Protein AF-0000000084347188 (afdb_homodimer)

Sequence (782 aa):
MLTTLTDHEYLALNSTCSFADGHAYHELPGGLEGVVNKLPTIWHDCNQTKVRDMEQSFKREWANLLDSSELLRHKHFRVSPTASNSIDIVATLLAERAPRVLLIEPTFDNLYLMLKRRGCEVSPLNEQLMIEAIDQNRLAELLDSYSFDTLFLVNPNNPTGYLIREQQFIVVAEYCQRYNKVLVVDSTFRFYAKAPFNDYAALLKAGGSFVVIEDTGKTWPTQDMKSSMIVYSEDLAEGLEKFYEEIYLCHSRFVMGVFVDLFRRTAEVGLEQALMQEIGLRRGKVRDLLANTNFRCITDNSATVMPVEWIDVSGSGKTDAELIKQFMSHGFHCLPGSHFFWHAYYERGVHSSRFIRISLARPSAVFEKGLVLLREICEETNLARVTVSVEMLTTLTDHEYLALNSTCSFADGHAYHELPGGLEGVVNKLPTIWHDCNQTKVRDMEQSFKREWANLLDSSELLRHKHFRVSPTASNSIDIVATLLAERAPRVLLIEPTFDNLYLMLKRRGCEVSPLNEQLMIEAIDQNRLAELLDSYSFDTLFLVNPNNPTGYLIREQQFIVVAEYCQRYNKVLVVDSTFRFYAKAPFNDYAALLKAGGSFVVIEDTGKTWPTQDMKSSMIVYSEDLAEGLEKFYEEIYLCHSRFVMGVFVDLFRRTAEVGLEQALMQEIGLRRGKVRDLLANTNFRCITDNSATVMPVEWIDVSGSGKTDAELIKQFMSHGFHCLPGSHFFWHAYYERGVHSSRFIRISLARPSAVFEKGLVLLREICEETNLARVTVSVE

InterPro domains:
  IPR004839 Aminotransferase, class I/classII, large domain [PF00155] (52-362)
  IPR015421 Pyridoxal phosphate-dependent transferase, major domain [G3DSA:3.40.640.10] (31-260)
  IPR015422 Pyridoxal phosphate-dependent transferase, small domain [G3DSA:3.90.1150.10] (261-380)
  IPR015424 Pyridoxal phosphate-dependent transferase [SSF53383] (78-378)
  IPR050596 Aspartate/prephenate aminotransferase-like [PTHR46383] (76-381)

pLDDT: mean 94.42, std 7.4, range [38.97, 98.94]

Solvent-accessible surface area (backbone atoms only — not comparable to full-atom values): 39246 Å² total; per-residue (Å²): 132,78,82,46,64,46,47,46,28,47,56,18,55,74,44,84,24,53,23,32,54,69,50,20,50,24,72,61,40,79,80,52,45,62,55,47,76,37,40,42,58,42,46,55,53,31,74,75,42,52,58,57,59,40,52,49,48,32,49,44,39,51,21,55,63,58,68,27,71,56,56,58,68,50,80,52,66,46,66,39,63,34,46,47,58,48,49,47,49,49,23,50,43,28,34,75,76,33,28,33,28,34,34,49,31,62,22,61,41,47,60,56,51,44,29,46,73,48,58,28,47,79,43,81,35,53,47,67,60,49,51,52,22,55,76,66,72,34,45,66,64,57,56,67,73,52,88,61,31,20,43,37,43,50,40,34,23,54,56,46,24,48,62,76,46,68,73,58,41,40,53,53,37,38,50,26,29,75,67,71,23,36,38,34,35,39,33,42,47,38,81,31,33,76,73,69,70,55,60,56,53,42,42,61,68,48,63,34,49,38,38,38,37,31,32,40,32,52,63,47,44,47,46,58,55,41,45,8,38,42,36,43,29,76,91,52,40,69,60,47,50,50,56,45,43,51,55,43,77,74,63,25,37,40,61,39,43,52,47,36,53,49,39,53,38,32,59,74,67,28,58,53,68,56,54,35,47,66,36,48,54,48,49,50,53,52,50,61,70,32,67,87,49,52,47,40,81,63,40,37,58,87,59,23,50,52,52,48,44,22,29,39,31,57,67,61,77,46,39,19,59,59,46,50,54,53,33,46,75,73,47,39,29,53,34,56,31,23,45,25,35,37,60,46,28,77,75,66,66,38,77,57,28,45,25,35,34,37,31,57,37,35,37,65,71,42,44,55,53,40,50,54,51,50,51,52,51,52,52,54,51,53,49,57,48,56,59,52,72,71,99,133,78,84,46,66,46,48,46,27,47,56,16,54,73,43,85,24,53,23,32,53,67,49,19,50,24,72,61,37,80,81,52,46,61,55,47,76,36,39,41,58,43,44,54,54,31,74,75,43,51,58,58,58,43,51,50,50,31,51,43,40,51,21,55,63,60,67,28,70,56,54,60,68,51,80,52,64,48,66,39,63,34,48,48,57,48,49,47,50,50,25,48,44,28,34,76,74,32,29,35,29,34,33,49,31,61,22,62,40,45,59,58,51,42,29,44,74,47,60,27,47,77,44,79,35,54,45,68,60,49,51,52,22,55,76,66,73,34,44,66,65,58,56,66,73,54,89,63,32,21,44,38,43,53,42,34,22,54,56,46,25,47,62,76,46,67,72,57,41,40,53,52,37,39,48,26,31,76,67,71,23,34,37,34,34,40,32,42,46,36,83,31,32,75,73,68,69,55,60,58,54,42,42,61,68,48,63,35,49,38,38,39,36,31,32,40,33,52,63,48,45,47,47,56,58,42,45,9,38,43,36,43,28,75,92,51,39,68,60,46,50,52,56,45,43,53,56,43,79,74,64,26,34,41,61,39,42,53,47,36,53,49,36,52,38,32,59,72,67,28,60,54,68,55,55,36,47,65,36,48,54,48,48,50,53,53,49,61,69,30,66,87,48,53,45,41,82,62,40,38,58,87,58,21,49,54,52,47,44,21,29,40,31,57,66,60,77,46,41,19,57,61,45,49,53,54,34,45,75,73,47,39,29,51,35,55,30,22,47,25,36,38,60,45,28,76,74,67,65,39,76,58,28,43,24,36,35,38,31,57,39,35,37,64,71,43,45,57,52,42,50,53,48,50,50,52,52,52,52,52,49,53,49,56,48,55,58,52,74,71,99

Foldseek 3Di:
DQQFLVSLQVVLVPFLFRFADLFFAADFFPLQVVLVVCLVVLVVVLVVDDQVVLVLLLQVLVCVLLVHPLSNPADQKAKDFFLLVVLLLVLLLCQPPWQAEAAEPLAHLSSVVSNVVNRHRYDYDYPVVCVVCLVVVNNLVSPVVDDGQEYEEEACGPPQRDHCDDVSLLVVLLSCAVVQHEYEYEDQQQLQFPDRDDSSVSNVVSPHWYKYKYKPRSFGNPVSRMMMMIGTHPVSRVSSVVSCVVVDDGDDSSSSSSVSSSSVSCSVVDSCSRGQVQLVVLVVLLCVLCVPFLKAFRRDPPGGSRQKTKIFNVSLVDWQVVLQVVCVVLRHGYGHSQVSRVCCVPVVVDRTDRITMTGNSHYPVSSVVNSVSVSVSRVVSVVVVVVVVVD/DQQFLVSLQVVLVPFLFRFADLFFAADFFPLQVVLVVCLVVLVVVLVVDDQVRLVLLLQCLVCVLLVHPLSNPADQKAKDFFLLVVLLLVLLLCQPPWQAEAEEPLAHLSSVVSNVVNHHRYDYDYPVVCVVCLVVVNNLVSPVVDDGQEYEEEACGPPQRDHCDDVSLLVVLLSCAVVQHEYEYEDQQQLQFPDRDDSSVSNVVSPHWYKYKYKCRSFGNPVSRIMMMIGTHPVSRVSSVVSCVVVDDGDDSSSSSSVSSSSVSCSVVDSCSRGQVQLVVLVVLLCVLCVPFLKAFRRDPPGGSRQKTKIFNVSLVDWQVVLQVVCVVLRHGYGHSQVSRVCCVPVVVDRTDRITMTGNSHYPVSSVVNSVSVSVSRVVSVVVVVVVVVD

Nearest PDB structures (foldseek):
  7rgb-assembly2_D  TM=9.705E-01  e=7.318E-42  Pseudoalteromonas luteoviolacea
  7rgb-assembly2_C  TM=9.639E-01  e=2.837E-41  Pseudoalteromonas luteoviolacea
  7rf9-assembly2_D  TM=9.584E-01  e=8.292E-41  Pseudoalteromonas luteoviolacea
  1bkg-assembly1_B  TM=7.785E-01  e=8.347E-17  Thermus thermophilus HB8
  1b5p-assembly1_B  TM=7.735E-01  e=7.985E-16  Thermus thermophilus HB8

Secondary structure (DSSP, 8-state):
---SHHHHHHHHHTSSEE----S--SPPPGGGTHHHHTHHHHHHHHHTS-HHHHHHHHHHHHHHHHT-HHHHH-S-EEEES-HHHHHHHHHHHHHHH--EEEEEES--HHHHHHHHHTT-EEEEEEHHHHHHHHHTT-HHHHHHTS--SEEEEESS-TTT-----HHHHHHHHHHHHHTT-EEEEE-TTGGGBSS---HHHHHHHHT-EEEEEEESTTTS-STT---EEEEE-GGGHHHHHHHHHHH-S---HHHHHHHHHHHHHHHHH-HIIIIIHHHHHHHHHHHHHHTTSS-EE----SSB--SEEEEE-GGGT--HHHHHHHHHHTTEE-EEGGGGSHIIIIIT-----SEEEEE----HHHHHHHHHHHHHHHHHHHHHHHHHHT-/---SHHHHHHHHHTSSEE----S--SPPPGGGTHHHHTHHHHHHHHHTS-HHHHHHHHHHHHHHHHT-HHHHH-S-EEEES-HHHHHHHHHHHHHHH--EEEEEES--HHHHHHHHHTT-EEEEEEHHHHHHHHHTT-HHHHHHTS--SEEEEESS-TTT-----HHHHHHHHHHHHHTT-EEEEE-TTGGGBSS---HHHHHHHHT-EEEEEEESTTTS-STT---EEEEE-HHHHHHHHHHHHHH-S---HHHHHHHHHHHHHHHHH-HIIIIIHHHHHHHHHHHHHHTTSS-EE----SSB--SEEEEE-GGGT--HHHHHHHHHHTTEE-EEGGGGSHIIIIIT-----SEEEEE----HHHHHHHHHHHHHHHHHHHHHHHHHHT-

Organism: NCBI:txid76758

Structure (mmCIF, N/CA/C/O backbone):
data_AF-0000000084347188-model_v1
#
loop_
_entity.id
_entity.type
_entity.pdbx_description
1 polymer 'Aspartate/methionine/tyrosine aminotransferase'
#
loop_
_atom_site.group_PDB
_atom_site.id
_atom_site.type_symbol
_atom_site.label_atom_id
_atom_site.label_alt_id
_atom_site.label_comp_id
_atom_site.label_asym_id
_atom_site.label_entity_id
_atom_site.label_seq_id
_atom_site.pdbx_PDB_ins_code
_atom_site.Cartn_x
_atom_site.Cartn_y
_atom_site.Cartn_z
_atom_site.occupancy
_atom_site.B_iso_or_equiv
_atom_site.auth_seq_id
_atom_site.auth_comp_id
_atom_site.auth_asym_id
_atom_site.auth_atom_id
_atom_site.pdbx_PDB_model_num
ATOM 1 N N . MET A 1 1 ? -2.037 22.281 -14.82 1 60.53 1 MET A N 1
ATOM 2 C CA . MET A 1 1 ? -2.328 22.891 -13.523 1 60.53 1 MET A CA 1
ATOM 3 C C . MET A 1 1 ? -2.33 21.844 -12.422 1 60.53 1 MET A C 1
ATOM 5 O O . MET A 1 1 ? -2.73 20.703 -12.641 1 60.53 1 MET A O 1
ATOM 9 N N . LEU A 1 2 ? -1.586 22.141 -11.289 1 80.69 2 LEU A N 1
ATOM 10 C CA . LEU A 1 2 ? -1.567 21.281 -10.109 1 80.69 2 LEU A CA 1
ATOM 11 C C . LEU A 1 2 ? -2.924 21.297 -9.414 1 80.69 2 LEU A C 1
ATOM 13 O O . LEU A 1 2 ? -3.422 22.344 -9.031 1 80.69 2 LEU A O 1
ATOM 17 N N . THR A 1 3 ? -3.527 20.188 -9.328 1 86.62 3 THR A N 1
ATOM 18 C CA . THR A 1 3 ? -4.93 20.141 -8.93 1 86.62 3 THR A CA 1
ATOM 19 C C . THR A 1 3 ? -5.082 19.531 -7.543 1 86.62 3 THR A C 1
ATOM 21 O O . THR A 1 3 ? -6.168 19.562 -6.961 1 86.62 3 THR A O 1
ATOM 24 N N . THR A 1 4 ? -4.039 19.031 -7.004 1 94.62 4 THR A N 1
ATOM 25 C CA . THR A 1 4 ? -4.102 18.438 -5.672 1 94.62 4 THR A CA 1
ATOM 26 C C . THR A 1 4 ? -2.871 18.828 -4.852 1 94.62 4 THR A C 1
ATOM 28 O O . THR A 1 4 ? -1.872 19.297 -5.406 1 94.62 4 THR A O 1
ATOM 31 N N . LEU A 1 5 ? -3.006 18.688 -3.559 1 96.12 5 LEU A N 1
ATOM 32 C CA . LEU A 1 5 ? -1.839 18.891 -2.707 1 96.12 5 LEU A CA 1
ATOM 33 C C . LEU A 1 5 ? -0.726 17.906 -3.068 1 96.12 5 LEU A C 1
ATOM 35 O O . LEU A 1 5 ? 0.453 18.266 -3.051 1 96.12 5 LEU A O 1
ATOM 39 N N . THR A 1 6 ? -1.084 16.766 -3.434 1 94.5 6 THR A N 1
ATOM 40 C CA . THR A 1 6 ? -0.098 15.75 -3.799 1 94.5 6 THR A CA 1
ATOM 41 C C . THR A 1 6 ? 0.657 16.156 -5.059 1 94.5 6 THR A C 1
ATOM 43 O O . THR A 1 6 ? 1.858 15.914 -5.18 1 94.5 6 THR A O 1
ATOM 46 N N . ASP A 1 7 ? -0.027 16.812 -6 1 92.5 7 ASP A N 1
ATOM 47 C CA . ASP A 1 7 ? 0.644 17.344 -7.184 1 92.5 7 ASP A CA 1
ATOM 48 C C . ASP A 1 7 ? 1.732 18.344 -6.793 1 92.5 7 ASP A C 1
ATOM 50 O O . ASP A 1 7 ? 2.842 18.297 -7.332 1 92.5 7 ASP A O 1
ATOM 54 N N . HIS A 1 8 ? 1.335 19.141 -5.871 1 94.31 8 HIS A N 1
ATOM 55 C CA . HIS A 1 8 ? 2.281 20.141 -5.398 1 94.31 8 HIS A CA 1
ATOM 56 C C . HIS A 1 8 ? 3.475 19.5 -4.703 1 94.31 8 HIS A C 1
ATOM 58 O O . HIS A 1 8 ? 4.613 19.922 -4.891 1 94.31 8 HIS A O 1
ATOM 64 N N . GLU A 1 9 ? 3.158 18.516 -3.92 1 95.06 9 GLU A N 1
ATOM 65 C CA . GLU A 1 9 ? 4.219 17.812 -3.205 1 95.06 9 GLU A CA 1
ATOM 66 C C . GLU A 1 9 ? 5.16 17.109 -4.172 1 95.06 9 GLU A C 1
ATOM 68 O O . GLU A 1 9 ? 6.379 17.109 -3.98 1 95.06 9 GLU A O 1
ATOM 73 N N . TYR A 1 10 ? 4.59 16.469 -5.129 1 89.81 10 TYR A N 1
ATOM 74 C CA . TYR A 1 10 ? 5.395 15.742 -6.098 1 89.81 10 TYR A CA 1
ATOM 75 C C . TYR A 1 10 ? 6.32 16.688 -6.859 1 89.81 10 TYR A C 1
ATOM 77 O O . TYR A 1 10 ? 7.496 16.375 -7.07 1 89.81 10 TYR A O 1
ATOM 85 N N . LEU A 1 11 ? 5.801 17.75 -7.281 1 89.88 11 LEU A N 1
ATOM 86 C CA . LEU A 1 11 ? 6.617 18.766 -7.941 1 89.88 11 LEU A CA 1
ATOM 87 C C . LEU A 1 11 ? 7.75 19.219 -7.035 1 89.88 11 LEU A C 1
ATOM 89 O O . LEU A 1 11 ? 8.883 19.406 -7.488 1 89.88 11 LEU A O 1
ATOM 93 N N . ALA A 1 12 ? 7.426 19.391 -5.824 1 92 12 ALA A N 1
ATOM 94 C CA . ALA A 1 12 ? 8.406 19.859 -4.848 1 92 12 ALA A CA 1
ATOM 95 C C . ALA A 1 12 ? 9.531 18.859 -4.664 1 92 12 ALA A C 1
ATOM 97 O O . ALA A 1 12 ? 10.688 19.234 -4.438 1 92 12 ALA A O 1
ATOM 98 N N . LEU A 1 13 ? 9.203 17.578 -4.719 1 84.69 13 LEU A N 1
ATOM 99 C CA . LEU A 1 13 ? 10.203 16.531 -4.516 1 84.69 13 LEU A CA 1
ATOM 100 C C . LEU A 1 13 ? 11.32 16.641 -5.547 1 84.69 13 LEU A C 1
ATOM 102 O O . LEU A 1 13 ? 12.438 16.188 -5.309 1 84.69 13 LEU A O 1
ATOM 106 N N . ASN A 1 14 ? 11.039 17.234 -6.621 1 78.12 14 ASN A N 1
ATOM 107 C CA . ASN A 1 14 ? 11.992 17.359 -7.723 1 78.12 14 ASN A CA 1
ATOM 108 C C . ASN A 1 14 ? 12.703 18.703 -7.695 1 78.12 14 ASN A C 1
ATOM 110 O O . ASN A 1 14 ? 13.445 19.031 -8.617 1 78.12 14 ASN A O 1
ATOM 114 N N . SER A 1 15 ? 12.492 19.344 -6.605 1 83.38 15 SER A N 1
ATOM 115 C CA . SER A 1 15 ? 13.055 20.688 -6.52 1 83.38 15 SER A CA 1
ATOM 116 C C . SER A 1 15 ? 14.164 20.75 -5.473 1 83.38 15 SER A C 1
ATOM 118 O O . SER A 1 15 ? 14.367 19.797 -4.711 1 83.38 15 SER A O 1
ATOM 120 N N . THR A 1 16 ? 14.906 21.812 -5.508 1 79.44 16 THR A N 1
ATOM 121 C CA . THR A 1 16 ? 16.062 21.984 -4.633 1 79.44 16 THR A CA 1
ATOM 122 C C . THR A 1 16 ? 15.625 22.266 -3.199 1 79.44 16 THR A C 1
ATOM 124 O O . THR A 1 16 ? 16.297 21.875 -2.248 1 79.44 16 THR A O 1
ATOM 127 N N . CYS A 1 17 ? 14.523 23 -3.029 1 92.25 17 CYS A N 1
ATOM 128 C CA . CYS A 1 17 ? 14.07 23.375 -1.694 1 92.25 17 CYS A CA 1
ATOM 129 C C . CYS A 1 17 ? 12.602 23.031 -1.498 1 92.25 17 CYS A C 1
ATOM 131 O O . CYS A 1 17 ? 11.734 23.891 -1.604 1 92.25 17 CYS A O 1
ATOM 133 N N . SER A 1 18 ? 12.406 21.812 -1.097 1 93.62 18 SER A N 1
ATOM 134 C CA . SER A 1 18 ? 11.047 21.328 -0.887 1 93.62 18 SER A CA 1
ATOM 135 C C . SER A 1 18 ? 10.617 21.5 0.565 1 93.62 18 SER A C 1
ATOM 137 O O . SER A 1 18 ? 11.195 20.891 1.467 1 93.62 18 SER A O 1
ATOM 139 N N . PHE A 1 19 ? 9.625 22.344 0.807 1 97 19 PHE A N 1
ATOM 140 C CA . PHE A 1 19 ? 8.961 22.516 2.094 1 97 19 PHE A CA 1
ATOM 141 C C . PHE A 1 19 ? 7.484 22.156 1.993 1 97 19 PHE A C 1
ATOM 143 O O . PHE A 1 19 ? 6.652 22.734 2.693 1 97 19 PHE A O 1
ATOM 150 N N . ALA A 1 20 ? 7.172 21.219 1.061 1 96.44 20 ALA A N 1
ATOM 151 C CA . ALA A 1 20 ? 5.77 20.984 0.734 1 96.44 20 ALA A CA 1
ATOM 152 C C . ALA A 1 20 ? 5.219 19.797 1.513 1 96.44 20 ALA A C 1
ATOM 154 O O . ALA A 1 20 ? 4.227 19.922 2.232 1 96.44 20 ALA A O 1
ATOM 155 N N . ASP A 1 21 ? 5.844 18.625 1.463 1 92.94 21 ASP A N 1
ATOM 156 C CA . ASP A 1 21 ? 5.258 17.422 2.029 1 92.94 21 ASP A CA 1
ATOM 157 C C . ASP A 1 21 ? 5.512 17.344 3.531 1 92.94 21 ASP A C 1
ATOM 159 O O . ASP A 1 21 ? 6.484 17.906 4.035 1 92.94 21 ASP A O 1
ATOM 163 N N . GLY A 1 22 ? 4.602 16.672 4.188 1 91.19 22 GLY A N 1
ATOM 164 C CA . GLY A 1 22 ? 4.684 16.547 5.637 1 91.19 22 GLY A CA 1
ATOM 165 C C . GLY A 1 22 ? 5.453 15.328 6.098 1 91.19 22 GLY A C 1
ATOM 166 O O . GLY A 1 22 ? 5.469 15.016 7.289 1 91.19 22 GLY A O 1
ATOM 167 N N . HIS A 1 23 ? 6.121 14.594 5.219 1 91.44 23 HIS A N 1
ATOM 168 C CA . HIS A 1 23 ? 6.891 13.414 5.59 1 91.44 23 HIS A CA 1
ATOM 169 C C . HIS A 1 23 ? 8.125 13.789 6.402 1 91.44 23 HIS A C 1
ATOM 171 O O . HIS A 1 23 ? 8.672 14.891 6.242 1 91.44 23 HIS A O 1
ATOM 177 N N . ALA A 1 24 ? 8.492 12.93 7.234 1 93.81 24 ALA A N 1
ATOM 178 C CA . ALA A 1 24 ? 9.695 13.141 8.039 1 93.81 24 ALA A CA 1
ATOM 179 C C . ALA A 1 24 ? 10.953 12.875 7.223 1 93.81 24 ALA A C 1
ATOM 181 O O . ALA A 1 24 ? 11.312 11.727 6.973 1 93.81 24 ALA A O 1
ATOM 182 N N . TYR A 1 25 ? 11.648 13.984 6.879 1 92.62 25 TYR A N 1
ATOM 183 C CA . TYR A 1 25 ? 12.836 13.836 6.051 1 92.62 25 TYR A CA 1
ATOM 184 C C . TYR A 1 25 ? 14.062 14.398 6.758 1 92.62 25 TYR A C 1
ATOM 186 O O . TYR A 1 25 ? 15.164 14.391 6.203 1 92.62 25 TYR A O 1
ATOM 194 N N . HIS A 1 26 ? 13.859 14.922 7.938 1 92.69 26 HIS A N 1
ATOM 195 C CA . HIS A 1 26 ? 14.992 15.422 8.703 1 92.69 26 HIS A CA 1
ATOM 196 C C . HIS A 1 26 ? 15.914 14.281 9.133 1 92.69 26 HIS A C 1
ATOM 198 O O . HIS A 1 26 ? 15.641 13.117 8.852 1 92.69 26 HIS A O 1
ATOM 204 N N . GLU A 1 27 ? 17.047 14.656 9.75 1 92.12 27 GLU A N 1
ATOM 205 C CA . GLU A 1 27 ? 18.016 13.656 10.18 1 92.12 27 GLU A CA 1
ATOM 206 C C . GLU A 1 27 ? 17.5 12.859 11.375 1 92.12 27 GLU A C 1
ATOM 208 O O . GLU A 1 27 ? 16.766 13.391 12.211 1 92.12 27 GLU A O 1
ATOM 213 N N . LEU A 1 28 ? 17.922 11.648 11.32 1 92.81 28 LEU A N 1
ATOM 214 C CA . LEU A 1 28 ? 17.656 10.859 12.516 1 92.81 28 LEU A CA 1
ATOM 215 C C . LEU A 1 28 ? 18.344 11.461 13.734 1 92.81 28 LEU A C 1
ATOM 217 O O . LEU A 1 28 ? 19.547 11.703 13.719 1 92.81 28 LEU A O 1
ATOM 221 N N . PRO A 1 29 ? 17.578 11.719 14.734 1 91 29 PRO A N 1
ATOM 222 C CA . PRO A 1 29 ? 18.203 12.258 15.953 1 91 29 PRO A CA 1
ATOM 223 C C . PRO A 1 29 ? 19.266 11.328 16.516 1 91 29 PRO A C 1
ATOM 225 O O . PRO A 1 29 ? 19.188 10.109 16.359 1 91 29 PRO A O 1
ATOM 228 N N . GLY A 1 30 ? 20.203 11.906 17.25 1 89.38 30 GLY A N 1
ATOM 229 C CA . GLY A 1 30 ? 21.344 11.172 17.75 1 89.38 30 GLY A CA 1
ATOM 230 C C . GLY A 1 30 ? 20.969 9.945 18.547 1 89.38 30 GLY A C 1
ATOM 231 O O . GLY A 1 30 ? 21.594 8.891 18.422 1 89.38 30 GLY A O 1
ATOM 232 N N . GLY A 1 31 ? 19.969 10.047 19.297 1 90.56 31 GLY A N 1
ATOM 233 C CA . GLY A 1 31 ? 19.547 8.938 20.125 1 90.56 31 GLY A CA 1
ATOM 234 C C . GLY A 1 31 ? 18.938 7.793 19.344 1 90.56 31 GLY A C 1
ATOM 235 O O . GLY A 1 31 ? 18.812 6.68 19.859 1 90.56 31 GLY A O 1
ATOM 236 N N . LEU A 1 32 ? 18.656 8.008 18.109 1 95.31 32 LEU A N 1
ATOM 237 C CA . LEU A 1 32 ? 17.984 6.988 17.297 1 95.31 32 LEU A CA 1
ATOM 238 C C . LEU A 1 32 ? 18.906 6.477 16.203 1 95.31 32 LEU A C 1
ATOM 240 O O . LEU A 1 32 ? 18.625 5.465 15.562 1 95.31 32 LEU A O 1
ATOM 244 N N . GLU A 1 33 ? 20.047 7.059 16.016 1 93.19 33 GLU A N 1
ATOM 245 C CA . GLU A 1 33 ? 20.922 6.789 14.883 1 93.19 33 GLU A CA 1
ATOM 246 C C . GLU A 1 33 ? 21.469 5.359 14.93 1 93.19 33 GLU A C 1
ATOM 248 O O . GLU A 1 33 ? 21.812 4.785 13.898 1 93.19 33 GLU A O 1
ATOM 253 N N . GLY A 1 34 ? 21.469 4.809 16.078 1 95.06 34 GLY A N 1
ATOM 254 C CA . GLY A 1 34 ? 21.984 3.463 16.25 1 95.06 34 GLY A CA 1
ATOM 255 C C . GLY A 1 34 ? 21.219 2.422 15.461 1 95.06 34 GLY A C 1
ATOM 256 O O . GLY A 1 34 ? 21.734 1.346 15.156 1 95.06 34 GLY A O 1
ATOM 257 N N . VAL A 1 35 ? 20.016 2.76 15.102 1 97.44 35 VAL A N 1
ATOM 258 C CA . VAL A 1 35 ? 19.172 1.807 14.383 1 97.44 35 VAL A CA 1
ATOM 259 C C . VAL A 1 35 ? 19.812 1.481 13.031 1 97.44 35 VAL A C 1
ATOM 261 O O . VAL A 1 35 ? 19.734 0.344 12.562 1 97.44 35 VAL A O 1
ATOM 264 N N . VAL A 1 36 ? 20.469 2.424 12.422 1 98 36 VAL A N 1
ATOM 265 C CA . VAL A 1 36 ? 21.031 2.268 11.086 1 98 36 VAL A CA 1
ATOM 266 C C . VAL A 1 36 ? 22.156 1.231 11.117 1 98 36 VAL A C 1
ATOM 268 O O . VAL A 1 36 ? 22.203 0.332 10.273 1 98 36 VAL A O 1
ATOM 271 N N . ASN A 1 37 ? 22.969 1.313 12.141 1 97.12 37 ASN A N 1
ATOM 272 C CA . ASN A 1 37 ? 24.062 0.366 12.281 1 97.12 37 ASN A CA 1
ATOM 273 C C . ASN A 1 37 ? 23.562 -1.039 12.594 1 97.12 37 ASN A C 1
ATOM 275 O O . ASN A 1 37 ? 24.25 -2.025 12.328 1 97.12 37 ASN A O 1
ATOM 279 N N . LYS A 1 38 ? 22.375 -1.131 13.062 1 98.12 38 LYS A N 1
ATOM 280 C CA . LYS A 1 38 ? 21.828 -2.412 13.5 1 98.12 38 LYS A CA 1
ATOM 281 C C . LYS A 1 38 ? 21 -3.057 12.398 1 98.12 38 LYS A C 1
ATOM 283 O O . LYS A 1 38 ? 20.484 -4.164 12.57 1 98.12 38 LYS A O 1
ATOM 288 N N . LEU A 1 39 ? 20.875 -2.451 11.281 1 98.5 39 LEU A N 1
ATOM 289 C CA . LEU A 1 39 ? 19.984 -2.93 10.227 1 98.5 39 LEU A CA 1
ATOM 290 C C . LEU A 1 39 ? 20.312 -4.375 9.859 1 98.5 39 LEU A C 1
ATOM 292 O O . LEU A 1 39 ? 19.406 -5.207 9.734 1 98.5 39 LEU A O 1
ATOM 296 N N . PRO A 1 40 ? 21.641 -4.797 9.711 1 98.38 40 PRO A N 1
ATOM 297 C CA . PRO A 1 40 ? 21.922 -6.199 9.406 1 98.38 40 PRO A CA 1
ATOM 298 C C . PRO A 1 40 ? 21.469 -7.148 10.516 1 98.38 40 PRO A C 1
ATOM 300 O O . PRO A 1 40 ? 20.922 -8.219 10.234 1 98.38 40 PRO A O 1
ATOM 303 N N . THR A 1 41 ? 21.672 -6.695 11.75 1 98.38 41 THR A N 1
ATOM 304 C CA . THR A 1 41 ? 21.25 -7.504 12.883 1 98.38 41 THR A CA 1
ATOM 305 C C . THR A 1 41 ? 19.734 -7.637 12.922 1 98.38 41 THR A C 1
ATOM 307 O O . THR A 1 41 ? 19.203 -8.727 13.164 1 98.38 41 THR A O 1
ATOM 310 N N . ILE A 1 42 ? 19.062 -6.555 12.672 1 98.38 42 ILE A N 1
ATOM 311 C CA . ILE A 1 42 ? 17.609 -6.566 12.633 1 98.38 42 ILE A CA 1
ATOM 312 C C . ILE A 1 42 ? 17.125 -7.508 11.531 1 98.38 42 ILE A C 1
ATOM 314 O O . ILE A 1 42 ? 16.188 -8.281 11.727 1 98.38 42 ILE A O 1
ATOM 318 N N . TRP A 1 43 ? 17.797 -7.441 10.375 1 97.94 43 TRP A N 1
ATOM 319 C CA . TRP A 1 43 ? 17.469 -8.32 9.258 1 97.94 43 TRP A CA 1
ATOM 320 C C . TRP A 1 43 ? 17.547 -9.781 9.672 1 97.94 43 TRP A C 1
ATOM 322 O O . TRP A 1 43 ? 16.625 -10.562 9.414 1 97.94 43 TRP A O 1
ATOM 332 N N . HIS A 1 44 ? 18.609 -10.156 10.328 1 96.88 44 HIS A N 1
ATOM 333 C CA . HIS A 1 44 ? 18.828 -11.547 10.719 1 96.88 44 HIS A CA 1
ATOM 334 C C . HIS A 1 44 ? 17.828 -11.984 11.781 1 96.88 44 HIS A C 1
ATOM 336 O O . HIS A 1 44 ? 17.297 -13.094 11.719 1 96.88 44 HIS A O 1
ATOM 342 N N . ASP A 1 45 ? 17.562 -11.102 12.719 1 97.06 45 ASP A N 1
ATOM 343 C CA . ASP A 1 45 ? 16.594 -11.422 13.773 1 97.06 45 ASP A CA 1
ATOM 344 C C . ASP A 1 45 ? 15.195 -11.617 13.195 1 97.06 45 ASP A C 1
ATOM 346 O O . ASP A 1 45 ? 14.484 -12.555 13.57 1 97.06 45 ASP A O 1
ATOM 350 N N . CYS A 1 46 ? 14.867 -10.742 12.281 1 96 46 CYS A N 1
ATOM 351 C CA . CYS A 1 46 ? 13.547 -10.82 11.664 1 96 46 CYS A CA 1
ATOM 352 C C . CYS A 1 46 ? 13.406 -12.094 10.836 1 96 46 CYS A C 1
ATOM 354 O O . CYS A 1 46 ? 12.328 -12.68 10.781 1 96 46 CYS A O 1
ATOM 356 N N . ASN A 1 47 ? 14.445 -12.461 10.195 1 92.31 47 ASN A N 1
ATOM 357 C CA . ASN A 1 47 ? 14.438 -13.664 9.375 1 92.31 47 ASN A CA 1
ATOM 358 C C . ASN A 1 47 ? 14.148 -14.906 10.219 1 92.31 47 ASN A C 1
ATOM 360 O O . ASN A 1 47 ? 13.648 -15.906 9.703 1 92.31 47 ASN A O 1
ATOM 364 N N . GLN A 1 48 ? 14.445 -14.836 11.492 1 90.38 48 GLN A N 1
ATOM 365 C CA . GLN A 1 48 ? 14.258 -15.961 12.398 1 90.38 48 GLN A CA 1
ATOM 366 C C . GLN A 1 48 ? 12.922 -15.859 13.133 1 90.38 48 GLN A C 1
ATOM 368 O O . GLN A 1 48 ? 12.57 -16.734 13.93 1 90.38 48 GLN A O 1
ATOM 373 N N . THR A 1 49 ? 12.227 -14.82 12.867 1 91.44 49 THR A N 1
ATOM 374 C CA . THR A 1 49 ? 10.961 -14.57 13.555 1 91.44 49 THR A CA 1
ATOM 375 C C . THR A 1 49 ? 9.781 -14.781 12.617 1 91.44 49 THR A C 1
ATOM 377 O O . THR A 1 49 ? 9.781 -14.289 11.484 1 91.44 49 THR A O 1
ATOM 380 N N . LYS A 1 50 ? 8.789 -15.477 13.078 1 88.5 50 LYS A N 1
ATOM 381 C CA . LYS A 1 50 ? 7.57 -15.633 12.281 1 88.5 50 LYS A CA 1
ATOM 382 C C . LYS A 1 50 ? 6.879 -14.297 12.062 1 88.5 50 LYS A C 1
ATOM 384 O O . LYS A 1 50 ? 6.969 -13.398 12.906 1 88.5 50 LYS A O 1
ATOM 389 N N . VAL A 1 51 ? 6.176 -14.164 11 1 89.19 51 VAL A N 1
ATOM 390 C CA . VAL A 1 51 ? 5.504 -12.922 10.641 1 89.19 51 VAL A CA 1
ATOM 391 C C . VAL A 1 51 ? 4.539 -12.516 11.75 1 89.19 51 VAL A C 1
ATOM 393 O O . VAL A 1 51 ? 4.523 -11.359 12.172 1 89.19 51 VAL A O 1
ATOM 396 N N . ARG A 1 52 ? 3.797 -13.383 12.234 1 88.62 52 ARG A N 1
ATOM 397 C CA . ARG A 1 52 ? 2.811 -13.102 13.273 1 88.62 52 ARG A CA 1
ATOM 398 C C . ARG A 1 52 ? 3.482 -12.594 14.547 1 88.62 52 ARG A C 1
ATOM 400 O O . ARG A 1 52 ? 2.971 -11.688 15.203 1 88.62 52 ARG A O 1
ATOM 407 N N . ASP A 1 53 ? 4.586 -13.203 14.914 1 93.19 53 ASP A N 1
ATOM 408 C CA . ASP A 1 53 ? 5.305 -12.797 16.125 1 93.19 53 ASP A CA 1
ATOM 409 C C . ASP A 1 53 ? 5.879 -11.391 15.969 1 93.19 53 ASP A C 1
ATOM 411 O O . ASP A 1 53 ? 5.902 -10.617 16.922 1 93.19 53 ASP A O 1
ATOM 415 N N . MET A 1 54 ? 6.336 -11.125 14.797 1 94.69 54 MET A N 1
ATOM 416 C CA . MET A 1 54 ? 6.852 -9.781 14.539 1 94.69 54 MET A CA 1
ATOM 417 C C . MET A 1 54 ? 5.734 -8.75 14.609 1 94.69 54 MET A C 1
ATOM 419 O O . MET A 1 54 ? 5.926 -7.664 15.164 1 94.69 54 MET A O 1
ATOM 423 N N . GLU A 1 55 ? 4.594 -9.102 14.047 1 94.75 55 GLU A N 1
ATOM 424 C CA . GLU A 1 55 ? 3.441 -8.203 14.125 1 94.75 55 GLU A CA 1
ATOM 425 C C . GLU A 1 55 ? 3.039 -7.949 15.57 1 94.75 55 GLU A C 1
ATOM 427 O O . GLU A 1 55 ? 2.727 -6.816 15.945 1 94.75 55 GLU A O 1
ATOM 432 N N . GLN A 1 56 ? 3.074 -8.953 16.375 1 95 56 GLN A N 1
ATOM 433 C CA . GLN A 1 56 ? 2.738 -8.82 17.797 1 95 56 GLN A CA 1
ATOM 434 C C . GLN A 1 56 ? 3.754 -7.941 18.516 1 95 56 GLN A C 1
ATOM 436 O O . GLN A 1 56 ? 3.383 -7.113 19.359 1 95 56 GLN A O 1
ATOM 441 N N . SER A 1 57 ? 4.984 -8.172 18.203 1 97.38 57 SER A N 1
ATOM 442 C CA . SER A 1 57 ? 6.023 -7.328 18.781 1 97.38 57 SER A CA 1
ATOM 443 C C . SER A 1 57 ? 5.836 -5.867 18.391 1 97.38 57 SER A C 1
ATOM 445 O O . SER A 1 57 ? 5.988 -4.973 19.219 1 97.38 57 SER A O 1
ATOM 447 N N . PHE A 1 58 ? 5.531 -5.668 17.141 1 98.12 58 PHE A N 1
ATOM 448 C CA . PHE A 1 58 ? 5.281 -4.324 16.625 1 98.12 58 PHE A CA 1
ATOM 449 C C . PHE A 1 58 ? 4.137 -3.66 17.391 1 98.12 58 PHE A C 1
ATOM 451 O O . PHE A 1 58 ? 4.281 -2.543 17.891 1 98.12 58 PHE A O 1
ATOM 458 N N . LYS A 1 59 ? 3.066 -4.332 17.531 1 97.19 59 LYS A N 1
ATOM 459 C CA . LYS A 1 59 ? 1.893 -3.836 18.234 1 97.19 59 LYS A CA 1
ATOM 460 C C . LYS A 1 59 ? 2.221 -3.539 19.703 1 97.19 59 LYS A C 1
ATOM 462 O O . LYS A 1 59 ? 1.817 -2.504 20.234 1 97.19 59 LYS A O 1
ATOM 467 N N . ARG A 1 60 ? 2.912 -4.41 20.297 1 97.81 60 ARG A N 1
ATOM 468 C CA . ARG A 1 60 ? 3.254 -4.266 21.703 1 97.81 60 ARG A CA 1
ATOM 469 C C . ARG A 1 60 ? 4.121 -3.033 21.938 1 97.81 60 ARG A C 1
ATOM 471 O O . ARG A 1 60 ? 3.859 -2.242 22.844 1 97.81 60 ARG A O 1
ATOM 478 N N . GLU A 1 61 ? 5.141 -2.902 21.141 1 97.88 61 GLU A N 1
ATOM 479 C CA . GLU A 1 61 ? 6.047 -1.775 21.344 1 97.88 61 GLU A CA 1
ATOM 480 C C . GLU A 1 61 ? 5.367 -0.452 21 1 97.88 61 GLU A C 1
ATOM 482 O O . GLU A 1 61 ? 5.652 0.575 21.609 1 97.88 61 GLU A O 1
ATOM 487 N N . TRP A 1 62 ? 4.449 -0.485 20.031 1 97.19 62 TRP A N 1
ATOM 488 C CA . TRP A 1 62 ? 3.646 0.699 19.75 1 97.19 62 TRP A CA 1
ATOM 489 C C . TRP A 1 62 ? 2.775 1.071 20.938 1 97.19 62 TRP A C 1
ATOM 491 O O . TRP A 1 62 ? 2.736 2.234 21.344 1 97.19 62 TRP A O 1
ATOM 501 N N . ALA A 1 63 ? 2.117 0.098 21.453 1 97.12 63 ALA A N 1
ATOM 502 C CA . ALA A 1 63 ? 1.253 0.316 22.609 1 97.12 63 ALA A CA 1
ATOM 503 C C . ALA A 1 63 ? 2.057 0.802 23.812 1 97.12 63 ALA A C 1
ATOM 505 O O . ALA A 1 63 ? 1.595 1.655 24.578 1 97.12 63 ALA A O 1
ATOM 506 N N . ASN A 1 64 ? 3.221 0.255 23.938 1 96.12 64 ASN A N 1
ATOM 507 C CA . ASN A 1 64 ? 4.098 0.673 25.031 1 96.12 64 ASN A CA 1
ATOM 508 C C . ASN A 1 64 ? 4.523 2.131 24.875 1 96.12 64 ASN A C 1
ATOM 510 O O . ASN A 1 64 ? 4.566 2.873 25.859 1 96.12 64 ASN A O 1
ATOM 514 N N . LEU A 1 65 ? 4.832 2.443 23.703 1 95.06 65 LEU A N 1
ATOM 515 C CA . LEU A 1 65 ? 5.23 3.822 23.438 1 95.06 65 LEU A CA 1
ATOM 516 C C . LEU A 1 65 ? 4.098 4.789 23.766 1 95.06 65 LEU A C 1
ATOM 518 O O . LEU A 1 65 ? 4.344 5.898 24.25 1 95.06 65 LEU A O 1
ATOM 522 N N . LEU A 1 66 ? 2.887 4.352 23.562 1 93.75 66 LEU A N 1
ATOM 523 C CA . LEU A 1 66 ? 1.7 5.16 23.828 1 93.75 66 LEU A CA 1
ATOM 524 C C . LEU A 1 66 ? 1.266 5.02 25.281 1 93.75 66 LEU A C 1
ATOM 526 O O . LEU A 1 66 ? 0.372 5.734 25.734 1 93.75 66 LEU A O 1
ATOM 530 N N . ASP A 1 67 ? 1.879 4.129 26 1 93.12 67 ASP A N 1
ATOM 531 C CA . ASP A 1 67 ? 1.464 3.785 27.359 1 93.12 67 ASP A CA 1
ATOM 532 C C . ASP A 1 67 ? -0.024 3.445 27.406 1 93.12 67 ASP A C 1
ATOM 534 O O . ASP A 1 67 ? -0.777 4.039 28.188 1 93.12 67 ASP A O 1
ATOM 538 N N . SER A 1 68 ? -0.418 2.543 26.516 1 96.06 68 SER A N 1
ATOM 539 C CA . SER A 1 68 ? -1.823 2.164 26.406 1 96.06 68 SER A CA 1
ATOM 540 C C . SER A 1 68 ? -2.014 0.672 26.656 1 96.06 68 SER A C 1
ATOM 542 O O . SER A 1 68 ? -1.851 -0.142 25.75 1 96.06 68 SER A O 1
ATOM 544 N N . SER A 1 69 ? -2.48 0.343 27.828 1 95.5 69 SER A N 1
ATOM 545 C CA . SER A 1 69 ? -2.797 -1.047 28.141 1 95.5 69 SER A CA 1
ATOM 546 C C . SER A 1 69 ? -4.023 -1.522 27.375 1 95.5 69 SER A C 1
ATOM 548 O O . SER A 1 69 ? -4.137 -2.705 27.047 1 95.5 69 SER A O 1
ATOM 550 N N . GLU A 1 70 ? -4.902 -0.61 27.078 1 95.94 70 GLU A N 1
ATOM 551 C CA . GLU A 1 70 ? -6.098 -0.919 26.297 1 95.94 70 GLU A CA 1
ATOM 552 C C . GLU A 1 70 ? -5.734 -1.386 24.891 1 95.94 70 GLU A C 1
ATOM 554 O O . GLU A 1 70 ? -6.273 -2.381 24.391 1 95.94 70 GLU A O 1
ATOM 559 N N . LEU A 1 71 ? -4.801 -0.665 24.312 1 96.44 71 LEU A N 1
ATOM 560 C CA . LEU A 1 71 ? -4.371 -1.039 22.969 1 96.44 71 LEU A CA 1
ATOM 561 C C . LEU A 1 71 ? -3.676 -2.396 22.984 1 96.44 71 LEU A 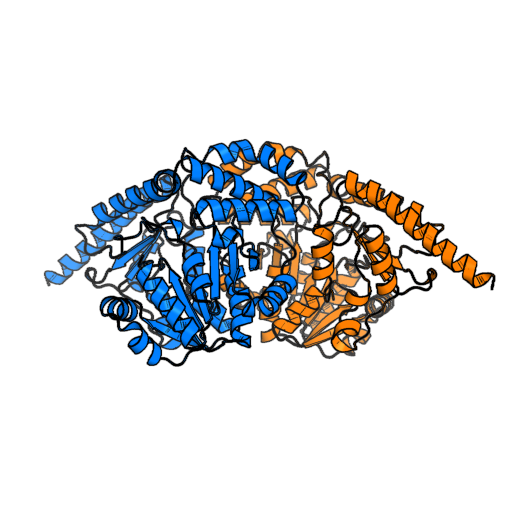C 1
ATOM 563 O O . LEU A 1 71 ? -3.84 -3.191 22.062 1 96.44 71 LEU A O 1
ATOM 567 N N . LEU A 1 72 ? -2.928 -2.668 24 1 95.06 72 LEU A N 1
ATOM 568 C CA . LEU A 1 72 ? -2.201 -3.928 24.125 1 95.06 72 LEU A CA 1
ATOM 569 C C . LEU A 1 72 ? -3.162 -5.113 24.109 1 95.06 72 LEU A C 1
ATOM 571 O O . LEU A 1 72 ? -2.83 -6.18 23.594 1 95.06 72 LEU A O 1
ATOM 575 N N . ARG A 1 73 ? -4.32 -4.906 24.594 1 94.56 73 ARG A N 1
ATOM 576 C CA . ARG A 1 73 ? -5.277 -5.996 24.734 1 94.56 73 ARG A CA 1
ATOM 577 C C . ARG A 1 73 ? -6.277 -6.012 23.594 1 94.56 73 ARG A C 1
ATOM 579 O O . ARG A 1 73 ? -7.059 -6.957 23.453 1 94.56 73 ARG A O 1
ATOM 586 N N . HIS A 1 74 ? -6.234 -5.008 22.828 1 96.5 74 HIS A N 1
ATOM 587 C CA . HIS A 1 74 ? -7.242 -4.879 21.781 1 96.5 74 HIS A CA 1
ATOM 588 C C . HIS A 1 74 ? -6.969 -5.84 20.641 1 96.5 74 HIS A C 1
ATOM 590 O O . HIS A 1 74 ? -5.836 -5.941 20.156 1 96.5 74 HIS A O 1
ATOM 596 N N . LYS A 1 75 ? -7.934 -6.5 20.125 1 94.5 75 LYS A N 1
ATOM 597 C CA . LYS A 1 75 ? -7.785 -7.59 19.156 1 94.5 75 LYS A CA 1
ATOM 598 C C . LYS A 1 75 ? -7.746 -7.059 17.719 1 94.5 75 LYS A C 1
ATOM 600 O O . LYS A 1 75 ? -7.082 -7.633 16.859 1 94.5 75 LYS A O 1
ATOM 605 N N . HIS A 1 76 ? -8.516 -6.023 17.469 1 97.19 76 HIS A N 1
ATOM 606 C CA . HIS A 1 76 ? -8.711 -5.551 16.094 1 97.19 76 HIS A CA 1
ATOM 607 C C . HIS A 1 76 ? -7.707 -4.461 15.75 1 97.19 76 HIS A C 1
ATOM 609 O O . HIS A 1 76 ? -7.984 -3.273 15.93 1 97.19 76 HIS A O 1
ATOM 615 N N . PHE A 1 77 ? -6.598 -4.93 15.305 1 96.94 77 PHE A N 1
ATOM 616 C CA . PHE A 1 77 ? -5.402 -4.145 15.008 1 96.94 77 PHE A CA 1
ATOM 617 C C . PHE A 1 77 ? -4.68 -4.699 13.789 1 96.94 77 PHE A C 1
ATOM 619 O O . PHE A 1 77 ? -4.203 -5.836 13.805 1 96.94 77 PHE A O 1
ATOM 626 N N . ARG A 1 78 ? -4.637 -3.902 12.633 1 96.44 78 ARG A N 1
ATOM 627 C CA . ARG A 1 78 ? -3.957 -4.324 11.414 1 96.44 78 ARG A CA 1
ATOM 628 C C . ARG A 1 78 ? -2.855 -3.342 11.031 1 96.44 78 ARG A C 1
ATOM 630 O O . ARG A 1 78 ? -2.922 -2.16 11.383 1 96.44 78 ARG A O 1
ATOM 637 N N . VAL A 1 79 ? -1.858 -3.859 10.336 1 96.69 79 VAL A N 1
ATOM 638 C CA . VAL A 1 79 ? -0.734 -3.057 9.867 1 96.69 79 VAL A CA 1
ATOM 639 C C . VAL A 1 79 ? -0.718 -3.029 8.344 1 96.69 79 VAL A C 1
ATOM 641 O O . VAL A 1 79 ? -0.897 -4.066 7.691 1 96.69 79 VAL A O 1
ATOM 644 N N . SER A 1 80 ? -0.632 -1.858 7.758 1 95.25 80 SER A N 1
ATOM 645 C CA . SER A 1 80 ? -0.549 -1.678 6.312 1 95.25 80 SER A CA 1
ATOM 646 C C . SER A 1 80 ? 0.646 -0.81 5.934 1 95.25 80 SER A C 1
ATOM 648 O O . SER A 1 80 ? 1.29 -0.215 6.801 1 95.25 80 SER A O 1
ATOM 650 N N . PRO A 1 81 ? 0.95 -0.685 4.691 1 94.5 81 PRO A N 1
ATOM 651 C CA . PRO A 1 81 ? 2.188 -0.01 4.293 1 94.5 81 PRO A CA 1
ATOM 652 C C . PRO A 1 81 ? 2.152 1.492 4.562 1 94.5 81 PRO A C 1
ATOM 654 O O . PRO A 1 81 ? 3.168 2.078 4.949 1 94.5 81 PRO A O 1
ATOM 657 N N . THR A 1 82 ? 0.97 2.119 4.246 1 95.31 82 THR A N 1
ATOM 658 C CA . THR A 1 82 ? 0.89 3.566 4.41 1 95.31 82 THR A CA 1
ATOM 659 C C . THR A 1 82 ? -0.449 3.967 5.023 1 95.31 82 THR A C 1
ATOM 661 O O . THR A 1 82 ? -1.422 3.215 4.949 1 95.31 82 THR A O 1
ATOM 664 N N . ALA A 1 83 ? -0.467 5.156 5.559 1 96.69 83 ALA A N 1
ATOM 665 C CA . ALA A 1 83 ? -1.728 5.688 6.066 1 96.69 83 ALA A CA 1
ATOM 666 C C . ALA A 1 83 ? -2.752 5.836 4.945 1 96.69 83 ALA A C 1
ATOM 668 O O . ALA A 1 83 ? -3.949 5.621 5.156 1 96.69 83 ALA A O 1
ATOM 669 N N . SER A 1 84 ? -2.285 6.203 3.787 1 95.69 84 SER A N 1
ATOM 670 C CA . SER A 1 84 ? -3.189 6.336 2.648 1 95.69 84 SER A CA 1
ATOM 671 C C . SER A 1 84 ? -3.85 5.004 2.309 1 95.69 84 SER A C 1
ATOM 673 O O . SER A 1 84 ? -5.027 4.961 1.95 1 95.69 84 SER A O 1
ATOM 675 N N . ASN A 1 85 ? -3.096 3.943 2.406 1 95.75 85 ASN A N 1
ATOM 676 C CA . ASN A 1 85 ? -3.678 2.623 2.197 1 95.75 85 ASN A CA 1
ATOM 677 C C . ASN A 1 85 ? -4.738 2.303 3.248 1 95.75 85 ASN A C 1
ATOM 679 O O . ASN A 1 85 ? -5.785 1.738 2.93 1 95.75 85 ASN A O 1
ATOM 683 N N . SER A 1 86 ? -4.445 2.654 4.453 1 97.56 86 SER A N 1
ATOM 684 C CA . SER A 1 86 ? -5.402 2.453 5.535 1 97.56 86 SER A CA 1
ATOM 685 C C . SER A 1 86 ? -6.684 3.242 5.289 1 97.56 86 SER A C 1
ATOM 687 O O . SER A 1 86 ? -7.785 2.709 5.441 1 97.56 86 SER A O 1
ATOM 689 N N . ILE A 1 87 ? -6.504 4.449 4.883 1 98 87 ILE A N 1
ATOM 690 C CA . ILE A 1 87 ? -7.648 5.32 4.633 1 98 87 ILE A CA 1
ATOM 691 C C . ILE A 1 87 ? -8.477 4.762 3.479 1 98 87 ILE A C 1
ATOM 693 O O . ILE A 1 87 ? -9.711 4.816 3.508 1 98 87 ILE A O 1
ATOM 697 N N . ASP A 1 88 ? -7.832 4.27 2.531 1 96.75 88 ASP A N 1
ATOM 698 C CA . ASP A 1 88 ? -8.531 3.699 1.383 1 96.75 88 ASP A CA 1
ATOM 699 C C . ASP A 1 88 ? -9.391 2.512 1.799 1 96.75 88 ASP A C 1
ATOM 701 O O . ASP A 1 88 ? -10.523 2.369 1.333 1 96.75 88 ASP A O 1
ATOM 705 N N . ILE A 1 89 ? -8.891 1.648 2.607 1 97.06 89 ILE A N 1
ATOM 706 C CA . ILE A 1 89 ? -9.625 0.498 3.123 1 97.06 89 ILE A CA 1
ATOM 707 C C . ILE A 1 89 ? -10.797 0.975 3.969 1 97.06 89 ILE A C 1
ATOM 709 O O . ILE A 1 89 ? -11.914 0.471 3.83 1 97.06 89 ILE A O 1
ATOM 713 N N . VAL A 1 90 ? -10.547 1.972 4.801 1 98.69 90 VAL A N 1
ATOM 714 C CA . VAL A 1 90 ? -11.586 2.506 5.676 1 98.69 90 VAL A CA 1
ATOM 715 C C . VAL A 1 90 ? -12.68 3.166 4.84 1 98.69 90 VAL A C 1
ATOM 717 O O . VAL A 1 90 ? -13.875 3 5.121 1 98.69 90 VAL A O 1
ATOM 720 N N . ALA A 1 91 ? -12.242 3.893 3.83 1 98.31 91 ALA A N 1
ATOM 721 C CA . ALA A 1 91 ? -13.211 4.531 2.945 1 98.31 91 ALA A CA 1
ATOM 722 C C . ALA A 1 91 ? -14.117 3.498 2.277 1 98.31 91 ALA A C 1
ATOM 724 O O . ALA A 1 91 ? -15.32 3.723 2.119 1 98.31 91 ALA A O 1
ATOM 725 N N . THR A 1 92 ? -13.531 2.379 1.878 1 96.94 92 THR A N 1
ATOM 726 C CA . THR A 1 92 ? -14.305 1.298 1.279 1 96.94 92 THR A CA 1
ATOM 727 C C . THR A 1 92 ? -15.344 0.768 2.264 1 96.94 92 THR A C 1
ATOM 729 O O . THR A 1 92 ? -16.5 0.541 1.894 1 96.94 92 THR A O 1
ATOM 732 N N . LEU A 1 93 ? -14.961 0.597 3.473 1 98.25 93 LEU A N 1
ATOM 733 C CA . LEU A 1 93 ? -15.867 0.138 4.52 1 98.25 93 LEU A CA 1
ATOM 734 C C . LEU A 1 93 ? -16.984 1.146 4.75 1 98.25 93 LEU A C 1
ATOM 736 O O . LEU A 1 93 ? -18.156 0.769 4.84 1 98.25 93 LEU A O 1
ATOM 740 N N . LEU A 1 94 ? -16.656 2.439 4.824 1 98.69 94 LEU A N 1
ATOM 741 C CA . LEU A 1 94 ? -17.625 3.49 5.137 1 98.69 94 LEU A CA 1
ATOM 742 C C . LEU A 1 94 ? -18.656 3.631 4.023 1 98.69 94 LEU A C 1
ATOM 744 O O . LEU A 1 94 ? -19.828 3.877 4.293 1 98.69 94 LEU A O 1
ATOM 748 N N . ALA A 1 95 ? -18.203 3.465 2.85 1 97.94 95 ALA A N 1
ATOM 749 C CA . ALA A 1 95 ? -19.109 3.576 1.714 1 97.94 95 ALA A CA 1
ATOM 750 C C . ALA A 1 95 ? -20.25 2.57 1.828 1 97.94 95 ALA A C 1
ATOM 752 O O . ALA A 1 95 ? -21.375 2.846 1.397 1 97.94 95 ALA A O 1
ATOM 753 N N . GLU A 1 96 ? -19.984 1.478 2.436 1 96.38 96 GLU A N 1
ATOM 754 C CA . GLU A 1 96 ? -20.984 0.418 2.566 1 96.38 96 GLU A CA 1
ATOM 755 C C . GLU A 1 96 ? -21.781 0.565 3.861 1 96.38 96 GLU A C 1
ATOM 757 O O . GLU A 1 96 ? -22.984 0.312 3.889 1 96.38 96 GLU A O 1
ATOM 762 N N . ARG A 1 97 ? -21.172 1.071 4.883 1 97.31 97 ARG A N 1
ATOM 763 C CA . ARG A 1 97 ? -21.75 0.933 6.215 1 97.31 97 ARG A CA 1
ATOM 764 C C . ARG A 1 97 ? -22.25 2.277 6.742 1 97.31 97 ARG A C 1
ATOM 766 O O . ARG A 1 97 ? -23.25 2.34 7.465 1 97.31 97 ARG A O 1
ATOM 773 N N . ALA A 1 98 ? -21.562 3.273 6.473 1 98.44 98 ALA A N 1
ATOM 774 C CA . ALA A 1 98 ? -21.797 4.613 7.012 1 98.44 98 ALA A CA 1
ATOM 775 C C . ALA A 1 98 ? -21.297 5.684 6.047 1 98.44 98 ALA A C 1
ATOM 777 O O . ALA A 1 98 ? -20.375 6.434 6.359 1 98.44 98 ALA A O 1
ATOM 778 N N . PRO A 1 99 ? -22 5.844 4.934 1 98.38 99 PRO A N 1
ATOM 779 C CA . PRO A 1 99 ? -21.469 6.531 3.76 1 98.38 99 PRO A CA 1
ATOM 780 C C . PRO A 1 99 ? -21.5 8.047 3.9 1 98.38 99 PRO A C 1
ATOM 782 O O . PRO A 1 99 ? -20.797 8.758 3.162 1 98.38 99 PRO A O 1
ATOM 785 N N . ARG A 1 100 ? -22.422 8.656 4.77 1 98.75 100 ARG A N 1
ATOM 786 C CA . ARG A 1 100 ? -22.453 10.102 4.953 1 98.75 100 ARG A CA 1
ATOM 787 C C . ARG A 1 100 ? -21.391 10.547 5.957 1 98.75 100 ARG A C 1
ATOM 789 O O . ARG A 1 100 ? -21.578 10.438 7.168 1 98.75 100 ARG A O 1
ATOM 796 N N . VAL A 1 101 ? -20.188 11.141 5.438 1 98.94 101 VAL A N 1
ATOM 797 C CA . VAL A 1 101 ? -19.016 11.438 6.262 1 98.94 101 VAL A CA 1
ATOM 798 C C . VAL A 1 101 ? -18.922 12.938 6.52 1 98.94 101 VAL A C 1
ATOM 800 O O . VAL A 1 101 ? -18.922 13.734 5.582 1 98.94 101 VAL A O 1
ATOM 803 N N . LEU A 1 102 ? -18.969 13.305 7.773 1 98.94 102 LEU A N 1
ATOM 804 C CA . LEU A 1 102 ? -18.625 14.648 8.211 1 98.94 102 LEU A CA 1
ATOM 805 C C . LEU A 1 102 ? -17.109 14.773 8.453 1 98.94 102 LEU A C 1
ATOM 807 O O . LEU A 1 102 ? -16.594 14.266 9.445 1 98.94 102 LEU A O 1
ATOM 811 N N . LEU A 1 103 ? -16.375 15.414 7.531 1 98.88 103 LEU A N 1
ATOM 812 C CA . LEU A 1 103 ? -14.914 15.5 7.535 1 98.88 103 LEU A CA 1
ATOM 813 C C . LEU A 1 103 ? -14.453 16.891 7.965 1 98.88 103 LEU A C 1
ATOM 815 O O . LEU A 1 103 ? -14.922 17.891 7.426 1 98.88 103 LEU A O 1
ATOM 819 N N . ILE A 1 104 ? -13.555 16.938 8.844 1 98.5 104 ILE A N 1
ATOM 820 C CA . ILE A 1 104 ? -13.055 18.188 9.391 1 98.5 104 ILE A CA 1
ATOM 821 C C . ILE A 1 104 ? -12.344 18.984 8.297 1 98.5 104 ILE A C 1
ATOM 823 O O . ILE A 1 104 ? -11.695 18.406 7.422 1 98.5 104 ILE A O 1
ATOM 827 N N . GLU A 1 105 ? -12.484 20.281 8.336 1 97.75 105 GLU A N 1
ATOM 828 C CA . GLU A 1 105 ? -11.828 21.234 7.438 1 97.75 105 GLU A CA 1
ATOM 829 C C . GLU A 1 105 ? -11.25 22.406 8.203 1 97.75 105 GLU A C 1
ATOM 831 O O . GLU A 1 105 ? -11.898 22.969 9.094 1 97.75 105 GLU A O 1
ATOM 836 N N . PRO A 1 106 ? -10.008 22.922 7.934 1 98.06 106 PRO A N 1
ATOM 837 C CA . PRO A 1 106 ? -9.141 22.438 6.855 1 98.06 106 PRO A CA 1
ATOM 838 C C . PRO A 1 106 ? -8.453 21.125 7.199 1 98.06 106 PRO A C 1
ATOM 840 O O . PRO A 1 106 ? -8.211 20.844 8.375 1 98.06 106 PRO A O 1
ATOM 843 N N . THR A 1 107 ? -8.195 20.297 6.215 1 98.31 107 THR A N 1
ATOM 844 C CA . THR A 1 107 ? -7.379 19.094 6.332 1 98.31 107 THR A CA 1
ATOM 845 C C . THR A 1 107 ? -6.773 18.719 4.984 1 98.31 107 THR A C 1
ATOM 847 O O . THR A 1 107 ? -7.086 19.328 3.961 1 98.31 107 THR A O 1
ATOM 850 N N . PHE A 1 108 ? -5.863 17.828 5.004 1 97.81 108 PHE A N 1
ATOM 851 C CA . PHE A 1 108 ? -5.219 17.406 3.766 1 97.81 108 PHE A CA 1
ATOM 852 C C . PHE A 1 108 ? -6.246 16.859 2.781 1 97.81 108 PHE A C 1
ATOM 854 O O . PHE A 1 108 ? -7.09 16.031 3.148 1 97.81 108 PHE A O 1
ATOM 861 N N . ASP A 1 109 ? -6.203 17.25 1.548 1 97.25 109 ASP A N 1
ATOM 862 C CA . ASP A 1 109 ? -7.297 17.062 0.603 1 97.25 109 ASP A CA 1
ATOM 863 C C . ASP A 1 109 ? -7.395 15.594 0.177 1 97.25 109 ASP A C 1
ATOM 865 O O . ASP A 1 109 ? -8.438 15.148 -0.315 1 97.25 109 ASP A O 1
ATOM 869 N N . ASN A 1 110 ? -6.359 14.781 0.333 1 96.12 110 ASN A N 1
ATOM 870 C CA . ASN A 1 110 ? -6.398 13.383 -0.085 1 96.12 110 ASN A CA 1
ATOM 871 C C . ASN A 1 110 ? -7.465 12.602 0.67 1 96.12 110 ASN A C 1
ATOM 873 O O . ASN A 1 110 ? -8.023 11.633 0.145 1 96.12 110 ASN A O 1
ATOM 877 N N . LEU A 1 111 ? -7.754 13.023 1.913 1 98.19 111 LEU A N 1
ATOM 878 C CA . LEU A 1 111 ? -8.812 12.367 2.676 1 98.19 111 LEU A CA 1
ATOM 879 C C . LEU A 1 111 ? -10.156 12.492 1.963 1 98.19 111 LEU A C 1
ATOM 881 O O . LEU A 1 111 ? -10.859 11.5 1.78 1 98.19 111 LEU A O 1
ATOM 885 N N . TYR A 1 112 ? -10.445 13.734 1.542 1 98.25 112 TYR A N 1
ATOM 886 C CA . TYR A 1 112 ? -11.672 13.992 0.804 1 98.25 112 TYR A CA 1
ATOM 887 C C . TYR A 1 112 ? -11.703 13.211 -0.502 1 98.25 112 TYR A C 1
ATOM 889 O O . TYR A 1 112 ? -12.703 12.555 -0.822 1 98.25 112 TYR A O 1
ATOM 897 N N . LEU A 1 113 ? -10.625 13.227 -1.209 1 97.06 113 LEU A N 1
ATOM 898 C CA . LEU A 1 113 ? -10.562 12.625 -2.533 1 97.06 113 LEU A CA 1
ATOM 899 C C . LEU A 1 113 ? -10.742 11.109 -2.447 1 97.06 113 LEU A C 1
ATOM 901 O O . LEU A 1 113 ? -11.461 10.516 -3.25 1 97.06 113 LEU A O 1
ATOM 905 N N . MET A 1 114 ? -10.094 10.461 -1.503 1 96.81 114 MET A N 1
ATOM 906 C CA . MET A 1 114 ? -10.188 9.016 -1.337 1 96.81 114 MET A CA 1
ATOM 907 C C . MET A 1 114 ? -11.594 8.609 -0.896 1 96.81 114 MET A C 1
ATOM 909 O O . MET A 1 114 ? -12.141 7.625 -1.392 1 96.81 114 MET A O 1
ATOM 913 N N . LEU A 1 115 ? -12.156 9.391 0.044 1 98.31 115 LEU A N 1
ATOM 914 C CA . LEU A 1 115 ? -13.516 9.109 0.495 1 98.31 115 LEU A CA 1
ATOM 915 C C . LEU A 1 115 ? -14.508 9.234 -0.657 1 98.31 115 LEU A C 1
ATOM 917 O O . LEU A 1 115 ? -15.336 8.344 -0.865 1 98.31 115 LEU A O 1
ATOM 921 N N . LYS A 1 116 ? -14.352 10.289 -1.396 1 97 116 LYS A N 1
ATOM 922 C CA . LYS A 1 116 ? -15.25 10.531 -2.521 1 97 116 LYS A CA 1
ATOM 923 C C . LYS A 1 116 ? -15.109 9.445 -3.582 1 97 116 LYS A C 1
ATOM 925 O O . LYS A 1 116 ? -16.109 8.969 -4.125 1 97 116 LYS A O 1
ATOM 930 N N . ARG A 1 117 ? -13.945 9.109 -3.859 1 94.12 117 ARG A N 1
ATOM 931 C CA . ARG A 1 117 ? -13.672 8.109 -4.883 1 94.12 117 ARG A CA 1
ATOM 932 C C . ARG A 1 117 ? -14.32 6.777 -4.531 1 94.12 117 ARG A C 1
ATOM 934 O O . ARG A 1 117 ? -14.766 6.043 -5.418 1 94.12 117 ARG A O 1
ATOM 941 N N . ARG A 1 118 ? -14.398 6.457 -3.301 1 95.56 118 ARG A N 1
ATOM 942 C CA . ARG A 1 118 ? -14.93 5.168 -2.873 1 95.56 118 ARG A CA 1
ATOM 943 C C . ARG A 1 118 ? -16.438 5.223 -2.721 1 95.56 118 ARG A C 1
ATOM 945 O O . ARG A 1 118 ? -17.078 4.215 -2.414 1 95.56 118 ARG A O 1
ATOM 952 N N . GLY A 1 119 ? -17.031 6.426 -2.857 1 95.56 119 GLY A N 1
ATOM 953 C CA . GLY A 1 119 ? -18.484 6.504 -2.898 1 95.56 119 GLY A CA 1
ATOM 954 C C . GLY A 1 119 ? -19.078 7.109 -1.644 1 95.56 119 GLY A C 1
ATOM 955 O O . GLY A 1 119 ? -20.297 7.078 -1.455 1 95.56 119 GLY A O 1
ATOM 956 N N . CYS A 1 120 ? -18.297 7.691 -0.794 1 98.38 120 CYS A N 1
ATOM 957 C CA . CYS A 1 120 ? -18.828 8.383 0.378 1 98.38 120 CYS A CA 1
ATOM 958 C C . CYS A 1 120 ? -19.406 9.742 -0.002 1 98.38 120 CYS A C 1
ATOM 960 O O . CYS A 1 120 ? -18.953 10.359 -0.968 1 98.38 120 CYS A O 1
ATOM 962 N N . GLU A 1 121 ? -20.438 10.094 0.676 1 98.5 121 GLU A N 1
ATOM 963 C CA . GLU A 1 121 ? -20.906 11.477 0.665 1 98.5 121 GLU A CA 1
ATOM 964 C C . GLU A 1 121 ? -20.219 12.312 1.739 1 98.5 121 GLU A C 1
ATOM 966 O O . GLU A 1 121 ? -20.391 12.062 2.934 1 98.5 121 GLU A O 1
ATOM 971 N N . VAL A 1 122 ? -19.453 13.328 1.332 1 98.75 122 VAL A N 1
ATOM 972 C CA . VAL A 1 122 ? -18.594 14.016 2.281 1 98.75 122 VAL A CA 1
ATOM 973 C C . VAL A 1 122 ? -19.062 15.453 2.479 1 98.75 122 VAL A C 1
ATOM 975 O O . VAL A 1 122 ? -19.25 16.188 1.508 1 98.75 122 VAL A O 1
ATOM 978 N N . SER A 1 123 ? -19.297 15.844 3.729 1 98.56 123 SER A N 1
ATOM 979 C CA . SER A 1 123 ? -19.641 17.203 4.117 1 98.56 123 SER A CA 1
ATOM 980 C C . SER A 1 123 ? -18.594 17.797 5.055 1 98.56 123 SER A C 1
ATOM 982 O O . SER A 1 123 ? -17.953 17.062 5.812 1 98.56 123 SER A O 1
ATOM 984 N N . PRO A 1 124 ? -18.453 19.094 5.008 1 98.44 124 PRO A N 1
ATOM 985 C CA . PRO A 1 124 ? -17.391 19.719 5.805 1 98.44 124 PRO A CA 1
ATOM 986 C C . PRO A 1 124 ? -17.844 20.031 7.23 1 98.44 124 PRO A C 1
ATOM 988 O O . PRO A 1 124 ? -18.984 20.469 7.438 1 98.44 124 PRO A O 1
ATOM 991 N N . LEU A 1 125 ? -17 19.797 8.148 1 98.62 125 LEU A N 1
ATOM 992 C CA . LEU A 1 125 ? -17.078 20.328 9.5 1 98.62 125 LEU A CA 1
ATOM 993 C C . LEU A 1 125 ? -16 21.375 9.734 1 98.62 125 LEU A C 1
ATOM 995 O O . LEU A 1 125 ? -14.812 21.047 9.812 1 98.62 125 LEU A O 1
ATOM 999 N N . ASN A 1 126 ? -16.422 22.516 9.93 1 97.81 126 ASN A N 1
ATOM 1000 C CA . ASN A 1 126 ? -15.469 23.594 10.141 1 97.81 126 ASN A CA 1
ATOM 1001 C C . ASN A 1 126 ? -14.758 23.469 11.477 1 97.81 126 ASN A C 1
ATOM 1003 O O . ASN A 1 126 ? -15.398 23.422 12.531 1 97.81 126 ASN A O 1
ATOM 1007 N N . GLU A 1 127 ? -13.453 23.484 11.445 1 97.44 127 GLU A N 1
ATOM 1008 C CA . GLU A 1 127 ? -12.664 23.281 12.664 1 97.44 127 GLU A CA 1
ATOM 1009 C C . GLU A 1 127 ? -12.938 24.391 13.688 1 97.44 127 GLU A C 1
ATOM 1011 O O . GLU A 1 127 ? -13.078 24.109 14.883 1 97.44 127 GLU A O 1
ATOM 1016 N N . GLN A 1 128 ? -13 25.609 13.227 1 96.06 128 GLN A N 1
ATOM 1017 C CA . GLN A 1 128 ? -13.219 26.734 14.141 1 96.06 128 GLN A CA 1
ATOM 1018 C C . GLN A 1 128 ? -14.562 26.609 14.852 1 96.06 128 GLN A C 1
ATOM 1020 O O . GLN A 1 128 ? -14.656 26.875 16.047 1 96.06 128 GLN A O 1
ATOM 1025 N N . LEU A 1 129 ? -15.547 26.234 14.109 1 96.94 129 LEU A N 1
ATOM 1026 C CA . LEU A 1 129 ? -16.859 26.016 14.711 1 96.94 129 LEU A CA 1
ATOM 1027 C C . LEU A 1 129 ? -16.797 24.906 15.758 1 96.94 129 LEU A C 1
ATOM 1029 O O . LEU A 1 129 ? -17.422 25 16.812 1 96.94 129 LEU A O 1
ATOM 1033 N N . MET A 1 130 ? -16.094 23.906 15.453 1 96 130 MET A N 1
ATOM 1034 C CA . MET A 1 130 ? -15.953 22.781 16.375 1 96 130 MET A CA 1
ATOM 1035 C C . MET A 1 130 ? -15.25 23.219 17.656 1 96 130 MET A C 1
ATOM 1037 O O . MET A 1 130 ? -15.672 22.875 18.766 1 96 130 MET A O 1
ATOM 1041 N N . ILE A 1 131 ? -14.172 23.969 17.484 1 93.75 131 ILE A N 1
ATOM 1042 C CA . ILE A 1 131 ? -13.406 24.469 18.625 1 93.75 131 ILE A CA 1
ATOM 1043 C C . ILE A 1 131 ? -14.312 25.312 19.516 1 93.75 131 ILE A C 1
ATOM 1045 O O . ILE A 1 131 ? -14.352 25.125 20.734 1 93.75 131 ILE A O 1
ATOM 1049 N N . GLU A 1 132 ? -15.031 26.156 18.953 1 95.31 132 GLU A N 1
ATOM 1050 C CA . GLU A 1 132 ? -15.945 27.016 19.688 1 95.31 132 GLU A CA 1
ATOM 1051 C C . GLU A 1 132 ? -17 26.203 20.438 1 95.31 132 GLU A C 1
ATOM 1053 O O . GLU A 1 132 ? -17.297 26.469 21.594 1 95.31 132 GLU A O 1
ATOM 1058 N N . ALA A 1 133 ? -17.547 25.25 19.75 1 95.56 133 ALA A N 1
ATOM 1059 C CA . ALA A 1 133 ? -18.578 24.406 20.344 1 95.56 133 ALA A CA 1
ATOM 1060 C C . ALA A 1 133 ? -18.031 23.625 21.531 1 95.56 133 ALA A C 1
ATOM 1062 O O . ALA A 1 133 ? -18.688 23.5 22.562 1 95.56 133 ALA A O 1
ATOM 1063 N N . ILE A 1 134 ? -16.828 23.062 21.359 1 90.19 134 ILE A N 1
ATOM 1064 C CA . ILE A 1 134 ? -16.203 22.297 22.438 1 90.19 134 ILE A CA 1
ATOM 1065 C C . ILE A 1 134 ? -15.922 23.219 23.625 1 90.19 134 ILE A C 1
ATOM 1067 O O . ILE A 1 134 ? -16.188 22.859 24.766 1 90.19 134 ILE A O 1
ATOM 1071 N N . ASP A 1 135 ? -15.477 24.406 23.422 1 88.88 135 ASP A N 1
ATOM 1072 C CA . ASP A 1 135 ? -15.148 25.359 24.469 1 88.88 135 ASP A CA 1
ATOM 1073 C C . ASP A 1 135 ? -16.391 25.781 25.234 1 88.88 135 ASP A C 1
ATOM 1075 O O . ASP A 1 135 ? -16.328 26.078 26.438 1 88.88 135 ASP A O 1
ATOM 1079 N N . GLN A 1 136 ? -17.484 25.766 24.578 1 92.88 136 GLN A N 1
ATOM 1080 C CA . GLN A 1 136 ? -18.734 26.219 25.172 1 92.88 136 GLN A CA 1
ATOM 1081 C C . GLN A 1 136 ? -19.578 25.031 25.625 1 92.88 136 GLN A C 1
ATOM 1083 O O . GLN A 1 136 ? -20.75 25.203 26 1 92.88 136 GLN A O 1
ATOM 1088 N N . ASN A 1 137 ? -19.047 23.922 25.531 1 93.38 137 ASN A N 1
ATOM 1089 C CA . ASN A 1 137 ? -19.766 22.703 25.875 1 93.38 137 ASN A CA 1
ATOM 1090 C C . ASN A 1 137 ? -21.031 22.547 25.062 1 93.38 137 ASN A C 1
ATOM 1092 O O . ASN A 1 137 ? -22.094 22.203 25.609 1 93.38 137 ASN A O 1
ATOM 1096 N N . ARG A 1 138 ? -20.953 22.828 23.734 1 95.94 138 ARG A N 1
ATOM 1097 C CA . ARG A 1 138 ? -22.094 22.766 22.844 1 95.94 138 ARG A CA 1
ATOM 1098 C C . ARG A 1 138 ? -21.812 21.891 21.641 1 95.94 138 ARG A C 1
ATOM 1100 O O . ARG A 1 138 ? -22.281 22.156 20.531 1 95.94 138 ARG A O 1
ATOM 1107 N N . LEU A 1 139 ? -21.016 20.938 21.844 1 95.88 139 LEU A N 1
ATOM 1108 C CA . LEU A 1 139 ? -20.641 20.062 20.75 1 95.88 139 LEU A CA 1
ATOM 1109 C C . LEU A 1 139 ? -21.844 19.328 20.188 1 95.88 139 LEU A C 1
ATOM 1111 O O . LEU A 1 139 ? -22 19.219 18.969 1 95.88 139 LEU A O 1
ATOM 1115 N N . ALA A 1 140 ? -22.672 18.828 21 1 96.12 140 ALA A N 1
ATOM 1116 C CA . ALA A 1 140 ? -23.859 18.094 20.562 1 96.12 140 ALA A CA 1
ATOM 1117 C C . ALA A 1 140 ? -24.766 18.969 19.688 1 96.12 140 ALA A C 1
ATOM 1119 O O . ALA A 1 140 ? -25.266 18.531 18.672 1 96.12 140 ALA A O 1
ATOM 1120 N N . GLU A 1 141 ? -24.906 20.188 20.172 1 96.88 141 GLU A N 1
ATOM 1121 C CA . GLU A 1 141 ? -25.719 21.125 19.406 1 96.88 141 GLU A CA 1
ATOM 1122 C C . GLU A 1 141 ? -25.141 21.344 18.016 1 96.88 141 GLU A C 1
ATOM 1124 O O . GLU A 1 141 ? -25.875 21.375 17.031 1 96.88 141 GLU A O 1
ATOM 1129 N N . LEU A 1 142 ? -23.875 21.5 17.969 1 97.88 142 LEU A N 1
ATOM 1130 C CA . LEU A 1 142 ? -23.219 21.672 16.672 1 97.88 142 LEU A CA 1
ATOM 1131 C C . LEU A 1 142 ? -23.438 20.453 15.781 1 97.88 142 LEU A C 1
ATOM 1133 O O . LEU A 1 142 ? -23.891 20.594 14.641 1 97.88 142 LEU A O 1
ATOM 1137 N N . LEU A 1 143 ? -23.156 19.266 16.266 1 98.06 143 LEU A N 1
ATOM 1138 C CA . LEU A 1 143 ? -23.156 18.047 15.453 1 98.06 143 LEU A CA 1
ATOM 1139 C C . LEU A 1 143 ? -24.578 17.641 15.07 1 98.06 143 LEU A C 1
ATOM 1141 O O . LEU A 1 143 ? -24.797 17.094 13.992 1 98.06 143 LEU A O 1
ATOM 1145 N N . ASP A 1 144 ? -25.531 17.984 15.906 1 97.56 144 ASP A N 1
ATOM 1146 C CA . ASP A 1 144 ? -26.922 17.672 15.617 1 97.56 144 ASP A CA 1
ATOM 1147 C C . ASP A 1 144 ? -27.422 18.469 14.414 1 97.56 144 ASP A C 1
ATOM 1149 O O . ASP A 1 144 ? -28.453 18.125 13.82 1 97.56 144 ASP A O 1
ATOM 1153 N N . SER A 1 145 ? -26.688 19.453 14.133 1 97.19 145 SER A N 1
ATOM 1154 C CA . SER A 1 145 ? -27.109 20.281 13.008 1 97.19 145 SER A CA 1
ATOM 1155 C C . SER A 1 145 ? -26.688 19.656 11.672 1 97.19 145 SER A C 1
ATOM 1157 O O . SER A 1 145 ? -27.094 20.141 10.609 1 97.19 145 SER A O 1
ATOM 1159 N N . TYR A 1 146 ? -25.922 18.625 11.695 1 97.81 146 TYR A N 1
ATOM 1160 C CA . TYR A 1 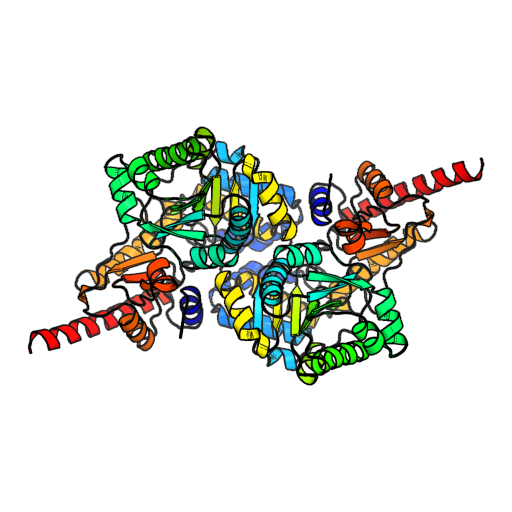146 ? -25.484 17.922 10.5 1 97.81 146 TYR A CA 1
ATOM 1161 C C . TYR A 1 146 ? -26.188 16.594 10.352 1 97.81 146 TYR A C 1
ATOM 1163 O O . TYR A 1 146 ? -26.562 15.969 11.352 1 97.81 146 TYR A O 1
ATOM 1171 N N . SER A 1 147 ? -26.406 16.188 9.109 1 97.88 147 SER A N 1
ATOM 1172 C CA . SER A 1 147 ? -26.797 14.812 8.812 1 97.88 147 SER A CA 1
ATOM 1173 C C . SER A 1 147 ? -25.609 13.969 8.383 1 97.88 147 SER A C 1
ATOM 1175 O O . SER A 1 147 ? -25.062 14.156 7.293 1 97.88 147 SER A O 1
ATOM 1177 N N . PHE A 1 148 ? -25.188 13.055 9.227 1 98.75 148 PHE A N 1
ATOM 1178 C CA . PHE A 1 148 ? -24.016 12.242 8.922 1 98.75 148 PHE A CA 1
ATOM 1179 C C . PHE A 1 148 ? -24.094 10.898 9.633 1 98.75 148 PHE A C 1
ATOM 1181 O O . PHE A 1 148 ? -24.875 10.727 10.578 1 98.75 148 PHE A O 1
ATOM 1188 N N . ASP A 1 149 ? -23.328 9.93 9.109 1 98.81 149 ASP A N 1
ATOM 1189 C CA . ASP A 1 149 ? -23.172 8.609 9.711 1 98.81 149 ASP A CA 1
ATOM 1190 C C . ASP A 1 149 ? -21.812 8.445 10.367 1 98.81 149 ASP A C 1
ATOM 1192 O O . ASP A 1 149 ? -21.656 7.668 11.305 1 98.81 149 ASP A O 1
ATOM 1196 N N . THR A 1 150 ? -20.812 9.156 9.812 1 98.94 150 THR A N 1
ATOM 1197 C CA . THR A 1 150 ? -19.422 9.055 10.234 1 98.94 150 THR A CA 1
ATOM 1198 C C . THR A 1 150 ? -18.844 10.43 10.539 1 98.94 150 THR A C 1
ATOM 1200 O O . THR A 1 150 ? -18.953 11.352 9.727 1 98.94 150 THR A O 1
ATOM 1203 N N . LEU A 1 151 ? -18.281 10.57 11.727 1 98.88 151 LEU A N 1
ATOM 1204 C CA . LEU A 1 151 ? -17.453 11.727 12.047 1 98.88 151 LEU A CA 1
ATOM 1205 C C . LEU A 1 151 ? -15.977 11.43 11.82 1 98.88 151 LEU A C 1
ATOM 1207 O O . LEU A 1 151 ? -15.414 10.523 12.453 1 98.88 151 LEU A O 1
ATOM 1211 N N . PHE A 1 152 ? -15.32 12.094 10.867 1 98.94 152 PHE A N 1
ATOM 1212 C CA . PHE A 1 152 ? -13.922 11.883 10.516 1 98.94 152 PHE A CA 1
ATOM 1213 C C . PHE A 1 152 ? -13.062 13.055 10.969 1 98.94 152 PHE A C 1
ATOM 1215 O O . PHE A 1 152 ? -13.141 14.148 10.398 1 98.94 152 PHE A O 1
ATOM 1222 N N . LEU A 1 153 ? -12.203 12.836 11.93 1 98.62 153 LEU A N 1
ATOM 1223 C CA . LEU A 1 153 ? -11.352 13.859 12.516 1 98.62 153 LEU A CA 1
ATOM 1224 C C . LEU A 1 153 ? -9.875 13.547 12.266 1 98.62 153 LEU A C 1
ATOM 1226 O O . LEU A 1 153 ? -9.516 12.398 12.023 1 98.62 153 LEU A O 1
ATOM 1230 N N . VAL A 1 154 ? -9.102 14.555 12.203 1 98.5 154 VAL A N 1
ATOM 1231 C CA . VAL A 1 154 ? -7.648 14.484 12.25 1 98.5 154 VAL A CA 1
ATOM 1232 C C . VAL A 1 154 ? -7.141 15.109 13.547 1 98.5 154 VAL A C 1
ATOM 1234 O O . VAL A 1 154 ? -7.43 16.266 13.836 1 98.5 154 VAL A O 1
ATOM 1237 N N . ASN A 1 155 ? -6.41 14.344 14.359 1 97.69 155 ASN A N 1
ATOM 1238 C CA . ASN A 1 155 ? -6.094 14.812 15.703 1 97.69 155 ASN A CA 1
ATOM 1239 C C . ASN A 1 155 ? -4.699 14.359 16.141 1 97.69 155 ASN A C 1
ATOM 1241 O O . ASN A 1 155 ? -4.488 13.188 16.438 1 97.69 155 ASN A O 1
ATOM 1245 N N . PRO A 1 156 ? -3.676 15.305 16.266 1 97.06 156 PRO A N 1
ATOM 1246 C CA . PRO A 1 156 ? -3.723 16.734 15.961 1 97.06 156 PRO A CA 1
ATOM 1247 C C . PRO A 1 156 ? -3.967 17 14.477 1 97.06 156 PRO A C 1
ATOM 1249 O O . PRO A 1 156 ? -3.57 16.203 13.625 1 97.06 156 PRO A O 1
ATOM 1252 N N . ASN A 1 157 ? -4.559 18.109 14.266 1 98 157 ASN A N 1
ATOM 1253 C CA . ASN A 1 157 ? -5 18.375 12.898 1 98 157 ASN A CA 1
ATOM 1254 C C . ASN A 1 157 ? -3.885 18.969 12.047 1 98 157 ASN A C 1
ATOM 1256 O O . ASN A 1 157 ? -3.215 19.906 12.469 1 98 157 ASN A O 1
ATOM 1260 N N . ASN A 1 158 ? -3.537 18.375 10.945 1 96.75 158 ASN A N 1
ATOM 1261 C CA . ASN A 1 158 ? -2.785 18.969 9.844 1 96.75 158 ASN A CA 1
ATOM 1262 C C . ASN A 1 158 ? -3.705 19.688 8.859 1 96.75 158 ASN A C 1
ATOM 1264 O O . ASN A 1 158 ? -4.516 19.062 8.188 1 96.75 158 ASN A O 1
ATOM 1268 N N . PRO A 1 159 ? -3.713 20.984 8.82 1 97.38 159 PRO A N 1
ATOM 1269 C CA . PRO A 1 159 ? -2.465 21.75 8.969 1 97.38 159 PRO A CA 1
ATOM 1270 C C . PRO A 1 159 ? -2.441 22.594 10.234 1 97.38 159 PRO A C 1
ATOM 1272 O O . PRO A 1 159 ? -1.431 23.25 10.523 1 97.38 159 PRO A O 1
ATOM 1275 N N . THR A 1 160 ? -3.451 22.688 11.031 1 97.88 160 THR A N 1
ATOM 1276 C CA . THR A 1 160 ? -3.666 23.781 11.977 1 97.88 160 THR A CA 1
ATOM 1277 C C . THR A 1 160 ? -2.924 23.516 13.281 1 97.88 160 THR A C 1
ATOM 1279 O O . THR A 1 160 ? -2.639 24.453 14.039 1 97.88 160 THR A O 1
ATOM 1282 N N . GLY A 1 161 ? -2.736 22.266 13.547 1 97.25 161 GLY A N 1
ATOM 1283 C CA . GLY A 1 161 ? -2.059 21.906 14.781 1 97.25 161 GLY A CA 1
ATOM 1284 C C . GLY A 1 161 ? -3 21.781 15.969 1 97.25 161 GLY A C 1
ATOM 1285 O O . GLY A 1 161 ? -2.58 21.406 17.062 1 97.25 161 GLY A O 1
ATOM 1286 N N . TYR A 1 162 ? -4.246 22.016 15.727 1 97 162 TYR A N 1
ATOM 1287 C CA . TYR A 1 162 ? -5.203 21.922 16.828 1 97 162 TYR A CA 1
ATOM 1288 C C . TYR A 1 162 ? -5.297 20.5 17.344 1 97 162 TYR A C 1
ATOM 1290 O O . TYR A 1 162 ? -5.316 19.547 16.562 1 97 162 TYR A O 1
ATOM 1298 N N . LEU A 1 163 ? -5.324 20.391 18.641 1 97.38 163 LEU A N 1
ATOM 1299 C CA . LEU A 1 163 ? -5.469 19.109 19.328 1 97.38 163 LEU A CA 1
ATOM 1300 C C . LEU A 1 163 ? -6.777 19.062 20.109 1 97.38 163 LEU A C 1
ATOM 1302 O O . LEU A 1 163 ? -7.031 19.906 20.969 1 97.38 163 LEU A O 1
ATOM 1306 N N . ILE A 1 164 ? -7.641 18.156 19.75 1 96.38 164 ILE A N 1
ATOM 1307 C CA . ILE A 1 164 ? -8.75 17.812 20.641 1 96.38 164 ILE A CA 1
ATOM 1308 C C . ILE A 1 164 ? -8.219 17.078 21.859 1 96.38 164 ILE A C 1
ATOM 1310 O O . ILE A 1 164 ? -7.766 15.93 21.766 1 96.38 164 ILE A O 1
ATOM 1314 N N . ARG A 1 165 ? -8.352 17.703 22.969 1 94.69 165 ARG A N 1
ATOM 1315 C CA . ARG A 1 165 ? -7.734 17.188 24.188 1 94.69 165 ARG A CA 1
ATOM 1316 C C . ARG A 1 165 ? -8.578 16.078 24.797 1 94.69 165 ARG A C 1
ATOM 1318 O O . ARG A 1 165 ? -9.672 15.781 24.312 1 94.69 165 ARG A O 1
ATOM 1325 N N . GLU A 1 166 ? -8.039 15.469 25.797 1 95.25 166 GLU A N 1
ATOM 1326 C CA . GLU A 1 166 ? -8.57 14.234 26.359 1 95.25 166 GLU A CA 1
ATOM 1327 C C . GLU A 1 166 ? -10.047 14.383 26.734 1 95.25 166 GLU A C 1
ATOM 1329 O O . GLU A 1 166 ? -10.883 13.594 26.297 1 95.25 166 GLU A O 1
ATOM 1334 N N . GLN A 1 167 ? -10.352 15.398 27.516 1 94.31 167 GLN A N 1
ATOM 1335 C CA . GLN A 1 167 ? -11.727 15.57 27.984 1 94.31 167 GLN A CA 1
ATOM 1336 C C . GLN A 1 167 ? -12.672 15.875 26.828 1 94.31 167 GLN A C 1
ATOM 1338 O O . GLN A 1 167 ? -13.805 15.391 26.812 1 94.31 167 GLN A O 1
ATOM 1343 N N . GLN A 1 168 ? -12.203 16.656 25.938 1 95.19 168 GLN A N 1
ATOM 1344 C CA . GLN A 1 168 ? -12.977 16.969 24.75 1 95.19 168 GLN A CA 1
ATOM 1345 C C . GLN A 1 168 ? -13.195 15.711 23.906 1 95.19 168 GLN A C 1
ATOM 1347 O O . GLN A 1 168 ? -14.289 15.508 23.359 1 95.19 168 GLN A O 1
ATOM 1352 N N . PHE A 1 169 ? -12.164 14.906 23.797 1 97.06 169 PHE A N 1
ATOM 1353 C CA . PHE A 1 169 ? -12.219 13.68 23.016 1 97.06 169 PHE A CA 1
ATOM 1354 C C . PHE A 1 169 ? -13.227 12.703 23.594 1 97.06 169 PHE A C 1
ATOM 1356 O O . PHE A 1 169 ? -13.961 12.039 22.859 1 97.06 169 PHE A O 1
ATOM 1363 N N . ILE A 1 170 ? -13.266 12.617 24.875 1 97.06 170 ILE A N 1
ATOM 1364 C CA . ILE A 1 170 ? -14.227 11.766 25.562 1 97.06 170 ILE A CA 1
ATOM 1365 C C . ILE A 1 170 ? -15.641 12.18 25.188 1 97.06 170 ILE A C 1
ATOM 1367 O O . ILE A 1 170 ? -16.484 11.336 24.875 1 97.06 170 ILE A O 1
ATOM 1371 N N . VAL A 1 171 ? -15.891 13.469 25.156 1 96.62 171 VAL A N 1
ATOM 1372 C CA . VAL A 1 171 ? -17.203 14 24.828 1 96.62 171 VAL A CA 1
ATOM 1373 C C . VAL A 1 171 ? -17.562 13.617 23.391 1 96.62 171 VAL A C 1
ATOM 1375 O O . VAL A 1 171 ? -18.703 13.242 23.109 1 96.62 171 VAL A O 1
ATOM 1378 N N . VAL A 1 172 ? -16.609 13.68 22.5 1 97.81 172 VAL A N 1
ATOM 1379 C CA . VAL A 1 172 ? -16.828 13.336 21.094 1 97.81 172 VAL A CA 1
ATOM 1380 C C . VAL A 1 172 ? -17.156 11.852 20.969 1 97.81 172 VAL A C 1
ATOM 1382 O O . VAL A 1 172 ? -18.109 11.477 20.281 1 97.81 172 VAL A O 1
ATOM 1385 N N . ALA A 1 173 ? -16.359 11 21.625 1 98.25 173 ALA A N 1
ATOM 1386 C CA . ALA A 1 173 ? -16.547 9.555 21.578 1 98.25 173 ALA A CA 1
ATOM 1387 C C . ALA A 1 173 ? -17.922 9.164 22.125 1 98.25 173 ALA A C 1
ATOM 1389 O O . ALA A 1 173 ? -18.609 8.328 21.547 1 98.25 173 ALA A O 1
ATOM 1390 N N . GLU A 1 174 ? -18.312 9.789 23.219 1 97.62 174 GLU A N 1
ATOM 1391 C CA . GLU A 1 174 ? -19.594 9.5 23.844 1 97.62 174 GLU A CA 1
ATOM 1392 C C . GLU A 1 174 ? -20.75 9.945 22.953 1 97.62 174 GLU A C 1
ATOM 1394 O O . GLU A 1 174 ? -21.781 9.258 22.875 1 97.62 174 GLU A O 1
ATOM 1399 N N . TYR A 1 175 ? -20.578 11.094 22.375 1 97.75 175 TYR A N 1
ATOM 1400 C CA . TYR A 1 175 ? -21.594 11.547 21.438 1 97.75 175 TYR A CA 1
ATOM 1401 C C . TYR A 1 175 ? -21.812 10.531 20.328 1 97.75 175 TYR A C 1
ATOM 1403 O O . TYR A 1 175 ? -22.938 10.172 20 1 97.75 175 TYR A O 1
ATOM 1411 N N . CYS A 1 176 ? -20.719 10.086 19.703 1 98.56 176 CYS A N 1
ATOM 1412 C CA . CYS A 1 176 ? -20.797 9.156 18.578 1 98.56 176 CYS A CA 1
ATOM 1413 C C . CYS A 1 176 ? -21.469 7.852 19 1 98.56 176 CYS A C 1
ATOM 1415 O O . CYS A 1 176 ? -22.266 7.289 18.25 1 98.56 176 CYS A O 1
ATOM 1417 N N . GLN A 1 177 ? -21.109 7.418 20.203 1 98.5 177 GLN A N 1
ATOM 1418 C CA . GLN A 1 177 ? -21.75 6.215 20.719 1 98.5 177 GLN A CA 1
ATOM 1419 C C . GLN A 1 177 ? -23.25 6.438 20.922 1 98.5 177 GLN A C 1
ATOM 1421 O O . GLN A 1 177 ? -24.062 5.633 20.469 1 98.5 177 GLN A O 1
ATOM 1426 N N . ARG A 1 178 ? -23.625 7.469 21.578 1 98 178 ARG A N 1
ATOM 1427 C CA . ARG A 1 178 ? -25.016 7.77 21.922 1 98 178 ARG A CA 1
ATOM 1428 C C . ARG A 1 178 ? -25.875 7.863 20.672 1 98 178 ARG A C 1
ATOM 1430 O O . ARG A 1 178 ? -27.047 7.453 20.688 1 98 178 ARG A O 1
ATOM 1437 N N . TYR A 1 179 ? -25.359 8.391 19.641 1 98.06 179 TYR A N 1
ATOM 1438 C CA . TYR A 1 179 ? -26.156 8.664 18.453 1 98.06 179 TYR A CA 1
ATOM 1439 C C . TYR A 1 179 ? -25.828 7.676 17.344 1 98.06 179 TYR A C 1
ATOM 1441 O O . TYR A 1 179 ? -26.188 7.902 16.172 1 98.06 179 TYR A O 1
ATOM 1449 N N . ASN A 1 180 ? -25.109 6.648 17.594 1 98 180 ASN A N 1
ATOM 1450 C CA . ASN A 1 180 ? -24.797 5.543 16.688 1 98 180 ASN A CA 1
ATOM 1451 C C . ASN A 1 180 ? -24.047 6.02 15.453 1 98 180 ASN A C 1
ATOM 1453 O O . ASN A 1 180 ? -24.438 5.719 14.328 1 98 180 ASN A O 1
ATOM 1457 N N . LYS A 1 181 ? -23.062 6.895 15.703 1 98.75 181 LYS A N 1
ATOM 1458 C CA . LYS A 1 181 ? -22.172 7.359 14.648 1 98.75 181 LYS A CA 1
ATOM 1459 C C . LYS A 1 181 ? -20.844 6.605 14.68 1 98.75 181 LYS A C 1
ATOM 1461 O O . LYS A 1 181 ? -20.391 6.188 15.742 1 98.75 181 LYS A O 1
ATOM 1466 N N . VAL A 1 182 ? -20.203 6.398 13.516 1 98.94 182 VAL A N 1
ATOM 1467 C CA . VAL A 1 182 ? -18.844 5.887 13.445 1 98.94 182 VAL A CA 1
ATOM 1468 C C . VAL A 1 182 ? -17.844 7.031 13.641 1 98.94 182 VAL A C 1
ATOM 1470 O O . VAL A 1 182 ? -17.953 8.078 13 1 98.94 182 VAL A O 1
ATOM 1473 N N . LEU A 1 183 ? -16.938 6.898 14.562 1 98.94 183 LEU A N 1
ATOM 1474 C CA . LEU A 1 183 ? -15.867 7.875 14.758 1 98.94 183 LEU A CA 1
ATOM 1475 C C . LEU A 1 183 ? -14.57 7.398 14.117 1 98.94 183 LEU A C 1
ATOM 1477 O O . LEU A 1 183 ? -14.031 6.355 14.484 1 98.94 183 LEU A O 1
ATOM 1481 N N . VAL A 1 184 ? -14.094 8.086 13.117 1 98.94 184 VAL A N 1
ATOM 1482 C CA . VAL A 1 184 ? -12.789 7.832 12.516 1 98.94 184 VAL A CA 1
ATOM 1483 C C . VAL A 1 184 ? -11.797 8.914 12.953 1 98.94 184 VAL A C 1
ATOM 1485 O O . VAL A 1 184 ? -12.094 10.109 12.859 1 98.94 184 VAL A O 1
ATOM 1488 N N . VAL A 1 185 ? -10.641 8.516 13.383 1 98.75 185 VAL A N 1
ATOM 1489 C CA . VAL A 1 185 ? -9.625 9.469 13.828 1 98.75 185 VAL A CA 1
ATOM 1490 C C . VAL A 1 185 ? -8.297 9.172 13.125 1 98.75 185 VAL A C 1
ATOM 1492 O O . VAL A 1 185 ? -7.711 8.102 13.32 1 98.75 185 VAL A O 1
ATOM 1495 N N . ASP A 1 186 ? -7.867 10.047 12.281 1 98.44 186 ASP A N 1
ATOM 1496 C CA . ASP A 1 186 ? -6.488 10.047 11.797 1 98.44 186 ASP A CA 1
ATOM 1497 C C . ASP A 1 186 ? -5.543 10.641 12.836 1 98.44 186 ASP A C 1
ATOM 1499 O O . ASP A 1 186 ? -5.508 11.859 13.031 1 98.44 186 ASP A O 1
ATOM 1503 N N . SER A 1 187 ? -4.77 9.781 13.445 1 97.62 187 SER A N 1
ATOM 1504 C CA . SER A 1 187 ? -3.893 10.172 14.547 1 97.62 187 SER A CA 1
ATOM 1505 C C . SER A 1 187 ? -2.428 10.125 14.125 1 97.62 187 SER A C 1
ATOM 1507 O O . SER A 1 187 ? -1.551 9.82 14.938 1 97.62 187 SER A O 1
ATOM 1509 N N . THR A 1 188 ? -2.184 10.414 12.914 1 96.25 188 THR A N 1
ATOM 1510 C CA . THR A 1 188 ? -0.864 10.266 12.312 1 96.25 188 THR A CA 1
ATOM 1511 C C . THR A 1 188 ? 0.146 11.188 12.984 1 96.25 188 THR A C 1
ATOM 1513 O O . THR A 1 188 ? 1.345 10.906 12.992 1 96.25 188 THR A O 1
ATOM 1516 N N . PHE A 1 189 ? -0.299 12.305 13.625 1 96.38 189 PHE A N 1
ATOM 1517 C CA . PHE A 1 189 ? 0.602 13.281 14.227 1 96.38 189 PHE A CA 1
ATOM 1518 C C . PHE A 1 189 ? 0.543 13.211 15.75 1 96.38 189 PHE A C 1
ATOM 1520 O O . PHE A 1 189 ? 0.971 14.141 16.438 1 96.38 189 PHE A O 1
ATOM 1527 N N . ARG A 1 190 ? 0.098 12.125 16.297 1 95.31 190 ARG A N 1
ATOM 1528 C CA . ARG A 1 190 ? -0.227 12.016 17.719 1 95.31 190 ARG A CA 1
ATOM 1529 C C . ARG A 1 190 ? 0.99 12.328 18.578 1 95.31 190 ARG A C 1
ATOM 1531 O O . ARG A 1 190 ? 0.86 12.922 19.656 1 95.31 190 ARG A O 1
ATOM 1538 N N . PHE A 1 191 ? 2.154 11.969 18.156 1 95.31 191 PHE A N 1
ATOM 1539 C CA . PHE A 1 191 ? 3.324 12.047 19.031 1 95.31 191 PHE A CA 1
ATOM 1540 C C . PHE A 1 191 ? 3.91 13.453 19.031 1 95.31 191 PHE A C 1
ATOM 1542 O O . PHE A 1 191 ? 4.898 13.719 19.719 1 95.31 191 PHE A O 1
ATOM 1549 N N . TYR A 1 192 ? 3.273 14.297 18.328 1 95.56 192 TYR A N 1
ATOM 1550 C CA . TYR A 1 192 ? 3.664 15.695 18.391 1 95.56 192 TYR A CA 1
ATOM 1551 C C . TYR A 1 192 ? 2.846 16.453 19.438 1 95.56 192 TYR A C 1
ATOM 1553 O O . TYR A 1 192 ? 3.062 17.641 19.672 1 95.56 192 TYR A O 1
ATOM 1561 N N . ALA A 1 193 ? 1.926 15.773 20.047 1 95.44 193 ALA A N 1
ATOM 1562 C CA . ALA A 1 193 ? 1.252 16.344 21.219 1 95.44 193 ALA A CA 1
ATOM 1563 C C . ALA A 1 193 ? 2.205 16.438 22.406 1 95.44 193 ALA A C 1
ATOM 1565 O O . ALA A 1 193 ? 2.943 15.5 22.703 1 95.44 193 ALA A O 1
ATOM 1566 N N . LYS A 1 194 ? 2.178 17.547 23.047 1 93 194 LYS A N 1
ATOM 1567 C CA . LYS A 1 194 ? 3.047 17.766 24.203 1 93 194 LYS A CA 1
ATOM 1568 C C . LYS A 1 194 ? 2.697 16.828 25.344 1 93 194 LYS A C 1
ATOM 1570 O O . LYS A 1 194 ? 3.578 16.391 26.094 1 93 194 LYS A O 1
ATOM 1575 N N . ALA A 1 195 ? 1.421 16.578 25.438 1 89.88 195 ALA A N 1
ATOM 1576 C CA . ALA A 1 195 ? 0.905 15.633 26.422 1 89.88 195 ALA A CA 1
ATOM 1577 C C . ALA A 1 195 ? -0.056 14.641 25.766 1 89.88 195 ALA A C 1
ATOM 1579 O O . ALA A 1 195 ? -1.274 14.758 25.922 1 89.88 195 ALA A O 1
ATOM 1580 N N . PRO A 1 196 ? 0.577 13.688 25.094 1 88.06 196 PRO A N 1
ATOM 1581 C CA . PRO A 1 196 ? -0.31 12.695 24.469 1 88.06 196 PRO A CA 1
ATOM 1582 C C . PRO A 1 196 ? -1.141 11.922 25.484 1 88.06 196 PRO A C 1
ATOM 1584 O O . PRO A 1 196 ? -0.674 11.664 26.594 1 88.06 196 PRO A O 1
ATOM 1587 N N . PHE A 1 197 ? -2.396 11.68 25.125 1 90.44 197 PHE A N 1
ATOM 1588 C CA . PHE A 1 197 ? -3.27 10.906 26 1 90.44 197 PHE A CA 1
ATOM 1589 C C . PHE A 1 197 ? -3.707 9.609 25.328 1 90.44 197 PHE A C 1
ATOM 1591 O O . PHE A 1 197 ? -3.521 9.445 24.125 1 90.44 197 PHE A O 1
ATOM 1598 N N . ASN A 1 198 ? -4.203 8.719 26.094 1 93.88 198 ASN A N 1
ATOM 1599 C CA . ASN A 1 198 ? -4.645 7.418 25.609 1 93.88 198 ASN A CA 1
ATOM 1600 C C . ASN A 1 198 ? -6.062 7.48 25.047 1 93.88 198 ASN A C 1
ATOM 1602 O O . ASN A 1 198 ? -7.023 7.137 25.734 1 93.88 198 ASN A O 1
ATOM 1606 N N . ASP A 1 199 ? -6.16 7.766 23.812 1 95.5 199 ASP A N 1
ATOM 1607 C CA . ASP A 1 199 ? -7.465 7.902 23.172 1 95.5 199 ASP A CA 1
ATOM 1608 C C . ASP A 1 199 ? -8.164 6.547 23.047 1 95.5 199 ASP A C 1
ATOM 1610 O O . ASP A 1 199 ? -9.391 6.477 23 1 95.5 199 ASP A O 1
ATOM 1614 N N . TYR A 1 200 ? -7.391 5.484 23.031 1 97.44 200 TYR A N 1
ATOM 1615 C CA . TYR A 1 200 ? -7.98 4.152 22.969 1 97.44 200 TYR A CA 1
ATOM 1616 C C . TYR A 1 200 ? -8.797 3.855 24.219 1 97.44 200 TYR A C 1
ATOM 1618 O O . TYR A 1 200 ? -9.844 3.209 24.156 1 97.44 200 TYR A O 1
ATOM 1626 N N . ALA A 1 201 ? -8.312 4.309 25.359 1 96.94 201 ALA A N 1
ATOM 1627 C CA . ALA A 1 201 ? -9.078 4.133 26.594 1 96.94 201 ALA A CA 1
ATOM 1628 C C . ALA A 1 201 ? -10.438 4.82 26.5 1 96.94 201 ALA A C 1
ATOM 1630 O O . ALA A 1 201 ? -11.453 4.254 26.906 1 96.94 201 ALA A O 1
ATOM 1631 N N . ALA A 1 202 ? -10.43 6.02 25.984 1 96.94 202 ALA A N 1
ATOM 1632 C CA . ALA A 1 202 ? -11.672 6.781 25.828 1 96.94 202 ALA A CA 1
ATOM 1633 C C . ALA A 1 202 ? -12.625 6.082 24.859 1 96.94 202 ALA A C 1
ATOM 1635 O O . ALA A 1 202 ? -13.828 5.992 25.125 1 96.94 202 ALA A O 1
ATOM 1636 N N . LEU A 1 203 ? -12.109 5.613 23.766 1 98.38 203 LEU A N 1
ATOM 1637 C CA . LEU A 1 203 ? -12.914 4.973 22.734 1 98.38 203 LEU A CA 1
ATOM 1638 C C . LEU A 1 203 ? -13.523 3.676 23.234 1 98.38 203 LEU A C 1
ATOM 1640 O O . LEU A 1 203 ? -14.719 3.43 23.047 1 98.38 203 LEU A O 1
ATOM 1644 N N . LEU A 1 204 ? -12.711 2.871 23.875 1 97.75 204 LEU A N 1
ATOM 1645 C CA . LEU A 1 204 ? -13.172 1.576 24.359 1 97.75 204 LEU A CA 1
ATOM 1646 C C . LEU A 1 204 ? -14.156 1.746 25.5 1 97.75 204 LEU A C 1
ATOM 1648 O O . LEU A 1 204 ? -15.109 0.979 25.625 1 97.75 204 LEU A O 1
ATOM 1652 N N . LYS A 1 205 ? -13.922 2.723 26.328 1 96.94 205 LYS A N 1
ATOM 1653 C CA . LYS A 1 205 ? -14.852 3.021 27.406 1 96.94 205 LYS A CA 1
ATOM 1654 C C . LYS A 1 205 ? -16.203 3.482 26.859 1 96.94 205 LYS A C 1
ATOM 1656 O O . LYS A 1 205 ? -17.25 3.088 27.375 1 96.94 205 LYS A O 1
ATOM 1661 N N . ALA A 1 206 ? -16.172 4.348 25.906 1 97.38 206 ALA A N 1
ATOM 1662 C CA . ALA A 1 206 ? -17.406 4.824 25.297 1 97.38 206 ALA A CA 1
ATOM 1663 C C . ALA A 1 206 ? -18.188 3.67 24.672 1 97.38 206 ALA A C 1
ATOM 1665 O O . ALA A 1 206 ? -19.422 3.648 24.719 1 97.38 206 ALA A O 1
ATOM 1666 N N . GLY A 1 207 ? -17.5 2.73 23.984 1 96.94 207 GLY A N 1
ATOM 1667 C CA . GLY A 1 207 ? -18.109 1.521 23.453 1 96.94 207 GLY A CA 1
ATOM 1668 C C . GLY A 1 207 ? -18.781 1.729 22.125 1 96.94 207 GLY A C 1
ATOM 1669 O O . GLY A 1 207 ? -19.625 0.925 21.703 1 96.94 207 GLY A O 1
ATOM 1670 N N . GLY A 1 208 ? -18.5 2.799 21.438 1 97.88 208 GLY A N 1
ATOM 1671 C CA . GLY A 1 208 ? -19.078 3.051 20.141 1 97.88 208 GLY A CA 1
ATOM 1672 C C . GLY A 1 208 ? -18.25 2.49 19 1 97.88 208 GLY A C 1
ATOM 1673 O O . GLY A 1 208 ? -17.25 1.804 19.234 1 97.88 208 GLY A O 1
ATOM 1674 N N . SER A 1 209 ? -18.703 2.689 17.75 1 98.75 209 SER A N 1
ATOM 1675 C CA . SER A 1 209 ? -17.984 2.312 16.531 1 98.75 209 SER A CA 1
ATOM 1676 C C . SER A 1 209 ? -16.844 3.279 16.25 1 98.75 209 SER A C 1
ATOM 1678 O O . SER A 1 209 ? -17.047 4.492 16.203 1 98.75 209 SER A O 1
ATOM 1680 N N . PHE A 1 210 ? -15.633 2.672 16.031 1 98.88 210 PHE A N 1
ATOM 1681 C CA . PHE A 1 210 ? -14.539 3.6 15.773 1 98.88 210 PHE A CA 1
ATOM 1682 C C . PHE A 1 210 ? -13.477 2.955 14.891 1 98.88 210 PHE A C 1
ATOM 1684 O O . PHE A 1 210 ? -13.391 1.729 14.805 1 98.88 210 PHE A O 1
ATOM 1691 N N . VAL A 1 211 ? -12.719 3.74 14.211 1 98.88 211 VAL A N 1
ATOM 1692 C CA . VAL A 1 211 ? -11.469 3.404 13.539 1 98.88 211 VAL A CA 1
ATOM 1693 C C . VAL A 1 211 ? -10.414 4.461 13.844 1 98.88 211 VAL A C 1
ATOM 1695 O O . VAL A 1 211 ? -10.688 5.66 13.766 1 98.88 211 VAL A O 1
ATOM 1698 N N . VAL A 1 212 ? -9.25 4.062 14.227 1 98.81 212 VAL A N 1
ATOM 1699 C CA . VAL A 1 212 ? -8.102 4.945 14.398 1 98.81 212 VAL A CA 1
ATOM 1700 C C . VAL A 1 212 ? -7.012 4.578 13.398 1 98.81 212 VAL A C 1
ATOM 1702 O O . VAL A 1 212 ? -6.668 3.402 13.25 1 98.81 212 VAL A O 1
ATOM 1705 N N . ILE A 1 213 ? -6.508 5.555 12.719 1 98.5 213 ILE A N 1
ATOM 1706 C CA . ILE A 1 213 ? -5.422 5.375 11.766 1 98.5 213 ILE A CA 1
ATOM 1707 C C . ILE A 1 213 ? -4.156 6.051 12.289 1 98.5 213 ILE A C 1
ATOM 1709 O O . ILE A 1 213 ? -4.188 7.215 12.688 1 98.5 213 ILE A O 1
ATOM 1713 N N . GLU A 1 214 ? -3.084 5.348 12.281 1 96.81 214 GLU A N 1
ATOM 1714 C CA . GLU A 1 214 ? -1.769 5.824 12.688 1 96.81 214 GLU A CA 1
ATOM 1715 C C . GLU A 1 214 ? -0.756 5.707 11.555 1 96.81 214 GLU A C 1
ATOM 1717 O O . GLU A 1 214 ? -0.961 4.941 10.609 1 96.81 214 GLU A O 1
ATOM 1722 N N . ASP A 1 215 ? 0.309 6.426 11.625 1 95.31 215 ASP A N 1
ATOM 1723 C CA . ASP A 1 215 ? 1.34 6.387 10.594 1 95.31 215 ASP A CA 1
ATOM 1724 C C . ASP A 1 215 ? 2.717 6.695 11.18 1 95.31 215 ASP A C 1
ATOM 1726 O O . ASP A 1 215 ? 2.869 7.645 11.953 1 95.31 215 ASP A O 1
ATOM 1730 N N . THR A 1 216 ? 3.695 5.977 10.797 1 96.88 216 THR A N 1
ATOM 1731 C CA . THR A 1 216 ? 5.051 6.195 11.289 1 96.88 216 THR A CA 1
ATOM 1732 C C . THR A 1 216 ? 5.797 7.188 10.398 1 96.88 216 THR A C 1
ATOM 1734 O O . THR A 1 216 ? 6.805 7.762 10.812 1 96.88 216 THR A O 1
ATOM 1737 N N . GLY A 1 217 ? 5.281 7.426 9.203 1 95.69 217 GLY A N 1
ATOM 1738 C CA . GLY A 1 217 ? 6.016 8.172 8.195 1 95.69 217 GLY A CA 1
ATOM 1739 C C . GLY A 1 217 ? 6.062 9.664 8.477 1 95.69 217 GLY A C 1
ATOM 1740 O O . GLY A 1 217 ? 6.859 10.391 7.875 1 95.69 217 GLY A O 1
ATOM 1741 N N . LYS A 1 218 ? 5.301 10.125 9.414 1 95.19 218 LYS A N 1
ATOM 1742 C CA . LYS A 1 218 ? 5.273 11.547 9.75 1 95.19 218 LYS A CA 1
ATOM 1743 C C . LYS A 1 218 ? 6.176 11.844 10.945 1 95.19 218 LYS A C 1
ATOM 1745 O O . LYS A 1 218 ? 6.453 13.008 11.25 1 95.19 218 LYS A O 1
ATOM 1750 N N . THR A 1 219 ? 6.613 10.844 11.578 1 93.75 219 THR A N 1
ATOM 1751 C CA . THR A 1 219 ? 7.262 11.008 12.867 1 93.75 219 THR A CA 1
ATOM 1752 C C . THR A 1 219 ? 8.727 10.594 12.797 1 93.75 219 THR A C 1
ATOM 1754 O O . THR A 1 219 ? 9.609 11.328 13.242 1 93.75 219 THR A O 1
ATOM 1757 N N . TRP A 1 220 ? 9.023 9.445 12.258 1 96.25 220 TRP A N 1
ATOM 1758 C CA . TRP A 1 220 ? 10.391 8.945 12.195 1 96.25 220 TRP A CA 1
ATOM 1759 C C . TRP A 1 220 ? 10.961 9.094 10.789 1 96.25 220 TRP A C 1
ATOM 1761 O O . TRP A 1 220 ? 10.328 8.688 9.812 1 96.25 220 TRP A O 1
ATOM 1771 N N . PRO A 1 221 ? 12.109 9.727 10.672 1 95.75 221 PRO A N 1
ATOM 1772 C CA . PRO A 1 221 ? 12.734 9.914 9.359 1 95.75 221 PRO A CA 1
ATOM 1773 C C . PRO A 1 221 ? 13.383 8.633 8.828 1 95.75 221 PRO A C 1
ATOM 1775 O O . PRO A 1 221 ? 14.602 8.5 8.859 1 95.75 221 PRO A O 1
ATOM 1778 N N . THR A 1 222 ? 12.578 7.793 8.258 1 96.44 222 THR A N 1
ATOM 1779 C CA . THR A 1 222 ? 13.039 6.492 7.789 1 96.44 222 THR A CA 1
ATOM 1780 C C . THR A 1 222 ? 13 6.43 6.266 1 96.44 222 THR A C 1
ATOM 1782 O O . THR A 1 222 ? 12.75 5.367 5.688 1 96.44 222 THR A O 1
ATOM 1785 N N . GLN A 1 223 ? 13.109 7.582 5.652 1 94.94 223 GLN A N 1
ATOM 1786 C CA . GLN A 1 223 ? 13.164 7.668 4.199 1 94.94 223 GLN A CA 1
ATOM 1787 C C . GLN A 1 223 ? 11.953 7 3.559 1 94.94 223 GLN A C 1
ATOM 1789 O O . GLN A 1 223 ? 12.094 6.184 2.645 1 94.94 223 GLN A O 1
ATOM 1794 N N . ASP A 1 224 ? 10.781 7.168 4.172 1 94.25 224 ASP A N 1
ATOM 1795 C CA . ASP A 1 224 ? 9.453 6.762 3.715 1 94.25 224 ASP A CA 1
ATOM 1796 C C . ASP A 1 224 ? 9.258 5.254 3.854 1 94.25 224 ASP A C 1
ATOM 1798 O O . ASP A 1 224 ? 8.336 4.684 3.266 1 94.25 224 ASP A O 1
ATOM 1802 N N . MET A 1 225 ? 10.281 4.574 4.438 1 96.06 225 MET A N 1
ATOM 1803 C CA . MET A 1 225 ? 9.891 3.285 5 1 96.06 225 MET A CA 1
ATOM 1804 C C . MET A 1 225 ? 8.883 3.467 6.129 1 96.06 225 MET A C 1
ATOM 1806 O O . MET A 1 225 ? 9.195 4.07 7.156 1 96.06 225 MET A O 1
ATOM 1810 N N . LYS A 1 226 ? 7.66 3.035 5.875 1 95.25 226 LYS A N 1
ATOM 1811 C CA . LYS A 1 226 ? 6.609 3.396 6.82 1 95.25 226 LYS A CA 1
ATOM 1812 C C . LYS A 1 226 ? 5.684 2.213 7.094 1 95.25 226 LYS A C 1
ATOM 1814 O O . LYS A 1 226 ? 5.715 1.217 6.367 1 95.25 226 LYS A O 1
ATOM 1819 N N . SER A 1 227 ? 5.012 2.301 8.172 1 97.12 227 SER A N 1
ATOM 1820 C CA . SER A 1 227 ? 3.918 1.432 8.602 1 97.12 227 SER A CA 1
ATOM 1821 C C . SER A 1 227 ? 2.727 2.244 9.094 1 97.12 227 SER A C 1
ATOM 1823 O O . SER A 1 227 ? 2.898 3.271 9.75 1 97.12 227 SER A O 1
ATOM 1825 N N . SER A 1 228 ? 1.627 1.807 8.641 1 97.5 228 SER A N 1
ATOM 1826 C CA . SER A 1 228 ? 0.379 2.367 9.156 1 97.5 228 SER A CA 1
ATOM 1827 C C . SER A 1 228 ? -0.392 1.342 9.977 1 97.5 228 SER A C 1
ATOM 1829 O O . SER A 1 228 ? -0.318 0.14 9.711 1 97.5 228 SER A O 1
ATOM 1831 N N . MET A 1 229 ? -1.036 1.79 10.969 1 97.25 229 MET A N 1
ATOM 1832 C CA . MET A 1 229 ? -1.878 0.941 11.805 1 97.25 229 MET A CA 1
ATOM 1833 C C . MET A 1 229 ? -3.346 1.34 11.688 1 97.25 229 MET A C 1
ATOM 1835 O O . MET A 1 229 ? -3.668 2.527 11.625 1 97.25 229 MET A O 1
ATOM 1839 N N . ILE A 1 230 ? -4.184 0.361 11.57 1 98.38 230 ILE A N 1
ATOM 1840 C CA . ILE A 1 230 ? -5.633 0.532 11.656 1 98.38 230 ILE A CA 1
ATOM 1841 C C . ILE A 1 230 ? -6.164 -0.175 12.898 1 98.38 230 ILE A C 1
ATOM 1843 O O . ILE A 1 230 ? -6.035 -1.395 13.031 1 98.38 230 ILE A O 1
ATOM 1847 N N . VAL A 1 231 ? -6.699 0.552 13.812 1 98.69 231 VAL A N 1
ATOM 1848 C CA . VAL A 1 231 ? -7.34 0.006 15.008 1 98.69 231 VAL A CA 1
ATOM 1849 C C . VAL A 1 231 ? -8.836 0.283 14.961 1 98.69 231 VAL A C 1
ATOM 1851 O O . VAL A 1 231 ? -9.258 1.41 14.688 1 98.69 231 VAL A O 1
ATOM 1854 N N . TYR A 1 232 ? -9.641 -0.697 15.18 1 98.81 232 TYR A N 1
ATOM 1855 C CA . TYR A 1 232 ? -11.062 -0.503 14.938 1 98.81 232 TYR A CA 1
ATOM 1856 C C . TYR A 1 232 ? -11.898 -1.306 15.922 1 98.81 232 TYR A C 1
ATOM 1858 O O . TYR A 1 232 ? -11.398 -2.234 16.562 1 98.81 232 TYR A O 1
ATOM 1866 N N . SER A 1 233 ? -13.148 -0.947 16.094 1 98.62 233 SER A N 1
ATOM 1867 C CA . SER A 1 233 ? -14.078 -1.584 17.016 1 98.62 233 SER A CA 1
ATOM 1868 C C . SER A 1 233 ? -14.562 -2.926 16.469 1 98.62 233 SER A C 1
ATOM 1870 O O . SER A 1 233 ? -14.5 -3.176 15.266 1 98.62 233 SER A O 1
ATOM 1872 N N . GLU A 1 234 ? -15.094 -3.727 17.344 1 97.88 234 GLU A N 1
ATOM 1873 C CA . GLU A 1 234 ? -15.508 -5.098 17.047 1 97.88 234 GLU A CA 1
ATOM 1874 C C . GLU A 1 234 ? -16.609 -5.125 15.984 1 97.88 234 GLU A C 1
ATOM 1876 O O . GLU A 1 234 ? -16.594 -5.977 15.094 1 97.88 234 GLU A O 1
ATOM 1881 N N . ASP A 1 235 ? -17.484 -4.215 16.094 1 97.88 235 ASP A N 1
ATOM 1882 C CA . ASP A 1 235 ? -18.656 -4.23 15.219 1 97.88 235 ASP A CA 1
ATOM 1883 C C . ASP A 1 235 ? -18.266 -3.945 13.773 1 97.88 235 ASP A C 1
ATOM 1885 O O . ASP A 1 235 ? -19 -4.277 12.852 1 97.88 235 ASP A O 1
ATOM 1889 N N . LEU A 1 236 ? -17.094 -3.33 13.562 1 98.38 236 LEU A N 1
ATOM 1890 C CA . LEU A 1 236 ? -16.641 -3.008 12.219 1 98.38 236 LEU A CA 1
ATOM 1891 C C . LEU A 1 236 ? -15.664 -4.055 11.703 1 98.38 236 LEU A C 1
ATOM 1893 O O . LEU A 1 236 ? -15.242 -4.008 10.547 1 98.38 236 LEU A O 1
ATOM 1897 N N . ALA A 1 237 ? -15.281 -5.035 12.508 1 97.81 237 ALA A N 1
ATOM 1898 C CA . ALA A 1 237 ? -14.164 -5.945 12.273 1 97.81 237 ALA A CA 1
ATOM 1899 C C . ALA A 1 237 ? -14.414 -6.828 11.055 1 97.81 237 ALA A C 1
ATOM 1901 O O . ALA A 1 237 ? -13.539 -6.984 10.203 1 97.81 237 ALA A O 1
ATOM 1902 N N . GLU A 1 238 ? -15.562 -7.367 10.953 1 96.25 238 GLU A N 1
ATOM 1903 C CA . GLU A 1 238 ? -15.852 -8.289 9.859 1 96.25 238 GLU A CA 1
ATOM 1904 C C . GLU A 1 238 ? -15.656 -7.625 8.5 1 96.25 238 GLU A C 1
ATOM 1906 O O . GLU A 1 238 ? -14.984 -8.172 7.629 1 96.25 238 GLU A O 1
ATOM 1911 N N . GLY A 1 239 ? -16.219 -6.445 8.352 1 96 239 GLY A N 1
ATOM 1912 C CA . GLY A 1 239 ? -16.094 -5.719 7.102 1 96 239 GLY A CA 1
ATOM 1913 C C . GLY A 1 239 ? -14.68 -5.254 6.812 1 96 239 GLY A C 1
ATOM 1914 O O . GLY A 1 239 ? -14.18 -5.41 5.691 1 96 239 GLY A O 1
ATOM 1915 N N . LEU A 1 240 ? -14.039 -4.711 7.801 1 97.44 240 LEU A N 1
ATOM 1916 C CA . LEU A 1 240 ? -12.703 -4.168 7.621 1 97.44 240 LEU A CA 1
ATOM 1917 C C . LEU A 1 240 ? -11.703 -5.273 7.309 1 97.44 240 LEU A C 1
ATOM 1919 O O . LEU A 1 240 ? -10.828 -5.109 6.449 1 97.44 240 LEU A O 1
ATOM 1923 N N . GLU A 1 241 ? -11.805 -6.371 8.008 1 95.38 241 GLU A N 1
ATOM 1924 C CA . GLU A 1 241 ? -10.891 -7.492 7.789 1 95.38 241 GLU A CA 1
ATOM 1925 C C . GLU A 1 241 ? -11.07 -8.086 6.395 1 95.38 241 GLU A C 1
ATOM 1927 O O . GLU A 1 241 ? -10.094 -8.453 5.742 1 95.38 241 GLU A O 1
ATOM 1932 N N . LYS A 1 242 ? -12.25 -8.141 5.984 1 94.06 242 LYS A N 1
ATOM 1933 C CA . LYS A 1 242 ? -12.523 -8.625 4.633 1 94.06 242 LYS A CA 1
ATOM 1934 C C . LYS A 1 242 ? -11.812 -7.766 3.59 1 94.06 242 LYS A C 1
ATOM 1936 O O . LYS A 1 242 ? -11.102 -8.289 2.727 1 94.06 242 LYS A O 1
ATOM 1941 N N . PHE A 1 243 ? -11.977 -6.473 3.676 1 94.69 243 PHE A N 1
ATOM 1942 C CA . PHE A 1 243 ? -11.383 -5.566 2.697 1 94.69 243 PHE A CA 1
ATOM 1943 C C . PHE A 1 243 ? -9.867 -5.562 2.811 1 94.69 243 PHE A C 1
ATOM 1945 O O . PHE A 1 243 ? -9.164 -5.469 1.802 1 94.69 243 PHE A O 1
ATOM 1952 N N . TYR A 1 244 ? -9.398 -5.664 4.023 1 95.62 244 TYR A N 1
ATOM 1953 C CA . TYR A 1 244 ? -7.961 -5.734 4.266 1 95.62 244 TYR A CA 1
ATOM 1954 C C . TYR A 1 244 ? -7.355 -6.977 3.625 1 95.62 244 TYR A C 1
ATOM 1956 O O . TYR A 1 244 ? -6.34 -6.895 2.932 1 95.62 244 TYR A O 1
ATOM 1964 N N . GLU A 1 245 ? -8.016 -8.07 3.73 1 93.06 245 GLU A N 1
ATOM 1965 C CA . GLU A 1 245 ? -7.465 -9.352 3.295 1 93.06 245 GLU A CA 1
ATOM 1966 C C . GLU A 1 245 ? -7.602 -9.523 1.784 1 93.06 245 GLU A C 1
ATOM 1968 O O . GLU A 1 245 ? -6.922 -10.367 1.187 1 93.06 245 GLU A O 1
ATOM 1973 N N . GLU A 1 246 ? -8.414 -8.781 1.207 1 93.06 246 GLU A N 1
ATOM 1974 C CA . GLU A 1 246 ? -8.484 -8.766 -0.251 1 93.06 246 GLU A CA 1
ATOM 1975 C C . GLU A 1 246 ? -7.227 -8.141 -0.853 1 93.06 246 GLU A C 1
ATOM 1977 O O . GLU A 1 246 ? -6.848 -8.461 -1.982 1 93.06 246 GLU A O 1
ATOM 1982 N N . ILE A 1 247 ? -6.578 -7.324 -0.053 1 93.88 247 ILE A N 1
ATOM 1983 C CA . ILE A 1 247 ? -5.457 -6.562 -0.591 1 93.88 247 ILE A CA 1
ATOM 1984 C C . ILE A 1 247 ? -4.152 -7.062 0.026 1 93.88 247 ILE A C 1
ATOM 1986 O O . ILE A 1 247 ? -3.145 -7.211 -0.671 1 93.88 247 ILE A O 1
ATOM 1990 N N . TYR A 1 248 ? -4.238 -7.355 1.349 1 94.19 248 TYR A N 1
ATOM 1991 C CA . TYR A 1 248 ? -2.971 -7.609 2.027 1 94.19 248 TYR A CA 1
ATOM 1992 C C . TYR A 1 248 ? -2.977 -8.977 2.705 1 94.19 248 TYR A C 1
ATOM 1994 O O . TYR A 1 248 ? -3.979 -9.367 3.309 1 94.19 248 TYR A O 1
ATOM 2002 N N . LEU A 1 249 ? -1.83 -9.617 2.639 1 93.12 249 LEU A N 1
ATOM 2003 C CA . LEU A 1 249 ? -1.575 -10.789 3.473 1 93.12 249 LEU A CA 1
ATOM 2004 C C . LEU A 1 249 ? -0.901 -10.383 4.781 1 93.12 249 LEU A C 1
ATOM 2006 O O . LEU A 1 249 ? -1.353 -10.773 5.859 1 93.12 249 LEU A O 1
ATOM 2010 N N . CYS A 1 250 ? 0.153 -9.672 4.633 1 92.62 250 CYS A N 1
ATOM 2011 C CA . CYS A 1 250 ? 0.958 -9.25 5.773 1 92.62 250 CYS A CA 1
ATOM 2012 C C . CYS A 1 250 ? 1.815 -8.039 5.422 1 92.62 250 CYS A C 1
ATOM 2014 O O . CYS A 1 250 ? 1.84 -7.605 4.27 1 92.62 250 CYS A O 1
ATOM 2016 N N . HIS A 1 251 ? 2.355 -7.457 6.43 1 95.19 251 HIS A N 1
ATOM 2017 C CA . HIS A 1 251 ? 3.348 -6.402 6.266 1 95.19 251 HIS A CA 1
ATOM 2018 C C . HIS A 1 251 ? 4.766 -6.945 6.41 1 95.19 251 HIS A C 1
ATOM 2020 O O . HIS A 1 251 ? 4.957 -8.078 6.859 1 95.19 251 HIS A O 1
ATOM 2026 N N . SER A 1 252 ? 5.746 -6.223 5.992 1 96.75 252 SER A N 1
ATOM 2027 C CA . SER A 1 252 ? 7.141 -6.652 5.996 1 96.75 252 SER A CA 1
ATOM 2028 C C . SER A 1 252 ? 7.645 -6.875 7.418 1 96.75 252 SER A C 1
ATOM 2030 O O . SER A 1 252 ? 7.613 -5.961 8.242 1 96.75 252 SER A O 1
ATOM 2032 N N . ARG A 1 253 ? 8.203 -8.039 7.66 1 95.31 253 ARG A N 1
ATOM 2033 C CA . ARG A 1 253 ? 8.797 -8.344 8.961 1 95.31 253 ARG A CA 1
ATOM 2034 C C . ARG A 1 253 ? 10 -7.453 9.234 1 95.31 253 ARG A C 1
ATOM 2036 O O . ARG A 1 253 ? 10.219 -7.016 10.367 1 95.31 253 ARG A O 1
ATOM 2043 N N . PHE A 1 254 ? 10.75 -7.195 8.188 1 97.75 254 PHE A N 1
ATOM 2044 C CA . PHE A 1 254 ? 11.938 -6.359 8.352 1 97.75 254 PHE A CA 1
ATOM 2045 C C . PHE A 1 254 ? 11.547 -4.934 8.719 1 97.75 254 PHE A C 1
ATOM 2047 O O . PHE A 1 254 ? 12.117 -4.344 9.641 1 97.75 254 PHE A O 1
ATOM 2054 N N . VAL A 1 255 ? 10.57 -4.402 8 1 98.19 255 VAL A N 1
ATOM 2055 C CA . VAL A 1 255 ? 10.133 -3.033 8.258 1 98.19 255 VAL A CA 1
ATOM 2056 C C . VAL A 1 255 ? 9.594 -2.926 9.68 1 98.19 255 VAL A C 1
ATOM 2058 O O . VAL A 1 255 ? 9.938 -2 10.422 1 98.19 255 VAL A O 1
ATOM 2061 N N . MET A 1 256 ? 8.789 -3.887 10.062 1 98.12 256 MET A N 1
ATOM 2062 C CA . MET A 1 256 ? 8.258 -3.883 11.422 1 98.12 256 MET A CA 1
ATOM 2063 C C . MET A 1 256 ? 9.383 -4.004 12.445 1 98.12 256 MET A C 1
ATOM 2065 O O . MET A 1 256 ? 9.352 -3.346 13.484 1 98.12 256 MET A O 1
ATOM 2069 N N . GLY A 1 257 ? 10.398 -4.824 12.125 1 98.31 257 GLY A N 1
ATOM 2070 C CA . GLY A 1 257 ? 11.539 -4.969 13.016 1 98.31 257 GLY A CA 1
ATOM 2071 C C . GLY A 1 257 ? 12.297 -3.672 13.219 1 98.31 257 GLY A C 1
ATOM 2072 O O . GLY A 1 257 ? 12.727 -3.369 14.336 1 98.31 257 GLY A O 1
ATOM 2073 N N . VAL A 1 258 ? 12.438 -2.918 12.156 1 98.56 258 VAL A N 1
ATOM 2074 C CA . VAL A 1 258 ? 13.109 -1.626 12.242 1 98.56 258 VAL A CA 1
ATOM 2075 C C . VAL A 1 258 ? 12.328 -0.696 13.164 1 98.56 258 VAL A C 1
ATOM 2077 O O . VAL A 1 258 ? 12.906 -0.033 14.023 1 98.56 258 VAL A O 1
ATOM 2080 N N . PHE A 1 259 ? 11.047 -0.709 13.055 1 98.44 259 PHE A N 1
ATOM 2081 C CA . PHE A 1 259 ? 10.234 0.193 13.859 1 98.44 259 PHE A CA 1
ATOM 2082 C C . PHE A 1 259 ? 10.164 -0.279 15.305 1 98.44 259 PHE A C 1
ATOM 2084 O O . PHE A 1 259 ? 10.109 0.537 16.234 1 98.44 259 PHE A O 1
ATOM 2091 N N . VAL A 1 260 ? 10.148 -1.591 15.5 1 98.44 260 VAL A N 1
ATOM 2092 C CA . VAL A 1 260 ? 10.227 -2.096 16.875 1 98.44 260 VAL A CA 1
ATOM 2093 C C . VAL A 1 260 ? 11.461 -1.517 17.562 1 98.44 260 VAL A C 1
ATOM 2095 O O . VAL A 1 260 ? 11.367 -1.032 18.703 1 98.44 260 VAL A O 1
ATOM 2098 N N . ASP A 1 261 ? 12.578 -1.566 16.906 1 98.38 261 ASP A N 1
ATOM 2099 C CA . ASP A 1 261 ? 13.805 -1.005 17.469 1 98.38 261 ASP A CA 1
ATOM 2100 C C . ASP A 1 261 ? 13.672 0.502 17.672 1 98.38 261 ASP A C 1
ATOM 2102 O O . ASP A 1 261 ? 14.086 1.028 18.719 1 98.38 261 ASP A O 1
ATOM 2106 N N . LEU A 1 262 ? 13.078 1.205 16.75 1 98 262 LEU A N 1
ATOM 2107 C CA . LEU A 1 262 ? 12.914 2.65 16.828 1 98 262 LEU A CA 1
ATOM 2108 C C . LEU A 1 262 ? 11.977 3.021 17.984 1 98 262 LEU A C 1
ATOM 2110 O O . LEU A 1 262 ? 12.211 4.012 18.672 1 98 262 LEU A O 1
ATOM 2114 N N . PHE A 1 263 ? 10.906 2.227 18.125 1 97.69 263 PHE A N 1
ATOM 2115 C CA . PHE A 1 263 ? 9.984 2.475 19.234 1 97.69 263 PHE A CA 1
ATOM 2116 C C . PHE A 1 263 ? 10.688 2.33 20.578 1 97.69 263 PHE A C 1
ATOM 2118 O O . PHE A 1 263 ? 10.539 3.178 21.453 1 97.69 263 PHE A O 1
ATOM 2125 N N . ARG A 1 264 ? 11.492 1.314 20.688 1 97.38 264 ARG A N 1
ATOM 2126 C CA . ARG A 1 264 ? 12.211 1.062 21.922 1 97.38 264 ARG A CA 1
ATOM 2127 C C . ARG A 1 264 ? 13.211 2.184 22.219 1 97.38 264 ARG A C 1
ATOM 2129 O O . ARG A 1 264 ? 13.281 2.678 23.344 1 97.38 264 ARG A O 1
ATOM 2136 N N . ARG A 1 265 ? 13.906 2.602 21.25 1 96.81 265 ARG A N 1
ATOM 2137 C CA . ARG A 1 265 ? 14.875 3.682 21.406 1 96.81 265 ARG A CA 1
ATOM 2138 C C . ARG A 1 265 ? 14.18 4.992 21.766 1 96.81 265 ARG A C 1
ATOM 2140 O O . ARG A 1 265 ? 14.688 5.766 22.578 1 96.81 265 ARG A O 1
ATOM 2147 N N . THR A 1 266 ? 13.094 5.211 21.094 1 96.88 266 THR A N 1
ATOM 2148 C CA . THR A 1 266 ? 12.328 6.418 21.375 1 96.88 266 THR A CA 1
ATOM 2149 C C . THR A 1 266 ? 11.844 6.426 22.828 1 96.88 266 THR A C 1
ATOM 2151 O O . THR A 1 266 ? 11.906 7.453 23.5 1 96.88 266 THR A O 1
ATOM 2154 N N . ALA A 1 267 ? 11.367 5.297 23.203 1 95.69 267 ALA A N 1
ATOM 2155 C CA . ALA A 1 267 ? 10.914 5.172 24.594 1 95.69 267 ALA A CA 1
ATOM 2156 C C . ALA A 1 267 ? 12.062 5.426 25.562 1 95.69 267 ALA A C 1
ATOM 2158 O O . ALA A 1 267 ? 11.859 6.012 26.625 1 95.69 267 ALA A O 1
ATOM 2159 N N . GLU A 1 268 ? 13.227 5.031 25.281 1 95.38 268 GLU A N 1
ATOM 2160 C CA . GLU A 1 268 ? 14.398 5.172 26.141 1 95.38 268 GLU A CA 1
ATOM 2161 C C . GLU A 1 268 ? 14.836 6.633 26.234 1 95.38 268 GLU A C 1
ATOM 2163 O O . GLU A 1 268 ? 15.141 7.125 27.328 1 95.38 268 GLU A O 1
ATOM 2168 N N . VAL A 1 269 ? 14.844 7.316 25.109 1 94.69 269 VAL A N 1
ATOM 2169 C CA . VAL A 1 269 ? 15.383 8.672 25.078 1 94.69 269 VAL A CA 1
ATOM 2170 C C . VAL A 1 269 ? 14.273 9.672 25.406 1 94.69 269 VAL A C 1
ATOM 2172 O O . VAL A 1 269 ? 14.547 10.789 25.859 1 94.69 269 VAL A O 1
ATOM 2175 N N . GLY A 1 270 ? 13.055 9.297 25.141 1 92.88 270 GLY A N 1
ATOM 2176 C CA . GLY A 1 270 ? 11.906 10.172 25.359 1 92.88 270 GLY A CA 1
ATOM 2177 C C . GLY A 1 270 ? 11.438 10.852 24.078 1 92.88 270 GLY A C 1
ATOM 2178 O O . GLY A 1 270 ? 12.25 11.203 23.219 1 92.88 270 GLY A O 1
ATOM 2179 N N . LEU A 1 271 ? 10.164 11.125 23.984 1 90.38 271 LEU A N 1
ATOM 2180 C CA . LEU A 1 271 ? 9.523 11.703 22.812 1 90.38 271 LEU A CA 1
ATOM 2181 C C . LEU A 1 271 ? 10.078 13.086 22.516 1 90.38 271 LEU A C 1
ATOM 2183 O O . LEU A 1 271 ? 10.305 13.438 21.359 1 90.38 271 LEU A O 1
ATOM 2187 N N . GLU A 1 272 ? 10.289 13.836 23.547 1 91.5 272 GLU A N 1
ATOM 2188 C CA . GLU A 1 272 ? 10.781 15.203 23.375 1 91.5 272 GLU A CA 1
ATOM 2189 C C . GLU A 1 272 ? 12.141 15.219 22.672 1 91.5 272 GLU A C 1
ATOM 2191 O O . GLU A 1 272 ? 12.312 15.914 21.672 1 91.5 272 GLU A O 1
ATOM 2196 N N . GLN A 1 273 ? 13 14.461 23.109 1 90.56 273 GLN A N 1
ATOM 2197 C CA . GLN A 1 273 ? 14.352 14.422 22.547 1 90.56 273 GLN A CA 1
ATOM 2198 C C . GLN A 1 273 ? 14.359 13.727 21.188 1 90.56 273 GLN A C 1
ATOM 2200 O O . GLN A 1 273 ? 15.109 14.109 20.297 1 90.56 273 GLN A O 1
ATOM 2205 N N . ALA A 1 274 ? 13.516 12.773 21.047 1 90.62 274 ALA A N 1
ATOM 2206 C CA . ALA A 1 274 ? 13.531 11.945 19.844 1 90.62 274 ALA A CA 1
ATOM 2207 C C . ALA A 1 274 ? 12.844 12.641 18.688 1 90.62 274 ALA A C 1
ATOM 2209 O O . ALA A 1 274 ? 13.219 12.461 17.516 1 90.62 274 ALA A O 1
ATOM 2210 N N . LEU A 1 275 ? 11.805 13.453 19 1 88.5 275 LEU A N 1
ATOM 2211 C CA . LEU A 1 275 ? 10.938 13.859 17.906 1 88.5 275 LEU A CA 1
ATOM 2212 C C . LEU A 1 275 ? 10.703 15.367 17.922 1 88.5 275 LEU A C 1
ATOM 2214 O O . LEU A 1 275 ? 10.727 16.016 16.875 1 88.5 275 LEU A O 1
ATOM 2218 N N . MET A 1 276 ? 10.617 15.977 19.094 1 92.12 276 MET A N 1
ATOM 2219 C CA . MET A 1 276 ? 10.008 17.297 19.203 1 92.12 276 MET A CA 1
ATOM 2220 C C . MET A 1 276 ? 11.078 18.391 19.25 1 92.12 276 MET A C 1
ATOM 2222 O O . MET A 1 276 ? 10.867 19.5 18.766 1 92.12 276 MET A O 1
ATOM 2226 N N . GLN A 1 277 ? 12.156 18.031 19.75 1 93.31 277 GLN A N 1
ATOM 2227 C CA . GLN A 1 277 ? 13.156 19.047 20.031 1 93.31 277 GLN A CA 1
ATOM 2228 C C . GLN A 1 277 ? 13.609 19.734 18.734 1 93.31 277 GLN A C 1
ATOM 2230 O O . GLN A 1 277 ? 13.586 20.969 18.641 1 93.31 277 GLN A O 1
ATOM 2235 N N . GLU A 1 278 ? 14 18.969 17.812 1 93.56 278 GLU A N 1
ATOM 2236 C CA . GLU A 1 278 ? 14.492 19.547 16.562 1 93.56 278 GLU A CA 1
ATOM 2237 C C . GLU A 1 278 ? 13.398 20.328 15.852 1 93.56 278 GLU A C 1
ATOM 2239 O O . GLU A 1 278 ? 13.656 21.391 15.281 1 93.56 278 GLU A O 1
ATOM 2244 N N . ILE A 1 279 ? 12.211 19.828 15.867 1 95.56 279 ILE A N 1
ATOM 2245 C CA . ILE A 1 279 ? 11.078 20.484 15.227 1 95.56 279 ILE A CA 1
ATOM 2246 C C . ILE A 1 279 ? 10.797 21.812 15.93 1 95.56 279 ILE A C 1
ATOM 2248 O O . ILE A 1 279 ? 10.531 22.828 15.273 1 95.56 279 ILE A O 1
ATOM 2252 N N . GLY A 1 280 ? 10.891 21.766 17.234 1 95.81 280 GLY A N 1
ATOM 2253 C CA . GLY A 1 280 ? 10.703 22.984 18.016 1 95.81 280 GLY A CA 1
ATOM 2254 C C . GLY A 1 280 ? 11.719 24.047 17.688 1 95.81 280 GLY A C 1
ATOM 2255 O O . GLY A 1 280 ? 11.375 25.234 17.562 1 95.81 280 GLY A O 1
ATOM 2256 N N . LEU A 1 281 ? 12.938 23.656 17.547 1 96.25 281 LEU A N 1
ATOM 2257 C CA . LEU A 1 281 ? 14.008 24.594 17.203 1 96.25 281 LEU A CA 1
ATOM 2258 C C . LEU A 1 281 ? 13.766 25.203 15.828 1 96.25 281 LEU A C 1
ATOM 2260 O O . LEU A 1 281 ? 13.93 26.422 15.641 1 96.25 281 LEU A O 1
ATOM 2264 N N . ARG A 1 282 ? 13.414 24.422 14.938 1 97.06 282 ARG A N 1
ATOM 2265 C CA . ARG A 1 282 ? 13.18 24.891 13.57 1 97.06 282 ARG A CA 1
ATOM 2266 C C . ARG A 1 282 ? 11.969 25.812 13.5 1 97.06 282 ARG A C 1
ATOM 2268 O O . ARG A 1 282 ? 11.977 26.797 12.773 1 97.06 282 ARG A O 1
ATOM 2275 N N . ARG A 1 283 ? 10.977 25.453 14.227 1 97.25 283 ARG A N 1
ATOM 2276 C CA . ARG A 1 283 ? 9.82 26.328 14.328 1 97.25 283 ARG A CA 1
ATOM 2277 C C . ARG A 1 283 ? 10.219 27.719 14.844 1 97.25 283 ARG A C 1
ATOM 2279 O O . ARG A 1 283 ? 9.789 28.734 14.305 1 97.25 283 ARG A O 1
ATOM 2286 N N . GLY A 1 284 ? 11.008 27.672 15.891 1 97.25 284 GLY A N 1
ATOM 2287 C CA . GLY A 1 284 ? 11.5 28.938 16.422 1 97.25 284 GLY A CA 1
ATOM 2288 C C . GLY A 1 284 ? 12.219 29.781 15.391 1 97.25 284 GLY A C 1
ATOM 2289 O O . GLY A 1 284 ? 11.992 30.984 15.305 1 97.25 284 GLY A O 1
ATOM 2290 N N . LYS A 1 285 ? 13.023 29.219 14.594 1 97.62 285 LYS A N 1
ATOM 2291 C CA . LYS A 1 285 ? 13.766 29.922 13.562 1 97.62 285 LYS A CA 1
ATOM 2292 C C . LYS A 1 285 ? 12.828 30.531 12.531 1 97.62 285 LYS A C 1
ATOM 2294 O O . LYS A 1 285 ? 13.016 31.672 12.102 1 97.62 285 LYS A O 1
ATOM 2299 N N . VAL A 1 286 ? 11.883 29.719 12.109 1 97.88 286 VAL A N 1
ATOM 2300 C CA . VAL A 1 286 ? 10.93 30.203 11.109 1 97.88 286 VAL A CA 1
ATOM 2301 C C . VAL A 1 286 ? 10.125 31.375 11.672 1 97.88 286 VAL A C 1
ATOM 2303 O O . VAL A 1 286 ? 9.953 32.406 11.008 1 97.88 286 VAL A O 1
ATOM 2306 N N . ARG A 1 287 ? 9.664 31.281 12.836 1 97.31 287 ARG A N 1
ATOM 2307 C CA . ARG A 1 287 ? 8.836 32.312 13.453 1 97.31 287 ARG A CA 1
ATOM 2308 C C . ARG A 1 287 ? 9.641 33.594 13.695 1 97.31 287 ARG A C 1
ATOM 2310 O O . ARG A 1 287 ? 9.133 34.688 13.523 1 97.31 287 ARG A O 1
ATOM 2317 N N . ASP A 1 288 ? 10.852 33.375 14.094 1 97 288 ASP A N 1
ATOM 2318 C CA . ASP A 1 288 ? 11.734 34.531 14.25 1 97 288 ASP A CA 1
ATOM 2319 C C . ASP A 1 288 ? 11.922 35.281 12.922 1 97 288 ASP A C 1
ATOM 2321 O O . ASP A 1 288 ? 11.891 36.5 12.875 1 97 288 ASP A O 1
ATOM 2325 N N . LEU A 1 289 ? 12.164 34.5 11.93 1 96.19 289 LEU A N 1
ATOM 2326 C CA . LEU A 1 289 ? 12.375 35.062 10.602 1 96.19 289 LEU A CA 1
ATOM 2327 C C . LEU A 1 289 ? 11.148 35.844 10.133 1 96.19 289 LEU A C 1
ATOM 2329 O O . LEU A 1 289 ? 11.273 36.875 9.5 1 96.19 289 LEU A O 1
ATOM 2333 N N . LEU A 1 290 ? 9.969 35.312 10.484 1 95.62 290 LEU A N 1
ATOM 2334 C CA . LEU A 1 290 ? 8.734 35.875 9.938 1 95.62 290 LEU A CA 1
ATOM 2335 C C . LEU A 1 290 ? 8.164 36.938 10.859 1 95.62 290 LEU A C 1
ATOM 2337 O O . LEU A 1 290 ? 7.23 37.656 10.492 1 95.62 290 LEU A O 1
ATOM 2341 N N . ALA A 1 291 ? 8.625 37.125 12.047 1 93.88 291 ALA A N 1
ATOM 2342 C CA . ALA A 1 291 ? 8.086 38 13.086 1 93.88 291 ALA A CA 1
ATOM 2343 C C . ALA A 1 291 ? 7.93 39.438 12.57 1 93.88 291 ALA A C 1
ATOM 2345 O O . ALA A 1 291 ? 6.988 40.125 12.953 1 93.88 291 ALA A O 1
ATOM 2346 N N . ASN A 1 292 ? 8.75 39.938 11.688 1 86.94 292 ASN A N 1
ATOM 2347 C CA . ASN A 1 292 ? 8.672 41.312 11.25 1 86.94 292 ASN A CA 1
ATOM 2348 C C . ASN A 1 292 ? 8.273 41.406 9.781 1 86.94 292 ASN A C 1
ATOM 2350 O O . ASN A 1 292 ? 8.633 42.375 9.102 1 86.94 292 ASN A O 1
ATOM 2354 N N . THR A 1 293 ? 7.57 40.375 9.422 1 91.94 293 THR A N 1
ATOM 2355 C CA . THR A 1 293 ? 7.07 40.375 8.047 1 91.94 293 THR A CA 1
ATOM 2356 C C . THR A 1 293 ? 5.543 40.375 8.031 1 91.94 293 THR A C 1
ATOM 2358 O O . THR A 1 293 ? 4.906 40.469 9.078 1 91.94 293 THR A O 1
ATOM 2361 N N . ASN A 1 294 ? 4.977 40.375 6.824 1 90.31 294 ASN A N 1
ATOM 2362 C CA . ASN A 1 294 ? 3.529 40.344 6.656 1 90.31 294 ASN A CA 1
ATOM 2363 C C . ASN A 1 294 ? 2.982 38.938 6.742 1 90.31 294 ASN A C 1
ATOM 2365 O O . ASN A 1 294 ? 1.786 38.719 6.539 1 90.31 294 ASN A O 1
ATOM 2369 N N . PHE A 1 295 ? 3.818 38.031 7.035 1 94.88 295 PHE A N 1
ATOM 2370 C CA . PHE A 1 295 ? 3.424 36.625 7.215 1 94.88 295 PHE A CA 1
ATOM 2371 C C . PHE A 1 295 ? 3.256 36.312 8.695 1 94.88 295 PHE A C 1
ATOM 2373 O O . PHE A 1 295 ? 4.086 36.688 9.523 1 94.88 295 PHE A O 1
ATOM 2380 N N . ARG A 1 296 ? 2.186 35.656 9.031 1 96.12 296 ARG A N 1
ATOM 2381 C CA . ARG A 1 296 ? 1.922 35.312 10.422 1 96.12 296 ARG A CA 1
ATOM 2382 C C . ARG A 1 296 ? 1.771 33.812 10.609 1 96.12 296 ARG A C 1
ATOM 2384 O O . ARG A 1 296 ? 0.882 33.188 10.023 1 96.12 296 ARG A O 1
ATOM 2391 N N . CYS A 1 297 ? 2.609 33.219 11.414 1 97.06 297 CYS A N 1
ATOM 2392 C CA . CYS A 1 297 ? 2.465 31.812 11.797 1 97.06 297 CYS A CA 1
ATOM 2393 C C . CYS A 1 297 ? 1.285 31.625 12.742 1 97.06 297 CYS A C 1
ATOM 2395 O O . CYS A 1 297 ? 1.219 32.281 13.797 1 97.06 297 CYS A O 1
ATOM 2397 N N . ILE A 1 298 ? 0.346 30.672 12.391 1 96.44 298 ILE A N 1
ATOM 2398 C CA . ILE A 1 298 ? -0.874 30.594 13.188 1 96.44 298 ILE A CA 1
ATOM 2399 C C . ILE A 1 298 ? -1.097 29.156 13.648 1 96.44 298 ILE A C 1
ATOM 2401 O O . ILE A 1 298 ? -2.162 28.828 14.18 1 96.44 298 ILE A O 1
ATOM 2405 N N . THR A 1 299 ? -0.149 28.281 13.359 1 95.75 299 THR A N 1
ATOM 2406 C CA . THR A 1 299 ? -0.254 26.922 13.883 1 95.75 299 THR A CA 1
ATOM 2407 C C . THR A 1 299 ? -0.457 26.953 15.398 1 95.75 299 THR A C 1
ATOM 2409 O O . THR A 1 299 ? 0.26 27.641 16.109 1 95.75 299 THR A O 1
ATOM 2412 N N . ASP A 1 300 ? -1.426 26.203 15.82 1 91.38 300 ASP A N 1
ATOM 2413 C CA . ASP A 1 300 ? -1.629 26.094 17.266 1 91.38 300 ASP A CA 1
ATOM 2414 C C . ASP A 1 300 ? -0.477 25.328 17.922 1 91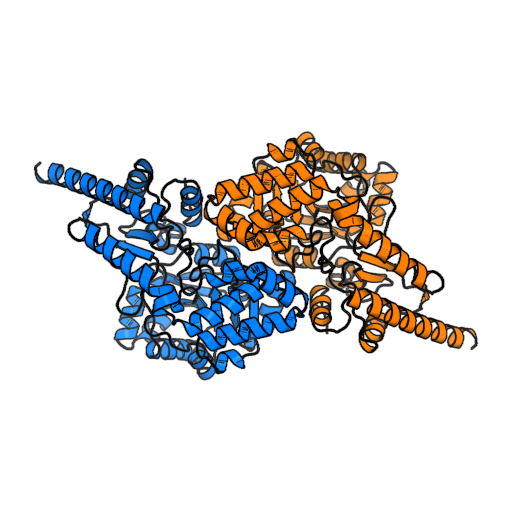.38 300 ASP A C 1
ATOM 2416 O O . ASP A 1 300 ? -0.289 24.141 17.672 1 91.38 300 ASP A O 1
ATOM 2420 N N . ASN A 1 301 ? 0.198 25.984 18.703 1 89.5 301 ASN A N 1
ATOM 2421 C CA . ASN A 1 301 ? 1.354 25.375 19.344 1 89.5 301 ASN A CA 1
ATOM 2422 C C . ASN A 1 301 ? 1.173 25.266 20.859 1 89.5 301 ASN A C 1
ATOM 2424 O O . ASN A 1 301 ? 2.141 25.062 21.594 1 89.5 301 ASN A O 1
ATOM 2428 N N . SER A 1 302 ? -0.054 25.453 21.25 1 91.88 302 SER A N 1
ATOM 2429 C CA . SER A 1 302 ? -0.311 25.406 22.688 1 91.88 302 SER A CA 1
ATOM 2430 C C . SER A 1 302 ? -0.163 23.984 23.234 1 91.88 302 SER A C 1
ATOM 2432 O O . SER A 1 302 ? 0.419 23.797 24.297 1 91.88 302 SER A O 1
ATOM 2434 N N . ALA A 1 303 ? -0.665 23.078 22.406 1 94.94 303 ALA A N 1
ATOM 2435 C CA . ALA A 1 303 ? -0.678 21.703 22.922 1 94.94 303 ALA A CA 1
ATOM 2436 C C . ALA A 1 303 ? 0.134 20.781 22.031 1 94.94 303 ALA A C 1
ATOM 2438 O O . ALA A 1 303 ? 0.299 19.594 22.344 1 94.94 303 ALA A O 1
ATOM 2439 N N . THR A 1 304 ? 0.729 21.328 20.969 1 96.19 304 THR A N 1
ATOM 2440 C CA . THR A 1 304 ? 1.411 20.469 20.016 1 96.19 304 THR A CA 1
ATOM 2441 C C . THR A 1 304 ? 2.689 21.125 19.5 1 96.19 304 THR A C 1
ATOM 2443 O O . THR A 1 304 ? 2.842 22.344 19.594 1 96.19 304 THR A O 1
ATOM 2446 N N . VAL A 1 305 ? 3.617 20.359 19.094 1 96.56 305 VAL A N 1
ATOM 2447 C CA . VAL A 1 305 ? 4.789 20.781 18.344 1 96.56 305 VAL A CA 1
ATOM 2448 C C . VAL A 1 305 ? 4.754 20.156 16.938 1 96.56 305 VAL A C 1
ATOM 2450 O O . VAL A 1 305 ? 5.57 19.297 16.625 1 96.56 305 VAL A O 1
ATOM 2453 N N . MET A 1 306 ? 3.869 20.672 16.094 1 96.88 306 MET A N 1
ATOM 2454 C CA . MET A 1 306 ? 3.617 20.109 14.773 1 96.88 306 MET A CA 1
ATOM 2455 C C . MET A 1 306 ? 4.836 20.266 13.875 1 96.88 306 MET A C 1
ATOM 2457 O O . MET A 1 306 ? 5.512 21.297 13.914 1 96.88 306 MET A O 1
ATOM 2461 N N . PRO A 1 307 ? 5.102 19.297 13.016 1 97.44 307 PRO A N 1
ATOM 2462 C CA . PRO A 1 307 ? 6.219 19.422 12.07 1 97.44 307 PRO A CA 1
ATOM 2463 C C . PRO A 1 307 ? 5.867 20.25 10.836 1 97.44 307 PRO A C 1
ATOM 2465 O O . PRO A 1 307 ? 6.559 20.172 9.82 1 97.44 307 PRO A O 1
ATOM 2468 N N . VAL A 1 308 ? 4.785 20.953 10.859 1 97.81 308 VAL A N 1
ATOM 2469 C CA . VAL A 1 308 ? 4.359 21.875 9.805 1 97.81 308 VAL A CA 1
ATOM 2470 C C . VAL A 1 308 ? 4.008 23.219 10.422 1 97.81 308 VAL A C 1
ATOM 2472 O O . VAL A 1 308 ? 3.738 23.312 11.617 1 97.81 308 VAL A O 1
ATOM 2475 N N . GLU A 1 309 ? 4.07 24.266 9.641 1 98.12 309 GLU A N 1
ATOM 2476 C CA . GLU A 1 309 ? 3.654 25.609 10.031 1 98.12 309 GLU A CA 1
ATOM 2477 C C . GLU A 1 309 ? 2.57 26.141 9.109 1 98.12 309 GLU A C 1
ATOM 2479 O O . GLU A 1 309 ? 2.734 26.141 7.883 1 98.12 309 GLU A O 1
ATOM 2484 N N . TRP A 1 310 ? 1.479 26.422 9.742 1 98.38 310 TRP A N 1
ATOM 2485 C CA . TRP A 1 310 ? 0.359 27.062 9.062 1 98.38 310 TRP A CA 1
ATOM 2486 C C . TRP A 1 310 ? 0.49 28.578 9.102 1 98.38 310 TRP A C 1
ATOM 2488 O O . TRP A 1 310 ? 0.578 29.172 10.172 1 98.38 310 TRP A O 1
ATOM 2498 N N . ILE A 1 311 ? 0.521 29.234 7.898 1 98.06 311 ILE A N 1
ATOM 2499 C CA . ILE A 1 311 ? 0.912 30.641 7.836 1 98.06 311 ILE A CA 1
ATOM 2500 C C . ILE A 1 311 ? -0.197 31.453 7.176 1 98.06 311 ILE A C 1
ATOM 2502 O O . ILE A 1 311 ? -0.643 31.141 6.07 1 98.06 311 ILE A O 1
ATOM 2506 N N . ASP A 1 312 ? -0.661 32.438 7.824 1 97.62 312 ASP A N 1
ATOM 2507 C CA . ASP A 1 312 ? -1.562 33.469 7.277 1 97.62 312 ASP A CA 1
ATOM 2508 C C . ASP A 1 312 ? -0.793 34.5 6.477 1 97.62 312 ASP A C 1
ATOM 2510 O O . ASP A 1 312 ? 0.067 35.188 7.02 1 97.62 312 ASP A O 1
ATOM 2514 N N . VAL A 1 313 ? -1.139 34.625 5.277 1 95.75 313 VAL A N 1
ATOM 2515 C CA . VAL A 1 313 ? -0.388 35.531 4.395 1 95.75 313 VAL A CA 1
ATOM 2516 C C . VAL A 1 313 ? -1.263 36.719 3.984 1 95.75 313 VAL A C 1
ATOM 2518 O O . VAL A 1 313 ? -0.971 37.406 3.002 1 95.75 313 VAL A O 1
ATOM 2521 N N . SER A 1 314 ? -2.328 36.969 4.629 1 93.94 314 SER A N 1
ATOM 2522 C CA . SER A 1 314 ? -3.27 38 4.281 1 93.94 314 SER A CA 1
ATOM 2523 C C . SER A 1 314 ? -2.582 39.375 4.258 1 93.94 314 SER A C 1
ATOM 2525 O O . SER A 1 314 ? -2.947 40.25 3.463 1 93.94 314 SER A O 1
ATOM 2527 N N . GLY A 1 315 ? -1.646 39.562 5.02 1 91.62 315 GLY A N 1
ATOM 2528 C CA . GLY A 1 315 ? -0.934 40.844 5.105 1 91.62 315 GLY A CA 1
ATOM 2529 C C . GLY A 1 315 ? -0.142 41.156 3.854 1 91.62 315 GLY A C 1
ATOM 2530 O O . GLY A 1 315 ? 0.25 42.312 3.643 1 91.62 315 GLY A O 1
ATOM 2531 N N . SER A 1 316 ? 0.104 40.219 3.094 1 90.56 316 SER A N 1
ATOM 2532 C CA . SER A 1 316 ? 0.894 40.406 1.883 1 90.56 316 SER A CA 1
ATOM 2533 C C . SER A 1 316 ? 0.048 41 0.766 1 90.56 316 SER A C 1
ATOM 2535 O O . SER A 1 316 ? 0.585 41.531 -0.218 1 90.56 316 SER A O 1
ATOM 2537 N N . GLY A 1 317 ? -1.296 40.875 0.856 1 90.44 317 GLY A N 1
ATOM 2538 C CA . GLY A 1 317 ? -2.188 41.312 -0.205 1 90.44 317 GLY A CA 1
ATOM 2539 C C . GLY A 1 317 ? -2.283 40.344 -1.354 1 90.44 317 GLY A C 1
ATOM 2540 O O . GLY A 1 317 ? -2.986 40.594 -2.336 1 90.44 317 GLY A O 1
ATOM 2541 N N . LYS A 1 318 ? -1.663 39.25 -1.229 1 92.31 318 LYS A N 1
ATOM 2542 C CA . LYS A 1 318 ? -1.665 38.219 -2.27 1 92.31 318 LYS A CA 1
ATOM 2543 C C . LYS A 1 318 ? -2.428 37 -1.819 1 92.31 318 LYS A C 1
ATOM 2545 O O . LYS A 1 318 ? -2.559 36.75 -0.62 1 92.31 318 LYS A O 1
ATOM 2550 N N . THR A 1 319 ? -2.906 36.281 -2.736 1 93.75 319 THR A N 1
ATOM 2551 C CA . THR A 1 319 ? -3.518 35 -2.475 1 93.75 319 THR A CA 1
ATOM 2552 C C . THR A 1 319 ? -2.451 33.906 -2.361 1 93.75 319 THR A C 1
ATOM 2554 O O . THR A 1 319 ? -1.298 34.125 -2.742 1 93.75 319 THR A O 1
ATOM 2557 N N . ASP A 1 320 ? -2.859 32.781 -1.859 1 95.31 320 ASP A N 1
ATOM 2558 C CA . ASP A 1 320 ? -1.941 31.656 -1.786 1 95.31 320 ASP A CA 1
ATOM 2559 C C . ASP A 1 320 ? -1.441 31.266 -3.174 1 95.31 320 ASP A C 1
ATOM 2561 O O . ASP A 1 320 ? -0.25 31.016 -3.361 1 95.31 320 ASP A O 1
ATOM 2565 N N . ALA A 1 321 ? -2.318 31.266 -4.168 1 92.94 321 ALA A N 1
ATOM 2566 C CA . ALA A 1 321 ? -1.936 30.891 -5.527 1 92.94 321 ALA A CA 1
ATOM 2567 C C . ALA A 1 321 ? -0.854 31.812 -6.066 1 92.94 321 ALA A C 1
ATOM 2569 O O . ALA A 1 321 ? 0.105 31.359 -6.699 1 92.94 321 ALA A O 1
ATOM 2570 N N . GLU A 1 322 ? -1.037 33.125 -5.902 1 93.12 322 GLU A N 1
ATOM 2571 C CA . GLU A 1 322 ? -0.058 34.094 -6.348 1 93.12 322 GLU A CA 1
ATOM 2572 C C . GLU A 1 322 ? 1.272 33.938 -5.621 1 93.12 322 GLU A C 1
ATOM 2574 O O . GLU A 1 322 ? 2.336 34 -6.238 1 93.12 322 GLU A O 1
ATOM 2579 N N . LEU A 1 323 ? 1.183 33.719 -4.398 1 94.12 323 LEU A N 1
ATOM 2580 C CA . LEU A 1 323 ? 2.391 33.562 -3.596 1 94.12 323 LEU A CA 1
ATOM 2581 C C . LEU A 1 323 ? 3.129 32.281 -3.973 1 94.12 323 LEU A C 1
ATOM 2583 O O . LEU A 1 323 ? 4.359 32.25 -4.016 1 94.12 323 LEU A O 1
ATOM 2587 N N . ILE A 1 324 ? 2.396 31.172 -4.152 1 94.94 324 ILE A N 1
ATOM 2588 C CA . ILE A 1 324 ? 3 29.906 -4.539 1 94.94 324 ILE A CA 1
ATOM 2589 C C . ILE A 1 324 ? 3.793 30.078 -5.832 1 94.94 324 ILE A C 1
ATOM 2591 O O . ILE A 1 324 ? 4.906 29.578 -5.961 1 94.94 324 ILE A O 1
ATOM 2595 N N . LYS A 1 325 ? 3.209 30.781 -6.766 1 93.38 325 LYS A N 1
ATOM 2596 C CA . LYS A 1 325 ? 3.916 31.078 -8.008 1 93.38 325 LYS A CA 1
ATOM 2597 C C . LYS A 1 325 ? 5.203 31.844 -7.746 1 93.38 325 LYS A C 1
ATOM 2599 O O . LYS A 1 325 ? 6.246 31.547 -8.328 1 93.38 325 LYS A O 1
ATOM 2604 N N . GLN A 1 326 ? 5.102 32.812 -6.93 1 93.31 326 GLN A N 1
ATOM 2605 C CA . GLN A 1 326 ? 6.27 33.625 -6.562 1 93.31 326 GLN A CA 1
ATOM 2606 C C . GLN A 1 326 ? 7.324 32.75 -5.871 1 93.31 326 GLN A C 1
ATOM 2608 O O . GLN A 1 326 ? 8.516 32.844 -6.184 1 93.31 326 GLN A O 1
ATOM 2613 N N . PHE A 1 327 ? 6.918 31.984 -4.926 1 95.06 327 PHE A N 1
ATOM 2614 C CA . PHE A 1 327 ? 7.828 31.109 -4.203 1 95.06 327 PHE A CA 1
ATOM 2615 C C . PHE A 1 327 ? 8.547 30.156 -5.16 1 95.06 327 PHE A C 1
ATOM 2617 O O . PHE A 1 327 ? 9.766 30 -5.082 1 95.06 327 PHE A O 1
ATOM 2624 N N . MET A 1 328 ? 7.793 29.609 -6.043 1 93.38 328 MET A N 1
ATOM 2625 C CA . MET A 1 328 ? 8.344 28.656 -7.008 1 93.38 328 MET A CA 1
ATOM 2626 C C . MET A 1 328 ? 9.398 29.328 -7.883 1 93.38 328 MET A C 1
ATOM 2628 O O . MET A 1 328 ? 10.398 28.688 -8.258 1 93.38 328 MET A O 1
ATOM 2632 N N . SER A 1 329 ? 9.188 30.547 -8.234 1 92.88 329 SER A N 1
ATOM 2633 C CA . SER A 1 329 ? 10.148 31.281 -9.062 1 92.88 329 SER A CA 1
ATOM 2634 C C . SER A 1 329 ? 11.477 31.438 -8.336 1 92.88 329 SER A C 1
ATOM 2636 O O . SER A 1 329 ? 12.523 31.594 -8.969 1 92.88 329 SER A O 1
ATOM 2638 N N . HIS A 1 330 ? 11.461 31.391 -6.992 1 92.94 330 HIS A N 1
ATOM 2639 C CA . HIS A 1 330 ? 12.672 31.469 -6.184 1 92.94 330 HIS A CA 1
ATOM 2640 C C . HIS A 1 330 ? 13.227 30.078 -5.887 1 92.94 330 HIS A C 1
ATOM 2642 O O . HIS A 1 330 ? 14.258 29.953 -5.234 1 92.94 330 HIS A O 1
ATOM 2648 N N . GLY A 1 331 ? 12.484 29.047 -6.293 1 93 331 GLY A N 1
ATOM 2649 C CA . GLY A 1 331 ? 12.914 27.672 -6.039 1 93 331 GLY A CA 1
ATOM 2650 C C . GLY A 1 331 ? 12.438 27.141 -4.703 1 93 331 GLY A C 1
ATOM 2651 O O . GLY A 1 331 ? 12.898 26.094 -4.25 1 93 331 GLY A O 1
ATOM 2652 N N . PHE A 1 332 ? 11.562 27.891 -4.051 1 96.06 332 PHE A N 1
ATOM 2653 C CA . PHE A 1 332 ? 10.969 27.469 -2.785 1 96.06 332 PHE A CA 1
ATOM 2654 C C . PHE A 1 332 ? 9.586 26.875 -3.006 1 96.06 332 PHE A C 1
ATOM 2656 O O . PHE A 1 332 ? 8.711 27.516 -3.588 1 96.06 332 PHE A O 1
ATOM 2663 N N . HIS A 1 333 ? 9.414 25.625 -2.494 1 96.62 333 HIS A N 1
ATOM 2664 C CA . HIS A 1 333 ? 8.148 24.953 -2.742 1 96.62 333 HIS A CA 1
ATOM 2665 C C . HIS A 1 333 ? 7.41 24.656 -1.439 1 96.62 333 HIS A C 1
ATOM 2667 O O . HIS A 1 333 ? 7.949 24 -0.551 1 96.62 333 HIS A O 1
ATOM 2673 N N . CYS A 1 334 ? 6.281 25.141 -1.312 1 97.06 334 CYS A N 1
ATOM 2674 C CA . CYS A 1 334 ? 5.379 24.891 -0.197 1 97.06 334 CYS A CA 1
ATOM 2675 C C . CYS A 1 334 ? 3.961 24.625 -0.691 1 97.06 334 CYS A C 1
ATOM 2677 O O . CYS A 1 334 ? 3.736 24.469 -1.893 1 97.06 334 CYS A O 1
ATOM 2679 N N . LEU A 1 335 ? 2.998 24.453 0.219 1 97.94 335 LEU A N 1
ATOM 2680 C CA . LEU A 1 335 ? 1.662 24.047 -0.206 1 97.94 335 LEU A CA 1
ATOM 2681 C C . LEU A 1 335 ? 0.69 25.219 -0.128 1 97.94 335 LEU A C 1
ATOM 2683 O O . LEU A 1 335 ? 0.73 26 0.823 1 97.94 335 LEU A O 1
ATOM 2687 N N . PRO A 1 336 ? -0.172 25.359 -1.168 1 97.88 336 PRO A N 1
ATOM 2688 C CA . PRO A 1 336 ? -1.257 26.344 -1.082 1 97.88 336 PRO A CA 1
ATOM 2689 C C . PRO A 1 336 ? -2.318 25.969 -0.052 1 97.88 336 PRO A C 1
ATOM 2691 O O . PRO A 1 336 ? -2.713 24.797 0.029 1 97.88 336 PRO A O 1
ATOM 2694 N N . GLY A 1 337 ? -2.773 26.938 0.678 1 98 337 GLY A N 1
ATOM 2695 C CA . GLY A 1 337 ? -3.768 26.688 1.71 1 98 337 GLY A CA 1
ATOM 2696 C C . GLY A 1 337 ? -5.137 26.359 1.15 1 98 337 GLY A C 1
ATOM 2697 O O . GLY A 1 337 ? -5.938 25.688 1.805 1 98 337 GLY A O 1
ATOM 2698 N N . SER A 1 338 ? -5.438 26.781 -0.072 1 97.44 338 SER A N 1
ATOM 2699 C CA . SER A 1 338 ? -6.762 26.641 -0.664 1 97.44 338 SER A CA 1
ATOM 2700 C C . SER A 1 338 ? -7.172 25.172 -0.748 1 97.44 338 SER A C 1
ATOM 2702 O O . SER A 1 338 ? -8.328 24.828 -0.484 1 97.44 338 SER A O 1
ATOM 2704 N N . HIS A 1 339 ? -6.18 24.281 -0.984 1 96.88 339 HIS A N 1
ATOM 2705 C CA . HIS A 1 339 ? -6.488 22.875 -1.174 1 96.88 339 HIS A CA 1
ATOM 2706 C C . HIS A 1 339 ? -6.871 22.219 0.145 1 96.88 339 HIS A C 1
ATOM 2708 O O . HIS A 1 339 ? -7.566 21.188 0.153 1 96.88 339 HIS A O 1
ATOM 2714 N N . PHE A 1 340 ? -6.438 22.75 1.251 1 98.31 340 PHE A N 1
ATOM 2715 C CA . PHE A 1 340 ? -6.793 22.203 2.553 1 98.31 340 PHE A CA 1
ATOM 2716 C C . PHE A 1 340 ? -8.266 22.453 2.865 1 98.31 340 PHE A C 1
ATOM 2718 O O . PHE A 1 340 ? -8.867 21.734 3.666 1 98.31 340 PHE A O 1
ATOM 2725 N N . PHE A 1 341 ? -8.758 23.531 2.318 1 98.06 341 PHE A N 1
ATOM 2726 C CA . PHE A 1 341 ? -10.195 23.797 2.352 1 98.06 341 PHE A CA 1
ATOM 2727 C C . PHE A 1 341 ? -10.898 23.062 1.214 1 98.06 341 PHE A C 1
ATOM 2729 O O . PHE A 1 341 ? -11.461 23.703 0.317 1 98.06 341 PHE A O 1
ATOM 2736 N N . TRP A 1 342 ? -10.867 21.766 1.337 1 97.69 342 TRP A N 1
ATOM 2737 C CA . TRP A 1 342 ? -11.203 20.859 0.245 1 97.69 342 TRP A CA 1
ATOM 2738 C C . TRP A 1 342 ? -12.617 21.109 -0.261 1 97.69 342 TRP A C 1
ATOM 2740 O O . TRP A 1 342 ? -12.875 21.047 -1.465 1 97.69 342 TRP A O 1
ATOM 2750 N N . HIS A 1 343 ? -13.633 21.391 0.602 1 97.81 343 HIS A N 1
ATOM 2751 C CA . HIS A 1 343 ? -15.008 21.625 0.182 1 97.81 343 HIS A CA 1
ATOM 2752 C C . HIS A 1 343 ? -15.117 22.875 -0.689 1 97.81 343 HIS A C 1
ATOM 2754 O O . HIS A 1 343 ? -15.734 22.844 -1.756 1 97.81 343 HIS A O 1
ATOM 2760 N N . ALA A 1 344 ? -14.484 23.953 -0.194 1 96.56 344 ALA A N 1
ATOM 2761 C CA . ALA A 1 344 ? -14.492 25.203 -0.962 1 96.56 344 ALA A CA 1
ATOM 2762 C C . ALA A 1 344 ? -13.797 25.016 -2.311 1 96.56 344 ALA A C 1
ATOM 2764 O O . ALA A 1 344 ? -14.281 25.5 -3.334 1 96.56 344 ALA A O 1
ATOM 2765 N N . TYR A 1 345 ? -12.734 24.297 -2.311 1 97.19 345 TYR A N 1
ATOM 2766 C CA . TYR A 1 345 ? -11.906 24.156 -3.5 1 97.19 345 TYR A CA 1
ATOM 2767 C C . TYR A 1 345 ? -12.586 23.266 -4.535 1 97.19 345 TYR A C 1
ATOM 2769 O O . TYR A 1 345 ? -12.773 23.672 -5.684 1 97.19 345 TYR A O 1
ATOM 2777 N N . TYR A 1 346 ? -12.992 22.062 -4.152 1 96.06 346 TYR A N 1
ATOM 2778 C CA . TYR A 1 346 ? -13.422 21.047 -5.105 1 96.06 346 TYR A CA 1
ATOM 2779 C C . TYR A 1 346 ? -14.922 21.156 -5.375 1 96.06 346 TYR A C 1
ATOM 2781 O O . TYR A 1 346 ? -15.383 20.812 -6.469 1 96.06 346 TYR A O 1
ATOM 2789 N N . GLU A 1 347 ? -15.711 21.625 -4.398 1 96.5 347 GLU A N 1
ATOM 2790 C CA . GLU A 1 347 ? -17.156 21.625 -4.555 1 96.5 347 GLU A CA 1
ATOM 2791 C C . GLU A 1 347 ? -17.672 23.016 -4.93 1 96.5 347 GLU A C 1
ATOM 2793 O O . GLU A 1 347 ? -18.688 23.141 -5.617 1 96.5 347 GLU A O 1
ATOM 2798 N N . ARG A 1 348 ? -16.953 24.047 -4.48 1 96 348 ARG A N 1
ATOM 2799 C CA . ARG A 1 348 ? -17.453 25.406 -4.703 1 96 348 ARG A CA 1
ATOM 2800 C C . ARG A 1 348 ? -16.594 26.156 -5.703 1 96 348 ARG A C 1
ATOM 2802 O O . ARG A 1 348 ? -16.922 27.266 -6.109 1 96 348 ARG A O 1
ATOM 2809 N N . GLY A 1 349 ? -15.445 25.672 -6.059 1 94.19 349 GLY A N 1
ATOM 2810 C CA . GLY A 1 349 ? -14.594 26.266 -7.074 1 94.19 349 GLY A CA 1
ATOM 2811 C C . GLY A 1 349 ? -13.82 27.469 -6.566 1 94.19 349 GLY A C 1
ATOM 2812 O O . GLY A 1 349 ? -13.469 28.359 -7.348 1 94.19 349 GLY A O 1
ATOM 2813 N N . VAL A 1 350 ? -13.625 27.5 -5.234 1 94.25 350 VAL A N 1
ATOM 2814 C CA . VAL A 1 350 ? -12.828 28.562 -4.641 1 94.25 350 VAL A CA 1
ATOM 2815 C C . VAL A 1 350 ? -11.359 28.172 -4.621 1 94.25 350 VAL A C 1
ATOM 2817 O O . VAL A 1 350 ? -10.938 27.359 -3.789 1 94.25 350 VAL A O 1
ATOM 2820 N N . HIS A 1 351 ? -10.617 28.828 -5.414 1 93.38 351 HIS A N 1
ATOM 2821 C CA . HIS A 1 351 ? -9.242 28.375 -5.629 1 93.38 351 HIS A CA 1
ATOM 2822 C C . HIS A 1 351 ? -8.242 29.359 -5.027 1 93.38 351 HIS A C 1
ATOM 2824 O O . HIS A 1 351 ? -7.133 29.5 -5.539 1 93.38 351 HIS A O 1
ATOM 2830 N N . SER A 1 352 ? -8.68 30.016 -4.012 1 93.56 352 SER A N 1
ATOM 2831 C CA . SER A 1 352 ? -7.797 30.938 -3.326 1 93.56 352 SER A CA 1
ATOM 2832 C C . SER A 1 352 ? -8.023 30.922 -1.818 1 93.56 352 SER A C 1
ATOM 2834 O O . SER A 1 352 ? -9.125 30.625 -1.354 1 93.56 352 SER A O 1
ATOM 2836 N N . SER A 1 353 ? -6.953 31.141 -1.146 1 95.81 353 SER A N 1
ATOM 2837 C CA . SER A 1 353 ? -6.988 31.266 0.306 1 95.81 353 SER A CA 1
ATOM 2838 C C . SER A 1 353 ? -5.918 32.25 0.798 1 95.81 353 SER A C 1
ATOM 2840 O O . SER A 1 353 ? -5.137 32.75 0.003 1 95.81 353 SER A O 1
ATOM 2842 N N . ARG A 1 354 ? -5.98 32.531 2.006 1 95.44 354 ARG A N 1
ATOM 2843 C CA . ARG A 1 354 ? -4.984 33.438 2.596 1 95.44 354 ARG A CA 1
ATOM 2844 C C . ARG A 1 354 ? -3.953 32.625 3.395 1 95.44 354 ARG A C 1
ATOM 2846 O O . ARG A 1 354 ? -3.283 33.188 4.27 1 95.44 354 ARG A O 1
ATOM 2853 N N . PHE A 1 355 ? -3.842 31.375 3.146 1 97.88 355 PHE A N 1
ATOM 2854 C CA . PHE A 1 355 ? -2.949 30.547 3.955 1 97.88 355 PHE A CA 1
ATOM 2855 C C . PHE A 1 355 ? -1.965 29.797 3.074 1 97.88 355 PHE A C 1
ATOM 2857 O O . PHE A 1 355 ? -2.27 29.484 1.922 1 97.88 355 PHE A O 1
ATOM 2864 N N . ILE A 1 356 ? -0.796 29.516 3.564 1 97.81 356 ILE A N 1
ATOM 2865 C CA . ILE A 1 356 ? 0.15 28.547 3.021 1 97.81 356 ILE A CA 1
ATOM 2866 C C . ILE A 1 356 ? 0.662 27.641 4.141 1 97.81 356 ILE A C 1
ATOM 2868 O O . ILE A 1 356 ? 0.528 27.969 5.32 1 97.81 356 ILE A O 1
ATOM 2872 N N . ARG A 1 357 ? 1.146 26.484 3.777 1 98.44 357 ARG A N 1
ATOM 2873 C CA . ARG A 1 357 ? 1.695 25.547 4.75 1 98.44 357 ARG A CA 1
ATOM 2874 C C . ARG A 1 357 ? 3.121 25.156 4.383 1 98.44 357 ARG A C 1
ATOM 2876 O O . ARG A 1 357 ? 3.391 24.781 3.24 1 98.44 357 ARG A O 1
ATOM 2883 N N . ILE A 1 358 ? 4.023 25.219 5.316 1 97.94 358 ILE A N 1
ATOM 2884 C CA . ILE A 1 358 ? 5.383 24.734 5.074 1 97.94 358 ILE A CA 1
ATOM 2885 C C . ILE A 1 358 ? 5.699 23.578 6.02 1 97.94 358 ILE A C 1
ATOM 2887 O O . ILE A 1 358 ? 5.098 23.469 7.09 1 97.94 358 ILE A O 1
ATOM 2891 N N . SER A 1 359 ? 6.574 22.734 5.586 1 97.62 359 SER A N 1
ATOM 2892 C CA . SER A 1 359 ? 7.055 21.625 6.395 1 97.62 359 SER A CA 1
ATOM 2893 C C . SER A 1 359 ? 8.359 21.969 7.105 1 97.62 359 SER A C 1
ATOM 2895 O O . SER A 1 359 ? 9.227 22.625 6.527 1 97.62 359 SER A O 1
ATOM 2897 N N . LEU A 1 360 ? 8.477 21.531 8.312 1 97.5 360 LEU A N 1
ATOM 2898 C CA . LEU A 1 360 ? 9.664 21.812 9.117 1 97.5 360 LEU A CA 1
ATOM 2899 C C . LEU A 1 360 ? 10.602 20.625 9.164 1 97.5 360 LEU A C 1
ATOM 2901 O O . LEU A 1 360 ? 11.758 20.75 9.555 1 97.5 360 LEU A O 1
ATOM 2905 N N . ALA A 1 361 ? 10.086 19.469 8.758 1 95.88 361 ALA A N 1
ATOM 2906 C CA . ALA A 1 361 ? 10.852 18.234 8.844 1 95.88 361 ALA A CA 1
ATOM 2907 C C . ALA A 1 361 ? 11.656 18 7.566 1 95.88 361 ALA A C 1
ATOM 2909 O O . ALA A 1 361 ? 11.359 17.078 6.793 1 95.88 361 ALA A O 1
ATOM 2910 N N . ARG A 1 362 ? 12.672 18.812 7.379 1 94.94 362 ARG A N 1
ATOM 2911 C CA . ARG A 1 362 ? 13.531 18.766 6.203 1 94.94 362 ARG A CA 1
ATOM 2912 C C . ARG A 1 362 ? 14.977 18.438 6.59 1 94.94 362 ARG A C 1
ATOM 2914 O O . ARG A 1 362 ? 15.391 18.688 7.723 1 94.94 362 ARG A O 1
ATOM 2921 N N . PRO A 1 363 ? 15.703 17.875 5.59 1 92.38 363 PRO A N 1
ATOM 2922 C CA . PRO A 1 363 ? 17.141 17.828 5.871 1 92.38 363 PRO A CA 1
ATOM 2923 C C . PRO A 1 363 ? 17.719 19.188 6.238 1 92.38 363 PRO A C 1
ATOM 2925 O O . PRO A 1 363 ? 17.312 20.203 5.664 1 92.38 363 PRO A O 1
ATOM 2928 N N . SER A 1 364 ? 18.688 19.188 7.141 1 94 364 SER A N 1
ATOM 2929 C CA . SER A 1 364 ? 19.219 20.438 7.707 1 94 364 SER A CA 1
ATOM 2930 C C . SER A 1 364 ? 19.688 21.375 6.609 1 94 364 SER A C 1
ATOM 2932 O O . SER A 1 364 ? 19.391 22.578 6.652 1 94 364 SER A O 1
ATOM 2934 N N . ALA A 1 365 ? 20.375 20.844 5.676 1 93.06 365 ALA A N 1
ATOM 2935 C CA . ALA A 1 365 ? 20.922 21.688 4.609 1 93.06 365 ALA A CA 1
ATOM 2936 C C . ALA A 1 365 ? 19.797 22.328 3.793 1 93.06 365 ALA A C 1
ATOM 2938 O O . ALA A 1 365 ? 19.875 23.484 3.418 1 93.06 365 ALA A O 1
ATOM 2939 N N . VAL A 1 366 ? 18.797 21.562 3.547 1 93.94 366 VAL A N 1
ATOM 2940 C CA . VAL A 1 366 ? 17.656 22.047 2.791 1 93.94 366 VAL A CA 1
ATOM 2941 C C . VAL A 1 366 ? 16.891 23.078 3.615 1 93.94 366 VAL A C 1
ATOM 2943 O O . VAL A 1 366 ? 16.469 24.109 3.09 1 93.94 366 VAL A O 1
ATOM 2946 N N . PHE A 1 367 ? 16.781 22.828 4.883 1 96.62 367 PHE A N 1
ATOM 2947 C CA . PHE A 1 367 ? 16.047 23.703 5.781 1 96.62 367 PHE A CA 1
ATOM 2948 C C . PHE A 1 367 ? 16.719 25.078 5.855 1 96.62 367 PHE A C 1
ATOM 2950 O O . PHE A 1 367 ? 16.062 26.109 5.707 1 96.62 367 PHE A O 1
ATOM 2957 N N . GLU A 1 368 ? 18 25.078 6.004 1 96.88 368 GLU A N 1
ATOM 2958 C CA . GLU A 1 368 ? 18.734 26.344 6.137 1 96.88 368 GLU A CA 1
ATOM 2959 C C . GLU A 1 368 ? 18.719 27.125 4.836 1 96.88 368 GLU A C 1
ATOM 2961 O O . GLU A 1 368 ? 18.547 28.344 4.848 1 96.88 368 GLU A O 1
ATOM 2966 N N . LYS A 1 369 ? 18.891 26.453 3.781 1 95.94 369 LYS A N 1
ATOM 2967 C CA . LYS A 1 369 ? 18.781 27.109 2.48 1 95.94 369 LYS A CA 1
ATOM 2968 C C . LYS A 1 369 ? 17.391 27.688 2.266 1 95.94 369 LYS A C 1
ATOM 2970 O O . LYS A 1 369 ? 17.25 28.781 1.71 1 95.94 369 LYS A O 1
ATOM 2975 N N . GLY A 1 370 ? 16.422 26.922 2.643 1 96.5 370 GLY A N 1
ATOM 2976 C CA . GLY A 1 370 ? 15.047 27.375 2.52 1 96.5 370 GLY A CA 1
ATOM 2977 C C . GLY A 1 370 ? 14.75 28.609 3.342 1 96.5 370 GLY A C 1
ATOM 2978 O O . GLY A 1 370 ? 13.984 29.484 2.914 1 96.5 370 GLY A O 1
ATOM 2979 N N . LEU A 1 371 ? 15.375 28.734 4.477 1 96.19 371 LEU A N 1
ATOM 2980 C CA . LEU A 1 371 ? 15.188 29.922 5.312 1 96.19 371 LEU A CA 1
ATOM 2981 C C . LEU A 1 371 ? 15.719 31.156 4.609 1 96.19 371 LEU A C 1
ATOM 2983 O O . LEU A 1 371 ? 15.102 32.219 4.688 1 96.19 371 LEU A O 1
ATOM 2987 N N . VAL A 1 372 ? 16.797 31 3.961 1 95.38 372 VAL A N 1
ATOM 2988 C CA . VAL A 1 372 ? 17.391 32.125 3.221 1 95.38 372 VAL A CA 1
ATOM 2989 C C . VAL A 1 372 ? 16.438 32.562 2.113 1 95.38 372 VAL A C 1
ATOM 2991 O O . VAL A 1 372 ? 16.172 33.75 1.952 1 95.38 372 VAL A O 1
ATOM 2994 N N . LEU A 1 373 ? 15.922 31.609 1.432 1 95 373 LEU A N 1
ATOM 2995 C CA . LEU A 1 373 ? 15.008 31.906 0.335 1 95 373 LEU A CA 1
ATOM 2996 C C . LEU A 1 373 ? 13.734 32.562 0.856 1 95 373 LEU A C 1
ATOM 2998 O O . LEU A 1 373 ? 13.211 33.5 0.247 1 95 373 LEU A O 1
ATOM 3002 N N . LEU A 1 374 ? 13.258 32.031 1.917 1 94.62 374 LEU A N 1
ATOM 3003 C CA . LEU A 1 374 ? 12.047 32.562 2.521 1 94.62 374 LEU A CA 1
ATOM 3004 C C . LEU A 1 374 ? 12.258 34.031 2.93 1 94.62 374 LEU A C 1
ATOM 3006 O O . LEU A 1 374 ? 11.367 34.844 2.742 1 94.62 374 LEU A O 1
ATOM 3010 N N . ARG A 1 375 ? 13.336 34.312 3.441 1 93 375 ARG A N 1
ATOM 3011 C CA . ARG A 1 375 ? 13.672 35.688 3.805 1 93 375 ARG A CA 1
ATOM 3012 C C . ARG A 1 375 ? 13.664 36.594 2.58 1 93 375 ARG A C 1
ATOM 3014 O O . ARG A 1 375 ? 13.117 37.688 2.625 1 93 375 ARG A O 1
ATOM 3021 N N . GLU A 1 376 ? 14.219 36.125 1.569 1 91.69 376 GLU A N 1
ATOM 3022 C CA . GLU A 1 376 ? 14.266 36.875 0.326 1 91.69 376 GLU A CA 1
ATOM 3023 C C . GLU A 1 376 ? 12.859 37.156 -0.199 1 91.69 376 GLU A C 1
ATOM 3025 O O . GLU A 1 376 ? 12.57 38.281 -0.622 1 91.69 376 GLU A O 1
ATOM 3030 N N . ILE A 1 377 ? 12.094 36.188 -0.165 1 90.88 377 ILE A N 1
ATOM 3031 C CA . ILE A 1 377 ? 10.727 36.344 -0.648 1 90.88 377 ILE A CA 1
ATOM 3032 C C . ILE A 1 377 ? 9.977 37.344 0.208 1 90.88 377 ILE A C 1
ATOM 3034 O O . ILE A 1 377 ? 9.234 38.188 -0.316 1 90.88 377 ILE A O 1
ATOM 3038 N N . CYS A 1 378 ? 10.125 37.281 1.479 1 90.44 378 CYS A N 1
ATOM 3039 C CA . CYS A 1 378 ? 9.445 38.188 2.396 1 90.44 378 CYS A CA 1
ATOM 3040 C C . CYS A 1 378 ? 9.922 39.625 2.189 1 90.44 378 CYS A C 1
ATOM 3042 O O . CYS A 1 378 ? 9.133 40.562 2.303 1 90.44 378 CYS A O 1
ATOM 3044 N N . GLU A 1 379 ? 11.133 39.781 1.908 1 87.62 379 GLU A N 1
ATOM 3045 C CA . GLU A 1 379 ? 11.68 41.094 1.654 1 87.62 379 GLU A CA 1
ATOM 3046 C C . GLU A 1 379 ? 11.141 41.688 0.354 1 87.62 379 GLU A C 1
ATOM 3048 O O . GLU A 1 379 ? 10.844 42.875 0.28 1 87.62 379 GLU A O 1
ATOM 3053 N N . GLU A 1 380 ? 11.008 40.875 -0.583 1 84.56 380 GLU A N 1
ATOM 3054 C CA . GLU A 1 380 ? 10.43 41.312 -1.851 1 84.56 380 GLU A CA 1
ATOM 3055 C C . GLU A 1 380 ? 8.961 41.688 -1.681 1 84.56 380 GLU A C 1
ATOM 3057 O O . GLU A 1 380 ? 8.5 42.656 -2.289 1 84.56 380 GLU A O 1
ATOM 3062 N N . THR A 1 381 ? 8.266 41 -0.948 1 76.62 381 THR A N 1
ATOM 3063 C CA . THR A 1 381 ? 6.844 41.219 -0.735 1 76.62 381 THR A CA 1
ATOM 3064 C C . THR A 1 381 ? 6.629 42.5 0.072 1 76.62 381 THR A C 1
ATOM 3066 O O . THR A 1 381 ? 5.645 43.219 -0.139 1 76.62 381 THR A O 1
ATOM 3069 N N . ASN A 1 382 ? 7.457 42.75 1.018 1 72.31 382 ASN A N 1
ATOM 3070 C CA . ASN A 1 382 ? 7.395 43.969 1.792 1 72.31 382 ASN A CA 1
ATOM 3071 C C . ASN A 1 382 ? 7.688 45.188 0.924 1 72.31 382 ASN A C 1
ATOM 3073 O O . ASN A 1 382 ? 7.051 46.25 1.076 1 72.31 382 ASN A O 1
ATOM 3077 N N . LEU A 1 383 ? 8.508 44.969 0.026 1 63.06 383 LEU A N 1
ATOM 3078 C CA . LEU A 1 383 ? 8.883 46.062 -0.861 1 63.06 383 LEU A CA 1
ATOM 3079 C C . LEU A 1 383 ? 7.738 46.406 -1.814 1 63.06 383 LEU A C 1
ATOM 3081 O O . LEU A 1 383 ? 7.469 47.594 -2.078 1 63.06 383 LEU A O 1
ATOM 3085 N N . ALA A 1 384 ? 7.098 45.5 -2.232 1 58.75 384 ALA A N 1
ATOM 3086 C CA . ALA A 1 384 ? 5.996 45.75 -3.162 1 58.75 384 ALA A CA 1
ATOM 3087 C C . ALA A 1 384 ? 4.855 46.5 -2.49 1 58.75 384 ALA A C 1
ATOM 3089 O O . ALA A 1 384 ? 4.176 47.312 -3.129 1 58.75 384 ALA A O 1
ATOM 3090 N N . ARG A 1 385 ? 4.625 46.375 -1.239 1 62.09 385 ARG A N 1
ATOM 3091 C CA . ARG A 1 385 ? 3.57 47.062 -0.505 1 62.09 385 ARG A CA 1
ATOM 3092 C C . ARG A 1 385 ? 3.938 48.531 -0.268 1 62.09 385 ARG A C 1
ATOM 3094 O O . ARG A 1 385 ? 3.078 49.406 -0.333 1 62.09 385 ARG A O 1
ATOM 3101 N N . VAL A 1 386 ? 5.199 48.688 0.042 1 54.72 386 VAL A N 1
ATOM 3102 C CA . VAL A 1 386 ? 5.645 50.062 0.286 1 54.72 386 VAL A CA 1
ATOM 3103 C C . VAL A 1 386 ? 5.465 50.906 -0.979 1 54.72 386 VAL A C 1
ATOM 3105 O O . VAL A 1 386 ? 5.039 52.062 -0.912 1 54.72 386 VAL A O 1
ATOM 3108 N N . THR A 1 387 ? 5.598 50.188 -1.958 1 53 387 THR A N 1
ATOM 3109 C CA . THR A 1 387 ? 5.461 50.938 -3.209 1 53 387 THR A CA 1
ATOM 3110 C C . THR A 1 387 ? 3.996 51.219 -3.506 1 53 387 THR A C 1
ATOM 3112 O O . THR A 1 387 ? 3.672 52.281 -4.086 1 53 387 THR A O 1
ATOM 3115 N N . VAL A 1 388 ? 3.137 50.5 -2.994 1 51.88 388 VAL A N 1
ATOM 3116 C CA . VAL A 1 388 ? 1.717 50.75 -3.248 1 51.88 388 VAL A CA 1
ATOM 3117 C C . VAL A 1 388 ? 1.162 51.719 -2.236 1 51.88 388 VAL A C 1
ATOM 3119 O O . VAL A 1 388 ? 0.271 52.531 -2.557 1 51.88 388 VAL A O 1
ATOM 3122 N N . SER A 1 389 ? 1.6 51.719 -1.024 1 50.28 389 SER A N 1
ATOM 3123 C CA . SER A 1 389 ? 1.091 52.656 -0.013 1 50.28 389 SER A CA 1
ATOM 3124 C C . SER A 1 389 ? 1.561 54.062 -0.277 1 50.28 389 SER A C 1
ATOM 3126 O O . SER A 1 389 ? 1.058 55.031 0.331 1 50.28 389 SER A O 1
ATOM 3128 N N . VAL A 1 390 ? 2.561 54.219 -1.023 1 50.06 390 VAL A N 1
ATOM 3129 C CA . VAL A 1 390 ? 3.051 55.562 -1.314 1 50.06 390 VAL A CA 1
ATOM 3130 C C . VAL A 1 390 ? 2.354 56.125 -2.559 1 50.06 390 VAL A C 1
ATOM 3132 O O . VAL A 1 390 ? 2.469 57.312 -2.871 1 50.06 390 VAL A O 1
ATOM 3135 N N . GLU A 1 391 ? 1.645 55.312 -3.215 1 38.97 391 GLU A N 1
ATOM 3136 C CA . GLU A 1 391 ? 0.884 56 -4.27 1 38.97 391 GLU A CA 1
ATOM 3137 C C . GLU A 1 391 ? -0.545 56.281 -3.816 1 38.97 391 GLU A C 1
ATOM 3139 O O . GLU A 1 391 ? -1.171 55.469 -3.15 1 38.97 391 GLU A O 1
ATOM 3144 N N . MET B 1 1 ? -15.117 -20.328 8.578 1 60.72 1 MET B N 1
ATOM 3145 C CA . MET B 1 1 ? -14.672 -20.953 7.332 1 60.72 1 MET B CA 1
ATOM 3146 C C . MET B 1 1 ? -13.781 -19.984 6.535 1 60.72 1 MET B C 1
ATOM 3148 O O . MET B 1 1 ? -14.008 -18.781 6.547 1 60.72 1 MET B O 1
ATOM 3152 N N . LEU B 1 2 ? -12.586 -20.5 6.086 1 80.44 2 LEU B N 1
ATOM 3153 C CA . LEU B 1 2 ? -11.68 -19.734 5.234 1 80.44 2 LEU B CA 1
ATOM 3154 C C . LEU B 1 2 ? -12.281 -19.531 3.85 1 80.44 2 LEU B C 1
ATOM 3156 O O . LEU B 1 2 ? -12.641 -20.484 3.166 1 80.44 2 LEU B O 1
ATOM 3160 N N . THR B 1 3 ? -12.469 -18.312 3.484 1 87.31 3 THR B N 1
ATOM 3161 C CA . THR B 1 3 ? -13.281 -18.031 2.312 1 87.31 3 THR B CA 1
ATOM 3162 C C . THR B 1 3 ? -12.422 -17.5 1.172 1 87.31 3 THR B C 1
ATOM 3164 O O . THR B 1 3 ? -12.906 -17.328 0.051 1 87.31 3 THR B O 1
ATOM 3167 N N . THR B 1 4 ? -11.195 -17.25 1.422 1 94.81 4 THR B N 1
ATOM 3168 C CA . THR B 1 4 ? -10.305 -16.766 0.375 1 94.81 4 THR B CA 1
ATOM 3169 C C . THR B 1 4 ? -8.938 -17.422 0.47 1 94.81 4 THR B C 1
ATOM 3171 O O . THR B 1 4 ? -8.609 -18.047 1.488 1 94.81 4 THR B O 1
ATOM 3174 N N . LEU B 1 5 ? -8.203 -17.344 -0.609 1 96.31 5 LEU B N 1
ATOM 3175 C CA . LEU B 1 5 ? -6.828 -17.844 -0.566 1 96.31 5 LEU B CA 1
ATOM 3176 C C . LEU B 1 5 ? -6.016 -17.078 0.479 1 96.31 5 LEU B C 1
ATOM 3178 O O . LEU B 1 5 ? -5.184 -17.672 1.172 1 96.31 5 LEU B O 1
ATOM 3182 N N . THR B 1 6 ? -6.293 -15.867 0.628 1 94.75 6 THR B N 1
ATOM 3183 C CA . THR B 1 6 ? -5.57 -15.047 1.599 1 94.75 6 THR B CA 1
ATOM 3184 C C . THR B 1 6 ? -5.859 -15.523 3.021 1 94.75 6 THR B C 1
ATOM 3186 O O . THR B 1 6 ? -4.973 -15.508 3.877 1 94.75 6 THR B O 1
ATOM 3189 N N . ASP B 1 7 ? -7.086 -15.953 3.289 1 92.94 7 ASP B N 1
ATOM 3190 C CA . ASP B 1 7 ? -7.418 -16.531 4.59 1 92.94 7 ASP B CA 1
ATOM 3191 C C . ASP B 1 7 ? -6.551 -17.75 4.887 1 92.94 7 ASP B C 1
ATOM 3193 O O . ASP B 1 7 ? -6.027 -17.891 5.992 1 92.94 7 ASP B O 1
ATOM 3197 N N . HIS B 1 8 ? -6.438 -18.516 3.861 1 94.62 8 HIS B N 1
ATOM 3198 C CA . HIS B 1 8 ? -5.625 -19.719 4.004 1 94.62 8 HIS B CA 1
ATOM 3199 C C . HIS B 1 8 ? -4.16 -19.375 4.246 1 94.62 8 HIS B C 1
ATOM 3201 O O . HIS B 1 8 ? -3.496 -20 5.07 1 94.62 8 HIS B O 1
ATOM 3207 N N . GLU B 1 9 ? -3.713 -18.406 3.506 1 95.31 9 GLU B N 1
ATOM 3208 C CA . GLU B 1 9 ? -2.322 -17.984 3.652 1 95.31 9 GLU B CA 1
ATOM 3209 C C . GLU B 1 9 ? -2.062 -17.406 5.043 1 95.31 9 GLU B C 1
ATOM 3211 O O . GLU B 1 9 ? -1.02 -17.672 5.645 1 95.31 9 GLU B O 1
ATOM 3216 N N . TYR B 1 10 ? -2.965 -16.609 5.492 1 90.19 10 TYR B N 1
ATOM 3217 C CA . TYR B 1 10 ? -2.801 -15.992 6.801 1 90.19 10 TYR B CA 1
ATOM 3218 C C . TYR B 1 10 ? -2.756 -17.047 7.902 1 90.19 10 TYR B C 1
ATOM 3220 O O . TYR B 1 10 ? -1.93 -16.969 8.812 1 90.19 10 TYR B O 1
ATOM 3228 N N . LEU B 1 11 ? -3.633 -17.953 7.84 1 90.38 11 LEU B N 1
ATOM 3229 C CA . LEU B 1 11 ? -3.625 -19.062 8.789 1 90.38 11 LEU B CA 1
ATOM 3230 C C . LEU B 1 11 ? -2.295 -19.812 8.75 1 90.38 11 LEU B C 1
ATOM 3232 O O . LEU B 1 11 ? -1.745 -20.172 9.789 1 90.38 11 LEU B O 1
ATOM 3236 N N . ALA B 1 12 ? -1.832 -19.984 7.586 1 92.62 12 ALA B N 1
ATOM 3237 C CA . ALA B 1 12 ? -0.586 -20.719 7.387 1 92.62 12 ALA B CA 1
ATOM 3238 C C . ALA B 1 12 ? 0.595 -19.969 8.008 1 92.62 12 ALA B C 1
ATOM 3240 O O . ALA B 1 12 ? 1.529 -20.594 8.516 1 92.62 12 ALA B O 1
ATOM 3241 N N . LEU B 1 13 ? 0.575 -18.672 7.918 1 85.5 13 LEU B N 1
ATOM 3242 C CA . LEU B 1 13 ? 1.676 -17.875 8.43 1 85.5 13 LEU B CA 1
ATOM 3243 C C . LEU B 1 13 ? 1.879 -18.125 9.922 1 85.5 13 LEU B C 1
ATOM 3245 O O . LEU B 1 13 ? 2.979 -17.922 10.445 1 85.5 13 LEU B O 1
ATOM 3249 N N . ASN B 1 14 ? 0.878 -18.547 10.555 1 78.19 14 ASN B N 1
ATOM 3250 C CA . ASN B 1 14 ? 0.906 -18.766 12 1 78.19 14 ASN B CA 1
ATOM 3251 C C . ASN B 1 14 ? 1.163 -20.219 12.344 1 78.19 14 ASN B C 1
ATOM 3253 O O . ASN B 1 14 ? 1.09 -20.625 13.508 1 78.19 14 ASN B O 1
ATOM 3257 N N . SER B 1 15 ? 1.508 -20.906 11.312 1 83.44 15 SER B N 1
ATOM 3258 C CA . SER B 1 15 ? 1.706 -22.344 11.508 1 83.44 15 SER B CA 1
ATOM 3259 C C . SER B 1 15 ? 3.18 -22.719 11.391 1 83.44 15 SER B C 1
ATOM 3261 O O . SER B 1 15 ? 4.008 -21.891 11.008 1 83.44 15 SER B O 1
ATOM 3263 N N . THR B 1 16 ? 3.482 -23.922 11.797 1 79.38 16 THR B N 1
ATOM 3264 C CA . THR B 1 16 ? 4.863 -24.391 11.828 1 79.38 16 THR B CA 1
ATOM 3265 C C . THR B 1 16 ? 5.371 -24.672 10.422 1 79.38 16 THR B C 1
ATOM 3267 O O . THR B 1 16 ? 6.562 -24.531 10.141 1 79.38 16 THR B O 1
ATOM 3270 N N . CYS B 1 17 ? 4.492 -25.125 9.531 1 92.56 17 CYS B N 1
ATOM 3271 C CA . CYS B 1 17 ? 4.906 -25.5 8.188 1 92.56 17 CYS B CA 1
ATOM 3272 C C . CYS B 1 17 ? 3.992 -24.875 7.141 1 92.56 17 CYS B C 1
ATOM 3274 O O . CYS B 1 17 ? 3.094 -25.531 6.617 1 92.56 17 CYS B O 1
ATOM 3276 N N . SER B 1 18 ? 4.352 -23.688 6.793 1 94 18 SER B N 1
ATOM 3277 C CA . SER B 1 18 ? 3.561 -22.938 5.824 1 94 18 SER B CA 1
ATOM 3278 C C . SER B 1 18 ? 4.094 -23.141 4.406 1 94 18 SER B C 1
ATOM 3280 O O . SER B 1 18 ? 5.215 -22.734 4.098 1 94 18 SER B O 1
ATOM 3282 N N . PHE B 1 19 ? 3.305 -23.781 3.537 1 97.12 19 PHE B N 1
ATOM 3283 C CA . PHE B 1 19 ? 3.559 -23.922 2.107 1 97.12 19 PHE B CA 1
ATOM 3284 C C . PHE B 1 19 ? 2.451 -23.25 1.295 1 97.12 19 PHE B C 1
ATOM 3286 O O . PHE B 1 19 ? 2.139 -23.703 0.188 1 97.12 19 PHE B O 1
ATOM 3293 N N . ALA B 1 20 ? 1.824 -22.203 1.906 1 96.69 20 ALA B N 1
ATOM 3294 C CA . ALA B 1 20 ? 0.608 -21.672 1.307 1 96.69 20 ALA B CA 1
ATOM 3295 C C . ALA B 1 20 ? 0.918 -20.453 0.445 1 96.69 20 ALA B C 1
ATOM 3297 O O . ALA B 1 20 ? 0.574 -20.406 -0.739 1 96.69 20 ALA B O 1
ATOM 3298 N N . ASP B 1 21 ? 1.593 -19.438 0.943 1 93.19 21 ASP B N 1
ATOM 3299 C CA . ASP B 1 21 ? 1.743 -18.172 0.222 1 93.19 21 ASP B CA 1
ATOM 3300 C C . ASP B 1 21 ? 2.877 -18.266 -0.797 1 93.19 21 ASP B C 1
ATOM 3302 O O . ASP B 1 21 ? 3.797 -19.062 -0.647 1 93.19 21 ASP B O 1
ATOM 3306 N N . GLY B 1 22 ? 2.746 -17.453 -1.812 1 91.62 22 GLY B N 1
ATOM 3307 C CA . GLY B 1 22 ? 3.723 -17.453 -2.891 1 91.62 22 GLY B CA 1
ATOM 3308 C C . GLY B 1 22 ? 4.848 -16.453 -2.688 1 91.62 22 GLY B C 1
ATOM 3309 O O . GLY B 1 22 ? 5.66 -16.234 -3.586 1 91.62 22 GLY B O 1
ATOM 3310 N N . HIS B 1 23 ? 4.965 -15.82 -1.538 1 91.75 23 HIS B N 1
ATOM 3311 C CA . HIS B 1 23 ? 6.023 -14.859 -1.266 1 91.75 23 HIS B CA 1
ATOM 3312 C C . HIS B 1 23 ? 7.383 -15.539 -1.164 1 91.75 23 HIS B C 1
ATOM 3314 O O . HIS B 1 23 ? 7.469 -16.703 -0.77 1 91.75 23 HIS B O 1
ATOM 3320 N N . ALA B 1 24 ? 8.352 -14.852 -1.531 1 93.81 24 ALA B N 1
ATOM 3321 C CA . ALA B 1 24 ? 9.719 -15.359 -1.434 1 93.81 24 ALA B CA 1
ATOM 3322 C C . ALA B 1 24 ? 10.227 -15.297 0.005 1 93.81 24 ALA B C 1
ATOM 3324 O O . ALA B 1 24 ? 10.602 -14.234 0.496 1 93.81 24 ALA B O 1
ATOM 3325 N N . TYR B 1 25 ? 10.281 -16.484 0.631 1 92.5 25 TYR B N 1
ATOM 3326 C CA . TYR B 1 25 ? 10.703 -16.516 2.027 1 92.5 25 TYR B CA 1
ATOM 3327 C C . TYR B 1 25 ? 11.953 -17.375 2.201 1 92.5 25 TYR B C 1
ATOM 3329 O O . TYR B 1 25 ? 12.438 -17.562 3.32 1 92.5 25 TYR B O 1
ATOM 3337 N N . HIS B 1 26 ? 12.43 -17.922 1.117 1 92.62 26 HIS B N 1
ATOM 3338 C CA . HIS B 1 26 ? 13.656 -18.703 1.195 1 92.62 26 HIS B CA 1
ATOM 3339 C C . HIS B 1 26 ? 14.852 -17.812 1.516 1 92.62 26 HIS B C 1
ATOM 3341 O O . HIS B 1 26 ? 14.711 -16.594 1.656 1 92.62 26 HIS B O 1
ATOM 3347 N N . GLU B 1 27 ? 16.016 -18.469 1.715 1 92.12 27 GLU B N 1
ATOM 3348 C CA . GLU B 1 27 ? 17.219 -17.719 2.051 1 92.12 27 GLU B CA 1
ATOM 3349 C C . GLU B 1 27 ? 17.734 -16.922 0.851 1 92.12 27 GLU B C 1
ATOM 3351 O O . GLU B 1 27 ? 17.594 -17.359 -0.294 1 92.12 27 GLU B O 1
ATOM 3356 N N . LEU B 1 28 ? 18.281 -15.828 1.243 1 92.81 28 LEU B N 1
ATOM 3357 C CA . LEU B 1 28 ? 18.984 -15.086 0.199 1 92.81 28 LEU B CA 1
ATOM 3358 C C . LEU B 1 28 ? 20.125 -15.914 -0.37 1 92.81 28 LEU B C 1
ATOM 3360 O O . LEU B 1 28 ? 20.984 -16.391 0.378 1 92.81 28 LEU B O 1
ATOM 3364 N N . PRO B 1 29 ? 20.109 -16.078 -1.648 1 90.88 29 PRO B N 1
ATOM 3365 C CA . PRO B 1 29 ? 21.219 -16.812 -2.242 1 90.88 29 PRO B CA 1
ATOM 3366 C C . PRO B 1 29 ? 22.578 -16.172 -1.954 1 90.88 29 PRO B C 1
ATOM 3368 O O . PRO B 1 29 ? 22.656 -14.945 -1.793 1 90.88 29 PRO B O 1
ATOM 3371 N N . GLY B 1 30 ? 23.625 -16.984 -1.973 1 89.25 30 GLY B N 1
ATOM 3372 C CA . GLY B 1 30 ? 24.953 -16.547 -1.582 1 89.25 30 GLY B CA 1
ATOM 3373 C C . GLY B 1 30 ? 25.422 -15.32 -2.35 1 89.25 30 GLY B C 1
ATOM 3374 O O . GLY B 1 30 ? 26.016 -14.406 -1.773 1 89.25 30 GLY B O 1
ATOM 3375 N N . GLY B 1 31 ? 25.109 -15.281 -3.572 1 90.25 31 GLY B N 1
ATOM 3376 C CA . GLY B 1 31 ? 25.531 -14.164 -4.41 1 90.25 31 GLY B CA 1
ATOM 3377 C C . GLY B 1 31 ? 24.828 -12.867 -4.082 1 90.25 31 GLY B C 1
ATOM 3378 O O . GLY B 1 31 ? 25.281 -11.789 -4.48 1 90.25 31 GLY B O 1
ATOM 3379 N N . LEU B 1 32 ? 23.797 -12.93 -3.318 1 95.25 32 LEU B N 1
ATOM 3380 C CA . LEU B 1 32 ? 23 -11.742 -3.025 1 95.25 32 LEU B CA 1
ATOM 3381 C C . LEU B 1 32 ? 23.109 -11.359 -1.554 1 95.25 32 LEU B C 1
ATOM 3383 O O . LEU B 1 32 ? 22.703 -10.266 -1.159 1 95.25 32 LEU B O 1
ATOM 3387 N N . GLU B 1 33 ? 23.719 -12.148 -0.737 1 93 33 GLU B N 1
ATOM 3388 C CA . GLU B 1 33 ? 23.734 -11.992 0.714 1 93 33 GLU B CA 1
ATOM 3389 C C . GLU B 1 33 ? 24.469 -10.719 1.123 1 93 33 GLU B C 1
ATOM 3391 O O . GLU B 1 33 ? 24.188 -10.156 2.186 1 93 33 GLU B O 1
ATOM 3396 N N . GLY B 1 34 ? 25.281 -10.258 0.274 1 95.06 34 GLY B N 1
ATOM 3397 C CA . GLY B 1 34 ? 26.062 -9.062 0.57 1 95.06 34 GLY B CA 1
ATOM 3398 C C . GLY B 1 34 ? 25.203 -7.832 0.78 1 95.06 34 GLY B C 1
ATOM 3399 O O . GLY B 1 34 ? 25.625 -6.871 1.423 1 95.06 34 GLY B O 1
ATOM 3400 N N . VAL B 1 35 ? 24 -7.898 0.28 1 97.5 35 VAL B N 1
ATOM 3401 C CA . VAL B 1 35 ? 23.125 -6.746 0.393 1 97.5 35 VAL B CA 1
ATOM 3402 C C . VAL B 1 35 ? 22.828 -6.469 1.864 1 97.5 35 VAL B C 1
ATOM 3404 O O . VAL B 1 35 ? 22.703 -5.309 2.271 1 97.5 35 VAL B O 1
ATOM 3407 N N . VAL B 1 36 ? 22.734 -7.48 2.693 1 97.94 36 VAL B N 1
ATOM 3408 C CA . VAL B 1 36 ? 22.359 -7.352 4.098 1 97.94 36 VAL B CA 1
ATOM 3409 C C . VAL B 1 36 ? 23.438 -6.582 4.855 1 97.94 36 VAL B C 1
ATOM 3411 O O . VAL B 1 36 ? 23.141 -5.656 5.605 1 97.94 36 VAL B O 1
ATOM 3414 N N . ASN B 1 37 ? 24.672 -6.898 4.547 1 97.06 37 ASN B N 1
ATOM 3415 C CA . ASN B 1 37 ? 25.781 -6.219 5.199 1 97.06 37 ASN B CA 1
ATOM 3416 C C . ASN B 1 37 ? 25.891 -4.766 4.75 1 97.06 37 ASN B C 1
ATOM 3418 O O . ASN B 1 37 ? 26.438 -3.928 5.473 1 97.06 37 ASN B O 1
ATOM 3422 N N . LYS B 1 38 ? 25.328 -4.465 3.645 1 98.12 38 LYS B N 1
ATOM 3423 C CA . LYS B 1 38 ? 25.469 -3.133 3.062 1 98.12 38 LYS B CA 1
ATOM 3424 C C . LYS B 1 38 ? 24.281 -2.25 3.439 1 98.12 38 LYS B C 1
ATOM 3426 O O . LYS B 1 38 ? 24.234 -1.074 3.068 1 98.12 38 LYS B O 1
ATOM 3431 N N . LEU B 1 39 ? 23.359 -2.742 4.195 1 98.44 39 LEU B N 1
ATOM 3432 C CA . LEU B 1 39 ? 22.141 -2.01 4.504 1 98.44 39 LEU B CA 1
ATOM 3433 C C . LEU B 1 39 ? 22.453 -0.646 5.105 1 98.44 39 LEU B C 1
ATOM 3435 O O . LEU B 1 39 ? 21.875 0.365 4.707 1 98.44 39 LEU B O 1
ATOM 3439 N N . PRO B 1 40 ? 23.453 -0.5 6.07 1 98.38 40 PRO B N 1
ATOM 3440 C CA . PRO B 1 40 ? 23.766 0.832 6.594 1 98.38 40 PRO B CA 1
ATOM 3441 C C . PRO B 1 40 ? 24.328 1.769 5.523 1 98.38 40 PRO B C 1
ATOM 3443 O O . PRO B 1 40 ? 23.953 2.947 5.48 1 98.38 40 PRO B O 1
ATOM 3446 N N . THR B 1 41 ? 25.141 1.199 4.645 1 98.38 41 THR B N 1
ATOM 3447 C CA . THR B 1 41 ? 25.703 1.993 3.557 1 98.38 41 THR B CA 1
ATOM 3448 C C . THR B 1 41 ? 24.609 2.439 2.59 1 98.38 41 THR B C 1
ATOM 3450 O O . THR B 1 41 ? 24.594 3.592 2.152 1 98.38 41 THR B O 1
ATOM 3453 N N . ILE B 1 42 ? 23.719 1.541 2.297 1 98.38 42 ILE B N 1
ATOM 3454 C CA . ILE B 1 42 ? 22.594 1.86 1.42 1 98.38 42 ILE B CA 1
ATOM 3455 C C . ILE B 1 42 ? 21.75 2.959 2.051 1 98.38 42 ILE B C 1
ATOM 3457 O O . ILE B 1 42 ? 21.328 3.896 1.368 1 98.38 42 ILE B O 1
ATOM 3461 N N . TRP B 1 43 ? 21.531 2.84 3.363 1 98 43 TRP B N 1
ATOM 3462 C CA . TRP B 1 43 ? 20.766 3.85 4.09 1 98 43 TRP B CA 1
ATOM 3463 C C . TRP B 1 43 ? 21.391 5.227 3.928 1 98 43 TRP B C 1
ATOM 3465 O O . TRP B 1 43 ? 20.703 6.199 3.609 1 98 43 TRP B O 1
ATOM 3475 N N . HIS B 1 44 ? 22.656 5.324 4.094 1 96.94 44 HIS B N 1
ATOM 3476 C CA . HIS B 1 44 ? 23.359 6.602 4.039 1 96.94 44 HIS B CA 1
ATOM 3477 C C . HIS B 1 44 ? 23.375 7.16 2.621 1 96.94 44 HIS B C 1
ATOM 3479 O O . HIS B 1 44 ? 23.172 8.359 2.422 1 96.94 44 HIS B O 1
ATOM 3485 N N . ASP B 1 45 ? 23.562 6.289 1.647 1 97.12 45 ASP B N 1
ATOM 3486 C CA . ASP B 1 45 ? 23.562 6.723 0.254 1 97.12 45 ASP B CA 1
ATOM 3487 C C . ASP B 1 45 ? 22.188 7.254 -0.155 1 97.12 45 ASP B C 1
ATOM 3489 O O . ASP B 1 45 ? 22.094 8.289 -0.816 1 97.12 45 ASP B O 1
ATOM 3493 N N . CYS B 1 46 ? 21.203 6.535 0.293 1 96.06 46 CYS B N 1
ATOM 3494 C CA . CYS B 1 46 ? 19.844 6.934 -0.043 1 96.06 46 CYS B CA 1
ATOM 3495 C C . CYS B 1 46 ? 19.484 8.266 0.61 1 96.06 46 CYS B C 1
ATOM 3497 O O . CYS B 1 46 ? 18.75 9.07 0.025 1 96.06 46 CYS B O 1
ATOM 3499 N N . ASN B 1 47 ? 19.938 8.445 1.791 1 92.5 47 ASN B N 1
ATOM 3500 C CA . ASN B 1 47 ? 19.672 9.68 2.514 1 92.5 47 ASN B CA 1
ATOM 3501 C C . ASN B 1 47 ? 20.234 10.898 1.777 1 92.5 47 ASN B C 1
ATOM 3503 O O . ASN B 1 47 ? 19.75 12.016 1.947 1 92.5 47 ASN B O 1
ATOM 3507 N N . GLN B 1 48 ? 21.234 10.68 0.96 1 90.56 48 GLN B N 1
ATOM 3508 C CA . GLN B 1 48 ? 21.906 11.75 0.221 1 90.56 48 GLN B CA 1
ATOM 3509 C C . GLN B 1 48 ? 21.328 11.891 -1.186 1 90.56 48 GLN B C 1
ATOM 3511 O O . GLN B 1 48 ? 21.734 12.758 -1.953 1 90.56 48 GLN B O 1
ATOM 3516 N N . THR B 1 49 ? 20.406 11.047 -1.486 1 91.5 49 THR B N 1
ATOM 3517 C CA . THR B 1 49 ? 19.828 11.023 -2.824 1 91.5 49 THR B CA 1
ATOM 3518 C C . THR B 1 49 ? 18.391 11.539 -2.801 1 91.5 49 THR B C 1
ATOM 3520 O O . THR B 1 49 ? 17.594 11.141 -1.951 1 91.5 49 THR B O 1
ATOM 3523 N N . LYS B 1 50 ? 18.062 12.406 -3.713 1 88.56 50 LYS B N 1
ATOM 3524 C CA . LYS B 1 50 ? 16.688 12.867 -3.824 1 88.56 50 LYS B CA 1
ATOM 3525 C C . LYS B 1 50 ? 15.742 11.719 -4.18 1 88.56 50 LYS B C 1
ATOM 3527 O O . LYS B 1 50 ? 16.141 10.766 -4.852 1 88.56 50 LYS B O 1
ATOM 3532 N N . VAL B 1 51 ? 14.531 11.812 -3.781 1 89.62 51 VAL B N 1
ATOM 3533 C CA . VAL B 1 51 ? 13.547 10.758 -4.004 1 89.62 51 VAL B CA 1
ATOM 3534 C C . VAL B 1 51 ? 13.406 10.484 -5.5 1 89.62 51 VAL B C 1
ATOM 3536 O O . VAL B 1 51 ? 13.422 9.328 -5.93 1 89.62 51 VAL B O 1
ATOM 3539 N N . ARG B 1 52 ? 13.328 11.469 -6.273 1 88.88 52 ARG B N 1
ATOM 3540 C CA . ARG B 1 52 ? 13.156 11.328 -7.715 1 88.88 52 ARG B CA 1
ATOM 3541 C C . ARG B 1 52 ? 14.344 10.609 -8.344 1 88.88 52 ARG B C 1
ATOM 3543 O O . ARG B 1 52 ? 14.172 9.789 -9.25 1 88.88 52 ARG B O 1
ATOM 3550 N N . ASP B 1 53 ? 15.523 10.945 -7.895 1 93.19 53 ASP B N 1
ATOM 3551 C CA . ASP B 1 53 ? 16.734 10.32 -8.438 1 93.19 53 ASP B CA 1
ATOM 3552 C C . ASP B 1 53 ? 16.797 8.836 -8.07 1 93.19 53 ASP B C 1
ATOM 3554 O O . ASP B 1 53 ? 17.234 8.016 -8.875 1 93.19 53 ASP B O 1
ATOM 3558 N N . MET B 1 54 ? 16.375 8.555 -6.891 1 94.75 54 MET B N 1
ATOM 3559 C CA . MET B 1 54 ? 16.344 7.16 -6.473 1 94.75 54 MET B CA 1
ATOM 3560 C C . MET B 1 54 ? 15.328 6.371 -7.297 1 94.75 54 MET B C 1
ATOM 3562 O O . MET B 1 54 ? 15.602 5.238 -7.703 1 94.75 54 MET B O 1
ATOM 3566 N N . GLU B 1 55 ? 14.18 6.996 -7.512 1 94.81 55 GLU B N 1
ATOM 3567 C CA . GLU B 1 55 ? 13.164 6.348 -8.344 1 94.81 55 GLU B CA 1
ATOM 3568 C C . GLU B 1 55 ? 13.695 6.082 -9.75 1 94.81 55 GLU B C 1
ATOM 3570 O O . GLU B 1 55 ? 13.461 5.008 -10.312 1 94.81 55 GLU B O 1
ATOM 3575 N N . GLN B 1 56 ? 14.414 7.008 -10.305 1 95 56 GLN B N 1
ATOM 3576 C CA . GLN B 1 56 ? 14.992 6.844 -11.641 1 95 56 GLN B CA 1
ATOM 3577 C C . GLN B 1 56 ? 16.031 5.727 -11.656 1 95 56 GLN B C 1
ATOM 3579 O O . GLN B 1 56 ? 16.078 4.934 -12.594 1 95 56 GLN B O 1
ATOM 3584 N N . SER B 1 57 ? 16.844 5.719 -10.641 1 97.31 57 SER B N 1
ATOM 3585 C CA . SER B 1 57 ? 17.812 4.645 -10.531 1 97.31 57 SER B CA 1
ATOM 3586 C C . SER B 1 57 ? 17.141 3.283 -10.438 1 97.31 57 SER B C 1
ATOM 3588 O O . SER B 1 57 ? 17.578 2.32 -11.07 1 97.31 57 SER B O 1
ATOM 3590 N N . PHE B 1 58 ? 16.094 3.229 -9.656 1 98.12 58 PHE B N 1
ATOM 3591 C CA . PHE B 1 58 ? 15.32 2.004 -9.508 1 98.12 58 PHE B CA 1
ATOM 3592 C C . PHE B 1 58 ? 14.773 1.541 -10.852 1 98.12 58 PHE B C 1
ATOM 3594 O O . PHE B 1 58 ? 14.961 0.387 -11.242 1 98.12 58 PHE B O 1
ATOM 3601 N N . LYS B 1 59 ? 14.156 2.426 -11.578 1 97.25 59 LYS B N 1
ATOM 3602 C CA . LYS B 1 59 ? 13.578 2.133 -12.883 1 97.25 59 LYS B CA 1
ATOM 3603 C C . LYS B 1 59 ? 14.648 1.695 -13.875 1 97.25 59 LYS B C 1
ATOM 3605 O O . LYS B 1 59 ? 14.445 0.746 -14.641 1 97.25 59 LYS B O 1
ATOM 3610 N N . ARG B 1 60 ? 15.734 2.346 -13.828 1 97.75 60 ARG B N 1
ATOM 3611 C CA . ARG B 1 60 ? 16.828 2.041 -14.75 1 97.75 60 ARG B CA 1
ATOM 3612 C C . ARG B 1 60 ? 17.391 0.646 -14.492 1 97.75 60 ARG B C 1
ATOM 3614 O O . ARG B 1 60 ? 17.578 -0.132 -15.422 1 97.75 60 ARG B O 1
ATOM 3621 N N . GLU B 1 61 ? 17.656 0.345 -13.25 1 97.88 61 GLU B N 1
ATOM 3622 C CA . GLU B 1 61 ? 18.234 -0.953 -12.93 1 97.88 61 GLU B CA 1
ATOM 3623 C C . GLU B 1 61 ? 17.25 -2.084 -13.18 1 97.88 61 GLU B C 1
ATOM 3625 O O . GLU B 1 61 ? 17.641 -3.188 -13.57 1 97.88 61 GLU B O 1
ATOM 3630 N N . TRP B 1 62 ? 15.961 -1.798 -12.992 1 97.25 62 TRP B N 1
ATOM 3631 C CA . TRP B 1 62 ? 14.938 -2.771 -13.352 1 97.25 62 TRP B CA 1
ATOM 3632 C C . TRP B 1 62 ? 14.945 -3.039 -14.852 1 97.25 62 TRP B C 1
ATOM 3634 O O . TRP B 1 62 ? 14.938 -4.195 -15.281 1 97.25 62 TRP B O 1
ATOM 3644 N N . ALA B 1 63 ? 14.953 -1.989 -15.594 1 97.12 63 ALA B N 1
ATOM 3645 C CA . ALA B 1 63 ? 14.969 -2.107 -17.047 1 97.12 63 ALA B CA 1
ATOM 3646 C C . ALA B 1 63 ? 16.234 -2.828 -17.516 1 97.12 63 ALA B C 1
ATOM 3648 O O . ALA B 1 63 ? 16.172 -3.623 -18.469 1 97.12 63 ALA B O 1
ATOM 3649 N N . ASN B 1 64 ? 17.312 -2.529 -16.875 1 96.12 64 ASN B N 1
ATOM 3650 C CA . ASN B 1 64 ? 18.562 -3.189 -17.203 1 96.12 64 ASN B CA 1
ATOM 3651 C C . ASN B 1 64 ? 18.5 -4.688 -16.938 1 96.12 64 ASN B C 1
ATOM 3653 O O . ASN B 1 64 ? 19 -5.492 -17.734 1 96.12 64 ASN B O 1
ATOM 3657 N N . LEU B 1 65 ? 17.953 -4.977 -15.836 1 95.12 65 LEU B N 1
ATOM 3658 C CA . LEU B 1 65 ? 17.812 -6.387 -15.484 1 95.12 65 LEU B CA 1
ATOM 3659 C C . LEU B 1 65 ? 16.969 -7.129 -16.516 1 95.12 65 LEU B C 1
ATOM 3661 O O . LEU B 1 65 ? 17.234 -8.297 -16.812 1 95.12 65 LEU B O 1
ATOM 3665 N N . LEU B 1 66 ? 16 -6.445 -17.062 1 93.94 66 LEU B N 1
ATOM 3666 C CA . LEU B 1 66 ? 15.109 -7.016 -18.078 1 93.94 66 LEU B CA 1
ATOM 3667 C C . LEU B 1 66 ? 15.711 -6.898 -19.469 1 93.94 66 LEU B C 1
ATOM 3669 O O . LEU B 1 66 ? 15.172 -7.445 -20.438 1 93.94 66 LEU B O 1
ATOM 3673 N N . ASP B 1 67 ? 16.812 -6.207 -19.594 1 93.19 67 ASP B N 1
ATOM 3674 C CA . ASP B 1 67 ? 17.406 -5.891 -20.891 1 93.19 67 ASP B CA 1
ATOM 3675 C C . ASP B 1 67 ? 16.391 -5.266 -21.844 1 93.19 67 ASP B C 1
ATOM 3677 O O . ASP B 1 67 ? 16.188 -5.754 -22.953 1 93.19 67 ASP B O 1
ATOM 3681 N N . SER B 1 68 ? 15.703 -4.246 -21.312 1 95.88 68 SER B N 1
ATOM 3682 C CA . SER B 1 68 ? 14.656 -3.588 -22.094 1 95.88 68 SER B CA 1
ATOM 3683 C C . SER B 1 68 ? 14.977 -2.111 -22.312 1 95.88 68 SER B C 1
ATOM 3685 O O . SER B 1 68 ? 14.703 -1.28 -21.438 1 95.88 68 SER B O 1
ATOM 3687 N N . SER B 1 69 ? 15.422 -1.784 -23.484 1 95.12 69 SER B N 1
ATOM 3688 C CA . SER B 1 69 ? 15.664 -0.387 -23.828 1 95.12 69 SER B CA 1
ATOM 3689 C C . SER B 1 69 ? 14.352 0.383 -23.953 1 95.12 69 SER B C 1
ATOM 3691 O O . SER B 1 69 ? 14.305 1.587 -23.688 1 95.12 69 SER B O 1
ATOM 3693 N N . GLU B 1 70 ? 13.312 -0.303 -24.344 1 95.62 70 GLU B N 1
ATOM 3694 C CA . GLU B 1 70 ? 11.984 0.299 -24.453 1 95.62 70 GLU B CA 1
ATOM 3695 C C . GLU B 1 70 ? 11.484 0.785 -23.094 1 95.62 70 GLU B C 1
ATOM 3697 O O . GLU B 1 70 ? 10.984 1.903 -22.969 1 95.62 70 GLU B O 1
ATOM 3702 N N . LEU B 1 71 ? 11.688 -0.079 -22.125 1 96.12 71 LEU B N 1
ATOM 3703 C CA . LEU B 1 71 ? 11.25 0.294 -20.781 1 96.12 71 LEU B CA 1
ATOM 3704 C C . LEU B 1 71 ? 12.062 1.47 -20.25 1 96.12 71 LEU B C 1
ATOM 3706 O O . LEU B 1 71 ? 11.531 2.342 -19.562 1 96.12 71 LEU B O 1
ATOM 3710 N N . LEU B 1 72 ? 13.32 1.522 -20.562 1 94.5 72 LEU B N 1
ATOM 3711 C CA . LEU B 1 72 ? 14.203 2.59 -20.109 1 94.5 72 LEU B CA 1
ATOM 3712 C C . LEU B 1 72 ? 13.719 3.947 -20.609 1 94.5 72 LEU B C 1
ATOM 3714 O O . LEU B 1 72 ? 13.891 4.961 -19.938 1 94.5 72 LEU B O 1
ATOM 3718 N N . ARG B 1 73 ? 13.078 3.941 -21.719 1 94.06 73 ARG B N 1
ATOM 3719 C CA . ARG B 1 73 ? 12.672 5.191 -22.344 1 94.06 73 ARG B CA 1
ATOM 3720 C C . ARG B 1 73 ? 11.203 5.492 -22.062 1 94.06 73 ARG B C 1
ATOM 3722 O O . ARG B 1 73 ? 10.719 6.582 -22.375 1 94.06 73 ARG B O 1
ATOM 3729 N N . HIS B 1 74 ? 10.578 4.559 -21.516 1 96.19 74 HIS B N 1
ATOM 3730 C CA . HIS B 1 74 ? 9.133 4.707 -21.328 1 96.19 74 HIS B CA 1
ATOM 3731 C C . HIS B 1 74 ? 8.82 5.676 -20.203 1 96.19 74 HIS B C 1
ATOM 3733 O O . HIS B 1 74 ? 9.398 5.578 -19.109 1 96.19 74 HIS B O 1
ATOM 3739 N N . LYS B 1 75 ? 7.898 6.559 -20.359 1 94.44 75 LYS B N 1
ATOM 3740 C CA . LYS B 1 75 ? 7.625 7.66 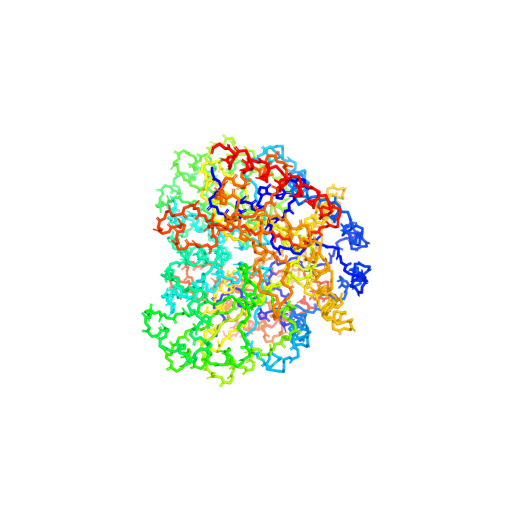-19.438 1 94.44 75 LYS B CA 1
ATOM 3741 C C . LYS B 1 75 ? 6.656 7.23 -18.344 1 94.44 75 LYS B C 1
ATOM 3743 O O . LYS B 1 75 ? 6.738 7.719 -17.203 1 94.44 75 LYS B O 1
ATOM 3748 N N . HIS B 1 76 ? 5.695 6.398 -18.688 1 97.25 76 HIS B N 1
ATOM 3749 C CA . HIS B 1 76 ? 4.609 6.066 -17.781 1 97.25 76 HIS B CA 1
ATOM 3750 C C . HIS B 1 76 ? 4.93 4.812 -16.969 1 97.25 76 HIS B C 1
ATOM 3752 O O . HIS B 1 76 ? 4.574 3.703 -17.375 1 97.25 76 HIS B O 1
ATOM 3758 N N . PHE B 1 77 ? 5.617 5.043 -15.922 1 97.12 77 PHE B N 1
ATOM 3759 C CA . PHE B 1 77 ? 6.191 4.043 -15.031 1 97.12 77 PHE B CA 1
ATOM 3760 C C . PHE B 1 77 ? 6.137 4.516 -13.586 1 97.12 77 PHE B C 1
ATOM 3762 O O . PHE B 1 77 ? 6.805 5.48 -13.211 1 97.12 77 PHE B O 1
ATOM 3769 N N . ARG B 1 78 ? 5.238 3.861 -12.711 1 96.56 78 ARG B N 1
ATOM 3770 C CA . ARG B 1 78 ? 5.098 4.238 -11.305 1 96.56 78 ARG B CA 1
ATOM 3771 C C . ARG B 1 78 ? 5.488 3.084 -10.391 1 96.56 78 ARG B C 1
ATOM 3773 O O . ARG B 1 78 ? 5.406 1.918 -10.781 1 96.56 78 ARG B O 1
ATOM 3780 N N . VAL B 1 79 ? 5.914 3.447 -9.18 1 96.69 79 VAL B N 1
ATOM 3781 C CA . VAL B 1 79 ? 6.312 2.475 -8.172 1 96.69 79 VAL B CA 1
ATOM 3782 C C . VAL B 1 79 ? 5.371 2.562 -6.969 1 96.69 79 VAL B C 1
ATOM 3784 O O . VAL B 1 79 ? 5.039 3.66 -6.512 1 96.69 79 VAL B O 1
ATOM 3787 N N . SER B 1 80 ? 4.848 1.436 -6.543 1 95.25 80 SER B N 1
ATOM 3788 C CA . SER B 1 80 ? 3.977 1.362 -5.375 1 95.25 80 SER B CA 1
ATOM 3789 C C . SER B 1 80 ? 4.457 0.3 -4.395 1 95.25 80 SER B C 1
ATOM 3791 O O . SER B 1 80 ? 5.363 -0.475 -4.703 1 95.25 80 SER B O 1
ATOM 3793 N N . PRO B 1 81 ? 3.883 0.205 -3.236 1 94.56 81 PRO B N 1
ATOM 3794 C CA . PRO B 1 81 ? 4.426 -0.672 -2.197 1 94.56 81 PRO B CA 1
ATOM 3795 C C . PRO B 1 81 ? 4.25 -2.154 -2.525 1 94.56 81 PRO B C 1
ATOM 3797 O O . PRO B 1 81 ? 5.137 -2.963 -2.238 1 94.56 81 PRO B O 1
ATOM 3800 N N . THR B 1 82 ? 3.027 -2.498 -3.051 1 95.5 82 THR B N 1
ATOM 3801 C CA . THR B 1 82 ? 2.77 -3.906 -3.33 1 95.5 82 THR B CA 1
ATOM 3802 C C . THR B 1 82 ? 2.053 -4.07 -4.668 1 95.5 82 THR B C 1
ATOM 3804 O O . THR B 1 82 ? 1.431 -3.127 -5.164 1 95.5 82 THR B O 1
ATOM 3807 N N . ALA B 1 83 ? 2.127 -5.266 -5.176 1 96.88 83 ALA B N 1
ATOM 3808 C CA . ALA B 1 83 ? 1.384 -5.57 -6.395 1 96.88 83 ALA B CA 1
ATOM 3809 C C . ALA B 1 83 ? -0.119 -5.426 -6.172 1 96.88 83 ALA B C 1
ATOM 3811 O O . ALA B 1 83 ? -0.848 -4.992 -7.066 1 96.88 83 ALA B O 1
ATOM 3812 N N . SER B 1 84 ? -0.558 -5.793 -5.008 1 95.94 84 SER B N 1
ATOM 3813 C CA . SER B 1 84 ? -1.977 -5.656 -4.699 1 95.94 84 SER B CA 1
ATOM 3814 C C . SER B 1 84 ? -2.416 -4.199 -4.746 1 95.94 84 SER B C 1
ATOM 3816 O O . SER B 1 84 ? -3.523 -3.893 -5.191 1 95.94 84 SER B O 1
ATOM 3818 N N . ASN B 1 85 ? -1.57 -3.336 -4.281 1 96 85 ASN B N 1
ATOM 3819 C CA . ASN B 1 85 ? -1.868 -1.911 -4.387 1 96 85 ASN B CA 1
ATOM 3820 C C . ASN B 1 85 ? -1.951 -1.463 -5.844 1 96 85 ASN B C 1
ATOM 3822 O O . ASN B 1 85 ? -2.826 -0.676 -6.207 1 96 85 ASN B O 1
ATOM 3826 N N . SER B 1 86 ? -1.052 -1.949 -6.613 1 97.62 86 SER B N 1
ATOM 3827 C CA . SER B 1 86 ? -1.066 -1.644 -8.039 1 97.62 86 SER B CA 1
ATOM 3828 C C . SER B 1 86 ? -2.352 -2.135 -8.695 1 97.62 86 SER B C 1
ATOM 3830 O O . SER B 1 86 ? -2.982 -1.401 -9.461 1 97.62 86 SER B O 1
ATOM 3832 N N . ILE B 1 87 ? -2.711 -3.314 -8.359 1 98.06 87 ILE B N 1
ATOM 3833 C CA . ILE B 1 87 ? -3.908 -3.916 -8.93 1 98.06 87 ILE B CA 1
ATOM 3834 C C . ILE B 1 87 ? -5.141 -3.121 -8.508 1 98.06 87 ILE B C 1
ATOM 3836 O O . ILE B 1 87 ? -6.066 -2.93 -9.297 1 98.06 87 ILE B O 1
ATOM 3840 N N . ASP B 1 88 ? -5.141 -2.709 -7.328 1 96.94 88 ASP B N 1
ATOM 3841 C CA . ASP B 1 88 ? -6.266 -1.928 -6.824 1 96.94 88 ASP B CA 1
ATOM 3842 C C . ASP B 1 88 ? -6.422 -0.623 -7.602 1 96.94 88 ASP B C 1
ATOM 3844 O O . ASP B 1 88 ? -7.539 -0.222 -7.934 1 96.94 88 ASP B O 1
ATOM 3848 N N . ILE B 1 89 ? -5.359 0.061 -7.855 1 97.06 89 ILE B N 1
ATOM 3849 C CA . ILE B 1 89 ? -5.363 1.295 -8.633 1 97.06 89 ILE B CA 1
ATOM 3850 C C . ILE B 1 89 ? -5.832 1.006 -10.055 1 97.06 89 ILE B C 1
ATOM 3852 O O . ILE B 1 89 ? -6.66 1.735 -10.602 1 97.06 89 ILE B O 1
ATOM 3856 N N . VAL B 1 90 ? -5.332 -0.069 -10.617 1 98.62 90 VAL B N 1
ATOM 3857 C CA . VAL B 1 90 ? -5.684 -0.447 -11.984 1 98.62 90 VAL B CA 1
ATOM 3858 C C . VAL B 1 90 ? -7.164 -0.808 -12.055 1 98.62 90 VAL B C 1
ATOM 3860 O O . VAL B 1 90 ? -7.859 -0.428 -13 1 98.62 90 VAL B O 1
ATOM 3863 N N . ALA B 1 91 ? -7.617 -1.525 -11.062 1 98.38 91 ALA B N 1
ATOM 3864 C CA . ALA B 1 91 ? -9.031 -1.891 -11.016 1 98.38 91 ALA B CA 1
ATOM 3865 C C . ALA B 1 91 ? -9.914 -0.649 -10.984 1 98.38 91 ALA B C 1
ATOM 3867 O O . ALA B 1 91 ? -10.969 -0.612 -11.625 1 98.38 91 ALA B O 1
ATOM 3868 N N . THR B 1 92 ? -9.5 0.345 -10.219 1 96.88 92 THR B N 1
ATOM 3869 C CA . THR B 1 92 ? -10.234 1.601 -10.156 1 96.88 92 THR B CA 1
ATOM 3870 C C . THR B 1 92 ? -10.305 2.262 -11.531 1 96.88 92 THR B C 1
ATOM 3872 O O . THR B 1 92 ? -11.359 2.746 -11.938 1 96.88 92 THR B O 1
ATOM 3875 N N . LEU B 1 93 ? -9.219 2.266 -12.219 1 98.19 93 LEU B N 1
ATOM 3876 C CA . LEU B 1 93 ? -9.156 2.824 -13.562 1 98.19 93 LEU B CA 1
ATOM 3877 C C . LEU B 1 93 ? -10.07 2.057 -14.516 1 98.19 93 LEU B C 1
ATOM 3879 O O . LEU B 1 93 ? -10.82 2.66 -15.281 1 98.19 93 LEU B O 1
ATOM 3883 N N . LEU B 1 94 ? -10.031 0.72 -14.453 1 98.69 94 LEU B N 1
ATOM 3884 C CA . LEU B 1 94 ? -10.781 -0.127 -15.375 1 98.69 94 LEU B CA 1
ATOM 3885 C C . LEU B 1 94 ? -12.281 0.029 -15.156 1 98.69 94 LEU B C 1
ATOM 3887 O O . LEU B 1 94 ? -13.062 0.012 -16.109 1 98.69 94 LEU B O 1
ATOM 3891 N N . ALA B 1 95 ? -12.633 0.178 -13.945 1 97.94 95 ALA B N 1
ATOM 3892 C CA . ALA B 1 95 ? -14.055 0.345 -13.633 1 97.94 95 ALA B CA 1
ATOM 3893 C C . ALA B 1 95 ? -14.633 1.559 -14.352 1 97.94 95 ALA B C 1
ATOM 3895 O O . ALA B 1 95 ? -15.805 1.559 -14.727 1 97.94 95 ALA B O 1
ATOM 3896 N N . GLU B 1 96 ? -13.844 2.531 -14.578 1 96.38 96 GLU B N 1
ATOM 3897 C CA . GLU B 1 96 ? -14.289 3.766 -15.211 1 96.38 96 GLU B CA 1
ATOM 3898 C C . GLU B 1 96 ? -14.133 3.691 -16.734 1 96.38 96 GLU B C 1
ATOM 3900 O O . GLU B 1 96 ? -14.984 4.195 -17.469 1 96.38 96 GLU B O 1
ATOM 3905 N N . ARG B 1 97 ? -13.156 2.986 -17.203 1 97.25 97 ARG B N 1
ATOM 3906 C CA . ARG B 1 97 ? -12.75 3.148 -18.594 1 97.25 97 ARG B CA 1
ATOM 3907 C C . ARG B 1 97 ? -13.078 1.903 -19.406 1 97.25 97 ARG B C 1
ATOM 3909 O O . ARG B 1 97 ? -13.406 1.999 -20.594 1 97.25 97 ARG B O 1
ATOM 3916 N N . ALA B 1 98 ? -12.898 0.803 -18.844 1 98.44 98 ALA B N 1
ATOM 3917 C CA . ALA B 1 98 ? -13.016 -0.495 -19.5 1 98.44 98 ALA B CA 1
ATOM 3918 C C . ALA B 1 98 ? -13.461 -1.573 -18.516 1 98.44 98 ALA B C 1
ATOM 3920 O O . ALA B 1 98 ? -12.711 -2.518 -18.234 1 98.44 98 ALA B O 1
ATOM 3921 N N . PRO B 1 99 ? -14.711 -1.506 -18.094 1 98.38 99 PRO B N 1
ATOM 3922 C CA . PRO B 1 99 ? -15.172 -2.199 -16.891 1 98.38 99 PRO B CA 1
ATOM 3923 C C . PRO B 1 99 ? -15.422 -3.688 -17.125 1 98.38 99 PRO B C 1
ATOM 3925 O O . PRO B 1 99 ? -15.5 -4.465 -16.172 1 98.38 99 PRO B O 1
ATOM 3928 N N . ARG B 1 100 ? -15.719 -4.152 -18.406 1 98.75 100 ARG B N 1
ATOM 3929 C CA . ARG B 1 100 ? -15.93 -5.574 -18.672 1 98.75 100 ARG B CA 1
ATOM 3930 C C . ARG B 1 100 ? -14.594 -6.301 -18.828 1 98.75 100 ARG B C 1
ATOM 3932 O O . ARG B 1 100 ? -13.977 -6.234 -19.891 1 98.75 100 ARG B O 1
ATOM 3939 N N . VAL B 1 101 ? -14.117 -7.098 -17.719 1 98.94 101 VAL B N 1
ATOM 3940 C CA . VAL B 1 101 ? -12.781 -7.684 -17.672 1 98.94 101 VAL B CA 1
ATOM 3941 C C . VAL B 1 101 ? -12.867 -9.188 -17.922 1 98.94 101 VAL B C 1
ATOM 3943 O O . VAL B 1 101 ? -13.609 -9.898 -17.25 1 98.94 101 VAL B O 1
ATOM 3946 N N . LEU B 1 102 ? -12.188 -9.625 -18.953 1 98.94 102 LEU B N 1
ATOM 3947 C CA . LEU B 1 102 ? -11.938 -11.047 -19.188 1 98.94 102 LEU B CA 1
ATOM 3948 C C . LEU B 1 102 ? -10.672 -11.492 -18.453 1 98.94 102 LEU B C 1
ATOM 3950 O O . LEU B 1 102 ? -9.562 -11.172 -18.891 1 98.94 102 LEU B O 1
ATOM 3954 N N . LEU B 1 103 ? -10.812 -12.203 -17.312 1 98.88 103 LEU B N 1
ATOM 3955 C CA . LEU B 1 103 ? -9.719 -12.586 -16.438 1 98.88 103 LEU B CA 1
ATOM 3956 C C . LEU B 1 103 ? -9.391 -14.07 -16.578 1 98.88 103 LEU B C 1
ATOM 3958 O O . LEU B 1 103 ? -10.281 -14.914 -16.516 1 98.88 103 LEU B O 1
ATOM 3962 N N . ILE B 1 104 ? -8.172 -14.359 -16.719 1 98.5 104 ILE B N 1
ATOM 3963 C CA . ILE B 1 104 ? -7.715 -15.727 -16.938 1 98.5 104 ILE B CA 1
ATOM 3964 C C . ILE B 1 104 ? -8.016 -16.578 -15.695 1 98.5 104 ILE B C 1
ATOM 3966 O O . ILE B 1 104 ? -7.934 -16.078 -14.57 1 98.5 104 ILE B O 1
ATOM 3970 N N . GLU B 1 105 ? -8.367 -17.797 -15.914 1 97.81 105 GLU B N 1
ATOM 3971 C CA . GLU B 1 105 ? -8.633 -18.797 -14.867 1 97.81 105 GLU B CA 1
ATOM 3972 C C . GLU B 1 105 ? -7.965 -20.125 -15.195 1 97.81 105 GLU B C 1
ATOM 3974 O O . GLU B 1 105 ? -8.023 -20.594 -16.344 1 97.81 105 GLU B O 1
ATOM 3979 N N . PRO B 1 106 ? -7.285 -20.859 -14.258 1 98.12 106 PRO B N 1
ATOM 3980 C CA . PRO B 1 106 ? -7.195 -20.484 -12.844 1 98.12 106 PRO B CA 1
ATOM 3981 C C . PRO B 1 106 ? -6.188 -19.359 -12.586 1 98.12 106 PRO B C 1
ATOM 3983 O O . PRO B 1 106 ? -5.227 -19.219 -13.344 1 98.12 106 PRO B O 1
ATOM 3986 N N . THR B 1 107 ? -6.43 -18.547 -11.602 1 98.38 107 THR B N 1
ATOM 3987 C CA . THR B 1 107 ? -5.488 -17.562 -11.102 1 98.38 107 THR B CA 1
ATOM 3988 C C . THR B 1 107 ? -5.785 -17.219 -9.641 1 98.38 107 THR B C 1
ATOM 3990 O O . THR B 1 107 ? -6.785 -17.672 -9.086 1 98.38 107 THR B O 1
ATOM 3993 N N . PHE B 1 108 ? -4.91 -16.531 -9.023 1 97.94 108 PHE B N 1
ATOM 3994 C CA . PHE B 1 108 ? -5.102 -16.156 -7.625 1 97.94 108 PHE B CA 1
ATOM 3995 C C . PHE B 1 108 ? -6.375 -15.336 -7.449 1 97.94 108 PHE B C 1
ATOM 3997 O O . PHE B 1 108 ? -6.617 -14.391 -8.195 1 97.94 108 PHE B O 1
ATOM 4004 N N . ASP B 1 109 ? -7.188 -15.641 -6.492 1 97.5 109 ASP B N 1
ATOM 4005 C CA . ASP B 1 109 ? -8.562 -15.156 -6.418 1 97.5 109 ASP B CA 1
ATOM 4006 C C . ASP B 1 109 ? -8.602 -13.68 -6.027 1 97.5 109 ASP B C 1
ATOM 4008 O O . ASP B 1 109 ? -9.609 -13 -6.25 1 97.5 109 ASP B O 1
ATOM 4012 N N . ASN B 1 110 ? -7.555 -13.117 -5.449 1 96.5 110 ASN B N 1
ATOM 4013 C CA . ASN B 1 110 ? -7.559 -11.719 -5.043 1 96.5 110 ASN B CA 1
ATOM 4014 C C . ASN B 1 110 ? -7.738 -10.789 -6.238 1 96.5 110 ASN B C 1
ATOM 4016 O O . ASN B 1 110 ? -8.289 -9.695 -6.102 1 96.5 110 ASN B O 1
ATOM 4020 N N . LEU B 1 111 ? -7.27 -11.227 -7.422 1 98.31 111 LEU B N 1
ATOM 4021 C CA . LEU B 1 111 ? -7.465 -10.422 -8.625 1 98.31 111 LEU B CA 1
ATOM 4022 C C . LEU B 1 111 ? -8.953 -10.219 -8.906 1 98.31 111 LEU B C 1
ATOM 4024 O O . LEU B 1 111 ? -9.398 -9.094 -9.125 1 98.31 111 LEU B O 1
ATOM 4028 N N . TYR B 1 112 ? -9.68 -11.336 -8.844 1 98.38 112 TYR B N 1
ATOM 4029 C CA . TYR B 1 112 ? -11.125 -11.281 -9.047 1 98.38 112 TYR B CA 1
ATOM 4030 C C . TYR B 1 112 ? -11.797 -10.422 -7.984 1 98.38 112 TYR B C 1
ATOM 4032 O O . TYR B 1 112 ? -12.617 -9.555 -8.305 1 98.38 112 TYR B O 1
ATOM 4040 N N . LEU B 1 113 ? -11.414 -10.617 -6.773 1 97.44 113 LEU B N 1
ATOM 4041 C CA . LEU B 1 113 ? -12.062 -9.938 -5.652 1 97.44 113 LEU B CA 1
ATOM 4042 C C . LEU B 1 113 ? -11.828 -8.438 -5.719 1 97.44 113 LEU B C 1
ATOM 4044 O O . LEU B 1 113 ? -12.758 -7.648 -5.492 1 97.44 113 LEU B O 1
ATOM 4048 N N . MET B 1 114 ? -10.625 -7.992 -6.016 1 97.12 114 MET B N 1
ATOM 4049 C CA . MET B 1 114 ? -10.297 -6.57 -6.105 1 97.12 114 MET B CA 1
ATOM 4050 C C . MET B 1 114 ? -11.008 -5.922 -7.289 1 97.12 114 MET B C 1
ATOM 4052 O O . MET B 1 114 ? -11.531 -4.812 -7.172 1 97.12 114 MET B O 1
ATOM 4056 N N . LEU B 1 115 ? -11.008 -6.641 -8.414 1 98.44 115 LEU B N 1
ATOM 4057 C CA . LEU B 1 115 ? -11.703 -6.121 -9.594 1 98.44 115 LEU B CA 1
ATOM 4058 C C . LEU B 1 115 ? -13.195 -5.953 -9.305 1 98.44 115 LEU B C 1
ATOM 4060 O O . LEU B 1 115 ? -13.773 -4.902 -9.594 1 98.44 115 LEU B O 1
ATOM 4064 N N . LYS B 1 116 ? -13.75 -6.957 -8.711 1 97.19 116 LYS B N 1
ATOM 4065 C CA . LYS B 1 116 ? -15.18 -6.926 -8.398 1 97.19 116 LYS B CA 1
ATOM 4066 C C . LYS B 1 116 ? -15.5 -5.816 -7.402 1 97.19 116 LYS B C 1
ATOM 4068 O O . LYS B 1 116 ? -16.484 -5.102 -7.555 1 97.19 116 LYS B O 1
ATOM 4073 N N . ARG B 1 117 ? -14.703 -5.723 -6.426 1 94.38 117 ARG B N 1
ATOM 4074 C CA . ARG B 1 117 ? -14.906 -4.723 -5.383 1 94.38 117 ARG B CA 1
ATOM 4075 C C . ARG B 1 117 ? -14.914 -3.314 -5.969 1 94.38 117 ARG B C 1
ATOM 4077 O O . ARG B 1 117 ? -15.633 -2.439 -5.488 1 94.38 117 ARG B O 1
ATOM 4084 N N . ARG B 1 118 ? -14.172 -3.072 -6.969 1 95.69 118 ARG B N 1
ATOM 4085 C CA . ARG B 1 118 ? -14.047 -1.735 -7.543 1 95.69 118 ARG B CA 1
ATOM 4086 C C . ARG B 1 118 ? -15.117 -1.495 -8.609 1 95.69 118 ARG B C 1
ATOM 4088 O O . ARG B 1 118 ? -15.195 -0.406 -9.18 1 95.69 118 ARG B O 1
ATOM 4095 N N . GLY B 1 119 ? -15.883 -2.537 -8.938 1 95.69 119 GLY B N 1
ATOM 4096 C CA . GLY B 1 119 ? -17.031 -2.312 -9.805 1 95.69 119 GLY B CA 1
ATOM 4097 C C . GLY B 1 119 ? -16.828 -2.863 -11.211 1 95.69 119 GLY B C 1
ATOM 4098 O O . GLY B 1 119 ? -17.625 -2.59 -12.102 1 95.69 119 GLY B O 1
ATOM 4099 N N . CYS B 1 120 ? -15.828 -3.662 -11.445 1 98.38 120 CYS B N 1
ATOM 4100 C CA . CYS B 1 120 ? -15.656 -4.309 -12.742 1 98.38 120 CYS B CA 1
ATOM 4101 C C . CYS B 1 120 ? -16.594 -5.496 -12.891 1 98.38 120 CYS B C 1
ATOM 4103 O O . CYS B 1 120 ? -16.969 -6.125 -11.898 1 98.38 120 CYS B O 1
ATOM 4105 N N . GLU B 1 121 ? -17.047 -5.684 -14.078 1 98.5 121 GLU B N 1
ATOM 4106 C CA . GLU B 1 121 ? -17.688 -6.941 -14.453 1 98.5 121 GLU B CA 1
ATOM 4107 C C . GLU B 1 121 ? -16.656 -7.965 -14.922 1 98.5 121 GLU B C 1
ATOM 4109 O O . GLU B 1 121 ? -15.969 -7.754 -15.93 1 98.5 121 GLU B O 1
ATOM 4114 N N . VAL B 1 122 ? -16.547 -9.094 -14.227 1 98.75 122 VAL B N 1
ATOM 4115 C CA . VAL B 1 122 ? -15.438 -10.008 -14.484 1 98.75 122 VAL B CA 1
ATOM 4116 C C . VAL B 1 122 ? -15.977 -11.328 -15.031 1 98.75 122 VAL B C 1
ATOM 4118 O O . VAL B 1 122 ? -16.859 -11.938 -14.438 1 98.75 122 VAL B O 1
ATOM 4121 N N . SER B 1 123 ? -15.469 -11.75 -16.188 1 98.56 123 SER B N 1
ATOM 4122 C CA . SER B 1 123 ? -15.773 -13.039 -16.797 1 98.56 123 SER B CA 1
ATOM 4123 C C . SER B 1 123 ? -14.516 -13.898 -16.938 1 98.56 123 SER B C 1
ATOM 4125 O O . SER B 1 123 ? -13.414 -13.367 -17.078 1 98.56 123 SER B O 1
ATOM 4127 N N . PRO B 1 124 ? -14.711 -15.195 -16.906 1 98.44 124 PRO B N 1
ATOM 4128 C CA . PRO B 1 124 ? -13.547 -16.078 -16.922 1 98.44 124 PRO B CA 1
ATOM 4129 C C . PRO B 1 124 ? -13.07 -16.406 -18.328 1 98.44 124 PRO B C 1
ATOM 4131 O O . PRO B 1 124 ? -13.898 -16.609 -19.234 1 98.44 124 PRO B O 1
ATOM 4134 N N . LEU B 1 125 ? -11.812 -16.375 -18.531 1 98.62 125 LEU B N 1
ATOM 4135 C CA . LEU B 1 125 ? -11.141 -16.984 -19.688 1 98.62 125 LEU B CA 1
ATOM 4136 C C . LEU B 1 125 ? -10.391 -18.25 -19.266 1 98.62 125 LEU B C 1
ATOM 4138 O O . LEU B 1 125 ? -9.391 -18.172 -18.562 1 98.62 125 LEU B O 1
ATOM 4142 N N . ASN B 1 126 ? -10.828 -19.312 -19.781 1 97.88 126 ASN B N 1
ATOM 4143 C CA . ASN B 1 126 ? -10.195 -20.578 -19.438 1 97.88 126 ASN B CA 1
ATOM 4144 C C . ASN B 1 126 ? -8.797 -20.672 -20.031 1 97.88 126 ASN B C 1
ATOM 4146 O O . ASN B 1 126 ? -8.617 -20.562 -21.234 1 97.88 126 ASN B O 1
ATOM 4150 N N . GLU B 1 127 ? -7.82 -20.953 -19.203 1 97.44 127 GLU B N 1
ATOM 4151 C CA . GLU B 1 127 ? -6.434 -20.984 -19.641 1 97.44 127 GLU B CA 1
ATOM 4152 C C . GLU B 1 127 ? -6.223 -22.078 -20.703 1 97.44 127 GLU B C 1
ATOM 4154 O O . GLU B 1 127 ? -5.535 -21.844 -21.703 1 97.44 127 GLU B O 1
ATOM 4159 N N . GLN B 1 128 ? -6.801 -23.234 -20.469 1 96.06 128 GLN B N 1
ATOM 4160 C CA . GLN B 1 128 ? -6.617 -24.328 -21.406 1 96.06 128 GLN B CA 1
ATOM 4161 C C . GLN B 1 128 ? -7.176 -23.984 -22.781 1 96.06 128 GLN B C 1
ATOM 4163 O O . GLN B 1 128 ? -6.562 -24.312 -23.812 1 96.06 128 GLN B O 1
ATOM 4168 N N . LEU B 1 129 ? -8.305 -23.375 -22.781 1 97 129 LEU B N 1
ATOM 4169 C CA . LEU B 1 129 ? -8.891 -22.938 -24.047 1 97 129 LEU B CA 1
ATOM 4170 C C . LEU B 1 129 ? -7.98 -21.938 -24.734 1 97 129 LEU B C 1
ATOM 4172 O O . LEU B 1 129 ? -7.824 -21.969 -25.969 1 97 129 LEU B O 1
ATOM 4176 N N . MET B 1 130 ? -7.43 -21.078 -24 1 96.06 130 MET B N 1
ATOM 4177 C CA . MET B 1 130 ? -6.531 -20.062 -24.547 1 96.06 130 MET B CA 1
ATOM 4178 C C . MET B 1 130 ? -5.289 -20.719 -25.156 1 96.06 130 MET B C 1
ATOM 4180 O O . MET B 1 130 ? -4.863 -20.375 -26.25 1 96.06 130 MET B O 1
ATOM 4184 N N . ILE B 1 131 ? -4.73 -21.656 -24.406 1 93.62 131 ILE B N 1
ATOM 4185 C CA . ILE B 1 131 ? -3.549 -22.391 -24.875 1 93.62 131 ILE B CA 1
ATOM 4186 C C . ILE B 1 131 ? -3.854 -23.094 -26.188 1 93.62 131 ILE B C 1
ATOM 4188 O O . ILE B 1 131 ? -3.092 -22.969 -27.156 1 93.62 131 ILE B O 1
ATOM 4192 N N . GLU B 1 132 ? -4.918 -23.703 -26.25 1 95.31 132 GLU B N 1
ATOM 4193 C CA . GLU B 1 132 ? -5.328 -24.422 -27.453 1 95.31 132 GLU B CA 1
ATOM 4194 C C . GLU B 1 132 ? -5.512 -23.453 -28.625 1 95.31 132 GLU B C 1
ATOM 4196 O O . GLU B 1 132 ? -5.07 -23.734 -29.75 1 95.31 132 GLU B O 1
ATOM 4201 N N . ALA B 1 133 ? -6.164 -22.391 -28.344 1 95.69 133 ALA B N 1
ATOM 4202 C CA . ALA B 1 133 ? -6.41 -21.391 -29.391 1 95.69 133 ALA B CA 1
ATOM 4203 C C . ALA B 1 133 ? -5.098 -20.828 -29.922 1 95.69 133 ALA B C 1
ATOM 4205 O O . ALA B 1 133 ? -4.945 -20.641 -31.125 1 95.69 133 ALA B O 1
ATOM 4206 N N . ILE B 1 134 ? -4.184 -20.5 -29 1 90.38 134 ILE B N 1
ATOM 4207 C CA . ILE B 1 134 ? -2.885 -19.953 -29.406 1 90.38 134 ILE B CA 1
ATOM 4208 C C . ILE B 1 134 ? -2.125 -20.984 -30.234 1 90.38 134 ILE B C 1
ATOM 4210 O O . ILE B 1 134 ? -1.554 -20.656 -31.266 1 90.38 134 ILE B O 1
ATOM 4214 N N . ASP B 1 135 ? -2.152 -22.219 -29.891 1 89.31 135 ASP B N 1
ATOM 4215 C CA . ASP B 1 135 ? -1.448 -23.297 -30.578 1 89.31 135 ASP B CA 1
ATOM 4216 C C . ASP B 1 135 ? -2.012 -23.516 -31.984 1 89.31 135 ASP B C 1
ATOM 4218 O O . ASP B 1 135 ? -1.279 -23.891 -32.906 1 89.31 135 ASP B O 1
ATOM 4222 N N . GLN B 1 136 ? -3.248 -23.25 -32.125 1 92.94 136 GLN B N 1
ATOM 4223 C CA . GLN B 1 136 ? -3.92 -23.469 -33.406 1 92.94 136 GLN B CA 1
ATOM 4224 C C . GLN B 1 136 ? -4.055 -22.172 -34.188 1 92.94 136 GLN B C 1
ATOM 4226 O O . GLN B 1 136 ? -4.742 -22.141 -35.219 1 92.94 136 GLN B O 1
ATOM 4231 N N . ASN B 1 137 ? -3.488 -21.203 -33.719 1 93.44 137 ASN B N 1
ATOM 4232 C CA . ASN B 1 137 ? -3.572 -19.891 -34.344 1 93.44 137 ASN B CA 1
ATOM 4233 C C . ASN B 1 137 ? -5.02 -19.422 -34.469 1 93.44 137 ASN B C 1
ATOM 4235 O O . ASN B 1 137 ? -5.426 -18.922 -35.531 1 93.44 137 ASN B O 1
ATOM 4239 N N . ARG B 1 138 ? -5.824 -19.641 -33.406 1 96.12 138 ARG B N 1
ATOM 4240 C CA . ARG B 1 138 ? -7.242 -19.297 -33.406 1 96.12 138 ARG B CA 1
ATOM 4241 C C . ARG B 1 138 ? -7.586 -18.391 -32.219 1 96.12 138 ARG B C 1
ATOM 4243 O O . ARG B 1 138 ? -8.68 -18.5 -31.656 1 96.12 138 ARG B O 1
ATOM 4250 N N . LEU B 1 139 ? -6.641 -17.625 -31.828 1 96.12 139 LEU B N 1
ATOM 4251 C CA . LEU B 1 139 ? -6.844 -16.766 -30.672 1 96.12 139 LEU B CA 1
ATOM 4252 C C . LEU B 1 139 ? -7.977 -15.773 -30.906 1 96.12 139 LEU B C 1
ATOM 4254 O O . LEU B 1 139 ? -8.812 -15.555 -30.031 1 96.12 139 LEU B O 1
ATOM 4258 N N . ALA B 1 140 ? -8.008 -15.172 -32.031 1 96.38 140 ALA B N 1
ATOM 4259 C CA . ALA B 1 140 ? -9.031 -14.195 -32.375 1 96.38 140 ALA B CA 1
ATOM 4260 C C . ALA B 1 140 ? -10.43 -14.812 -32.281 1 96.38 140 ALA B C 1
ATOM 4262 O O . ALA B 1 140 ? -11.359 -14.195 -31.766 1 96.38 140 ALA B O 1
ATOM 4263 N N . GLU B 1 141 ? -10.484 -16 -32.844 1 97 141 GLU B N 1
ATOM 4264 C CA . GLU B 1 141 ? -11.766 -16.703 -32.812 1 97 141 GLU B CA 1
ATOM 4265 C C . GLU B 1 141 ? -12.234 -16.938 -31.391 1 97 141 GLU B C 1
ATOM 4267 O O . GLU B 1 141 ? -13.406 -16.75 -31.062 1 97 141 GLU B O 1
ATOM 4272 N N . LEU B 1 142 ? -11.328 -17.344 -30.562 1 97.94 142 LEU B N 1
ATOM 4273 C CA . LEU B 1 142 ? -11.656 -17.562 -29.156 1 97.94 142 LEU B CA 1
ATOM 4274 C C . LEU B 1 142 ? -12.117 -16.266 -28.5 1 97.94 142 LEU B C 1
ATOM 4276 O O . LEU B 1 142 ? -13.195 -16.219 -27.906 1 97.94 142 LEU B O 1
ATOM 4280 N N . LEU B 1 143 ? -11.367 -15.188 -28.625 1 98.12 143 LEU B N 1
ATOM 4281 C CA . LEU B 1 143 ? -11.609 -13.945 -27.891 1 98.12 143 LEU B CA 1
ATOM 4282 C C . LEU B 1 143 ? -12.844 -13.234 -28.438 1 98.12 143 LEU B C 1
ATOM 4284 O O . LEU B 1 143 ? -13.562 -12.57 -27.688 1 98.12 143 LEU B O 1
ATOM 4288 N N . ASP B 1 144 ? -13.125 -13.43 -29.703 1 97.62 144 ASP B N 1
ATOM 4289 C CA . ASP B 1 144 ? -14.305 -12.812 -30.312 1 97.62 144 ASP B CA 1
ATOM 4290 C C . ASP B 1 144 ? -15.594 -13.398 -29.734 1 97.62 144 ASP B C 1
ATOM 4292 O O . ASP B 1 144 ? -16.656 -12.797 -29.875 1 97.62 144 ASP B O 1
ATOM 4296 N N . SER B 1 145 ? -15.414 -14.492 -29.141 1 97.19 145 SER B N 1
ATOM 4297 C CA . SER B 1 145 ? -16.594 -15.133 -28.578 1 97.19 145 SER B CA 1
ATOM 4298 C C . SER B 1 145 ? -16.969 -14.523 -27.234 1 97.19 145 SER B C 1
ATOM 4300 O O . SER B 1 145 ? -18.031 -14.828 -26.672 1 97.19 145 SER B O 1
ATOM 4302 N N . TYR B 1 146 ? -16.156 -13.68 -26.719 1 97.88 146 TYR B N 1
ATOM 4303 C CA . TYR B 1 146 ? -16.406 -13 -25.453 1 97.88 146 TYR B CA 1
ATOM 4304 C C . TYR B 1 146 ? -16.766 -11.531 -25.672 1 97.88 146 TYR B C 1
ATOM 4306 O O . TYR B 1 146 ? -16.312 -10.922 -26.641 1 97.88 146 TYR B O 1
ATOM 4314 N N . SER B 1 147 ? -17.609 -11.008 -24.797 1 97.94 147 SER B N 1
ATOM 4315 C CA . SER B 1 147 ? -17.812 -9.562 -24.719 1 97.94 147 SER B CA 1
ATOM 4316 C C . SER B 1 147 ? -17 -8.953 -23.578 1 97.94 147 SER B C 1
ATOM 4318 O O . SER B 1 147 ? -17.312 -9.164 -22.406 1 97.94 147 SER B O 1
ATOM 4320 N N . PHE B 1 148 ? -15.961 -8.227 -23.922 1 98.75 148 PHE B N 1
ATOM 4321 C CA . PHE B 1 148 ? -15.086 -7.648 -22.906 1 98.75 148 PHE B CA 1
ATOM 4322 C C . PHE B 1 148 ? -14.43 -6.371 -23.422 1 98.75 148 PHE B C 1
ATOM 4324 O O . PHE B 1 148 ? -14.398 -6.121 -24.625 1 98.75 148 PHE B O 1
ATOM 4331 N N . ASP B 1 149 ? -13.977 -5.531 -22.469 1 98.81 149 ASP B N 1
ATOM 4332 C CA . ASP B 1 149 ? -13.219 -4.312 -22.75 1 98.81 149 ASP B CA 1
ATOM 4333 C C . ASP B 1 149 ? -11.742 -4.492 -22.391 1 98.81 149 ASP B C 1
ATOM 4335 O O . ASP B 1 149 ? -10.883 -3.826 -22.984 1 98.81 149 ASP B O 1
ATOM 4339 N N . THR B 1 150 ? -11.469 -5.355 -21.406 1 98.94 150 THR B N 1
ATOM 4340 C CA . THR B 1 150 ? -10.133 -5.566 -20.875 1 98.94 150 THR B CA 1
ATOM 4341 C C . THR B 1 150 ? -9.789 -7.055 -20.844 1 98.94 150 THR B C 1
ATOM 4343 O O . THR B 1 150 ? -10.562 -7.867 -20.344 1 98.94 150 THR B O 1
ATOM 4346 N N . LEU B 1 151 ? -8.664 -7.395 -21.422 1 98.88 151 LEU B N 1
ATOM 4347 C CA . LEU B 1 151 ? -8.07 -8.719 -21.25 1 98.88 151 LEU B CA 1
ATOM 4348 C C . LEU B 1 151 ? -7.031 -8.711 -20.141 1 98.88 151 LEU B C 1
ATOM 4350 O O . LEU B 1 151 ? -6.031 -7.996 -20.219 1 98.88 151 LEU B O 1
ATOM 4354 N N . PHE B 1 152 ? -7.266 -9.43 -19.031 1 98.94 152 PHE B N 1
ATOM 4355 C CA . PHE B 1 152 ? -6.375 -9.477 -17.875 1 98.94 152 PHE B CA 1
ATOM 4356 C C . PHE B 1 152 ? -5.684 -10.836 -17.781 1 98.94 152 PHE B C 1
ATOM 4358 O O . PHE B 1 152 ? -6.32 -11.844 -17.469 1 98.94 152 PHE B O 1
ATOM 4365 N N . LEU B 1 153 ? -4.402 -10.859 -18 1 98.62 153 LEU B N 1
ATOM 4366 C CA . LEU B 1 153 ? -3.598 -12.078 -18 1 98.62 153 LEU B CA 1
ATOM 4367 C C . LEU B 1 153 ? -2.58 -12.062 -16.875 1 98.62 153 LEU B C 1
ATOM 4369 O O . LEU B 1 153 ? -2.217 -11 -16.375 1 98.62 153 LEU B O 1
ATOM 4373 N N . VAL B 1 154 ? -2.246 -13.211 -16.406 1 98.5 154 VAL B N 1
ATOM 4374 C CA . VAL B 1 154 ? -1.098 -13.445 -15.531 1 98.5 154 VAL B CA 1
ATOM 4375 C C . VAL B 1 154 ? -0.037 -14.25 -16.281 1 98.5 154 VAL B C 1
ATOM 4377 O O . VAL B 1 154 ? -0.315 -15.352 -16.766 1 98.5 154 VAL B O 1
ATOM 4380 N N . ASN B 1 155 ? 1.188 -13.695 -16.406 1 97.69 155 ASN B N 1
ATOM 4381 C CA . ASN B 1 155 ? 2.166 -14.32 -17.297 1 97.69 155 ASN B CA 1
ATOM 4382 C C . ASN B 1 155 ? 3.584 -14.195 -16.75 1 97.69 155 ASN B C 1
ATOM 4384 O O . ASN B 1 155 ? 4.172 -13.109 -16.766 1 97.69 155 ASN B O 1
ATOM 4388 N N . PRO B 1 156 ? 4.254 -15.336 -16.266 1 97.12 156 PRO B N 1
ATOM 4389 C CA . PRO B 1 156 ? 3.729 -16.703 -16.156 1 97.12 156 PRO B CA 1
ATOM 4390 C C . PRO B 1 156 ? 2.566 -16.812 -15.172 1 97.12 156 PRO B C 1
ATOM 4392 O O . PRO B 1 156 ? 2.504 -16.047 -14.195 1 97.12 156 PRO B O 1
ATOM 4395 N N . ASN B 1 157 ? 1.752 -17.75 -15.453 1 98.06 157 ASN B N 1
ATOM 4396 C CA . ASN B 1 157 ? 0.519 -17.812 -14.672 1 98.06 157 ASN B CA 1
ATOM 4397 C C . ASN B 1 157 ? 0.719 -18.562 -13.359 1 98.06 157 ASN B C 1
ATOM 4399 O O . ASN B 1 157 ? 1.308 -19.656 -13.344 1 98.06 157 ASN B O 1
ATOM 4403 N N . ASN B 1 158 ? 0.427 -17.984 -12.25 1 96.94 158 ASN B N 1
ATOM 4404 C CA . ASN B 1 158 ? 0.188 -18.641 -10.969 1 96.94 158 ASN B CA 1
ATOM 4405 C C . ASN B 1 158 ? -1.268 -19.078 -10.82 1 96.94 158 ASN B C 1
ATOM 4407 O O . ASN B 1 158 ? -2.166 -18.234 -10.75 1 96.94 158 ASN B O 1
ATOM 4411 N N . PRO B 1 159 ? -1.584 -20.344 -10.883 1 97.5 159 PRO B N 1
ATOM 4412 C CA . PRO B 1 159 ? -0.706 -21.344 -10.281 1 97.5 159 PRO B CA 1
ATOM 4413 C C . PRO B 1 159 ? -0.077 -22.281 -11.312 1 97.5 159 PRO B C 1
ATOM 4415 O O . PRO B 1 159 ? 0.734 -23.141 -10.961 1 97.5 159 PRO B O 1
ATOM 4418 N N . THR B 1 160 ? -0.345 -22.203 -12.586 1 97.88 160 THR B N 1
ATOM 4419 C CA . THR B 1 160 ? -0.144 -23.297 -13.531 1 97.88 160 THR B CA 1
ATOM 4420 C C . THR B 1 160 ? 1.283 -23.297 -14.07 1 97.88 160 THR B C 1
ATOM 4422 O O . THR B 1 160 ? 1.776 -24.312 -14.555 1 97.88 160 THR B O 1
ATOM 4425 N N . GLY B 1 161 ? 1.847 -22.109 -14.07 1 97.31 161 GLY B N 1
ATOM 4426 C CA . GLY B 1 161 ? 3.199 -21.984 -14.586 1 97.31 161 GLY B CA 1
ATOM 4427 C C . GLY B 1 161 ? 3.242 -21.766 -16.094 1 97.31 161 GLY B C 1
ATOM 4428 O O . GLY B 1 161 ? 4.316 -21.562 -16.656 1 97.31 161 GLY B O 1
ATOM 4429 N N . TYR B 1 162 ? 2.111 -21.719 -16.688 1 97.12 162 TYR B N 1
ATOM 4430 C CA . TYR B 1 162 ? 2.086 -21.516 -18.125 1 97.12 162 TYR B CA 1
ATOM 4431 C C . TYR B 1 162 ? 2.631 -20.141 -18.5 1 97.12 162 TYR B C 1
ATOM 4433 O O . TYR B 1 162 ? 2.332 -19.156 -17.828 1 97.12 162 TYR B O 1
ATOM 4441 N N . LEU B 1 163 ? 3.436 -20.141 -19.516 1 97.38 163 LEU B N 1
ATOM 4442 C CA . LEU B 1 163 ? 4.012 -18.906 -20.047 1 97.38 163 LEU B CA 1
ATOM 4443 C C . LEU B 1 163 ? 3.518 -18.641 -21.469 1 97.38 163 LEU B C 1
ATOM 4445 O O . LEU B 1 163 ? 3.693 -19.484 -22.359 1 97.38 163 LEU B O 1
ATOM 4449 N N . ILE B 1 164 ? 2.811 -17.562 -21.656 1 96.38 164 ILE B N 1
ATOM 4450 C CA . ILE B 1 164 ? 2.59 -17.062 -23 1 96.38 164 ILE B CA 1
ATOM 4451 C C . ILE B 1 164 ? 3.902 -16.531 -23.578 1 96.38 164 ILE B C 1
ATOM 4453 O O . ILE B 1 164 ? 4.418 -15.5 -23.125 1 96.38 164 ILE B O 1
ATOM 4457 N N . ARG B 1 165 ? 4.367 -17.188 -24.562 1 94.75 165 ARG B N 1
ATOM 4458 C CA . ARG B 1 165 ? 5.695 -16.906 -25.094 1 94.75 165 ARG B CA 1
ATOM 4459 C C . ARG B 1 165 ? 5.664 -15.688 -26.016 1 94.75 165 ARG B C 1
ATOM 4461 O O . ARG B 1 165 ? 4.594 -15.148 -26.312 1 94.75 165 ARG B O 1
ATOM 4468 N N . GLU B 1 166 ? 6.824 -15.289 -26.438 1 95.38 166 GLU B N 1
ATOM 4469 C CA . GLU B 1 166 ? 7.027 -14.016 -27.125 1 95.38 166 GLU B CA 1
ATOM 4470 C C . GLU B 1 166 ? 6.105 -13.891 -28.328 1 95.38 166 GLU B C 1
ATOM 4472 O O . GLU B 1 166 ? 5.363 -12.914 -28.453 1 95.38 166 GLU B O 1
ATOM 4477 N N . GLN B 1 167 ? 6.148 -14.875 -29.203 1 94.38 167 GLN B N 1
ATOM 4478 C CA . GLN B 1 167 ? 5.367 -14.805 -30.422 1 94.38 167 GLN B CA 1
ATOM 4479 C C . GLN B 1 167 ? 3.869 -14.82 -30.125 1 94.38 167 GLN B C 1
ATOM 4481 O O . GLN B 1 167 ? 3.094 -14.117 -30.781 1 94.38 167 GLN B O 1
ATOM 4486 N N . GLN B 1 168 ? 3.516 -15.617 -29.219 1 95.25 168 GLN B N 1
ATOM 4487 C CA . GLN B 1 168 ? 2.121 -15.672 -28.797 1 95.25 168 GLN B CA 1
ATOM 4488 C C . GLN B 1 168 ? 1.683 -14.344 -28.172 1 95.25 168 GLN B C 1
ATOM 4490 O O . GLN B 1 168 ? 0.567 -13.883 -28.422 1 95.25 168 GLN B O 1
ATOM 4495 N N . PHE B 1 169 ? 2.572 -13.758 -27.391 1 97.06 169 PHE B N 1
ATOM 4496 C CA . PHE B 1 169 ? 2.291 -12.492 -26.719 1 97.06 169 PHE B CA 1
ATOM 4497 C C . PHE B 1 169 ? 2.088 -11.375 -27.734 1 97.06 169 PHE B C 1
ATOM 4499 O O . PHE B 1 169 ? 1.205 -10.531 -27.562 1 97.06 169 PHE B O 1
ATOM 4506 N N . ILE B 1 170 ? 2.871 -11.383 -28.75 1 97 170 ILE B N 1
ATOM 4507 C CA . ILE B 1 170 ? 2.742 -10.398 -29.828 1 97 170 ILE B CA 1
ATOM 4508 C C . ILE B 1 170 ? 1.35 -10.492 -30.438 1 97 170 ILE B C 1
ATOM 4510 O O . ILE B 1 170 ? 0.694 -9.469 -30.672 1 97 170 ILE B O 1
ATOM 4514 N N . VAL B 1 171 ? 0.886 -11.703 -30.672 1 96.62 171 VAL B N 1
ATOM 4515 C CA . VAL B 1 171 ? -0.427 -11.93 -31.266 1 96.62 171 VAL B CA 1
ATOM 4516 C C . VAL B 1 171 ? -1.514 -11.383 -30.344 1 96.62 171 VAL B C 1
ATOM 4518 O O . VAL B 1 171 ? -2.473 -10.758 -30.797 1 96.62 171 VAL B O 1
ATOM 4521 N N . VAL B 1 172 ? -1.349 -11.57 -29.062 1 97.88 172 VAL B N 1
ATOM 4522 C CA . VAL B 1 172 ? -2.312 -11.094 -28.078 1 97.88 172 VAL B CA 1
ATOM 4523 C C . VAL B 1 172 ? -2.338 -9.57 -28.078 1 97.88 172 VAL B C 1
ATOM 4525 O O . VAL B 1 172 ? -3.41 -8.961 -28.094 1 97.88 172 VAL B O 1
ATOM 4528 N N . ALA B 1 173 ? -1.16 -8.953 -28.031 1 98.25 173 ALA B N 1
ATOM 4529 C CA . ALA B 1 173 ? -1.041 -7.496 -28 1 98.25 173 ALA B CA 1
ATOM 4530 C C . ALA B 1 173 ? -1.656 -6.875 -29.25 1 98.25 173 ALA B C 1
ATOM 4532 O O . ALA B 1 173 ? -2.375 -5.875 -29.172 1 98.25 173 ALA B O 1
ATOM 4533 N N . GLU B 1 174 ? -1.4 -7.477 -30.391 1 97.62 174 GLU B N 1
ATOM 4534 C CA . GLU B 1 174 ? -1.928 -6.98 -31.656 1 97.62 174 GLU B CA 1
ATOM 4535 C C . GLU B 1 174 ? -3.447 -7.105 -31.703 1 97.62 174 GLU B C 1
ATOM 4537 O O . GLU B 1 174 ? -4.133 -6.219 -32.219 1 97.62 174 GLU B O 1
ATOM 4542 N N . TYR B 1 175 ? -3.912 -8.211 -31.234 1 97.75 175 TYR B N 1
ATOM 4543 C CA . TYR B 1 175 ? -5.359 -8.375 -31.172 1 97.75 175 TYR B CA 1
ATOM 4544 C C . TYR B 1 175 ? -5.996 -7.258 -30.344 1 97.75 175 TYR B C 1
ATOM 4546 O O . TYR B 1 175 ? -6.98 -6.652 -30.781 1 97.75 175 TYR B O 1
ATOM 4554 N N . CYS B 1 176 ? -5.457 -7.012 -29.156 1 98.56 176 CYS B N 1
ATOM 4555 C CA . CYS B 1 176 ? -6.031 -6.008 -28.266 1 98.56 176 CYS B CA 1
ATOM 4556 C C . CYS B 1 176 ? -6.008 -4.629 -28.922 1 98.56 176 CYS B C 1
ATOM 4558 O O . CYS B 1 176 ? -6.965 -3.861 -28.781 1 98.56 176 CYS B O 1
ATOM 4560 N N . GLN B 1 177 ? -4.895 -4.367 -29.594 1 98.5 177 GLN B N 1
ATOM 4561 C CA . GLN B 1 177 ? -4.812 -3.102 -30.312 1 98.5 177 GLN B CA 1
ATOM 4562 C C . GLN B 1 177 ? -5.867 -3.023 -31.422 1 98.5 177 GLN B C 1
ATOM 4564 O O . GLN B 1 177 ? -6.602 -2.035 -31.516 1 98.5 177 GLN B O 1
ATOM 4569 N N . ARG B 1 178 ? -5.977 -4 -32.219 1 97.94 178 ARG B N 1
ATOM 4570 C CA . ARG B 1 178 ? -6.871 -4.027 -33.375 1 97.94 178 ARG B CA 1
ATOM 4571 C C . ARG B 1 178 ? -8.32 -3.852 -32.938 1 97.94 178 ARG B C 1
ATOM 4573 O O . ARG B 1 178 ? -9.109 -3.217 -33.656 1 97.94 178 ARG B O 1
ATOM 4580 N N . TYR B 1 179 ? -8.664 -4.398 -31.875 1 98.12 179 TYR B N 1
ATOM 4581 C CA . TYR B 1 179 ? -10.062 -4.414 -31.469 1 98.12 179 TYR B CA 1
ATOM 4582 C C . TYR B 1 179 ? -10.305 -3.441 -30.312 1 98.12 179 TYR B C 1
ATOM 4584 O O . TYR B 1 179 ? -11.336 -3.508 -29.641 1 98.12 179 TYR B O 1
ATOM 4592 N N . ASN B 1 180 ? -9.398 -2.604 -29.984 1 98 180 ASN B N 1
ATOM 4593 C CA . ASN B 1 180 ? -9.492 -1.522 -29.016 1 98 180 ASN B CA 1
ATOM 4594 C C . ASN B 1 180 ? -9.781 -2.055 -27.609 1 98 180 ASN B C 1
ATOM 4596 O O . ASN B 1 180 ? -10.711 -1.598 -26.953 1 98 180 ASN B O 1
ATOM 4600 N N . LYS B 1 181 ? -9.055 -3.117 -27.25 1 98.75 181 LYS B N 1
ATOM 4601 C CA . LYS B 1 181 ? -9.133 -3.676 -25.906 1 98.75 181 LYS B CA 1
ATOM 4602 C C . LYS B 1 181 ? -7.957 -3.215 -25.047 1 98.75 181 LYS B C 1
ATOM 4604 O O . LYS B 1 181 ? -6.863 -2.979 -25.562 1 98.75 181 LYS B O 1
ATOM 4609 N N . VAL B 1 182 ? -8.156 -3.066 -23.75 1 98.94 182 VAL B N 1
ATOM 4610 C CA . VAL B 1 182 ? -7.059 -2.842 -22.812 1 98.94 182 VAL B CA 1
ATOM 4611 C C . VAL B 1 182 ? -6.422 -4.176 -22.438 1 98.94 182 VAL B C 1
ATOM 4613 O O . VAL B 1 182 ? -7.121 -5.129 -22.078 1 98.94 182 VAL B O 1
ATOM 4616 N N . LEU B 1 183 ? -5.133 -4.297 -22.562 1 98.94 183 LEU B N 1
ATOM 4617 C CA . LEU B 1 183 ? -4.398 -5.48 -22.125 1 98.94 183 LEU B CA 1
ATOM 4618 C C . LEU B 1 183 ? -3.721 -5.234 -20.781 1 98.94 183 LEU B C 1
ATOM 4620 O O . LEU B 1 183 ? -2.869 -4.352 -20.656 1 98.94 183 LEU B O 1
ATOM 4624 N N . VAL B 1 184 ? -4.121 -5.938 -19.75 1 98.94 184 VAL B N 1
ATOM 4625 C CA . VAL B 1 184 ? -3.457 -5.91 -18.453 1 98.94 184 VAL B CA 1
ATOM 4626 C C . VAL B 1 184 ? -2.666 -7.199 -18.25 1 98.94 184 VAL B C 1
ATOM 4628 O O . VAL B 1 184 ? -3.197 -8.297 -18.438 1 98.94 184 VAL B O 1
ATOM 4631 N N . VAL B 1 185 ? -1.429 -7.086 -17.844 1 98.75 185 VAL B N 1
ATOM 4632 C CA . VAL B 1 185 ? -0.586 -8.258 -17.625 1 98.75 185 VAL B CA 1
ATOM 4633 C C . VAL B 1 185 ? 0.043 -8.188 -16.234 1 98.75 185 VAL B C 1
ATOM 4635 O O . VAL B 1 185 ? 0.82 -7.277 -15.938 1 98.75 185 VAL B O 1
ATOM 4638 N N . ASP B 1 186 ? -0.338 -9.07 -15.359 1 98.5 186 ASP B N 1
ATOM 4639 C CA . ASP B 1 186 ? 0.406 -9.32 -14.125 1 98.5 186 ASP B CA 1
ATOM 4640 C C . ASP B 1 186 ? 1.648 -10.164 -14.398 1 98.5 186 ASP B C 1
ATOM 4642 O O . ASP B 1 186 ? 1.547 -11.367 -14.625 1 98.5 186 ASP B O 1
ATOM 4646 N N . SER B 1 187 ? 2.793 -9.508 -14.328 1 97.69 187 SER B N 1
ATOM 4647 C CA . SER B 1 187 ? 4.062 -10.141 -14.672 1 97.69 187 SER B CA 1
ATOM 4648 C C . SER B 1 187 ? 4.918 -10.367 -13.43 1 97.69 187 SER B C 1
ATOM 4650 O O . SER B 1 187 ? 6.148 -10.305 -13.5 1 97.69 187 SER B O 1
ATOM 4652 N N . THR B 1 188 ? 4.281 -10.617 -12.336 1 96.44 188 THR B N 1
ATOM 4653 C CA . THR B 1 188 ? 4.949 -10.68 -11.039 1 96.44 188 THR B CA 1
ATOM 4654 C C . THR B 1 188 ? 5.926 -11.852 -10.992 1 96.44 188 THR B C 1
ATOM 4656 O O . THR B 1 188 ? 6.887 -11.836 -10.219 1 96.44 188 THR B O 1
ATOM 4659 N N . PHE B 1 189 ? 5.77 -12.883 -11.875 1 96.56 189 PHE B N 1
ATOM 4660 C CA . PHE B 1 189 ? 6.625 -14.07 -11.852 1 96.56 189 PHE B CA 1
ATOM 4661 C C . PHE B 1 189 ? 7.539 -14.102 -13.07 1 96.56 189 PHE B C 1
ATOM 4663 O O . PHE B 1 189 ? 8.102 -15.141 -13.406 1 96.56 189 PHE B O 1
ATOM 4670 N N . ARG B 1 190 ? 7.781 -12.984 -13.711 1 95.5 190 ARG B N 1
ATOM 4671 C CA . ARG B 1 190 ? 8.43 -12.922 -15.016 1 95.5 190 ARG B CA 1
ATOM 4672 C C . ARG B 1 190 ? 9.828 -13.539 -14.961 1 95.5 190 ARG B C 1
ATOM 4674 O O . ARG B 1 190 ? 10.266 -14.18 -15.914 1 95.5 190 ARG B O 1
ATOM 4681 N N . PHE B 1 191 ? 10.523 -13.391 -13.891 1 95.38 191 PHE B N 1
ATOM 4682 C CA . PHE B 1 191 ? 11.93 -13.766 -13.852 1 95.38 191 PHE B CA 1
ATOM 4683 C C . PHE B 1 191 ? 12.086 -15.258 -13.586 1 95.38 191 PHE B C 1
ATOM 4685 O O . PHE B 1 191 ? 13.203 -15.773 -13.531 1 95.38 191 PHE B O 1
ATOM 4692 N N . TYR B 1 192 ? 10.992 -15.898 -13.492 1 95.81 192 TYR B N 1
ATOM 4693 C CA . TYR B 1 192 ? 11.031 -17.359 -13.398 1 95.81 192 TYR B CA 1
ATOM 4694 C C . TYR B 1 192 ? 10.906 -18 -14.773 1 95.81 192 TYR B C 1
ATOM 4696 O O . TYR B 1 192 ? 10.961 -19.219 -14.906 1 95.81 192 TYR B O 1
ATOM 4704 N N . ALA B 1 193 ? 10.727 -17.188 -15.789 1 95.62 193 ALA B N 1
ATOM 4705 C CA . ALA B 1 193 ? 10.828 -17.688 -17.156 1 95.62 193 ALA B CA 1
ATOM 4706 C C . ALA B 1 193 ? 12.266 -18.078 -17.5 1 95.62 193 ALA B C 1
ATOM 4708 O O . ALA B 1 193 ? 13.203 -17.328 -17.203 1 95.62 193 ALA B O 1
ATOM 4709 N N . LYS B 1 194 ? 12.414 -19.203 -18.109 1 93.25 194 LYS B N 1
ATOM 4710 C CA . LYS B 1 194 ? 13.742 -19.672 -18.484 1 93.25 194 LYS B CA 1
ATOM 4711 C C . LYS B 1 194 ? 14.383 -18.75 -19.516 1 93.25 194 LYS B C 1
ATOM 4713 O O . LYS B 1 194 ? 15.602 -18.562 -19.516 1 93.25 194 LYS B O 1
ATOM 4718 N N . ALA B 1 195 ? 13.523 -18.266 -20.359 1 90 195 ALA B N 1
ATOM 4719 C CA . ALA B 1 195 ? 13.938 -17.297 -21.375 1 90 195 ALA B CA 1
ATOM 4720 C C . ALA B 1 195 ? 13 -16.094 -21.391 1 90 195 ALA B C 1
ATOM 4722 O O . ALA B 1 195 ? 12.148 -15.969 -22.266 1 90 195 ALA B O 1
ATOM 4723 N N . PRO B 1 196 ? 13.25 -15.25 -20.375 1 88.19 196 PRO B N 1
ATOM 4724 C CA . PRO B 1 196 ? 12.398 -14.062 -20.375 1 88.19 196 PRO B CA 1
ATOM 4725 C C . PRO B 1 196 ? 12.555 -13.211 -21.641 1 88.19 196 PRO B C 1
ATOM 4727 O O . PRO B 1 196 ? 13.656 -13.125 -22.188 1 88.19 196 PRO B O 1
ATOM 4730 N N . PHE B 1 197 ? 11.43 -12.688 -22.125 1 90.38 197 PHE B N 1
ATOM 4731 C CA . PHE B 1 197 ? 11.477 -11.82 -23.297 1 90.38 197 PHE B CA 1
ATOM 4732 C C . PHE B 1 197 ? 10.992 -10.422 -22.938 1 90.38 197 PHE B C 1
ATOM 4734 O O . PHE B 1 197 ? 10.414 -10.203 -21.875 1 90.38 197 PHE B O 1
ATOM 4741 N N . ASN B 1 198 ? 11.273 -9.523 -23.797 1 93.75 198 ASN B N 1
ATOM 4742 C CA . ASN B 1 198 ? 10.906 -8.125 -23.609 1 93.75 198 ASN B CA 1
ATOM 4743 C C . ASN B 1 198 ? 9.469 -7.852 -24.047 1 93.75 198 ASN B C 1
ATOM 4745 O O . ASN B 1 198 ? 9.242 -7.375 -25.156 1 93.75 198 ASN B O 1
ATOM 4749 N N . ASP B 1 199 ? 8.57 -8.008 -23.156 1 95.38 199 ASP B N 1
ATOM 4750 C CA . ASP B 1 199 ? 7.16 -7.828 -23.484 1 95.38 199 ASP B CA 1
ATOM 4751 C C . ASP B 1 199 ? 6.836 -6.355 -23.719 1 95.38 199 ASP B C 1
ATOM 4753 O O . ASP B 1 199 ? 5.891 -6.031 -24.453 1 95.38 199 ASP B O 1
ATOM 4757 N N . TYR B 1 200 ? 7.637 -5.48 -23.172 1 97.31 200 TYR B N 1
ATOM 4758 C CA . TYR B 1 200 ? 7.426 -4.055 -23.391 1 97.31 200 TYR B CA 1
ATOM 4759 C C . TYR B 1 200 ? 7.652 -3.691 -24.844 1 97.31 200 TYR B C 1
ATOM 4761 O O . TYR B 1 200 ? 6.949 -2.844 -25.406 1 97.31 200 TYR B O 1
ATOM 4769 N N . ALA B 1 201 ? 8.625 -4.301 -25.469 1 96.81 201 ALA B N 1
ATOM 4770 C CA . ALA B 1 201 ? 8.859 -4.066 -26.891 1 96.81 201 ALA B CA 1
ATOM 4771 C C . ALA B 1 201 ? 7.629 -4.453 -27.703 1 96.81 201 ALA B C 1
ATOM 4773 O O . ALA B 1 201 ? 7.238 -3.729 -28.625 1 96.81 201 ALA B O 1
ATOM 4774 N N . ALA B 1 202 ? 7.07 -5.59 -27.391 1 96.81 202 ALA B N 1
ATOM 4775 C CA . ALA B 1 202 ? 5.887 -6.07 -28.094 1 96.81 202 ALA B CA 1
ATOM 4776 C C . ALA B 1 202 ? 4.703 -5.125 -27.891 1 96.81 202 ALA B C 1
ATOM 4778 O O . ALA B 1 202 ? 3.979 -4.812 -28.828 1 96.81 202 ALA B O 1
ATOM 4779 N N . LEU B 1 203 ? 4.508 -4.688 -26.688 1 98.31 203 LEU B N 1
ATOM 4780 C CA . LEU B 1 203 ? 3.385 -3.822 -26.328 1 98.31 203 LEU B CA 1
ATOM 4781 C C . LEU B 1 203 ? 3.504 -2.467 -27.016 1 98.31 203 LEU B C 1
ATOM 4783 O O . LEU B 1 203 ? 2.533 -1.971 -27.594 1 98.31 203 LEU B O 1
ATOM 4787 N N . LEU B 1 204 ? 4.668 -1.897 -26.953 1 97.69 204 LEU B N 1
ATOM 4788 C CA . LEU B 1 204 ? 4.891 -0.576 -27.531 1 97.69 204 LEU B CA 1
ATOM 4789 C C . LEU B 1 204 ? 4.824 -0.626 -29.047 1 97.69 204 LEU B C 1
ATOM 4791 O O . LEU B 1 204 ? 4.332 0.31 -29.688 1 97.69 204 LEU B O 1
ATOM 4795 N N . LYS B 1 205 ? 5.309 -1.69 -29.594 1 96.94 205 LYS B N 1
ATOM 4796 C CA . LYS B 1 205 ? 5.215 -1.875 -31.047 1 96.94 205 LYS B CA 1
ATOM 4797 C C . LYS B 1 205 ? 3.764 -2.018 -31.484 1 96.94 205 LYS B C 1
ATOM 4799 O O . LYS B 1 205 ? 3.363 -1.455 -32.5 1 96.94 205 LYS B O 1
ATOM 4804 N N . ALA B 1 206 ? 3.01 -2.793 -30.781 1 97.31 206 ALA B N 1
ATOM 4805 C CA . ALA B 1 206 ? 1.597 -2.965 -31.109 1 97.31 206 ALA B CA 1
ATOM 4806 C C . ALA B 1 206 ? 0.849 -1.638 -31.031 1 97.31 206 ALA B C 1
ATOM 4808 O O . ALA B 1 206 ? -0.054 -1.376 -31.828 1 97.31 206 ALA B O 1
ATOM 4809 N N . GLY B 1 207 ? 1.158 -0.804 -30 1 96.94 207 GLY B N 1
ATOM 4810 C CA . GLY B 1 207 ? 0.62 0.542 -29.875 1 96.94 207 GLY B CA 1
ATOM 4811 C C . GLY B 1 207 ? -0.77 0.58 -29.266 1 96.94 207 GLY B C 1
ATOM 4812 O O . GLY B 1 207 ? -1.497 1.562 -29.438 1 96.94 207 GLY B O 1
ATOM 4813 N N . GLY B 1 208 ? -1.193 -0.489 -28.625 1 97.81 208 GLY B N 1
ATOM 4814 C CA . GLY B 1 208 ? -2.496 -0.514 -27.984 1 97.81 208 GLY B CA 1
ATOM 4815 C C . GLY B 1 208 ? -2.455 -0.045 -26.547 1 97.81 208 GLY B C 1
ATOM 4816 O O . GLY B 1 208 ? -1.414 0.409 -26.062 1 97.81 208 GLY B O 1
ATOM 4817 N N . SER B 1 209 ? -3.617 -0.068 -25.859 1 98.75 209 SER B N 1
ATOM 4818 C CA . SER B 1 209 ? -3.744 0.248 -24.438 1 98.75 209 SER B CA 1
ATOM 4819 C C . SER B 1 209 ? -3.262 -0.908 -23.578 1 98.75 209 SER B C 1
ATOM 4821 O O . SER B 1 209 ? -3.703 -2.047 -23.75 1 98.75 209 SER B O 1
ATOM 4823 N N . PHE B 1 210 ? -2.359 -0.546 -22.609 1 98.88 210 PHE B N 1
ATOM 4824 C CA . PHE B 1 210 ? -1.884 -1.659 -21.797 1 98.88 210 PHE B CA 1
ATOM 4825 C C . PHE B 1 210 ? -1.492 -1.183 -20.391 1 98.88 210 PHE B C 1
ATOM 4827 O O . PHE B 1 210 ? -1.234 0.005 -20.188 1 98.88 210 PHE B O 1
ATOM 4834 N N . VAL B 1 211 ? -1.502 -2.057 -19.453 1 98.88 211 VAL B N 1
ATOM 4835 C CA . VAL B 1 211 ? -0.904 -1.935 -18.125 1 98.88 211 VAL B CA 1
ATOM 4836 C C . VAL B 1 211 ? -0.128 -3.205 -17.797 1 98.88 211 VAL B C 1
ATOM 4838 O O . VAL B 1 211 ? -0.63 -4.316 -17.984 1 98.88 211 VAL B O 1
ATOM 4841 N N . VAL B 1 212 ? 1.076 -3.078 -17.344 1 98.81 212 VAL B N 1
ATOM 4842 C CA . VAL B 1 212 ? 1.872 -4.188 -16.828 1 98.81 212 VAL B CA 1
ATOM 4843 C C . VAL B 1 212 ? 2.158 -3.973 -15.336 1 98.81 212 VAL B C 1
ATOM 4845 O O . VAL B 1 212 ? 2.572 -2.885 -14.93 1 98.81 212 VAL B O 1
ATOM 4848 N N . ILE B 1 213 ? 1.911 -4.984 -14.555 1 98.56 213 ILE B N 1
ATOM 4849 C CA . ILE B 1 213 ? 2.176 -4.949 -13.117 1 98.56 213 ILE B CA 1
ATOM 4850 C C . ILE B 1 213 ? 3.32 -5.906 -12.781 1 98.56 213 ILE B C 1
ATOM 4852 O O . ILE B 1 213 ? 3.303 -7.07 -13.188 1 98.56 213 ILE B O 1
ATOM 4856 N N . GLU B 1 214 ? 4.285 -5.422 -12.07 1 96.81 214 GLU B N 1
ATOM 4857 C CA . GLU B 1 214 ? 5.441 -6.184 -11.617 1 96.81 214 GLU B CA 1
ATOM 4858 C C . GLU B 1 214 ? 5.52 -6.203 -10.086 1 96.81 214 GLU B C 1
ATOM 4860 O O . GLU B 1 214 ? 4.914 -5.359 -9.422 1 96.81 214 GLU B O 1
ATOM 4865 N N . ASP B 1 215 ? 6.23 -7.129 -9.531 1 95.25 215 ASP B N 1
ATOM 4866 C CA . ASP B 1 215 ? 6.371 -7.23 -8.086 1 95.25 215 ASP B CA 1
ATOM 4867 C C . ASP B 1 215 ? 7.711 -7.859 -7.703 1 95.25 215 ASP B C 1
ATOM 4869 O O . ASP B 1 215 ? 8.109 -8.875 -8.273 1 95.25 215 ASP B O 1
ATOM 4873 N N . THR B 1 216 ? 8.367 -7.32 -6.754 1 96.88 216 THR B N 1
ATOM 4874 C CA . THR B 1 216 ? 9.648 -7.852 -6.312 1 96.88 216 THR B CA 1
ATOM 4875 C C . THR B 1 216 ? 9.453 -8.898 -5.223 1 96.88 216 THR B C 1
ATOM 4877 O O . THR B 1 216 ? 10.352 -9.703 -4.953 1 96.88 216 THR B O 1
ATOM 4880 N N . GLY B 1 217 ? 8.273 -8.945 -4.625 1 95.81 217 GLY B N 1
ATOM 4881 C CA . GLY B 1 217 ? 8.039 -9.758 -3.441 1 95.81 217 GLY B CA 1
ATOM 4882 C C . GLY B 1 217 ? 7.953 -11.242 -3.74 1 95.81 217 GLY B C 1
ATOM 4883 O O . GLY B 1 217 ? 8.031 -12.07 -2.832 1 95.81 217 GLY B O 1
ATOM 4884 N N . LYS B 1 218 ? 7.836 -11.594 -4.977 1 95.44 218 LYS B N 1
ATOM 4885 C CA . LYS B 1 218 ? 7.738 -13 -5.363 1 95.44 218 LYS B CA 1
ATOM 4886 C C . LYS B 1 218 ? 9.102 -13.562 -5.746 1 95.44 218 LYS B C 1
ATOM 4888 O O . LYS B 1 218 ? 9.266 -14.773 -5.871 1 95.44 218 LYS B O 1
ATOM 4893 N N . THR B 1 219 ? 10.039 -12.703 -5.914 1 93.88 219 THR B N 1
ATOM 4894 C CA . THR B 1 219 ? 11.297 -13.086 -6.535 1 93.88 219 THR B CA 1
ATOM 4895 C C . THR B 1 219 ? 12.445 -12.984 -5.531 1 93.88 219 THR B C 1
ATOM 4897 O O . THR B 1 219 ? 13.242 -13.922 -5.395 1 93.88 219 THR B O 1
ATOM 4900 N N . TRP B 1 220 ? 12.562 -11.898 -4.84 1 96.31 220 TRP B N 1
ATOM 4901 C CA . TRP B 1 220 ? 13.656 -11.695 -3.9 1 96.31 220 TRP B CA 1
ATOM 4902 C C . TRP B 1 220 ? 13.18 -11.859 -2.461 1 96.31 220 TRP B C 1
ATOM 4904 O O . TRP B 1 220 ? 12.172 -11.266 -2.064 1 96.31 220 TRP B O 1
ATOM 4914 N N . PRO B 1 221 ? 13.859 -12.695 -1.695 1 95.75 221 PRO B N 1
ATOM 4915 C CA . PRO B 1 221 ? 13.477 -12.914 -0.299 1 95.75 221 PRO B CA 1
ATOM 4916 C C . PRO B 1 221 ? 13.883 -11.766 0.615 1 95.75 221 PRO B C 1
ATOM 4918 O O . PRO B 1 221 ? 14.852 -11.891 1.376 1 95.75 221 PRO B O 1
ATOM 4921 N N . THR B 1 222 ? 13.109 -10.734 0.601 1 96.44 222 THR B N 1
ATOM 4922 C CA . THR B 1 222 ? 13.422 -9.523 1.355 1 96.44 222 THR B CA 1
ATOM 4923 C C . THR B 1 222 ? 12.453 -9.344 2.52 1 96.44 222 THR B C 1
ATOM 4925 O O . THR B 1 222 ? 12.125 -8.219 2.893 1 96.44 222 THR B O 1
ATOM 4928 N N . GLN B 1 223 ? 11.922 -10.453 2.975 1 94.75 223 GLN B N 1
ATOM 4929 C CA . GLN B 1 223 ? 11.039 -10.445 4.137 1 94.75 223 GLN B CA 1
ATOM 4930 C C . GLN B 1 223 ? 9.867 -9.484 3.93 1 94.75 223 GLN B C 1
ATOM 4932 O O . GLN B 1 223 ? 9.578 -8.656 4.793 1 94.75 223 GLN B O 1
ATOM 4937 N N . ASP B 1 224 ? 9.328 -9.438 2.713 1 94.19 224 ASP B N 1
ATOM 4938 C CA . ASP B 1 224 ? 8.133 -8.727 2.271 1 94.19 224 ASP B CA 1
ATOM 4939 C C . ASP B 1 224 ? 8.391 -7.227 2.17 1 94.19 224 ASP B C 1
ATOM 4941 O O . ASP B 1 224 ? 7.445 -6.434 2.102 1 94.19 224 ASP B O 1
ATOM 4945 N N . MET B 1 225 ? 9.664 -6.824 2.404 1 96.06 225 MET B N 1
ATOM 4946 C CA . MET B 1 225 ? 9.992 -5.523 1.827 1 96.06 225 MET B CA 1
ATOM 4947 C C . MET B 1 225 ? 9.906 -5.566 0.305 1 96.06 225 MET B C 1
ATOM 4949 O O . MET B 1 225 ? 10.672 -6.277 -0.346 1 96.06 225 MET B O 1
ATOM 4953 N N . LYS B 1 226 ? 8.898 -4.891 -0.234 1 95.25 226 LYS B N 1
ATOM 4954 C CA . LYS B 1 226 ? 8.641 -5.098 -1.654 1 95.25 226 LYS B CA 1
ATOM 4955 C C . LYS B 1 226 ? 8.336 -3.775 -2.355 1 95.25 226 LYS B C 1
ATOM 4957 O O . LYS B 1 226 ? 8.102 -2.758 -1.699 1 95.25 226 LYS B O 1
ATOM 4962 N N . SER B 1 227 ? 8.484 -3.801 -3.615 1 97.06 227 SER B N 1
ATOM 4963 C CA . SER B 1 227 ? 8.094 -2.762 -4.562 1 97.06 227 SER B CA 1
ATOM 4964 C C . SER B 1 227 ? 7.34 -3.352 -5.746 1 97.06 227 SER B C 1
ATOM 4966 O O . SER B 1 227 ? 7.668 -4.441 -6.223 1 97.06 227 SER B O 1
ATOM 4968 N N . SER B 1 228 ? 6.324 -2.662 -6.059 1 97.5 228 SER B N 1
ATOM 4969 C CA . SER B 1 228 ? 5.582 -2.996 -7.273 1 97.5 228 SER B CA 1
ATOM 4970 C C . SER B 1 228 ? 5.719 -1.898 -8.32 1 97.5 228 SER B C 1
ATOM 4972 O O . SER B 1 228 ? 5.883 -0.724 -7.984 1 97.5 228 SER B O 1
ATOM 4974 N N . MET B 1 229 ? 5.734 -2.287 -9.531 1 97.19 229 MET B N 1
ATOM 4975 C CA . MET B 1 229 ? 5.797 -1.348 -10.648 1 97.19 229 MET B CA 1
ATOM 4976 C C . MET B 1 229 ? 4.539 -1.429 -11.5 1 97.19 229 MET B C 1
ATOM 4978 O O . MET B 1 229 ? 4.012 -2.518 -11.734 1 97.19 229 MET B O 1
ATOM 4982 N N . ILE B 1 230 ? 4.031 -0.292 -11.875 1 98.38 230 ILE B N 1
ATOM 4983 C CA . ILE B 1 230 ? 2.955 -0.171 -12.852 1 98.38 230 ILE B CA 1
ATOM 4984 C C . ILE B 1 230 ? 3.471 0.533 -14.109 1 98.38 230 ILE B C 1
ATOM 4986 O O . ILE B 1 230 ? 3.904 1.687 -14.047 1 98.38 230 ILE B O 1
ATOM 4990 N N . VAL B 1 231 ? 3.477 -0.13 -15.195 1 98.69 231 VAL B N 1
ATOM 4991 C CA . VAL B 1 231 ? 3.842 0.446 -16.484 1 98.69 231 VAL B CA 1
ATOM 4992 C C . VAL B 1 231 ? 2.619 0.481 -17.406 1 98.69 231 VAL B C 1
ATOM 4994 O O . VAL B 1 231 ? 1.898 -0.512 -17.531 1 98.69 231 VAL B O 1
ATOM 4997 N N . TYR B 1 232 ? 2.363 1.578 -18 1 98.75 232 TYR B N 1
ATOM 4998 C CA . TYR B 1 232 ? 1.092 1.695 -18.703 1 98.75 232 TYR B CA 1
ATOM 4999 C C . TYR B 1 232 ? 1.228 2.588 -19.922 1 98.75 232 TYR B C 1
ATOM 5001 O O . TYR B 1 232 ? 2.191 3.35 -20.047 1 98.75 232 TYR B O 1
ATOM 5009 N N . SER B 1 233 ? 0.313 2.486 -20.844 1 98.62 233 SER B N 1
ATOM 5010 C CA . SER B 1 233 ? 0.314 3.232 -22.109 1 98.62 233 SER B CA 1
ATOM 5011 C C . SER B 1 233 ? -0.116 4.68 -21.891 1 98.62 233 SER B C 1
ATOM 5013 O O . SER B 1 233 ? -0.771 4.996 -20.891 1 98.62 233 SER B O 1
ATOM 5015 N N . GLU B 1 234 ? 0.174 5.508 -22.844 1 97.81 234 GLU B N 1
ATOM 5016 C CA . GLU B 1 234 ? -0.041 6.949 -22.766 1 97.81 234 GLU B CA 1
ATOM 5017 C C . GLU B 1 234 ? -1.523 7.281 -22.609 1 97.81 234 GLU B C 1
ATOM 5019 O O . GLU B 1 234 ? -1.892 8.172 -21.844 1 97.81 234 GLU B O 1
ATOM 5024 N N . ASP B 1 235 ? -2.318 6.566 -23.312 1 97.88 235 ASP B N 1
ATOM 5025 C CA . ASP B 1 235 ? -3.742 6.883 -23.359 1 97.88 235 ASP B CA 1
ATOM 5026 C C . ASP B 1 235 ? -4.402 6.629 -22 1 97.88 235 ASP B C 1
ATOM 5028 O O . ASP B 1 235 ? -5.473 7.164 -21.719 1 97.88 235 ASP B O 1
ATOM 5032 N N . LEU B 1 236 ? -3.762 5.797 -21.156 1 98.31 236 LEU B N 1
ATOM 5033 C CA . LEU B 1 236 ? -4.32 5.484 -19.844 1 98.31 236 LEU B CA 1
ATOM 5034 C C . LEU B 1 236 ? -3.676 6.344 -18.766 1 98.31 236 LEU B C 1
ATOM 5036 O O . LEU B 1 236 ? -4.082 6.293 -17.594 1 98.31 236 LEU B O 1
ATOM 5040 N N . ALA B 1 237 ? -2.697 7.16 -19.078 1 97.75 237 ALA B N 1
ATOM 5041 C CA . ALA B 1 237 ? -1.801 7.836 -18.141 1 97.75 237 ALA B CA 1
ATOM 5042 C C . ALA B 1 237 ? -2.562 8.836 -17.281 1 97.75 237 ALA B C 1
ATOM 5044 O O . ALA B 1 237 ? -2.396 8.867 -16.062 1 97.75 237 ALA B O 1
ATOM 5045 N N . GLU B 1 238 ? -3.379 9.617 -17.875 1 96.12 238 GLU B N 1
ATOM 5046 C CA . GLU B 1 238 ? -4.086 10.656 -17.141 1 96.12 238 GLU B CA 1
ATOM 5047 C C . GLU B 1 238 ? -4.918 10.062 -16 1 96.12 238 GLU B C 1
ATOM 5049 O O . GLU B 1 238 ? -4.844 10.523 -14.859 1 96.12 238 GLU B O 1
ATOM 5054 N N . GLY B 1 239 ? -5.672 9.039 -16.328 1 95.88 239 GLY B N 1
ATOM 5055 C CA . GLY B 1 239 ? -6.512 8.391 -15.328 1 95.88 239 GLY B CA 1
ATOM 5056 C C . GLY B 1 239 ? -5.715 7.672 -14.258 1 95.88 239 GLY B C 1
ATOM 5057 O O . GLY B 1 239 ? -6.008 7.797 -13.07 1 95.88 239 GLY B O 1
ATOM 5058 N N . LEU B 1 240 ? -4.727 6.938 -14.672 1 97.31 240 LEU B N 1
ATOM 5059 C CA . LEU B 1 240 ? -3.939 6.145 -13.734 1 97.31 240 LEU B CA 1
ATOM 5060 C C . LEU B 1 240 ? -3.148 7.043 -12.789 1 97.31 240 LEU B C 1
ATOM 5062 O O . LEU B 1 240 ? -3.062 6.766 -11.594 1 97.31 240 LEU B O 1
ATOM 5066 N N . GLU B 1 241 ? -2.572 8.086 -13.32 1 95.06 241 GLU B N 1
ATOM 5067 C CA . GLU B 1 241 ? -1.786 9 -12.5 1 95.06 241 GLU B CA 1
ATOM 5068 C C . GLU B 1 241 ? -2.662 9.719 -11.477 1 95.06 241 GLU B C 1
ATOM 5070 O O . GLU B 1 241 ? -2.25 9.93 -10.336 1 95.06 241 GLU B O 1
ATOM 5075 N N . LYS B 1 242 ? -3.803 10.055 -11.883 1 93.5 242 LYS B N 1
ATOM 5076 C CA . LYS B 1 242 ? -4.75 10.672 -10.961 1 93.5 242 LYS B CA 1
ATOM 5077 C C . LYS B 1 242 ? -5.031 9.758 -9.766 1 93.5 242 LYS B C 1
ATOM 5079 O O . LYS B 1 242 ? -4.922 10.188 -8.617 1 93.5 242 LYS B O 1
ATOM 5084 N N . PHE B 1 243 ? -5.352 8.531 -10.031 1 94.25 243 PHE B N 1
ATOM 5085 C CA . PHE B 1 243 ? -5.695 7.594 -8.961 1 94.25 243 PHE B CA 1
ATOM 5086 C C . PHE B 1 243 ? -4.473 7.27 -8.117 1 94.25 243 PHE B C 1
ATOM 5088 O O . PHE B 1 243 ? -4.578 7.105 -6.898 1 94.25 243 PHE B O 1
ATOM 5095 N N . TYR B 1 244 ? -3.348 7.188 -8.766 1 95.25 244 TYR B N 1
ATOM 5096 C CA . TYR B 1 244 ? -2.092 6.941 -8.07 1 95.25 244 TYR B CA 1
ATOM 5097 C C . TYR B 1 244 ? -1.774 8.078 -7.102 1 95.25 244 TYR B C 1
ATOM 5099 O O . TYR B 1 244 ? -1.446 7.836 -5.938 1 95.25 244 TYR B O 1
ATOM 5107 N N . GLU B 1 245 ? -1.968 9.281 -7.504 1 92.44 245 GLU B N 1
ATOM 5108 C CA . GLU B 1 245 ? -1.561 10.453 -6.73 1 92.44 245 GLU B CA 1
ATOM 5109 C C . GLU B 1 245 ? -2.564 10.758 -5.625 1 92.44 245 GLU B C 1
ATOM 5111 O O . GLU B 1 245 ? -2.252 11.484 -4.68 1 92.44 245 GLU B O 1
ATOM 5116 N N . GLU B 1 246 ? -3.693 10.234 -5.738 1 92.12 246 GLU B N 1
ATOM 5117 C CA . GLU B 1 246 ? -4.652 10.336 -4.641 1 92.12 246 GLU B CA 1
ATOM 5118 C C . GLU B 1 246 ? -4.199 9.516 -3.434 1 92.12 246 GLU B C 1
ATOM 5120 O O . GLU B 1 246 ? -4.543 9.836 -2.295 1 92.12 246 GLU B O 1
ATOM 5125 N N . ILE B 1 247 ? -3.381 8.523 -3.73 1 93.06 247 ILE B N 1
ATOM 5126 C CA . ILE B 1 247 ? -3.021 7.594 -2.666 1 93.06 247 ILE B CA 1
ATOM 5127 C C . ILE B 1 247 ? -1.549 7.77 -2.305 1 93.06 247 IL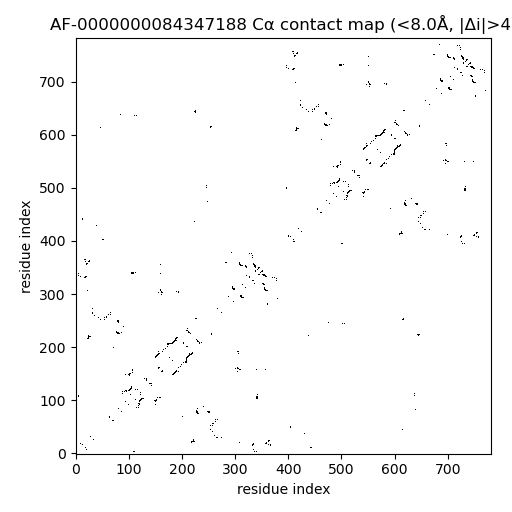E B C 1
ATOM 5129 O O . ILE B 1 247 ? -1.186 7.754 -1.127 1 93.06 247 ILE B O 1
ATOM 5133 N N . TYR B 1 248 ? -0.736 7.98 -3.367 1 93.69 248 TYR B N 1
ATOM 5134 C CA . TYR B 1 248 ? 0.696 7.914 -3.098 1 93.69 248 TYR B CA 1
ATOM 5135 C C . TYR B 1 248 ? 1.392 9.195 -3.533 1 93.69 248 TYR B C 1
ATOM 5137 O O . TYR B 1 248 ? 1.1 9.734 -4.605 1 93.69 248 TYR B O 1
ATOM 5145 N N . LEU B 1 249 ? 2.324 9.594 -2.707 1 92.62 249 LEU B N 1
ATOM 5146 C CA . LEU B 1 249 ? 3.271 10.625 -3.105 1 92.62 249 LEU B CA 1
ATOM 5147 C C . LEU B 1 249 ? 4.523 10.008 -3.719 1 92.62 249 LEU B C 1
ATOM 5149 O O . LEU B 1 249 ? 4.941 10.398 -4.812 1 92.62 249 LEU B O 1
ATOM 5153 N N . CYS B 1 250 ? 5.086 9.117 -2.988 1 92.31 250 CYS B N 1
ATOM 5154 C CA . CYS B 1 250 ? 6.324 8.461 -3.395 1 92.31 250 CYS B CA 1
ATOM 5155 C C . CYS B 1 250 ? 6.5 7.133 -2.676 1 92.31 250 CYS B C 1
ATOM 5157 O O . CYS B 1 250 ? 5.699 6.781 -1.806 1 92.31 250 CYS B O 1
ATOM 5159 N N . HIS B 1 251 ? 7.426 6.387 -3.172 1 95.19 251 HIS B N 1
ATOM 5160 C CA . HIS B 1 251 ? 7.848 5.164 -2.502 1 95.19 251 HIS B CA 1
ATOM 5161 C C . HIS B 1 251 ? 9.125 5.387 -1.693 1 95.19 251 HIS B C 1
ATOM 5163 O O . HIS B 1 251 ? 9.781 6.422 -1.84 1 95.19 251 HIS B O 1
ATOM 5169 N N . SER B 1 252 ? 9.453 4.508 -0.807 1 96.75 252 SER B N 1
ATOM 5170 C CA . SER B 1 252 ? 10.594 4.637 0.09 1 96.75 252 SER B CA 1
ATOM 5171 C C . SER B 1 252 ? 11.906 4.645 -0.686 1 96.75 252 SER B C 1
ATOM 5173 O O . SER B 1 252 ? 12.203 3.703 -1.425 1 96.75 252 SER B O 1
ATOM 5175 N N . ARG B 1 253 ? 12.719 5.656 -0.433 1 95.44 253 ARG B N 1
ATOM 5176 C CA . ARG B 1 253 ? 14.039 5.738 -1.058 1 95.44 253 ARG B CA 1
ATOM 5177 C C . ARG B 1 253 ? 14.938 4.598 -0.592 1 95.44 253 ARG B C 1
ATOM 5179 O O . ARG B 1 253 ? 15.703 4.047 -1.382 1 95.44 253 ARG B O 1
ATOM 5186 N N . PHE B 1 254 ? 14.812 4.258 0.66 1 97.81 254 PHE B N 1
ATOM 5187 C CA . PHE B 1 254 ? 15.641 3.182 1.202 1 97.81 254 PHE B CA 1
ATOM 5188 C C . PHE B 1 254 ? 15.273 1.847 0.564 1 97.81 254 PHE B C 1
ATOM 5190 O O . PHE B 1 254 ? 16.156 1.086 0.155 1 97.81 254 PHE B O 1
ATOM 5197 N N . VAL B 1 255 ? 13.969 1.578 0.48 1 98.25 255 VAL B N 1
ATOM 5198 C CA . VAL B 1 255 ? 13.516 0.319 -0.099 1 98.25 255 VAL B CA 1
ATOM 5199 C C . VAL B 1 255 ? 13.961 0.229 -1.557 1 98.25 255 VAL B C 1
ATOM 5201 O O . VAL B 1 255 ? 14.484 -0.799 -1.989 1 98.25 255 VAL B O 1
ATOM 5204 N N . MET B 1 256 ? 13.789 1.311 -2.271 1 98.06 256 MET B N 1
ATOM 5205 C CA . MET B 1 256 ? 14.234 1.321 -3.662 1 98.06 256 MET B CA 1
ATOM 5206 C C . MET B 1 256 ? 15.742 1.131 -3.754 1 98.06 256 MET B C 1
ATOM 5208 O O . MET B 1 256 ? 16.234 0.424 -4.637 1 98.06 256 MET B O 1
ATOM 5212 N N . GLY B 1 257 ? 16.484 1.742 -2.814 1 98.31 257 GLY B N 1
ATOM 5213 C CA . GLY B 1 257 ? 17.922 1.577 -2.791 1 98.31 257 GLY B CA 1
ATOM 5214 C C . GLY B 1 257 ? 18.359 0.139 -2.58 1 98.31 257 GLY B C 1
ATOM 5215 O O . GLY B 1 257 ? 19.312 -0.325 -3.203 1 98.31 257 GLY B O 1
ATOM 5216 N N . VAL B 1 258 ? 17.641 -0.549 -1.72 1 98.56 258 VAL B N 1
ATOM 5217 C CA . VAL B 1 258 ? 17.938 -1.957 -1.469 1 98.56 258 VAL B CA 1
ATOM 5218 C C . VAL B 1 258 ? 17.719 -2.764 -2.748 1 98.56 258 VAL B C 1
ATOM 5220 O O . VAL B 1 258 ? 18.562 -3.594 -3.109 1 98.56 258 VAL B O 1
ATOM 5223 N N . PHE B 1 259 ? 16.703 -2.473 -3.465 1 98.44 259 PHE B N 1
ATOM 5224 C CA . PHE B 1 259 ? 16.391 -3.238 -4.668 1 98.44 259 PHE B CA 1
ATOM 5225 C C . PHE B 1 259 ? 17.328 -2.865 -5.801 1 98.44 259 PHE B C 1
ATOM 5227 O O . PHE B 1 259 ? 17.688 -3.711 -6.625 1 98.44 259 PHE B O 1
ATOM 5234 N N . VAL B 1 260 ? 17.719 -1.6 -5.859 1 98.44 260 VAL B N 1
ATOM 5235 C CA . VAL B 1 260 ? 18.734 -1.224 -6.836 1 98.44 260 VAL B CA 1
ATOM 5236 C C . VAL B 1 260 ? 19.969 -2.102 -6.66 1 98.44 260 VAL B C 1
ATOM 5238 O O . VAL B 1 260 ? 20.5 -2.637 -7.637 1 98.44 260 VAL B O 1
ATOM 5241 N N . ASP B 1 261 ? 20.422 -2.244 -5.441 1 98.38 261 ASP B N 1
ATOM 5242 C CA . ASP B 1 261 ? 21.578 -3.09 -5.156 1 98.38 261 ASP B CA 1
ATOM 5243 C C . ASP B 1 261 ? 21.297 -4.547 -5.516 1 98.38 261 ASP B C 1
ATOM 5245 O O . ASP B 1 261 ? 22.141 -5.219 -6.113 1 98.38 261 ASP B O 1
ATOM 5249 N N . LEU B 1 262 ? 20.125 -5.039 -5.223 1 98 262 LEU B N 1
ATOM 5250 C CA . LEU B 1 262 ? 19.75 -6.418 -5.504 1 98 262 LEU B CA 1
ATOM 5251 C C . LEU B 1 262 ? 19.688 -6.668 -7.008 1 98 262 LEU B C 1
ATOM 5253 O O . LEU B 1 262 ? 20.078 -7.73 -7.484 1 98 262 LEU B O 1
ATOM 5257 N N . PHE B 1 263 ? 19.125 -5.68 -7.727 1 97.69 263 PHE B N 1
ATOM 5258 C CA . PHE B 1 263 ? 19.062 -5.805 -9.18 1 97.69 263 PHE B CA 1
ATOM 5259 C C . PHE B 1 263 ? 20.453 -5.906 -9.773 1 97.69 263 PHE B C 1
ATOM 5261 O O . PHE B 1 263 ? 20.703 -6.77 -10.625 1 97.69 263 PHE B O 1
ATOM 5268 N N . ARG B 1 264 ? 21.344 -5.09 -9.281 1 97.38 264 ARG B N 1
ATOM 5269 C CA . ARG B 1 264 ? 22.703 -5.086 -9.789 1 97.38 264 ARG B CA 1
ATOM 5270 C C . ARG B 1 264 ? 23.406 -6.406 -9.477 1 97.38 264 ARG B C 1
ATOM 5272 O O . ARG B 1 264 ? 24.062 -6.988 -10.352 1 97.38 264 ARG B O 1
ATOM 5279 N N . ARG B 1 265 ? 23.25 -6.879 -8.312 1 96.94 265 ARG B N 1
ATOM 5280 C CA . ARG B 1 265 ? 23.859 -8.148 -7.922 1 96.94 265 ARG B CA 1
ATOM 5281 C C . ARG B 1 265 ? 23.297 -9.305 -8.727 1 96.94 265 ARG B C 1
ATOM 5283 O O . ARG B 1 265 ? 24.016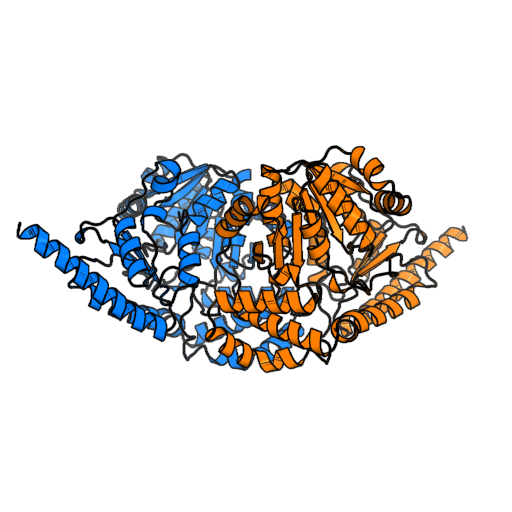 -10.227 -9.109 1 96.94 265 ARG B O 1
ATOM 5290 N N . THR B 1 266 ? 22 -9.258 -8.906 1 97 266 THR B N 1
ATOM 5291 C CA . THR B 1 266 ? 21.344 -10.297 -9.695 1 97 266 THR B CA 1
ATOM 5292 C C . THR B 1 266 ? 21.891 -10.305 -11.125 1 97 266 THR B C 1
ATOM 5294 O O . THR B 1 266 ? 22.141 -11.367 -11.695 1 97 266 THR B O 1
ATOM 5297 N N . ALA B 1 267 ? 21.984 -9.133 -11.633 1 95.81 267 ALA B N 1
ATOM 5298 C CA . ALA B 1 267 ? 22.531 -9.016 -12.984 1 95.81 267 ALA B CA 1
ATOM 5299 C C . ALA B 1 267 ? 23.953 -9.57 -13.055 1 95.81 267 ALA B C 1
ATOM 5301 O O . ALA B 1 267 ? 24.344 -10.188 -14.055 1 95.81 267 ALA B O 1
ATOM 5302 N N . GLU B 1 268 ? 24.734 -9.406 -12.078 1 95.44 268 GLU B N 1
ATOM 5303 C CA . GLU B 1 268 ? 26.125 -9.844 -12.023 1 95.44 268 GLU B CA 1
ATOM 5304 C C . GLU B 1 268 ? 26.219 -11.367 -11.938 1 95.44 268 GLU B C 1
ATOM 5306 O O . GLU B 1 268 ? 27.016 -11.984 -12.633 1 95.44 268 GLU B O 1
ATOM 5311 N N . VAL B 1 269 ? 25.391 -11.953 -11.109 1 94.88 269 VAL B N 1
ATOM 5312 C CA . VAL B 1 269 ? 25.5 -13.391 -10.859 1 94.88 269 VAL B CA 1
ATOM 5313 C C . VAL B 1 269 ? 24.656 -14.148 -11.875 1 94.88 269 VAL B C 1
ATOM 5315 O O . VAL B 1 269 ? 24.906 -15.328 -12.141 1 94.88 269 VAL B O 1
ATOM 5318 N N . GLY B 1 270 ? 23.656 -13.531 -12.391 1 93.12 270 GLY B N 1
ATOM 5319 C CA . GLY B 1 270 ? 22.734 -14.156 -13.328 1 93.12 270 GLY B CA 1
ATOM 5320 C C . GLY B 1 270 ? 21.453 -14.633 -12.672 1 93.12 270 GLY B C 1
ATOM 5321 O O . GLY B 1 270 ? 21.453 -15.078 -11.516 1 93.12 270 GLY B O 1
ATOM 5322 N N . LEU B 1 271 ? 20.375 -14.633 -13.414 1 90.62 271 LEU B N 1
ATOM 5323 C CA . LEU B 1 271 ? 19.047 -14.984 -12.93 1 90.62 271 LEU B CA 1
ATOM 5324 C C . LEU B 1 271 ? 19 -16.438 -12.453 1 90.62 271 LEU B C 1
ATOM 5326 O O . LEU B 1 271 ? 18.375 -16.734 -11.445 1 90.62 271 LEU B O 1
ATOM 5330 N N . GLU B 1 272 ? 19.656 -17.281 -13.172 1 91.88 272 GLU B N 1
ATOM 5331 C CA . GLU B 1 272 ? 19.656 -18.703 -12.836 1 91.88 272 GLU B CA 1
ATOM 5332 C C . GLU B 1 272 ? 20.234 -18.938 -11.438 1 91.88 272 GLU B C 1
ATOM 5334 O O . GLU B 1 272 ? 19.594 -19.578 -10.602 1 91.88 272 GLU B O 1
ATOM 5339 N N . GLN B 1 273 ? 21.297 -18.406 -11.18 1 90.75 273 GLN B N 1
ATOM 5340 C CA . GLN B 1 273 ? 21.969 -18.594 -9.906 1 90.75 273 GLN B CA 1
ATOM 5341 C C . GLN B 1 273 ? 21.266 -17.812 -8.789 1 90.75 273 GLN B C 1
ATOM 5343 O O . GLN B 1 273 ? 21.203 -18.281 -7.648 1 90.75 273 GLN B O 1
ATOM 5348 N N . ALA B 1 274 ? 20.734 -16.703 -9.141 1 90.88 274 ALA B N 1
ATOM 5349 C CA . ALA B 1 274 ? 20.156 -15.805 -8.141 1 90.88 274 ALA B CA 1
ATOM 5350 C C . ALA B 1 274 ? 18.781 -16.281 -7.715 1 90.88 274 ALA B C 1
ATOM 5352 O O . ALA B 1 274 ? 18.375 -16.078 -6.566 1 90.88 274 ALA B O 1
ATOM 5353 N N . LEU B 1 275 ? 18.047 -16.891 -8.648 1 88.69 275 LEU B N 1
ATOM 5354 C CA . LEU B 1 275 ? 16.625 -17.047 -8.367 1 88.69 275 LEU B CA 1
ATOM 5355 C C . LEU B 1 275 ? 16.172 -18.484 -8.633 1 88.69 275 LEU B C 1
ATOM 5357 O O . LEU B 1 275 ? 15.445 -19.062 -7.828 1 88.69 275 LEU B O 1
ATOM 5361 N N . MET B 1 276 ? 16.688 -19.125 -9.68 1 92.38 276 MET B N 1
ATOM 5362 C CA . MET B 1 276 ? 16.016 -20.297 -10.234 1 92.38 276 MET B CA 1
ATOM 5363 C C . MET B 1 276 ? 16.656 -21.578 -9.695 1 92.38 276 MET B C 1
ATOM 5365 O O . MET B 1 276 ? 15.969 -22.594 -9.531 1 92.38 276 MET B O 1
ATOM 5369 N N . GLN B 1 277 ? 17.844 -21.484 -9.383 1 93.44 277 GLN B N 1
ATOM 5370 C CA . GLN B 1 277 ? 18.562 -22.719 -9.047 1 93.44 277 GLN B CA 1
ATOM 5371 C C . GLN B 1 277 ? 17.969 -23.375 -7.812 1 93.44 277 GLN B C 1
ATOM 5373 O O . GLN B 1 277 ? 17.641 -24.562 -7.84 1 93.44 277 GLN B O 1
ATOM 5378 N N . GLU B 1 278 ? 17.844 -22.641 -6.797 1 93.62 278 GLU B N 1
ATOM 5379 C CA . GLU B 1 278 ? 17.312 -23.203 -5.555 1 93.62 278 GLU B CA 1
ATOM 5380 C C . GLU B 1 278 ? 15.883 -23.688 -5.73 1 93.62 278 GLU B C 1
ATOM 5382 O O . GLU B 1 278 ? 15.508 -24.734 -5.203 1 93.62 278 GLU B O 1
ATOM 5387 N N . ILE B 1 279 ? 15.102 -22.969 -6.441 1 95.62 279 ILE B N 1
ATOM 5388 C CA . ILE B 1 279 ? 13.711 -23.328 -6.695 1 95.62 279 ILE B CA 1
ATOM 5389 C C . ILE B 1 279 ? 13.664 -24.625 -7.508 1 95.62 279 ILE B C 1
ATOM 5391 O O . ILE B 1 279 ? 12.844 -25.5 -7.234 1 95.62 279 ILE B O 1
ATOM 5395 N N . GLY B 1 280 ? 14.555 -24.688 -8.477 1 95.88 280 GLY B N 1
ATOM 5396 C CA . GLY B 1 280 ? 14.641 -25.891 -9.281 1 95.88 280 GLY B CA 1
ATOM 5397 C C . GLY B 1 280 ? 14.992 -27.125 -8.469 1 95.88 280 GLY B C 1
ATOM 5398 O O . GLY B 1 280 ? 14.406 -28.188 -8.664 1 95.88 280 GLY B O 1
ATOM 5399 N N . LEU B 1 281 ? 15.906 -26.984 -7.578 1 96.31 281 LEU B N 1
ATOM 5400 C CA . LEU B 1 281 ? 16.312 -28.078 -6.711 1 96.31 281 LEU B CA 1
ATOM 5401 C C . LEU B 1 281 ? 15.148 -28.531 -5.828 1 96.31 281 LEU B C 1
ATOM 5403 O O . LEU B 1 281 ? 14.906 -29.734 -5.672 1 96.31 281 LEU B O 1
ATOM 5407 N N . ARG B 1 282 ? 14.492 -27.625 -5.289 1 97.12 282 ARG B N 1
ATOM 5408 C CA . ARG B 1 282 ? 13.367 -27.922 -4.406 1 97.12 282 ARG B CA 1
ATOM 5409 C C . ARG B 1 282 ? 12.219 -28.578 -5.172 1 97.12 282 ARG B C 1
ATOM 5411 O O . ARG B 1 282 ? 11.57 -29.484 -4.668 1 97.12 282 ARG B O 1
ATOM 5418 N N . ARG B 1 283 ? 11.992 -28.078 -6.328 1 97.31 283 ARG B N 1
ATOM 5419 C CA . ARG B 1 283 ? 11 -28.719 -7.195 1 97.31 283 ARG B CA 1
ATOM 5420 C C . ARG B 1 283 ? 11.344 -30.172 -7.441 1 97.31 283 ARG B C 1
ATOM 5422 O O . ARG B 1 283 ? 10.477 -31.047 -7.355 1 97.31 283 ARG B O 1
ATOM 5429 N N . GLY B 1 284 ? 12.609 -30.375 -7.77 1 97.38 284 GLY B N 1
ATOM 5430 C CA . GLY B 1 284 ? 13.055 -31.734 -7.965 1 97.38 284 GLY B CA 1
ATOM 5431 C C . GLY B 1 284 ? 12.773 -32.625 -6.773 1 97.38 284 GLY B C 1
ATOM 5432 O O . GLY B 1 284 ? 12.297 -33.75 -6.93 1 97.38 284 GLY B O 1
ATOM 5433 N N . LYS B 1 285 ? 13.008 -32.188 -5.617 1 97.75 285 LYS B N 1
ATOM 5434 C CA . LYS B 1 285 ? 12.781 -32.938 -4.395 1 97.75 285 LYS B CA 1
ATOM 5435 C C . LYS B 1 285 ? 11.305 -33.281 -4.219 1 97.75 285 LYS B C 1
ATOM 5437 O O . LYS B 1 285 ? 10.953 -34.406 -3.848 1 97.75 285 LYS B O 1
ATOM 5442 N N . VAL B 1 286 ? 10.484 -32.281 -4.41 1 98 286 VAL B N 1
ATOM 5443 C CA . VAL B 1 286 ? 9.047 -32.469 -4.25 1 98 286 VAL B CA 1
ATOM 5444 C C . VAL B 1 286 ? 8.547 -33.469 -5.273 1 98 286 VAL B C 1
ATOM 5446 O O . VAL B 1 286 ? 7.793 -34.406 -4.934 1 98 286 VAL B O 1
ATOM 5449 N N . ARG B 1 287 ? 8.938 -33.375 -6.465 1 97.25 287 ARG B N 1
ATOM 5450 C CA . ARG B 1 287 ? 8.484 -34.281 -7.531 1 97.25 287 ARG B CA 1
ATOM 5451 C C . ARG B 1 287 ? 8.984 -35.688 -7.305 1 97.25 287 ARG B C 1
ATOM 5453 O O . ARG B 1 287 ? 8.266 -36.656 -7.574 1 97.25 287 ARG B O 1
ATOM 5460 N N . ASP B 1 288 ? 10.195 -35.781 -6.867 1 97.12 288 ASP B N 1
ATOM 5461 C CA . ASP B 1 288 ? 10.719 -37.094 -6.523 1 97.12 288 ASP B CA 1
ATOM 5462 C C . ASP B 1 288 ? 9.898 -37.75 -5.418 1 97.12 288 ASP B C 1
ATOM 5464 O O . ASP B 1 288 ? 9.586 -38.938 -5.488 1 97.12 288 ASP B O 1
ATOM 5468 N N . LEU B 1 289 ? 9.617 -36.969 -4.43 1 96.38 289 LEU B N 1
ATOM 5469 C CA . LEU B 1 289 ? 8.836 -37.469 -3.297 1 96.38 289 LEU B CA 1
ATOM 5470 C C . LEU B 1 289 ? 7.461 -37.938 -3.748 1 96.38 289 LEU B C 1
ATOM 5472 O O . LEU B 1 289 ? 6.949 -38.938 -3.248 1 96.38 289 LEU B O 1
ATOM 5476 N N . LEU B 1 290 ? 6.887 -37.219 -4.738 1 95.75 290 LEU B N 1
ATOM 5477 C CA . LEU B 1 290 ? 5.5 -37.469 -5.109 1 95.75 290 LEU B CA 1
ATOM 5478 C C . LEU B 1 290 ? 5.422 -38.469 -6.262 1 95.75 290 LEU B C 1
ATOM 5480 O O . LEU B 1 290 ? 4.336 -38.938 -6.605 1 95.75 290 LEU B O 1
ATOM 5484 N N . ALA B 1 291 ? 6.469 -38.844 -6.922 1 93.94 291 ALA B N 1
ATOM 5485 C CA . ALA B 1 291 ? 6.523 -39.656 -8.133 1 93.94 291 ALA B CA 1
ATOM 5486 C C . ALA B 1 291 ? 5.789 -40.969 -7.93 1 93.94 291 ALA B C 1
ATOM 5488 O O . ALA B 1 291 ? 5.164 -41.5 -8.859 1 93.94 291 ALA B O 1
ATOM 5489 N N . ASN B 1 292 ? 5.758 -41.562 -6.77 1 87.06 292 ASN B N 1
ATOM 5490 C CA . ASN B 1 292 ? 5.133 -42.875 -6.574 1 87.06 292 ASN B CA 1
ATOM 5491 C C . ASN B 1 292 ? 3.904 -42.781 -5.68 1 87.06 292 ASN B C 1
ATOM 5493 O O . ASN B 1 292 ? 3.555 -43.75 -4.992 1 87.06 292 ASN B O 1
ATOM 5497 N N . THR B 1 293 ? 3.375 -41.594 -5.758 1 92.06 293 THR B N 1
ATOM 5498 C CA . THR B 1 293 ? 2.145 -41.375 -5 1 92.06 293 THR B CA 1
ATOM 5499 C C . THR B 1 293 ? 0.978 -41.094 -5.934 1 92.06 293 THR B C 1
ATOM 5501 O O . THR B 1 293 ? 1.129 -41.125 -7.156 1 92.06 293 THR B O 1
ATOM 5504 N N . ASN B 1 294 ? -0.195 -40.875 -5.355 1 90.06 294 ASN B N 1
ATOM 5505 C CA . ASN B 1 294 ? -1.392 -40.531 -6.121 1 90.06 294 ASN B CA 1
ATOM 5506 C C . ASN B 1 294 ? -1.463 -39.031 -6.43 1 90.06 294 ASN B C 1
ATOM 5508 O O . ASN B 1 294 ? -2.449 -38.562 -6.992 1 90.06 294 ASN B O 1
ATOM 5512 N N . PHE B 1 295 ? -0.456 -38.344 -6.086 1 95.06 295 PHE B N 1
ATOM 5513 C CA . PHE B 1 295 ? -0.36 -36.938 -6.375 1 95.06 295 PHE B CA 1
ATOM 5514 C C . PHE B 1 295 ? 0.496 -36.688 -7.609 1 95.06 295 PHE B C 1
ATOM 5516 O O . PHE B 1 295 ? 1.559 -37.281 -7.766 1 95.06 295 PHE B O 1
ATOM 5523 N N . ARG B 1 296 ? 0.023 -35.844 -8.484 1 96.19 296 ARG B N 1
ATOM 5524 C CA . ARG B 1 296 ? 0.754 -35.562 -9.719 1 96.19 296 ARG B CA 1
ATOM 5525 C C . ARG B 1 296 ? 1.063 -34.094 -9.844 1 96.19 296 ARG B C 1
ATOM 5527 O O . ARG B 1 296 ? 0.151 -33.25 -9.898 1 96.19 296 ARG B O 1
ATOM 5534 N N . CYS B 1 297 ? 2.318 -33.75 -9.906 1 97.19 297 CYS B N 1
ATOM 5535 C CA . CYS B 1 297 ? 2.734 -32.375 -10.18 1 97.19 297 CYS B CA 1
ATOM 5536 C C . CYS B 1 297 ? 2.475 -32 -11.641 1 97.19 297 CYS B C 1
ATOM 5538 O O . CYS B 1 297 ? 2.953 -32.688 -12.547 1 97.19 297 CYS B O 1
ATOM 5540 N N . ILE B 1 298 ? 1.732 -30.875 -11.883 1 96.56 298 ILE B N 1
ATOM 5541 C CA . ILE B 1 298 ? 1.319 -30.594 -13.258 1 96.56 298 ILE B CA 1
ATOM 5542 C C . ILE B 1 298 ? 1.737 -29.188 -13.648 1 96.56 298 ILE B C 1
ATOM 5544 O O . ILE B 1 298 ? 1.317 -28.672 -14.688 1 96.56 298 ILE B O 1
ATOM 5548 N N . THR B 1 299 ? 2.461 -28.516 -12.773 1 96.12 299 THR B N 1
ATOM 5549 C CA . THR B 1 299 ? 2.986 -27.203 -13.148 1 96.12 299 THR B CA 1
ATOM 5550 C C . THR B 1 299 ? 3.762 -27.281 -14.461 1 96.12 299 THR B C 1
ATOM 5552 O O . THR B 1 299 ? 4.605 -28.156 -14.633 1 96.12 299 THR B O 1
ATOM 5555 N N . ASP B 1 300 ? 3.438 -26.391 -15.336 1 92.19 300 ASP B N 1
ATOM 5556 C CA . ASP B 1 300 ? 4.195 -26.344 -16.578 1 92.19 300 ASP B CA 1
ATOM 5557 C C . ASP B 1 300 ? 5.633 -25.875 -16.328 1 92.19 300 ASP B C 1
ATOM 5559 O O . ASP B 1 300 ? 5.867 -24.734 -15.938 1 92.19 300 ASP B O 1
ATOM 5563 N N . ASN B 1 301 ? 6.5 -26.719 -16.578 1 90 301 ASN B N 1
ATOM 5564 C CA . ASN B 1 301 ? 7.898 -26.406 -16.312 1 90 301 ASN B CA 1
ATOM 5565 C C . ASN B 1 301 ? 8.719 -26.391 -17.594 1 90 301 ASN B C 1
ATOM 5567 O O . ASN B 1 301 ? 9.953 -26.438 -17.562 1 90 301 ASN B O 1
ATOM 5571 N N . SER B 1 302 ? 7.988 -26.328 -18.688 1 92.12 302 SER B N 1
ATOM 5572 C CA . SER B 1 302 ? 8.688 -26.328 -19.969 1 92.12 302 SER B CA 1
ATOM 5573 C C . SER B 1 302 ? 9.43 -25.031 -20.203 1 92.12 302 SER B C 1
ATOM 5575 O O . SER B 1 302 ? 10.57 -25.031 -20.672 1 92.12 302 SER B O 1
ATOM 5577 N N . ALA B 1 303 ? 8.742 -23.969 -19.781 1 95 303 ALA B N 1
ATOM 5578 C CA . ALA B 1 303 ? 9.336 -22.656 -20.094 1 95 303 ALA B CA 1
ATOM 5579 C C . ALA B 1 303 ? 9.586 -21.859 -18.812 1 95 303 ALA B C 1
ATOM 5581 O O . ALA B 1 303 ? 10.141 -20.75 -18.875 1 95 303 ALA B O 1
ATOM 5582 N N . THR B 1 304 ? 9.266 -22.453 -17.672 1 96.31 304 THR B N 1
ATOM 5583 C CA . THR B 1 304 ? 9.375 -21.672 -16.438 1 96.31 304 THR B CA 1
ATOM 5584 C C . THR B 1 304 ? 9.898 -22.547 -15.289 1 96.31 304 THR B C 1
ATOM 5586 O O . THR B 1 304 ? 9.836 -23.781 -15.367 1 96.31 304 THR B O 1
ATOM 5589 N N . VAL B 1 305 ? 10.508 -21.953 -14.344 1 96.69 305 VAL B N 1
ATOM 5590 C CA . VAL B 1 305 ? 10.828 -22.547 -13.047 1 96.69 305 VAL B CA 1
ATOM 5591 C C . VAL B 1 305 ? 10.062 -21.828 -11.938 1 96.69 305 VAL B C 1
ATOM 5593 O O . VAL B 1 305 ? 10.648 -21.125 -11.133 1 96.69 305 VAL B O 1
ATOM 5596 N N . MET B 1 306 ? 8.766 -22.125 -11.852 1 96.94 306 MET B N 1
ATOM 5597 C CA . MET B 1 306 ? 7.871 -21.422 -10.938 1 96.94 306 MET B CA 1
ATOM 5598 C C . MET B 1 306 ? 8.195 -21.766 -9.484 1 96.94 306 MET B C 1
ATOM 5600 O O . MET B 1 306 ? 8.531 -22.906 -9.172 1 96.94 306 MET B O 1
ATOM 5604 N N . PRO B 1 307 ? 8.07 -20.797 -8.586 1 97.5 307 PRO B N 1
ATOM 5605 C CA . PRO B 1 307 ? 8.305 -21.078 -7.168 1 97.5 307 PRO B CA 1
ATOM 5606 C C . PRO B 1 307 ? 7.102 -21.719 -6.484 1 97.5 307 PRO B C 1
ATOM 5608 O O . PRO B 1 307 ? 7.004 -21.703 -5.254 1 97.5 307 PRO B O 1
ATOM 5611 N N . VAL B 1 308 ? 6.148 -22.172 -7.211 1 97.94 308 VAL B N 1
ATOM 5612 C CA . VAL B 1 308 ? 4.98 -22.906 -6.727 1 97.94 308 VAL B CA 1
ATOM 5613 C C . VAL B 1 308 ? 4.812 -24.188 -7.523 1 97.94 308 VAL B C 1
ATOM 5615 O O . VAL B 1 308 ? 5.328 -24.312 -8.641 1 97.94 308 VAL B O 1
ATOM 5618 N N . GLU B 1 309 ? 4.168 -25.156 -6.957 1 98.19 309 GLU B N 1
ATOM 5619 C CA . GLU B 1 309 ? 3.826 -26.406 -7.621 1 98.19 309 GLU B CA 1
ATOM 5620 C C . GLU B 1 309 ? 2.32 -26.656 -7.609 1 98.19 309 GLU B C 1
ATOM 5622 O O . GLU B 1 309 ? 1.683 -26.594 -6.559 1 98.19 309 GLU B O 1
ATOM 5627 N N . TRP B 1 310 ? 1.837 -26.75 -8.797 1 98.44 310 TRP B N 1
ATOM 5628 C CA . TRP B 1 310 ? 0.434 -27.094 -9.008 1 98.44 310 TRP B CA 1
ATOM 5629 C C . TRP B 1 310 ? 0.245 -28.609 -9.062 1 98.44 310 TRP B C 1
ATOM 5631 O O . TRP B 1 310 ? 0.863 -29.281 -9.883 1 98.44 310 TRP B O 1
ATOM 5641 N N . ILE B 1 311 ? -0.62 -29.156 -8.156 1 98.12 311 ILE B N 1
ATOM 5642 C CA . ILE B 1 311 ? -0.653 -30.609 -7.965 1 98.12 311 ILE B CA 1
ATOM 5643 C C . ILE B 1 311 ? -2.07 -31.125 -8.195 1 98.12 311 ILE B C 1
ATOM 5645 O O . ILE B 1 311 ? -3.025 -30.625 -7.59 1 98.12 311 ILE B O 1
ATOM 5649 N N . ASP B 1 312 ? -2.225 -32.031 -9.062 1 97.69 312 ASP B N 1
ATOM 5650 C CA . ASP B 1 312 ? -3.457 -32.812 -9.266 1 97.69 312 ASP B CA 1
ATOM 5651 C C . ASP B 1 312 ? -3.582 -33.938 -8.234 1 97.69 312 ASP B C 1
ATOM 5653 O O . ASP B 1 312 ? -2.738 -34.812 -8.18 1 97.69 312 ASP B O 1
ATOM 5657 N N . VAL B 1 313 ? -4.617 -33.906 -7.527 1 95.75 313 VAL B N 1
ATOM 5658 C CA . VAL B 1 313 ? -4.777 -34.844 -6.434 1 95.75 313 VAL B CA 1
ATOM 5659 C C . VAL B 1 313 ? -5.93 -35.812 -6.742 1 95.75 313 VAL B C 1
ATOM 5661 O O . VAL B 1 313 ? -6.461 -36.469 -5.844 1 95.75 313 VAL B O 1
ATOM 5664 N N . SER B 1 314 ? -6.387 -35.875 -7.926 1 93.94 314 SER B N 1
ATOM 5665 C CA . SER B 1 314 ? -7.527 -36.688 -8.32 1 93.94 314 SER B CA 1
ATOM 5666 C C . SER B 1 314 ? -7.301 -38.156 -7.961 1 93.94 314 SER B C 1
ATOM 5668 O O . SER B 1 314 ? -8.242 -38.875 -7.629 1 93.94 314 SER B O 1
ATOM 5670 N N . GLY B 1 315 ? -6.156 -38.594 -7.992 1 91.69 315 GLY B N 1
ATOM 5671 C CA . GLY B 1 315 ? -5.82 -39.969 -7.703 1 91.69 315 GLY B CA 1
ATOM 5672 C C . GLY B 1 315 ? -6.07 -40.344 -6.258 1 91.69 315 GLY B C 1
ATOM 5673 O O . GLY B 1 315 ? -6.148 -41.531 -5.93 1 91.69 315 GLY B O 1
ATOM 5674 N N . SER B 1 316 ? -6.148 -39.406 -5.449 1 90.56 316 SER B N 1
ATOM 5675 C CA . SER B 1 316 ? -6.348 -39.688 -4.031 1 90.56 316 SER B CA 1
ATOM 5676 C C . SER B 1 316 ? -7.805 -40.031 -3.73 1 90.56 316 SER B C 1
ATOM 5678 O O . SER B 1 316 ? -8.117 -40.562 -2.664 1 90.56 316 SER B O 1
ATOM 5680 N N . GLY B 1 317 ? -8.742 -39.625 -4.629 1 90.38 317 GLY B N 1
ATOM 5681 C CA . GLY B 1 317 ? -10.164 -39.812 -4.391 1 90.38 317 GLY B CA 1
ATOM 5682 C C . GLY B 1 317 ? -10.75 -38.75 -3.484 1 90.38 317 GLY B C 1
ATOM 5683 O O . GLY B 1 317 ? -11.945 -38.781 -3.166 1 90.38 317 GLY B O 1
ATOM 5684 N N . LYS B 1 318 ? -9.992 -37.844 -3.111 1 92.38 318 LYS B N 1
ATOM 5685 C CA . LYS B 1 318 ? -10.43 -36.781 -2.223 1 92.38 318 LYS B CA 1
ATOM 5686 C C . LYS B 1 318 ? -10.469 -35.438 -2.953 1 92.38 318 LYS B C 1
ATOM 5688 O O . LYS B 1 318 ? -9.773 -35.25 -3.949 1 92.38 318 LYS B O 1
ATOM 5693 N N . THR B 1 319 ? -11.266 -34.562 -2.49 1 93.81 319 THR B N 1
ATOM 5694 C CA . THR B 1 319 ? -11.297 -33.188 -2.977 1 93.81 319 THR B CA 1
ATOM 5695 C C . THR B 1 319 ? -10.195 -32.375 -2.324 1 93.81 319 THR B C 1
ATOM 5697 O O . THR B 1 319 ? -9.602 -32.781 -1.328 1 93.81 319 THR B O 1
ATOM 5700 N N . ASP B 1 320 ? -9.961 -31.219 -2.885 1 95.44 320 ASP B N 1
ATOM 5701 C CA . ASP B 1 320 ? -8.984 -30.312 -2.291 1 95.44 320 ASP B CA 1
ATOM 5702 C C . ASP B 1 320 ? -9.383 -29.938 -0.866 1 95.44 320 ASP B C 1
ATOM 5704 O O . ASP B 1 320 ? -8.547 -29.922 0.036 1 95.44 320 ASP B O 1
ATOM 5708 N N . ALA B 1 321 ? -10.664 -29.688 -0.642 1 92.94 321 ALA B N 1
ATOM 5709 C CA . ALA B 1 321 ? -11.133 -29.297 0.685 1 92.94 321 ALA B CA 1
ATOM 5710 C C . ALA B 1 321 ? -10.844 -30.391 1.71 1 92.94 321 ALA B C 1
ATOM 5712 O O . ALA B 1 321 ? -10.414 -30.109 2.83 1 92.94 321 ALA B O 1
ATOM 5713 N N . GLU B 1 322 ? -11.156 -31.625 1.372 1 93.19 322 GLU B N 1
ATOM 5714 C CA . GLU B 1 322 ? -10.898 -32.75 2.254 1 93.19 322 GLU B CA 1
ATOM 5715 C C . GLU B 1 322 ? -9.398 -32.906 2.523 1 93.19 322 GLU B C 1
ATOM 5717 O O . GLU B 1 322 ? -8.992 -33.156 3.662 1 93.19 322 GLU B O 1
ATOM 5722 N N . LEU B 1 323 ? -8.664 -32.781 1.527 1 94.25 323 LEU B N 1
ATOM 5723 C CA . LEU B 1 323 ? -7.219 -32.906 1.659 1 94.25 323 LEU B CA 1
ATOM 5724 C C . LEU B 1 323 ? -6.629 -31.797 2.504 1 94.25 323 LEU B C 1
ATOM 5726 O O . LEU B 1 323 ? -5.715 -32.031 3.301 1 94.25 323 LEU B O 1
ATOM 5730 N N . ILE B 1 324 ? -7.062 -30.562 2.271 1 95.06 324 ILE B N 1
ATOM 5731 C CA . ILE B 1 324 ? -6.582 -29.422 3.039 1 95.06 324 ILE B CA 1
ATOM 5732 C C . ILE B 1 324 ? -6.82 -29.672 4.527 1 95.06 324 ILE B C 1
ATOM 5734 O O . ILE B 1 324 ? -5.945 -29.391 5.355 1 95.06 324 ILE B O 1
ATOM 5738 N N . LYS B 1 325 ? -7.98 -30.172 4.852 1 93.44 325 LYS B N 1
ATOM 5739 C CA . LYS B 1 325 ? -8.273 -30.5 6.242 1 93.44 325 LYS B CA 1
ATOM 5740 C C . LYS B 1 325 ? -7.293 -31.547 6.777 1 93.44 325 LYS B C 1
ATOM 5742 O O . LYS B 1 325 ? -6.801 -31.422 7.902 1 93.44 325 LYS B O 1
ATOM 5747 N N . GLN B 1 326 ? -7.066 -32.531 6.004 1 93.44 326 GLN B N 1
ATOM 5748 C CA . GLN B 1 326 ? -6.117 -33.562 6.383 1 93.44 326 GLN B CA 1
ATOM 5749 C C . GLN B 1 326 ? -4.711 -33 6.555 1 93.44 326 GLN B C 1
ATOM 5751 O O . GLN B 1 326 ? -4.023 -33.312 7.527 1 93.44 326 GLN B O 1
ATOM 5756 N N . PHE B 1 327 ? -4.273 -32.219 5.617 1 95.19 327 PHE B N 1
ATOM 5757 C CA . PHE B 1 327 ? -2.953 -31.609 5.676 1 95.19 327 PHE B CA 1
ATOM 5758 C C . PHE B 1 327 ? -2.809 -30.766 6.934 1 95.19 327 PHE B C 1
ATOM 5760 O O . PHE B 1 327 ? -1.801 -30.859 7.641 1 95.19 327 PHE B O 1
ATOM 5767 N N . MET B 1 328 ? -3.818 -30 7.207 1 93.38 328 MET B N 1
ATOM 5768 C CA . MET B 1 328 ? -3.805 -29.125 8.375 1 93.38 328 MET B CA 1
ATOM 5769 C C . MET B 1 328 ? -3.686 -29.922 9.664 1 93.38 328 MET B C 1
ATOM 5771 O O . MET B 1 328 ? -3.037 -29.484 10.617 1 93.38 328 MET B O 1
ATOM 5775 N N . SER B 1 329 ? -4.316 -31.047 9.719 1 92.81 329 SER B N 1
ATOM 5776 C CA . SER B 1 329 ? -4.246 -31.906 10.906 1 92.81 329 SER B CA 1
ATOM 5777 C C . SER B 1 329 ? -2.824 -32.375 11.156 1 92.81 329 SER B C 1
ATOM 5779 O O . SER B 1 329 ? -2.461 -32.719 12.289 1 92.81 329 SER B O 1
ATOM 5781 N N . HIS B 1 330 ? -1.991 -32.438 10.094 1 93 330 HIS B N 1
ATOM 5782 C CA . HIS B 1 330 ? -0.586 -32.812 10.203 1 93 330 HIS B CA 1
ATOM 5783 C C . HIS B 1 330 ? 0.299 -31.578 10.414 1 93 330 HIS B C 1
ATOM 5785 O O . HIS B 1 330 ? 1.52 -31.703 10.539 1 93 330 HIS B O 1
ATOM 5791 N N . GLY B 1 331 ? -0.311 -30.391 10.367 1 93.06 331 GLY B N 1
ATOM 5792 C CA . GLY B 1 331 ? 0.449 -29.156 10.531 1 93.06 331 GLY B CA 1
ATOM 5793 C C . GLY B 1 331 ? 1.021 -28.641 9.227 1 93.06 331 GLY B C 1
ATOM 5794 O O . GLY B 1 331 ? 1.861 -27.734 9.227 1 93.06 331 GLY B O 1
ATOM 5795 N N . PHE B 1 332 ? 0.637 -29.234 8.117 1 96.19 332 PHE B N 1
ATOM 5796 C CA . PHE B 1 332 ? 1.057 -28.812 6.789 1 96.19 332 PHE B CA 1
ATOM 5797 C C . PHE B 1 332 ? -0.001 -27.922 6.148 1 96.19 332 PHE B C 1
ATOM 5799 O O . PHE B 1 332 ? -1.153 -28.328 5.992 1 96.19 332 PHE B O 1
ATOM 5806 N N . HIS B 1 333 ? 0.43 -26.703 5.742 1 96.81 333 HIS B N 1
ATOM 5807 C CA . HIS B 1 333 ? -0.546 -25.766 5.203 1 96.81 333 HIS B CA 1
ATOM 5808 C C . HIS B 1 333 ? -0.243 -25.422 3.744 1 96.81 333 HIS B C 1
ATOM 5810 O O . HIS B 1 333 ? 0.849 -24.953 3.426 1 96.81 333 HIS B O 1
ATOM 5816 N N . CYS B 1 334 ? -1.118 -25.688 2.916 1 97.19 334 CYS B N 1
ATOM 5817 C CA . CYS B 1 334 ? -1.061 -25.328 1.502 1 97.19 334 CYS B CA 1
ATOM 5818 C C . CYS B 1 334 ? -2.391 -24.766 1.027 1 97.19 334 CYS B C 1
ATOM 5820 O O . CYS B 1 334 ? -3.273 -24.469 1.839 1 97.19 334 CYS B O 1
ATOM 5822 N N . LEU B 1 335 ? -2.514 -24.469 -0.263 1 98 335 LEU B N 1
ATOM 5823 C CA . LEU B 1 335 ? -3.707 -23.766 -0.729 1 98 335 LEU B CA 1
ATOM 5824 C C . LEU B 1 335 ? -4.633 -24.719 -1.482 1 98 335 LEU B C 1
ATOM 5826 O O . LEU B 1 335 ? -4.172 -25.547 -2.262 1 98 335 LEU B O 1
ATOM 5830 N N . PRO B 1 336 ? -5.957 -24.594 -1.222 1 97.88 336 PRO B N 1
ATOM 5831 C CA . PRO B 1 336 ? -6.93 -25.344 -2.029 1 97.88 336 PRO B CA 1
ATOM 5832 C C . PRO B 1 336 ? -7.02 -24.812 -3.463 1 97.88 336 PRO B C 1
ATOM 5834 O O . PRO B 1 336 ? -7.035 -23.609 -3.684 1 97.88 336 PRO B O 1
ATOM 5837 N N . GLY B 1 337 ? -7.117 -25.734 -4.395 1 98.06 337 GLY B N 1
ATOM 5838 C CA . GLY B 1 337 ? -7.191 -25.359 -5.797 1 98.06 337 GLY B CA 1
ATOM 5839 C C . GLY B 1 337 ? -8.516 -24.703 -6.172 1 98.06 337 GLY B C 1
ATOM 5840 O O . GLY B 1 337 ? -8.586 -23.938 -7.129 1 98.06 337 GLY B O 1
ATOM 5841 N N . SER B 1 338 ? -9.578 -24.969 -5.426 1 97.44 338 SER B N 1
ATOM 5842 C CA . SER B 1 338 ? -10.922 -24.516 -5.762 1 97.44 338 SER B CA 1
ATOM 5843 C C . SER B 1 338 ? -10.984 -22.984 -5.848 1 97.44 338 SER B C 1
ATOM 5845 O O . SER B 1 338 ? -11.633 -22.438 -6.742 1 97.44 338 SER B O 1
ATOM 5847 N N . HIS B 1 339 ? -10.188 -22.312 -4.984 1 96.94 339 HIS B N 1
ATOM 5848 C CA . HIS B 1 339 ? -10.25 -20.859 -4.93 1 96.94 339 HIS B CA 1
ATOM 5849 C C . HIS B 1 339 ? -9.586 -20.234 -6.152 1 96.94 339 HIS B C 1
ATOM 5851 O O . HIS B 1 339 ? -9.891 -19.094 -6.52 1 96.94 339 HIS B O 1
ATOM 5857 N N . PHE B 1 340 ? -8.68 -20.938 -6.793 1 98.31 340 PHE B N 1
ATOM 5858 C CA . PHE B 1 340 ? -8.023 -20.438 -7.992 1 98.31 340 PHE B CA 1
ATOM 5859 C C . PHE B 1 340 ? -9 -20.391 -9.164 1 98.31 340 PHE B C 1
ATOM 5861 O O . PHE B 1 340 ? -8.812 -19.641 -10.117 1 98.31 340 PHE B O 1
ATOM 5868 N N . PHE B 1 341 ? -9.938 -21.297 -9.117 1 98.06 341 PHE B N 1
ATOM 5869 C CA . PHE B 1 341 ? -11.055 -21.266 -10.047 1 98.06 341 PHE B CA 1
ATOM 5870 C C . PHE B 1 341 ? -12.148 -20.328 -9.547 1 98.06 341 PHE B C 1
ATOM 5872 O O . PHE B 1 341 ? -13.258 -20.766 -9.234 1 98.06 341 PHE B O 1
ATOM 5879 N N . TRP B 1 342 ? -11.773 -19.078 -9.531 1 97.75 342 TRP B N 1
ATOM 5880 C CA . TRP B 1 342 ? -12.523 -18.031 -8.82 1 97.75 342 TRP B CA 1
ATOM 5881 C C . TRP B 1 342 ? -13.961 -17.953 -9.32 1 97.75 342 TRP B C 1
ATOM 5883 O O . TRP B 1 342 ? -14.891 -17.75 -8.539 1 97.75 342 TRP B O 1
ATOM 5893 N N . HIS B 1 343 ? -14.25 -18.094 -10.648 1 97.75 343 HIS B N 1
ATOM 5894 C CA . HIS B 1 343 ? -15.602 -18 -11.195 1 97.75 343 HIS B CA 1
ATOM 5895 C C . HIS B 1 343 ? -16.469 -19.141 -10.664 1 97.75 343 HIS B C 1
ATOM 5897 O O . HIS B 1 343 ? -17.609 -18.906 -10.227 1 97.75 343 HIS B O 1
ATOM 5903 N N . ALA B 1 344 ? -15.922 -20.344 -10.742 1 96.5 344 ALA B N 1
ATOM 5904 C CA . ALA B 1 344 ? -16.656 -21.5 -10.242 1 96.5 344 ALA B CA 1
ATOM 5905 C C . ALA B 1 344 ? -16.938 -21.359 -8.75 1 96.5 344 ALA B C 1
ATOM 5907 O O . ALA B 1 344 ? -18.031 -21.672 -8.281 1 96.5 344 ALA B O 1
ATOM 5908 N N . TYR B 1 345 ? -15.992 -20.891 -8.031 1 97.19 345 TYR B N 1
ATOM 5909 C CA . TYR B 1 345 ? -16.078 -20.828 -6.578 1 97.19 345 TYR B CA 1
ATOM 5910 C C . TYR B 1 345 ? -17.047 -19.75 -6.133 1 97.19 345 TYR B C 1
ATOM 5912 O O . TYR B 1 345 ? -17.984 -20.031 -5.383 1 97.19 345 TYR B O 1
ATOM 5920 N N . TYR B 1 346 ? -16.859 -18.516 -6.59 1 96.12 346 TYR B N 1
ATOM 5921 C CA . TYR B 1 346 ? -17.578 -17.375 -6.035 1 96.12 346 TYR B CA 1
ATOM 5922 C C . TYR B 1 346 ? -18.906 -17.156 -6.762 1 96.12 346 TYR B C 1
ATOM 5924 O O . TYR B 1 346 ? -19.859 -16.656 -6.172 1 96.12 346 TYR B O 1
ATOM 5932 N N . GLU B 1 347 ? -18.969 -17.516 -8.047 1 96.5 347 GLU B N 1
ATOM 5933 C CA . GLU B 1 347 ? -20.172 -17.203 -8.82 1 96.5 347 GLU B CA 1
ATOM 5934 C C . GLU B 1 347 ? -21.078 -18.422 -8.961 1 96.5 347 GLU B C 1
ATOM 5936 O O . GLU B 1 347 ? -22.297 -18.281 -9.062 1 96.5 347 GLU B O 1
ATOM 5941 N N . ARG B 1 348 ? -20.469 -19.625 -8.945 1 96.06 348 ARG B N 1
ATOM 5942 C CA . ARG B 1 348 ? -21.266 -20.828 -9.195 1 96.06 348 ARG B CA 1
ATOM 5943 C C . ARG B 1 348 ? -21.391 -21.672 -7.938 1 96.06 348 ARG B C 1
ATOM 5945 O O . ARG B 1 348 ? -22.125 -22.672 -7.922 1 96.06 348 ARG B O 1
ATOM 5952 N N . GLY B 1 349 ? -20.656 -21.406 -6.902 1 94.25 349 GLY B N 1
ATOM 5953 C CA . GLY B 1 349 ? -20.766 -22.094 -5.625 1 94.25 349 GLY B CA 1
ATOM 5954 C C . GLY B 1 349 ? -20.109 -23.453 -5.625 1 94.25 349 GLY B C 1
ATOM 5955 O O . GLY B 1 349 ? -20.5 -24.344 -4.855 1 94.25 349 GLY B O 1
ATOM 5956 N N . VAL B 1 350 ? -19.156 -23.625 -6.535 1 94.19 350 VAL B N 1
ATOM 5957 C CA . VAL B 1 350 ? -18.391 -24.875 -6.582 1 94.19 350 VAL B CA 1
ATOM 5958 C C . VAL B 1 350 ? -17.188 -24.781 -5.648 1 94.19 350 VAL B C 1
ATOM 5960 O O . VAL B 1 350 ? -16.203 -24.125 -5.969 1 94.19 350 VAL B O 1
ATOM 5963 N N . HIS B 1 351 ? -17.234 -25.531 -4.629 1 93.38 351 HIS B N 1
ATOM 5964 C CA . HIS B 1 351 ? -16.25 -25.344 -3.578 1 93.38 351 HIS B CA 1
ATOM 5965 C C . HIS B 1 351 ? -15.312 -26.547 -3.498 1 93.38 351 HIS B C 1
ATOM 5967 O O . HIS B 1 351 ? -14.797 -26.875 -2.424 1 93.38 351 HIS B O 1
ATOM 5973 N N . SER B 1 352 ? -15.164 -27.172 -4.609 1 93.5 352 SER B N 1
ATOM 5974 C CA . SER B 1 352 ? -14.258 -28.312 -4.66 1 93.5 352 SER B CA 1
ATOM 5975 C C . SER B 1 352 ? -13.484 -28.344 -5.973 1 93.5 352 SER B C 1
ATOM 5977 O O . SER B 1 352 ? -13.977 -27.875 -7.004 1 93.5 352 SER B O 1
ATOM 5979 N N . SER B 1 353 ? -12.305 -28.828 -5.844 1 95.56 353 SER B N 1
ATOM 5980 C CA . SER B 1 353 ? -11.453 -29.062 -7.008 1 95.56 353 SER B CA 1
ATOM 5981 C C . SER B 1 353 ? -10.539 -30.266 -6.793 1 95.56 353 SER B C 1
ATOM 5983 O O . SER B 1 353 ? -10.57 -30.891 -5.734 1 95.56 353 SER B O 1
ATOM 5985 N N . ARG B 1 354 ? -9.883 -30.625 -7.793 1 95.31 354 ARG B N 1
ATOM 5986 C CA . ARG B 1 354 ? -8.945 -31.75 -7.695 1 95.31 354 ARG B CA 1
ATOM 5987 C C . ARG B 1 354 ? -7.508 -31.25 -7.641 1 95.31 354 ARG B C 1
ATOM 5989 O O . ARG B 1 354 ? -6.578 -31.984 -7.969 1 95.31 354 ARG B O 1
ATOM 5996 N N . PHE B 1 355 ? -7.312 -30.016 -7.293 1 97.88 355 PHE B N 1
ATOM 5997 C CA . PHE B 1 355 ? -5.965 -29.453 -7.316 1 97.88 355 PHE B CA 1
ATOM 5998 C C . PHE B 1 355 ? -5.605 -28.844 -5.965 1 97.88 355 PHE B C 1
ATOM 6000 O O . PHE B 1 355 ? -6.484 -28.391 -5.23 1 97.88 355 PHE B O 1
ATOM 6007 N N . ILE B 1 356 ? -4.363 -28.844 -5.594 1 97.88 356 ILE B N 1
ATOM 6008 C CA . ILE B 1 356 ? -3.787 -28.062 -4.512 1 97.88 356 ILE B CA 1
ATOM 6009 C C . ILE B 1 356 ? -2.518 -27.359 -5.004 1 97.88 356 ILE B C 1
ATOM 6011 O O . ILE B 1 356 ? -1.956 -27.734 -6.035 1 97.88 356 ILE B O 1
ATOM 6015 N N . ARG B 1 357 ? -2.123 -26.312 -4.34 1 98.44 357 ARG B N 1
ATOM 6016 C CA . ARG B 1 357 ? -0.912 -25.578 -4.695 1 98.44 357 ARG B CA 1
ATOM 6017 C C . ARG B 1 357 ? 0.023 -25.453 -3.498 1 98.44 357 ARG B C 1
ATOM 6019 O O . ARG B 1 357 ? -0.404 -25.078 -2.408 1 98.44 357 ARG B O 1
ATOM 6026 N N . ILE B 1 358 ? 1.265 -25.781 -3.662 1 98 358 ILE B N 1
ATOM 6027 C CA . ILE B 1 358 ? 2.24 -25.578 -2.598 1 98 358 ILE B CA 1
ATOM 6028 C C . ILE B 1 358 ? 3.303 -24.578 -3.061 1 98 358 ILE B C 1
ATOM 6030 O O . ILE B 1 358 ? 3.535 -24.422 -4.262 1 98 358 ILE B O 1
ATOM 6034 N N . SER B 1 359 ? 3.875 -23.922 -2.119 1 97.75 359 SER B N 1
ATOM 6035 C CA . SER B 1 359 ? 4.969 -22.984 -2.377 1 97.75 359 SER B CA 1
ATOM 6036 C C . SER B 1 359 ? 6.324 -23.656 -2.146 1 97.75 359 SER B C 1
ATOM 6038 O O . SER B 1 359 ?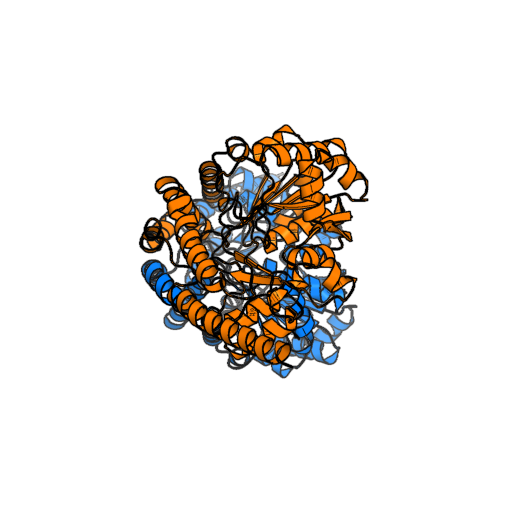 6.488 -24.422 -1.204 1 97.75 359 SER B O 1
ATOM 6040 N N . LEU B 1 360 ? 7.254 -23.312 -2.982 1 97.56 360 LEU B N 1
ATOM 6041 C CA . LEU B 1 360 ? 8.594 -23.891 -2.9 1 97.56 360 LEU B CA 1
ATOM 6042 C C . LEU B 1 360 ? 9.57 -22.922 -2.262 1 97.56 360 LEU B C 1
ATOM 6044 O O . LEU B 1 360 ? 10.664 -23.312 -1.843 1 97.56 360 LEU B O 1
ATOM 6048 N N . ALA B 1 361 ? 9.18 -21.656 -2.213 1 96 361 ALA B N 1
ATOM 6049 C CA . ALA B 1 361 ? 10.062 -20.609 -1.709 1 96 361 ALA B CA 1
ATOM 6050 C C . ALA B 1 361 ? 9.922 -20.453 -0.198 1 96 361 ALA B C 1
ATOM 6052 O O . ALA B 1 361 ? 9.398 -19.453 0.283 1 96 361 ALA B O 1
ATOM 6053 N N . ARG B 1 362 ? 10.406 -21.438 0.521 1 94.94 362 ARG B N 1
ATOM 6054 C CA . ARG B 1 362 ? 10.336 -21.484 1.978 1 94.94 362 ARG B CA 1
ATOM 6055 C C . ARG B 1 362 ? 11.734 -21.5 2.594 1 94.94 362 ARG B C 1
ATOM 6057 O O . ARG B 1 362 ? 12.695 -21.906 1.946 1 94.94 362 ARG B O 1
ATOM 6064 N N . PRO B 1 363 ? 11.781 -21.031 3.859 1 92.38 363 PRO B N 1
ATOM 6065 C CA . PRO B 1 363 ? 13.055 -21.281 4.531 1 92.38 363 PRO B CA 1
ATOM 6066 C C . PRO B 1 363 ? 13.445 -22.766 4.508 1 92.38 363 PRO B C 1
ATOM 6068 O O . PRO B 1 363 ? 12.578 -23.641 4.637 1 92.38 363 PRO B O 1
ATOM 6071 N N . SER B 1 364 ? 14.734 -23.031 4.422 1 93.94 364 SER B N 1
ATOM 6072 C CA . SER B 1 364 ? 15.234 -24.391 4.223 1 93.94 364 SER B CA 1
ATOM 6073 C C . SER B 1 364 ? 14.719 -25.328 5.309 1 93.94 364 SER B C 1
ATOM 6075 O O . SER B 1 364 ? 14.281 -26.453 5.012 1 93.94 364 SER B O 1
ATOM 6077 N N . ALA B 1 365 ? 14.789 -24.875 6.496 1 93.06 365 ALA B N 1
ATOM 6078 C CA . ALA B 1 365 ? 14.367 -25.719 7.609 1 93.06 365 ALA B CA 1
ATOM 6079 C C . ALA B 1 365 ? 12.883 -26.062 7.5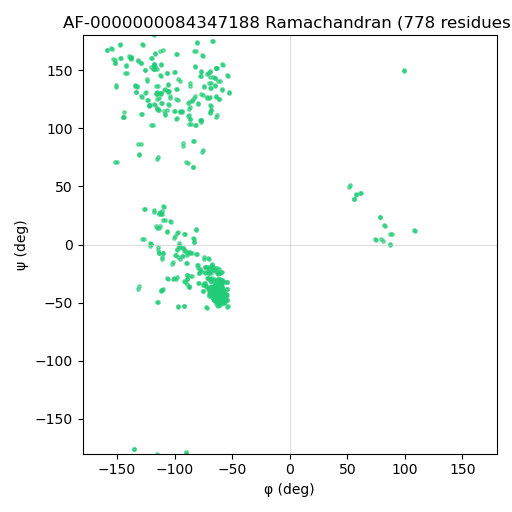08 1 93.06 365 ALA B C 1
ATOM 6081 O O . ALA B 1 365 ? 12.477 -27.203 7.77 1 93.06 365 ALA B O 1
ATOM 6082 N N . VAL B 1 366 ? 12.125 -25.109 7.141 1 94.06 366 VAL B N 1
ATOM 6083 C CA . VAL B 1 366 ? 10.688 -25.297 6.988 1 94.06 366 VAL B CA 1
ATOM 6084 C C . VAL B 1 366 ? 10.406 -26.219 5.801 1 94.06 366 VAL B C 1
ATOM 6086 O O . VAL B 1 366 ? 9.555 -27.109 5.883 1 94.06 366 VAL B O 1
ATOM 6089 N N . PHE B 1 367 ? 11.148 -26.031 4.75 1 96.62 367 PHE B N 1
ATOM 6090 C CA . PHE B 1 367 ? 10.977 -26.812 3.533 1 96.62 367 PHE B CA 1
ATOM 6091 C C . PHE B 1 367 ? 11.25 -28.281 3.793 1 96.62 367 PHE B C 1
ATOM 6093 O O . PHE B 1 367 ? 10.445 -29.141 3.426 1 96.62 367 PHE B O 1
ATOM 6100 N N . GLU B 1 368 ? 12.305 -28.562 4.465 1 96.94 368 GLU B N 1
ATOM 6101 C CA . GLU B 1 368 ? 12.695 -29.953 4.73 1 96.94 368 GLU B CA 1
ATOM 6102 C C . GLU B 1 368 ? 11.711 -30.625 5.68 1 96.94 368 GLU B C 1
ATOM 6104 O O . GLU B 1 368 ? 11.344 -31.781 5.48 1 96.94 368 GLU B O 1
ATOM 6109 N N . LYS B 1 369 ? 11.328 -29.906 6.66 1 95.94 369 LYS B N 1
ATOM 6110 C CA . LYS B 1 369 ? 10.312 -30.438 7.57 1 95.94 369 LYS B CA 1
ATOM 6111 C C . LYS B 1 369 ? 9.008 -30.703 6.836 1 95.94 369 LYS B C 1
ATOM 6113 O O . LYS B 1 369 ? 8.336 -31.703 7.105 1 95.94 369 LYS B O 1
ATOM 6118 N N . GLY B 1 370 ? 8.664 -29.797 5.988 1 96.62 370 GLY B N 1
ATOM 6119 C CA . GLY B 1 370 ? 7.449 -29.938 5.203 1 96.62 370 GLY B CA 1
ATOM 6120 C C . GLY B 1 370 ? 7.48 -31.156 4.289 1 96.62 370 GLY B C 1
ATOM 6121 O O . GLY B 1 370 ? 6.453 -31.812 4.09 1 96.62 370 GLY B O 1
ATOM 6122 N N . LEU B 1 371 ? 8.633 -31.484 3.785 1 96.38 371 LEU B N 1
ATOM 6123 C CA . LEU B 1 371 ? 8.766 -32.656 2.936 1 96.38 371 LEU B CA 1
ATOM 6124 C C . LEU B 1 371 ? 8.469 -33.938 3.721 1 96.38 371 LEU B C 1
ATOM 6126 O O . LEU B 1 371 ? 7.832 -34.875 3.203 1 96.38 371 LEU B O 1
ATOM 6130 N N . VAL B 1 372 ? 8.93 -33.969 4.898 1 95.56 372 VAL B N 1
ATOM 6131 C CA . VAL B 1 372 ? 8.68 -35.125 5.762 1 95.56 372 VAL B CA 1
ATOM 6132 C C . VAL B 1 372 ? 7.18 -35.25 6.004 1 95.56 372 VAL B C 1
ATOM 6134 O O . VAL B 1 372 ? 6.629 -36.344 5.879 1 95.56 372 VAL B O 1
ATOM 6137 N N . LEU B 1 373 ? 6.562 -34.188 6.301 1 95.19 373 LEU B N 1
ATOM 6138 C CA . LEU B 1 373 ? 5.129 -34.219 6.566 1 95.19 373 LEU B CA 1
ATOM 6139 C C . LEU B 1 373 ? 4.348 -34.594 5.32 1 95.19 373 LEU B C 1
ATOM 6141 O O . LEU B 1 373 ? 3.381 -35.375 5.406 1 95.19 373 LEU B O 1
ATOM 6145 N N . LEU B 1 374 ? 4.766 -34.062 4.234 1 94.94 374 LEU B N 1
ATOM 6146 C CA . LEU B 1 374 ? 4.109 -34.375 2.971 1 94.94 374 LEU B CA 1
ATOM 6147 C C . LEU B 1 374 ? 4.215 -35.875 2.674 1 94.94 374 LEU B C 1
ATOM 6149 O O . LEU B 1 374 ? 3.25 -36.5 2.207 1 94.94 374 LEU B O 1
ATOM 6153 N N . ARG B 1 375 ? 5.289 -36.406 2.928 1 93.31 375 ARG B N 1
ATOM 6154 C CA . ARG B 1 375 ? 5.48 -37.844 2.752 1 93.31 375 ARG B CA 1
ATOM 6155 C C . ARG B 1 375 ? 4.52 -38.656 3.637 1 93.31 375 ARG B C 1
ATOM 6157 O O . ARG B 1 375 ? 3.898 -39.594 3.18 1 93.31 375 ARG B O 1
ATOM 6164 N N . GLU B 1 376 ? 4.418 -38.25 4.805 1 91.94 376 GLU B N 1
ATOM 6165 C CA . GLU B 1 376 ? 3.521 -38.906 5.75 1 91.94 376 GLU B CA 1
ATOM 6166 C C . GLU B 1 376 ? 2.074 -38.844 5.27 1 91.94 376 GLU B C 1
ATOM 6168 O O . GLU B 1 376 ? 1.354 -39.844 5.336 1 91.94 376 GLU B O 1
ATOM 6173 N N . ILE B 1 377 ? 1.725 -37.719 4.836 1 91.19 377 ILE B N 1
ATOM 6174 C CA . ILE B 1 377 ? 0.361 -37.531 4.355 1 91.19 377 ILE B CA 1
ATOM 6175 C C . ILE B 1 377 ? 0.106 -38.438 3.15 1 91.19 377 ILE B C 1
ATOM 6177 O O . ILE B 1 377 ? -0.958 -39.062 3.043 1 91.19 377 ILE B O 1
ATOM 6181 N N . CYS B 1 378 ? 1.021 -38.5 2.246 1 90.62 378 CYS B N 1
ATOM 6182 C CA . CYS B 1 378 ? 0.88 -39.312 1.044 1 90.62 378 CYS B CA 1
ATOM 6183 C C . CYS B 1 378 ? 0.804 -40.781 1.394 1 90.62 378 CYS B C 1
ATOM 6185 O O . CYS B 1 378 ? 0.084 -41.531 0.742 1 90.62 378 CYS B O 1
ATOM 6187 N N . GLU B 1 379 ? 1.511 -41.156 2.35 1 87.75 379 GLU B N 1
ATOM 6188 C CA . GLU B 1 379 ? 1.489 -42.562 2.793 1 87.75 379 GLU B CA 1
ATOM 6189 C C . GLU B 1 379 ? 0.148 -42.906 3.426 1 87.75 379 GLU B C 1
ATOM 6191 O O . GLU B 1 379 ? -0.368 -44.031 3.223 1 87.75 379 GLU B O 1
ATOM 6196 N N . GLU B 1 380 ? -0.356 -42 4.145 1 84.5 380 GLU B N 1
ATOM 6197 C CA . GLU B 1 380 ? -1.676 -42.219 4.734 1 84.5 380 GLU B CA 1
ATOM 6198 C C . GLU B 1 380 ? -2.754 -42.312 3.658 1 84.5 380 GLU B C 1
ATOM 6200 O O . GLU B 1 380 ? -3.686 -43.094 3.773 1 84.5 380 GLU B O 1
ATOM 6205 N N . THR B 1 381 ? -2.688 -41.531 2.699 1 76.44 381 THR B N 1
ATOM 6206 C CA . THR B 1 381 ? -3.672 -41.469 1.624 1 76.44 381 THR B CA 1
ATOM 6207 C C . THR B 1 381 ? -3.604 -42.75 0.773 1 76.44 381 THR B C 1
ATOM 6209 O O . THR B 1 381 ? -4.629 -43.219 0.281 1 76.44 381 THR B O 1
ATOM 6212 N N . ASN B 1 382 ? -2.434 -43.219 0.511 1 71.81 382 ASN B N 1
ATOM 6213 C CA . ASN B 1 382 ? -2.254 -44.469 -0.217 1 71.81 382 ASN B CA 1
ATOM 6214 C C . ASN B 1 382 ? -2.822 -45.656 0.557 1 71.81 382 ASN B C 1
ATOM 6216 O O . ASN B 1 382 ? -3.422 -46.531 -0.032 1 71.81 382 ASN B O 1
ATOM 6220 N N . LEU B 1 383 ? -2.695 -45.5 1.779 1 63.09 383 LEU B N 1
ATOM 6221 C CA . LEU B 1 383 ? -3.195 -46.594 2.621 1 63.09 383 LEU B CA 1
ATOM 6222 C C . LEU B 1 383 ? -4.719 -46.594 2.627 1 63.09 383 LEU B C 1
ATOM 6224 O O . LEU B 1 383 ? -5.328 -47.688 2.584 1 63.09 383 LEU B O 1
ATOM 6228 N N . ALA B 1 384 ? -5.254 -45.562 2.598 1 58.12 384 ALA B N 1
ATOM 6229 C CA . ALA B 1 384 ? -6.711 -45.469 2.613 1 58.12 384 ALA B CA 1
ATOM 6230 C C . ALA B 1 384 ? -7.305 -46.062 1.331 1 58.12 384 ALA B C 1
ATOM 6232 O O . ALA B 1 384 ? -8.383 -46.656 1.354 1 58.12 384 ALA B O 1
ATOM 6233 N N . ARG B 1 385 ? -6.668 -46 0.214 1 61.5 385 ARG B N 1
ATOM 6234 C CA . ARG B 1 385 ? -7.145 -46.531 -1.057 1 61.5 385 ARG B CA 1
ATOM 6235 C C . ARG B 1 385 ? -7.023 -48.062 -1.088 1 61.5 385 ARG B C 1
ATOM 6237 O O . ARG B 1 385 ? -7.891 -48.75 -1.634 1 61.5 385 ARG B O 1
ATOM 6244 N N . VAL B 1 386 ? -5.918 -48.5 -0.548 1 55 386 VAL B N 1
ATOM 6245 C CA . VAL B 1 386 ? -5.711 -49.938 -0.539 1 55 386 VAL B CA 1
ATOM 6246 C C . VAL B 1 386 ? -6.816 -50.594 0.269 1 55 386 VAL B C 1
ATOM 6248 O O . VAL B 1 386 ? -7.332 -51.656 -0.131 1 55 386 VAL B O 1
ATOM 6251 N N . THR B 1 387 ? -7.195 -49.875 1.142 1 52.75 387 THR B N 1
ATOM 6252 C CA . THR B 1 387 ? -8.234 -50.469 1.978 1 52.75 387 THR B CA 1
ATOM 6253 C C . THR B 1 387 ? -9.578 -50.438 1.264 1 52.75 387 THR B C 1
ATOM 6255 O O . THR B 1 387 ? -10.406 -51.344 1.443 1 52.75 387 THR B O 1
ATOM 6258 N N . VAL B 1 388 ? -9.734 -49.594 0.358 1 52.12 388 VAL B N 1
ATOM 6259 C CA . VAL B 1 388 ? -11.008 -49.5 -0.36 1 52.12 388 VAL B CA 1
ATOM 6260 C C . VAL B 1 388 ? -10.992 -50.469 -1.555 1 52.12 388 VAL B C 1
ATOM 6262 O O . VAL B 1 388 ? -12.023 -51.031 -1.92 1 52.12 388 VAL B O 1
ATOM 6265 N N . SER B 1 389 ? -9.906 -50.656 -2.215 1 50.88 389 SER B N 1
ATOM 6266 C CA . SER B 1 389 ? -9.844 -51.531 -3.381 1 50.88 389 SER B CA 1
ATOM 6267 C C . SER B 1 389 ? -9.93 -53 -2.977 1 50.88 389 SER B C 1
ATOM 6269 O O . SER B 1 389 ? -10.117 -53.875 -3.824 1 50.88 389 SER B O 1
ATOM 6271 N N . VAL B 1 390 ? -9.664 -53.281 -1.767 1 51.28 390 VAL B N 1
ATOM 6272 C CA . VAL B 1 390 ? -9.734 -54.656 -1.325 1 51.28 390 VAL B CA 1
ATOM 6273 C C . VAL B 1 390 ? -11.141 -54.969 -0.829 1 51.28 390 VAL B C 1
ATOM 6275 O O . VAL B 1 390 ? -11.477 -56.125 -0.574 1 51.28 390 VAL B O 1
ATOM 6278 N N . GLU B 1 391 ? -11.961 -54 -0.732 1 39.44 391 GLU B N 1
ATOM 6279 C CA . GLU B 1 391 ? -13.328 -54.438 -0.436 1 39.44 391 GLU B CA 1
ATOM 6280 C C . GLU B 1 391 ? -14.18 -54.469 -1.7 1 39.44 391 GLU B C 1
ATOM 6282 O O . GLU B 1 391 ? -14.07 -53.594 -2.555 1 39.44 391 GLU B O 1
#

Radius of gyration: 27.26 Å; Cα contacts (8 Å, |Δi|>4): 1549; chains: 2; bounding box: 53×111×62 Å